Protein AF-0000000083203391 (afdb_homodimer)

Radius of gyration: 29.07 Å; Cα contacts (8 Å, |Δi|>4): 1943; chains: 2; bounding box: 77×82×87 Å

pLDDT: mean 88.4, std 14.45, range [21.8, 98.94]

Organism: NCBI:txid214856

Secondary structure (DSSP, 8-state):
-------GGGG-S-GGGSHHHHSPPPSSS--SS---HHHHHHHHHTT---SS-GGGB-S--S-----HHHHHHHHHTTT-BTT-TTT-HHHHHHHHHHHHHHHHHTT----SSS--EEEESSHHHHHHHHHHHHHHHHHHHHHHTT---S--EEEEESS--HHHHHHHHHTT-EEEEEPP-SS--S--HHHHHHT--TTEEEEE-BBS-TTT--B--HHHHHHHHHHHHHHH-----EEEE-TTGGGTHHHH-TTS--STTSTTEEEEEEETTTTT---SS-EEEEESSGGGS-GGG-EEEEETTEEEEE--S----BSHHHHHHHHHHHHHHHHHHHHHHHHHHHHHHHHHHHHHHSTTEEES-S---SSEEEEEE-HHHHTT-S--HHHHHHHHHHTT-B--EEE--TT-TT-EEEEEE--TT--HHHHHHHHHHHHHHHHHHTT-SS--HHHHHHHTT-----SS---/-------GGGG-S-GGGSHHHHSPPPSSS--SS---HHHHHHHHHTT---SS-GGGB-S--S-----HHHHHHHHHTTT-BTT-TTT-HHHHHHHHHHHHHHHHHTT----SSS--EEEESSHHHHHHHHHHHHHHHHHHHHHHTT---S--EEEEESS--HHHHHHHHHTT-EEEEEPP-SS--S--HHHHHHT--TTEEEEE-BBS-TTT--B--HHHHHHHHHHHHHHH-----EEEE-TTGGGTHHHH-TTS--STTSTTEEEEEEETTTTT---SS-EEEEESSGGGS-GGG-EEEEETTEEEEE--S----BSHHHHHHHHHHHHHHHHHHHHHHHHHHHHHHHHHHHHHHSTTEEES-S---SSEEEEEE-HHHHTT-S--HHHHHHHHHHTT-B--EEE--TT-TT-EEEEEE--TT--HHHHHHHHHHHHHHHHHHTT-SS--HHHHHHHTT-----SS---

InterPro domains:
  IPR002129 Pyridoxal phosphate-dependent decarboxylase, major domain [PF00282] (57-365)
  IPR010107 Glutamate decarboxylase [PTHR43321] (5-460)
  IPR010107 Glutamate decarboxylase [TIGR01788] (16-445)
  IPR015421 Pyridoxal phosphate-dependent transferase, major domain [G3DSA:3.40.640.10] (64-356)
  IPR015424 Pyridoxal phosphate-dependent transferase [SSF53383] (9-445)

Solvent-accessible surface area (backbone atoms only — not comparable to full-atom values): 48963 Å² total; per-residue (Å²): 131,86,72,80,74,82,69,77,70,77,71,66,65,50,61,83,70,36,74,69,61,73,42,75,75,71,50,54,51,63,38,63,55,68,38,56,60,69,44,29,41,49,60,52,53,68,50,63,61,58,76,45,56,71,87,40,39,24,32,46,63,58,23,70,71,70,56,70,56,48,48,49,54,23,51,72,24,40,48,38,44,44,64,37,43,56,46,33,38,49,52,52,50,49,47,47,22,46,43,19,22,54,37,49,61,39,48,44,77,54,78,60,91,64,55,43,38,32,68,21,55,14,33,40,41,12,44,43,53,51,50,50,33,33,40,52,54,44,40,52,52,26,53,76,68,74,44,87,67,82,66,40,26,37,39,31,39,51,60,61,63,68,55,58,59,49,43,22,50,76,70,64,31,44,79,44,62,39,70,45,42,96,89,36,79,46,54,52,52,68,62,48,56,71,70,52,56,88,44,34,30,29,36,44,49,34,30,38,23,81,73,55,17,42,58,33,55,48,50,62,32,43,56,54,46,52,55,49,28,70,73,68,66,59,70,58,36,30,38,38,43,12,44,42,30,60,56,39,39,55,60,76,40,65,83,63,69,72,41,41,84,40,89,40,33,45,30,39,20,18,20,33,10,27,58,50,58,18,46,35,34,24,11,35,23,35,38,39,34,62,89,66,51,51,65,77,58,48,48,81,44,76,46,97,84,40,73,43,65,45,40,64,78,61,62,56,24,43,34,18,51,54,53,31,39,46,33,45,39,46,21,26,11,48,51,41,49,30,53,52,48,47,50,22,36,51,46,33,46,49,52,53,51,55,49,52,70,36,76,59,35,34,57,73,58,95,68,70,82,37,33,23,42,32,31,29,63,14,72,77,47,52,76,70,51,42,59,41,63,60,53,51,28,53,55,39,38,77,74,46,32,36,44,25,23,42,55,40,53,70,89,36,50,84,43,54,33,36,40,48,41,43,48,90,84,66,44,67,67,55,50,50,51,50,51,49,53,50,52,51,50,49,56,54,57,72,64,53,89,60,62,37,72,64,26,54,35,52,76,67,70,44,91,72,79,52,85,45,48,77,107,131,86,72,79,76,83,70,81,69,78,73,67,65,50,60,84,68,37,73,69,61,73,44,77,77,69,49,52,52,61,40,62,55,66,37,58,59,69,44,28,42,50,62,52,53,68,51,63,61,58,76,44,57,72,86,38,41,23,31,47,63,59,23,70,70,68,57,71,55,48,49,49,56,23,53,72,24,42,47,38,44,41,65,38,42,56,47,33,39,48,53,51,52,48,47,46,22,45,43,18,24,54,36,49,62,41,47,44,78,54,81,59,92,64,54,45,38,32,68,20,54,15,34,40,40,11,44,42,52,52,49,49,32,33,41,51,52,43,40,53,53,25,52,75,67,74,43,86,67,82,67,41,26,38,38,31,37,51,60,61,63,70,56,58,59,50,44,21,49,75,69,62,32,45,79,43,63,40,69,44,40,96,88,36,79,46,55,51,50,68,62,48,56,72,71,52,58,89,43,35,30,31,37,43,48,35,30,37,23,81,73,54,19,40,58,36,56,49,50,61,32,42,56,55,46,52,54,49,27,69,73,70,66,59,68,59,36,30,38,38,43,13,42,43,28,62,55,40,40,56,57,78,39,63,82,64,69,72,42,40,83,40,89,39,35,44,30,42,21,20,20,34,9,26,61,49,57,19,46,36,34,25,10,35,22,35,39,37,33,63,89,66,50,52,66,77,58,48,47,82,43,74,46,98,84,40,72,43,65,45,38,65,80,60,63,56,23,43,33,19,51,56,54,32,40,49,34,45,38,47,21,26,11,47,50,40,49,30,50,53,50,47,51,20,36,51,48,33,45,50,51,52,51,56,47,54,68,36,77,59,35,34,58,74,55,96,69,70,81,38,33,23,42,32,32,28,64,16,73,78,45,52,76,72,51,43,59,44,61,59,54,52,28,54,54,39,39,76,73,46,34,35,45,24,25,43,55,40,53,72,91,37,52,84,42,55,33,35,38,47,40,42,47,91,86,66,44,67,67,56,50,50,51,50,53,49,51,51,53,51,52,50,57,54,57,72,65,52,90,62,62,36,72,65,27,54,36,52,75,66,70,44,90,73,79,51,84,46,48,76,108

Sequence (942 aa):
MNQQRHTNEDTLTDIFGSEEMRNPAPTEFIPKGKTSPEIAYQLVKDETYPQTQPRLNLATFVTTYMDDYATRLMNEAINVNYIDETEYPRVAVMCGRCLNIVANLWNTPEKAEWKTGALGIGSSEACMLGGVAAWLRWRNRRKAAGKPFDKPNLVMSAGFQVVWEKFCQLWQIELRTVPLTLDHITLDPKQALEMCDENTICIVPIAGVTWTGLDDDIEGLDKALDEYNAKTGYEIPIHVDAASGGFILPFLKPEKKWDFRLKWVLSISTSGHKYGLVYPGLGWVVWKDKKYLPDEMSFSVNYLGANITQVGLNFSRPAAQILGQYYNFIRLGFEGYKEIQQNSMDVAKYCHQQIGTMKCFKNYSKEVVNPLFIWMMDPEYDKKAKWTLFDLQAKLQQSGWMVPAYTMPKNIENVVVMRIVVRQGMSRDMADMLMGDIRNAVAEFEQLEYPTTSRIKYDNMEHQKGKVFTHMNQQRHTNEDTLTDIFGSEEMRNPAPTEFIPKGKTSPEIAYQLVKDETYPQTQPRLNLATFVTTYMDDYATRLMNEAINVNYIDETEYPRVAVMCGRCLNIVANLWNTPEKAEWKTGALGIGSSEACMLGGVAAWLRWRNRRKAAGKPFDKPNLVMSAGFQVVWEKFCQLWQIELRTVPLTLDHITLDPKQALEMCDENTICIVPIAGVTWTGLDDDIEGLDKALDEYNAKTGYEIPIHVDAASGGFILPFLKPEKKWDFRLKWVLSISTSGHKYGLVYPGLGWVVWKDKKYLPDEMSFSVNYLGANITQVGLNFSRPAAQILGQYYNFIRLGFEGYKEIQQNSMDVAKYCHQQIGTMKCFKNYSKEVVNPLFIWMMDPEYDKKAKWTLFDLQAKLQQSGWMVPAYTMPKNIENVVVMRIVVRQGMSRDMADMLMGDIRNAVAEFEQLEYPTTSRIKYDNMEHQKGKVFTH

Foldseek 3Di:
DPPPPPDPVVVPPPLCPDPVVVDDDDDDDDDPDDDDPVNVVCNVVVVPDDPFDPLQEQQDLFFDDDDPVLVVLLVVQQPPWQQPCVVPLVLVVLLQVLQVVLCVLQPFPAPDPGFDKAKFQWLLFQVLLVVVLLLVVLQVVCVVVVHDQQAAEEEEALLDDCSVVVSCVVVVHHYHHDYADLVRNADDLVVRLVPDDLRYSAYEWECQRLVFGHGHPQQVNLVVVVVSCVVHVSLHAYEYEYQPPSLQCSQAPVPDNRGLVRDRHFKYKYGCRRLVNFGRGIIMMGGSYPVSGDPVQWDWDARPNDTHIYGGPDGTDGSSRSSSSSCCCVVQPSPNSNVQQVQLQVLLVVLVVLQCVDQQKAWSDPDNPGSKGKIFGDPVNLVPFQEGVLQLQVQVVVVRHHWWWAADGPPRRLTIMIMGHGHRPCDNVNSVVSSVSSVVSVVVRVPDPHHDPRSVCSVVVHDDDHPHDND/DPPPCPDPPVVPPPLCRDPVVVDDDDDDDDDPDDDDPVNVVCNVVVVPDDPFDPLQEQQDLFFDDDDPVLVVLLVVQQPPWQQPCVVPLVLVVLLQVLQVVLCVLQPFPAPDPGFDKAKFQWLLFQVLLVLVLLLVVLQVVCVVVVHDQQAAEEEEALLDDCSVVVSCVVVVHHYHHDYADLVRNADDLVVRLVPDDLRYSAYEWECQRLVFRHGHPQQVNLVVVVVVCVVHVSLHAYEYEYQPPSLQCSQAPVPDNRGLVRDRHFKYKYGCRRLVNFGRGIIMMGGSYPVSGDPVQWDWDARPNDTHIYGGPDGTDGSSRSSSSSCCCVVQPSPNSNVQQVQLQVLLVVLVVLQCVDQQKAWSDPDNPGSKGKIFGDPVNLVVFQEGVLQLQVQVVVVRHHWWWAADGPPRRLTIMIMGHGHRPCHNVNSVVSSVSSVVSVVVRVPDPHHDPRSVCSVVVHDDGHPHDND

Structure (mmCIF, N/CA/C/O backbone):
data_AF-0000000083203391-model_v1
#
loop_
_entity.id
_entity.type
_entity.pdbx_description
1 polymer 'Glutamate decarboxylase'
#
loop_
_atom_site.group_PDB
_atom_site.id
_atom_site.type_symbol
_atom_site.label_atom_id
_atom_site.label_alt_id
_atom_site.label_comp_id
_atom_site.label_asym_id
_atom_site.label_entity_id
_atom_site.label_seq_id
_atom_site.pdbx_PDB_ins_code
_atom_site.Cartn_x
_atom_site.Cartn_y
_atom_site.Cartn_z
_atom_site.occupancy
_atom_site.B_iso_or_equiv
_atom_site.auth_seq_id
_atom_site.auth_comp_id
_atom_site.auth_asym_id
_atom_site.auth_atom_id
_atom_site.pdbx_PDB_model_num
ATOM 1 N N . MET A 1 1 ? -37.875 -43.469 4.414 1 21.8 1 MET A N 1
ATOM 2 C CA . MET A 1 1 ? -38.344 -42.281 3.699 1 21.8 1 MET A CA 1
ATOM 3 C C . MET A 1 1 ? -38.594 -41.125 4.664 1 21.8 1 MET A C 1
ATOM 5 O O . MET A 1 1 ? -39.25 -40.156 4.32 1 21.8 1 MET A O 1
ATOM 9 N N . ASN A 1 2 ? -38.406 -41.25 5.906 1 24.81 2 ASN A N 1
ATOM 10 C CA . ASN A 1 2 ? -38.719 -40.312 6.996 1 24.81 2 ASN A CA 1
ATOM 11 C C . ASN A 1 2 ? -38 -38.969 6.836 1 24.81 2 ASN A C 1
ATOM 13 O O . ASN A 1 2 ? -36.781 -38.906 6.93 1 24.81 2 ASN A O 1
ATOM 17 N N . GLN A 1 3 ? -38.625 -38 6.027 1 27.09 3 GLN A N 1
ATOM 18 C CA . GLN A 1 3 ? -38.344 -36.656 5.59 1 27.09 3 GLN A CA 1
ATOM 19 C C . GLN A 1 3 ? -38.156 -35.719 6.781 1 27.09 3 GLN A C 1
ATOM 21 O O . GLN A 1 3 ? -39.125 -35.344 7.438 1 27.09 3 GLN A O 1
ATOM 26 N N . GLN A 1 4 ? -37.156 -36 7.664 1 28.89 4 GLN A N 1
ATOM 27 C CA . GLN A 1 4 ? -37.094 -35.094 8.805 1 28.89 4 GLN A CA 1
ATOM 28 C C . GLN A 1 4 ? -37.125 -33.625 8.359 1 28.89 4 GLN A C 1
ATOM 30 O O . GLN A 1 4 ? -36.281 -33.156 7.609 1 28.89 4 GLN A O 1
ATOM 35 N N . ARG A 1 5 ? -38.344 -33 8.305 1 27.81 5 ARG A N 1
ATOM 36 C CA . ARG A 1 5 ? -38.844 -31.641 8.078 1 27.81 5 ARG A CA 1
ATOM 37 C C . ARG A 1 5 ? -38.125 -30.656 8.992 1 27.81 5 ARG A C 1
ATOM 39 O O . ARG A 1 5 ? -38.344 -30.656 10.203 1 27.81 5 ARG A O 1
ATOM 46 N N . HIS A 1 6 ? -36.812 -30.328 8.734 1 30.78 6 HIS A N 1
ATOM 47 C CA . HIS A 1 6 ? -36.125 -29.281 9.461 1 30.78 6 HIS A CA 1
ATOM 48 C C . HIS A 1 6 ? -36.938 -27.984 9.508 1 30.78 6 HIS A C 1
ATOM 50 O O . HIS A 1 6 ? -37.25 -27.406 8.461 1 30.78 6 HIS A O 1
ATOM 56 N N . THR A 1 7 ? -37.938 -27.844 10.453 1 29.53 7 THR A N 1
ATOM 57 C CA . THR A 1 7 ? -38.875 -26.75 10.711 1 29.53 7 THR A CA 1
ATOM 58 C C . THR A 1 7 ? -38.156 -25.406 10.758 1 29.53 7 THR A C 1
ATOM 60 O O . THR A 1 7 ? -36.969 -25.359 11.125 1 29.53 7 THR A O 1
ATOM 63 N N . ASN A 1 8 ? -38.75 -24.328 10.086 1 31.03 8 ASN A N 1
ATOM 64 C CA . ASN A 1 8 ? -38.531 -22.891 9.859 1 31.03 8 ASN A CA 1
ATOM 65 C C . ASN A 1 8 ? -38.219 -22.156 11.156 1 31.03 8 ASN A C 1
ATOM 67 O O . ASN A 1 8 ? -37.938 -20.969 11.148 1 31.03 8 ASN A O 1
ATOM 71 N N . GLU A 1 9 ? -38.844 -22.578 12.312 1 30.62 9 GLU A N 1
ATOM 72 C CA . GLU A 1 9 ? -38.875 -21.875 13.594 1 30.62 9 GLU A CA 1
ATOM 73 C C . GLU A 1 9 ? -37.469 -21.688 14.164 1 30.62 9 GLU A C 1
ATOM 75 O O . GLU A 1 9 ? -37.25 -20.797 14.977 1 30.62 9 GLU A O 1
ATOM 80 N N . ASP A 1 10 ? -36.656 -22.641 14.062 1 30.55 10 ASP A N 1
ATOM 81 C CA . ASP A 1 10 ? -35.375 -22.641 14.766 1 30.55 10 ASP A CA 1
ATOM 82 C C . ASP A 1 10 ? -34.406 -21.609 14.172 1 30.55 10 ASP A C 1
ATOM 84 O O . ASP A 1 10 ? -33.25 -21.578 14.539 1 30.55 10 ASP A O 1
ATOM 88 N N . THR A 1 11 ? -34.844 -21.016 13.102 1 34.88 11 THR A N 1
ATOM 89 C CA . THR A 1 11 ? -34.094 -20 12.383 1 34.88 11 THR A CA 1
ATOM 90 C C . THR A 1 11 ? -34.031 -18.703 13.188 1 34.88 11 THR A C 1
ATOM 92 O O . THR A 1 11 ? -33.25 -17.797 12.859 1 34.88 11 THR A O 1
ATOM 95 N N . LEU A 1 12 ? -35.219 -18.375 13.883 1 31.78 12 LEU A N 1
ATOM 96 C CA . LEU A 1 12 ? -35.406 -17.094 14.539 1 31.78 12 LEU A CA 1
ATOM 97 C C . LEU A 1 12 ? -34.594 -16.984 15.812 1 31.78 12 LEU A C 1
ATOM 99 O O . LEU A 1 12 ? -34.844 -16.125 16.656 1 31.78 12 LEU A O 1
ATOM 103 N N . THR A 1 13 ? -34.031 -17.969 16.344 1 34.97 13 THR A N 1
ATOM 104 C CA . THR A 1 13 ? -33.312 -17.688 17.594 1 34.97 13 THR A CA 1
ATOM 105 C C . THR A 1 13 ? -32.406 -16.469 17.422 1 34.97 13 THR A C 1
ATOM 107 O O . THR A 1 13 ? -31.625 -16.391 16.469 1 34.97 13 THR A O 1
ATOM 110 N N . ASP A 1 14 ? -32.625 -15.344 18.156 1 39.19 14 ASP A N 1
ATOM 111 C CA . ASP A 1 14 ? -32.031 -14.008 18.188 1 39.19 14 ASP A CA 1
ATOM 112 C C . ASP A 1 14 ? -30.516 -14.086 18.078 1 39.19 14 ASP A C 1
ATOM 114 O O . ASP A 1 14 ? -29.891 -14.922 18.719 1 39.19 14 ASP A O 1
ATOM 118 N N . ILE A 1 15 ? -30.031 -13.727 16.906 1 46.5 15 ILE A N 1
ATOM 119 C CA . ILE A 1 15 ? -28.609 -13.57 16.625 1 46.5 15 ILE A CA 1
ATOM 120 C C . ILE A 1 15 ? -27.844 -13.367 17.938 1 46.5 15 ILE A C 1
ATOM 122 O O . ILE A 1 15 ? -26.812 -13.992 18.156 1 46.5 15 ILE A O 1
ATOM 126 N N . PHE A 1 16 ? -28.422 -12.555 18.859 1 46 16 PHE A N 1
ATOM 127 C CA . PHE A 1 16 ? -27.75 -12.203 20.109 1 46 16 PHE A CA 1
ATOM 128 C C . PHE A 1 16 ? -27.859 -13.336 21.109 1 46 16 PHE A C 1
ATOM 130 O O . PHE A 1 16 ? -27.141 -13.352 22.109 1 46 16 PHE A O 1
ATOM 137 N N . GLY A 1 17 ? -28.688 -14.352 20.891 1 44.47 17 GLY A N 1
ATOM 138 C CA . GLY A 1 17 ? -28.891 -15.453 21.812 1 44.47 17 GLY A CA 1
ATOM 139 C C . GLY A 1 17 ? -28.141 -16.719 21.406 1 44.47 17 GLY A C 1
ATOM 140 O O . GLY A 1 17 ? -28.25 -17.75 22.078 1 44.47 17 GLY A O 1
ATOM 141 N N . SER A 1 18 ? -27.469 -16.609 20.297 1 47.38 18 SER A N 1
ATOM 142 C CA . SER A 1 18 ? -26.812 -17.828 19.875 1 47.38 18 SER A CA 1
ATOM 143 C C . SER A 1 18 ? -25.578 -18.125 20.719 1 47.38 18 SER A C 1
ATOM 145 O O . SER A 1 18 ? -24.984 -17.219 21.297 1 47.38 18 SER A O 1
ATOM 147 N N . GLU A 1 19 ? -25.391 -19.438 21.125 1 50.81 19 GLU A N 1
ATOM 148 C CA . GLU A 1 19 ? -24.219 -19.891 21.891 1 50.81 19 GLU A CA 1
ATOM 149 C C . GLU A 1 19 ? -22.938 -19.312 21.312 1 50.81 19 GLU A C 1
ATOM 151 O O . GLU A 1 19 ? -21.984 -19.016 22.062 1 50.81 19 GLU A O 1
ATOM 156 N N . GLU A 1 20 ? -22.953 -19.078 20.078 1 55.06 20 GLU A N 1
ATOM 157 C CA . GLU A 1 20 ? -21.766 -18.562 19.406 1 55.06 20 GLU A CA 1
ATOM 158 C C . GLU A 1 20 ? -21.5 -17.109 19.781 1 55.06 20 GLU A C 1
ATOM 160 O O . GLU A 1 20 ? -20.344 -16.672 19.875 1 55.06 20 GLU A O 1
ATOM 165 N N . MET A 1 21 ? -22.562 -16.422 20.062 1 50.34 21 MET A N 1
ATOM 166 C CA . MET A 1 21 ? -22.406 -15.031 20.453 1 50.34 21 MET A CA 1
ATOM 167 C C . MET A 1 21 ? -21.891 -14.914 21.891 1 50.34 21 MET A C 1
ATOM 169 O O . MET A 1 21 ? -21.344 -13.875 22.266 1 50.34 21 MET A O 1
ATOM 173 N N . ARG A 1 22 ? -22.047 -16.016 22.641 1 50.28 22 ARG A N 1
ATOM 174 C CA . ARG A 1 22 ? -21.594 -16.016 24.031 1 50.28 22 ARG A CA 1
ATOM 175 C C . ARG A 1 22 ? -20.094 -16.312 24.125 1 50.28 22 ARG A C 1
ATOM 177 O O . ARG A 1 22 ? -19.469 -16.062 25.156 1 50.28 22 ARG A O 1
ATOM 184 N N . ASN A 1 23 ? -19.625 -16.797 23 1 58.78 23 ASN A N 1
ATOM 185 C CA . ASN A 1 23 ? -18.188 -17.078 23 1 58.78 23 ASN A CA 1
ATOM 186 C C . ASN A 1 23 ? -17.391 -15.852 22.547 1 58.78 23 ASN A C 1
ATOM 188 O O . ASN A 1 23 ? -17.844 -15.062 21.719 1 58.78 23 ASN A O 1
ATOM 192 N N . PRO A 1 24 ? -16.344 -15.648 23.312 1 64.56 24 PRO A N 1
ATOM 193 C CA . PRO A 1 24 ? -15.508 -14.516 22.906 1 64.56 24 PRO A CA 1
ATOM 194 C C . PRO A 1 24 ? -15.023 -14.641 21.469 1 64.56 24 PRO A C 1
ATOM 196 O O . PRO A 1 24 ? -14.844 -15.75 20.953 1 64.56 24 PRO A O 1
ATOM 199 N N . ALA A 1 25 ? -15.031 -13.531 20.906 1 73.12 25 ALA A N 1
ATOM 200 C CA . ALA A 1 25 ? -14.492 -13.461 19.547 1 73.12 25 ALA A CA 1
ATOM 201 C C . ALA A 1 25 ? -13.094 -14.07 19.469 1 73.12 25 ALA A C 1
ATOM 203 O O . ALA A 1 25 ? -12.305 -13.93 20.406 1 73.12 25 ALA A O 1
ATOM 204 N N . PRO A 1 26 ? -12.82 -14.836 18.438 1 77.69 26 PRO A N 1
ATOM 205 C CA . PRO A 1 26 ? -11.516 -15.5 18.328 1 77.69 26 PRO A CA 1
ATOM 206 C C . PRO A 1 26 ? -10.352 -14.508 18.359 1 77.69 26 PRO A C 1
ATOM 208 O O . PRO A 1 26 ? -10.367 -13.508 17.641 1 77.69 26 PRO A O 1
ATOM 211 N N . THR A 1 27 ? -9.367 -14.711 19.156 1 79.25 27 THR A N 1
ATOM 212 C CA . THR A 1 27 ? -8.242 -13.805 19.344 1 79.25 27 THR A CA 1
ATOM 213 C C . THR A 1 27 ? -6.934 -14.477 18.938 1 79.25 27 THR A C 1
ATOM 215 O O . THR A 1 27 ? -6.039 -13.828 18.375 1 79.25 27 THR A O 1
ATOM 218 N N . GLU A 1 28 ? -6.902 -15.805 19.141 1 80.81 28 GLU A N 1
ATOM 219 C CA . GLU A 1 28 ? -5.609 -16.469 18.969 1 80.81 28 GLU A CA 1
ATOM 220 C C . GLU A 1 28 ? -5.664 -17.516 17.875 1 80.81 28 GLU A C 1
ATOM 222 O O . GLU A 1 28 ? -4.699 -17.688 17.109 1 80.81 28 GLU A O 1
ATOM 227 N N . PHE A 1 29 ? -6.758 -18.188 17.844 1 82.75 29 PHE A N 1
ATOM 228 C CA . PHE A 1 29 ? -6.875 -19.281 16.906 1 82.75 29 PHE A CA 1
ATOM 229 C C . PHE A 1 29 ? -8.148 -19.156 16.078 1 82.75 29 PHE A C 1
ATOM 231 O O . PHE A 1 29 ? -9.164 -18.656 16.562 1 82.75 29 PHE A O 1
ATOM 238 N N . ILE A 1 30 ? -8.062 -19.594 14.867 1 89 30 ILE A N 1
ATOM 239 C CA . ILE A 1 30 ? -9.258 -19.719 14.047 1 89 30 ILE A CA 1
ATOM 240 C C . ILE A 1 30 ? -10.242 -20.672 14.711 1 89 30 ILE A C 1
ATOM 242 O O . ILE A 1 30 ? -9.844 -21.703 15.25 1 89 30 ILE A O 1
ATOM 246 N N . PRO A 1 31 ? -11.508 -20.328 14.734 1 80 31 PRO A N 1
ATOM 247 C CA . PRO A 1 31 ? -12.461 -21.281 15.289 1 80 31 PRO A CA 1
ATOM 248 C C . PRO A 1 31 ? -12.484 -22.609 14.516 1 80 31 PRO A C 1
ATOM 250 O O . PRO A 1 31 ? -12.234 -22.625 13.312 1 80 31 PRO A O 1
ATOM 253 N N . LYS A 1 32 ? -12.797 -23.672 15.188 1 85.5 32 LYS A N 1
ATOM 254 C CA . LYS A 1 32 ? -12.812 -24.984 14.547 1 85.5 32 LYS A CA 1
ATOM 255 C C . LYS A 1 32 ? -13.984 -25.109 13.578 1 85.5 32 LYS A C 1
ATOM 257 O O . LYS A 1 32 ? -13.812 -25.562 12.438 1 85.5 32 LYS A O 1
ATOM 262 N N . GLY A 1 33 ? -15.195 -24.719 14.133 1 83 33 GLY A N 1
ATOM 263 C CA . GLY A 1 33 ? -16.406 -24.906 13.344 1 83 33 GLY A CA 1
ATOM 264 C C . GLY A 1 33 ? -16.875 -23.625 12.664 1 83 33 GLY A C 1
ATOM 265 O O . GLY A 1 33 ? -16.344 -22.547 12.93 1 83 33 GLY A O 1
ATOM 266 N N . LYS A 1 34 ? -17.938 -23.812 11.828 1 85.5 34 LYS A N 1
ATOM 267 C CA . LYS A 1 34 ? -18.531 -22.703 11.086 1 85.5 34 LYS A CA 1
ATOM 268 C C . LYS A 1 34 ? -19.484 -21.906 11.961 1 85.5 34 LYS A C 1
ATOM 270 O O . LYS A 1 34 ? -20.047 -22.438 12.922 1 85.5 34 LYS A O 1
ATOM 275 N N . THR A 1 35 ? -19.578 -20.625 11.781 1 83.12 35 THR A N 1
ATOM 276 C CA . THR A 1 35 ? -20.547 -19.719 12.375 1 83.12 35 THR A CA 1
ATOM 277 C C . THR A 1 35 ? -21.5 -19.172 11.312 1 83.12 35 THR A C 1
ATOM 279 O O . THR A 1 35 ? -21.109 -18.953 10.172 1 83.12 35 THR A O 1
ATOM 282 N N . SER A 1 36 ? -22.781 -19.078 11.625 1 82.5 36 SER A N 1
ATOM 283 C CA . SER A 1 36 ? -23.719 -18.516 10.656 1 82.5 36 SER A CA 1
ATOM 284 C C . SER A 1 36 ? -23.297 -17.125 10.211 1 82.5 36 SER A C 1
ATOM 286 O O . SER A 1 36 ? -22.719 -16.359 10.992 1 82.5 36 SER A O 1
ATOM 288 N N . PRO A 1 37 ? -23.594 -16.812 8.961 1 86.19 37 PRO A N 1
ATOM 289 C CA . PRO A 1 37 ? -23.203 -15.508 8.438 1 86.19 37 PRO A CA 1
ATOM 290 C C . PRO A 1 37 ? -23.766 -14.352 9.258 1 86.19 37 PRO A C 1
ATOM 292 O O . PRO A 1 37 ? -23.078 -13.352 9.484 1 86.19 37 PRO A O 1
ATOM 295 N N . GLU A 1 38 ? -24.953 -14.461 9.68 1 81.25 38 GLU A N 1
ATOM 296 C CA . GLU A 1 38 ? -25.609 -13.391 10.43 1 81.25 38 GLU A CA 1
ATOM 297 C C . GLU A 1 38 ? -24.906 -13.133 11.758 1 81.25 38 GLU A C 1
ATOM 299 O O . GLU A 1 38 ? -24.703 -11.984 12.148 1 81.25 38 GLU A O 1
ATOM 304 N N . ILE A 1 39 ? -24.578 -14.195 12.453 1 78.31 39 ILE A N 1
ATOM 305 C CA . ILE A 1 39 ? -23.922 -14.086 13.75 1 78.31 39 ILE A CA 1
ATOM 306 C C . ILE A 1 39 ? -22.516 -13.531 13.555 1 78.31 39 ILE A C 1
ATOM 308 O O . ILE A 1 39 ? -22.078 -12.641 14.289 1 78.31 39 ILE A O 1
ATOM 312 N N . ALA A 1 40 ? -21.781 -14.094 12.609 1 85.69 40 ALA A N 1
ATOM 313 C CA . ALA A 1 40 ? -20.438 -13.602 12.312 1 85.69 40 ALA A CA 1
ATOM 314 C C . ALA A 1 40 ? -20.453 -12.109 11.984 1 85.69 40 ALA A C 1
ATOM 316 O O . ALA A 1 40 ? -19.609 -11.352 12.453 1 85.69 40 ALA A O 1
ATOM 317 N N . TYR A 1 41 ? -21.453 -11.656 11.164 1 87.5 41 TYR A N 1
ATOM 318 C CA . TYR A 1 41 ? -21.625 -10.258 10.812 1 87.5 41 TYR A CA 1
ATOM 319 C C . TYR A 1 41 ? -21.797 -9.398 12.055 1 87.5 41 TYR A C 1
ATOM 321 O O . TYR A 1 41 ? -21.141 -8.367 12.211 1 87.5 41 TYR A O 1
ATOM 329 N N . GLN A 1 42 ? -22.625 -9.828 12.922 1 80.19 42 GLN A N 1
ATOM 330 C CA . GLN A 1 42 ? -22.938 -9.047 14.117 1 80.19 42 GLN A CA 1
ATOM 331 C C . GLN A 1 42 ? -21.734 -8.969 15.047 1 80.19 42 GLN A C 1
ATOM 333 O O . GLN A 1 42 ? -21.469 -7.926 15.656 1 80.19 42 GLN A O 1
ATOM 338 N N . LEU A 1 43 ? -21 -10.055 15.18 1 80.62 43 LEU A N 1
ATOM 339 C CA . LEU A 1 43 ? -19.828 -10.094 16.031 1 80.62 43 LEU A CA 1
ATOM 340 C C . LEU A 1 43 ? -18.797 -9.07 15.562 1 80.62 43 LEU A C 1
ATOM 342 O O . LEU A 1 43 ? -18.188 -8.367 16.391 1 80.62 43 LEU A O 1
ATOM 346 N N . VAL A 1 44 ? -18.562 -8.945 14.273 1 85.5 44 VAL A N 1
ATOM 347 C CA . VAL A 1 44 ? -17.578 -8.031 13.719 1 85.5 44 VAL A CA 1
ATOM 348 C C . VAL A 1 44 ? -18.109 -6.602 13.758 1 85.5 44 VAL A C 1
ATOM 350 O O . VAL A 1 44 ? -17.406 -5.672 14.141 1 85.5 44 VAL A O 1
ATOM 353 N N . LYS A 1 45 ? -19.375 -6.406 13.375 1 83.12 45 LYS A N 1
ATOM 354 C CA . LYS A 1 45 ? -20 -5.09 13.336 1 83.12 45 LYS A CA 1
ATOM 355 C C . LYS A 1 45 ? -19.984 -4.434 14.719 1 83.12 45 LYS A C 1
ATOM 357 O O . LYS A 1 45 ? -19.734 -3.232 14.836 1 83.12 45 LYS A O 1
ATOM 362 N N . ASP A 1 46 ? -20.234 -5.227 15.719 1 76 46 ASP A N 1
ATOM 363 C CA . ASP A 1 46 ? -20.297 -4.711 17.094 1 76 46 ASP A CA 1
ATOM 364 C C . ASP A 1 46 ? -18.953 -4.148 17.516 1 76 46 ASP A C 1
ATOM 366 O O . ASP A 1 46 ? -18.891 -3.262 18.375 1 76 46 ASP A O 1
ATOM 370 N N . GLU A 1 47 ? -18 -4.57 16.922 1 76.06 47 GLU A N 1
ATOM 371 C CA . GLU A 1 47 ? -16.656 -4.117 17.281 1 76.06 47 GLU A CA 1
ATOM 372 C C . GLU A 1 47 ? -16.25 -2.893 16.484 1 76.06 47 GLU A C 1
ATOM 374 O O . GLU A 1 47 ? -15.242 -2.248 16.781 1 76.06 47 GLU A O 1
ATOM 379 N N . THR A 1 48 ? -16.969 -2.488 15.461 1 75.94 48 THR A N 1
ATOM 380 C CA . THR A 1 48 ? -16.562 -1.406 14.57 1 75.94 48 THR A CA 1
ATOM 381 C C . THR A 1 48 ? -17.281 -0.106 14.945 1 75.94 48 THR A C 1
ATOM 383 O O . THR A 1 48 ? -17.094 0.917 14.281 1 75.94 48 THR A O 1
ATOM 386 N N . TYR A 1 49 ? -18.047 -0.076 15.977 1 69.38 49 TYR A N 1
ATOM 387 C CA . TYR A 1 49 ? -18.734 1.159 16.328 1 69.38 49 TYR A CA 1
ATOM 388 C C . TYR A 1 49 ? -17.734 2.238 16.75 1 69.38 49 TYR A C 1
ATOM 390 O O . TYR A 1 49 ? -16.844 1.988 17.562 1 69.38 49 TYR A O 1
ATOM 398 N N . PRO A 1 50 ? -17.953 3.357 16 1 65.88 50 PRO A N 1
ATOM 399 C CA . PRO A 1 50 ? -17.031 4.445 16.328 1 65.88 50 PRO A CA 1
ATOM 400 C C . PRO A 1 50 ? -17.25 4.984 17.75 1 65.88 50 PRO A C 1
ATOM 402 O O . PRO A 1 50 ? -18.375 4.996 18.25 1 65.88 50 PRO A O 1
ATOM 405 N N . GLN A 1 51 ? -16.188 5.277 18.219 1 65.56 51 GLN A N 1
ATOM 406 C CA . GLN A 1 51 ? -16.25 5.914 19.531 1 65.56 51 GLN A CA 1
ATOM 407 C C . GLN A 1 51 ? -16.766 7.348 19.422 1 65.56 51 GLN A C 1
ATOM 409 O O . GLN A 1 51 ? -17.219 7.93 20.422 1 65.56 51 GLN A O 1
ATOM 414 N N . THR A 1 52 ? -16.594 7.93 18.203 1 68.56 52 THR A N 1
ATOM 415 C CA . THR A 1 52 ? -17.047 9.289 17.938 1 68.56 52 THR A CA 1
ATOM 416 C C . THR A 1 52 ? -17.703 9.391 16.578 1 68.56 52 THR A C 1
ATOM 418 O O . THR A 1 52 ? -17.469 8.555 15.695 1 68.56 52 THR A O 1
ATOM 421 N N . GLN A 1 53 ? -18.656 10.367 16.578 1 71.75 53 GLN A N 1
ATOM 422 C CA . GLN A 1 53 ? -19.188 10.68 15.258 1 71.75 53 GLN A CA 1
ATOM 423 C C . GLN A 1 53 ? -18.109 11.234 14.336 1 71.75 53 GLN A C 1
ATOM 425 O O . GLN A 1 53 ? -17.375 12.156 14.703 1 71.75 53 GLN A O 1
ATOM 430 N N . PRO A 1 54 ? -18.047 10.664 13.203 1 73.56 54 PRO A N 1
ATOM 431 C CA . PRO A 1 54 ? -16.953 11.055 12.305 1 73.56 54 PRO A CA 1
ATOM 432 C C . PRO A 1 54 ? -16.938 12.547 12.008 1 73.56 54 PRO A C 1
ATOM 434 O O . PRO A 1 54 ? -15.867 13.148 11.891 1 73.56 54 PRO A O 1
ATOM 437 N N . ARG A 1 55 ? -18.016 13.188 11.977 1 74.94 55 ARG A N 1
ATOM 438 C CA . ARG A 1 55 ? -18.109 14.609 11.641 1 74.94 55 ARG A CA 1
ATOM 439 C C . ARG A 1 55 ? -17.547 15.469 12.766 1 74.94 55 ARG A C 1
ATOM 441 O O . ARG A 1 55 ? -17.172 16.625 12.539 1 74.94 55 ARG A O 1
ATOM 448 N N . LEU A 1 56 ? -17.484 14.945 13.945 1 81.31 56 LEU A N 1
ATOM 449 C CA . LEU A 1 56 ? -17.016 15.695 15.094 1 81.31 56 LEU A CA 1
ATOM 450 C C . LEU A 1 56 ? -15.531 15.43 15.344 1 81.31 56 LEU A C 1
ATOM 452 O O . LEU A 1 56 ? -14.938 16 16.266 1 81.31 56 LEU A O 1
ATOM 456 N N . ASN A 1 57 ? -15 14.617 14.516 1 85.38 57 ASN A N 1
ATOM 457 C CA . ASN A 1 57 ? -13.57 14.367 14.602 1 85.38 57 ASN A CA 1
ATOM 458 C C . ASN A 1 57 ? -12.766 15.398 13.82 1 85.38 57 ASN A C 1
ATOM 460 O O . ASN A 1 57 ? -12.57 15.266 12.609 1 85.38 57 ASN A O 1
ATOM 464 N N . LEU A 1 58 ? -12.219 16.328 14.539 1 87.19 58 LEU A N 1
ATOM 465 C CA . LEU A 1 58 ? -11.484 17.422 13.914 1 87.19 58 LEU A CA 1
ATOM 466 C C . LEU A 1 58 ? -9.977 17.172 13.969 1 87.19 58 LEU A C 1
ATOM 468 O O . LEU A 1 58 ? -9.18 18.078 13.703 1 87.19 58 LEU A O 1
ATOM 472 N N . ALA A 1 59 ? -9.656 15.953 14.352 1 84.81 59 ALA A N 1
ATOM 473 C CA . ALA A 1 59 ? -8.258 15.547 14.398 1 84.81 59 ALA A CA 1
ATOM 474 C C . ALA A 1 59 ? -7.82 14.93 13.07 1 84.81 59 ALA A C 1
ATOM 476 O O . ALA A 1 59 ? -6.645 15 12.703 1 84.81 59 ALA A O 1
ATOM 477 N N . THR A 1 60 ? -8.711 14.398 12.391 1 83.38 60 THR A N 1
ATOM 478 C CA . THR A 1 60 ? -8.375 13.633 11.195 1 83.38 60 THR A CA 1
ATOM 479 C C . THR A 1 60 ? -8.422 14.523 9.953 1 83.38 60 THR A C 1
ATOM 481 O O . THR A 1 60 ? -9.25 15.43 9.867 1 83.38 60 THR A O 1
ATOM 484 N N . PHE A 1 61 ? -7.516 14.195 9.055 1 86.5 61 PHE A N 1
ATOM 485 C CA . PHE A 1 61 ? -7.48 14.875 7.766 1 86.5 61 PHE A CA 1
ATOM 486 C C . PHE A 1 61 ? -8.312 14.125 6.73 1 86.5 61 PHE A C 1
ATOM 488 O O . PHE A 1 61 ? -8.633 14.664 5.672 1 86.5 61 PHE A O 1
ATOM 495 N N . VAL A 1 62 ? -8.648 12.906 7.008 1 86.62 62 VAL A N 1
ATOM 496 C CA . VAL A 1 62 ? -9.164 11.992 6 1 86.62 62 VAL A CA 1
ATOM 497 C C . VAL A 1 62 ? -10.656 12.25 5.781 1 86.62 62 VAL A C 1
ATOM 499 O O . VAL A 1 62 ? -11.391 12.539 6.73 1 86.62 62 VAL A O 1
ATOM 502 N N . THR A 1 63 ? -11.039 12.094 4.535 1 87.31 63 THR A N 1
ATOM 503 C CA . THR A 1 63 ? -12.422 12.281 4.125 1 87.31 63 THR A CA 1
ATOM 504 C C . THR A 1 63 ? -13.305 11.172 4.695 1 87.31 63 THR A C 1
ATOM 506 O O . THR A 1 63 ? -13 9.992 4.555 1 87.31 63 THR A O 1
ATOM 509 N N . THR A 1 64 ? -14.398 11.609 5.27 1 79.44 64 THR A N 1
ATOM 510 C CA . THR A 1 64 ? -15.273 10.633 5.91 1 79.44 64 THR A CA 1
ATOM 511 C C . THR A 1 64 ? -16.656 10.625 5.262 1 79.44 64 THR A C 1
ATOM 513 O O . THR A 1 64 ? -17.5 9.805 5.605 1 79.44 64 THR A O 1
ATOM 516 N N . TYR A 1 65 ? -16.781 11.57 4.312 1 84.19 65 TYR A N 1
ATOM 517 C CA . TYR A 1 65 ? -18.078 11.656 3.654 1 84.19 65 TYR A CA 1
ATOM 518 C C . TYR A 1 65 ? -17.922 11.883 2.156 1 84.19 65 TYR A C 1
ATOM 520 O O . TYR A 1 65 ? -17.078 12.68 1.73 1 84.19 65 TYR A O 1
ATOM 528 N N . MET A 1 66 ? -18.656 11.125 1.396 1 89.81 66 MET A N 1
ATOM 529 C CA . MET A 1 66 ? -18.875 11.344 -0.03 1 89.81 66 MET A CA 1
ATOM 530 C C . MET A 1 66 ? -20.344 11.211 -0.383 1 89.81 66 MET A C 1
ATOM 532 O O . MET A 1 66 ? -21.125 10.625 0.379 1 89.81 66 MET A O 1
ATOM 536 N N . ASP A 1 67 ? -20.719 11.805 -1.44 1 89.62 67 ASP A N 1
ATOM 537 C CA . ASP A 1 67 ? -22.141 11.727 -1.79 1 89.62 67 ASP A CA 1
ATOM 538 C C . ASP A 1 67 ? -22.547 10.297 -2.141 1 89.62 67 ASP A C 1
ATOM 540 O O . ASP A 1 67 ? -21.688 9.422 -2.291 1 89.62 67 ASP A O 1
ATOM 544 N N . ASP A 1 68 ? -23.828 10.07 -2.305 1 89.5 68 ASP A N 1
ATOM 545 C CA . ASP A 1 68 ? -24.391 8.727 -2.426 1 89.5 68 ASP A CA 1
ATOM 546 C C . ASP A 1 68 ? -23.938 8.055 -3.719 1 89.5 68 ASP A C 1
ATOM 548 O O . ASP A 1 68 ? -23.75 6.836 -3.758 1 89.5 68 ASP A O 1
ATOM 552 N N . TYR A 1 69 ? -23.859 8.836 -4.785 1 88.69 69 TYR A N 1
ATOM 553 C CA . TYR A 1 69 ? -23.469 8.258 -6.066 1 88.69 69 TYR A CA 1
ATOM 554 C C . TYR A 1 69 ? -22 7.828 -6.039 1 88.69 69 TYR A C 1
ATOM 556 O O . TYR A 1 69 ? -21.656 6.766 -6.559 1 88.69 69 TYR A O 1
ATOM 564 N N . ALA A 1 70 ? -21.172 8.672 -5.422 1 91.75 70 ALA A N 1
ATOM 565 C CA . ALA A 1 70 ? -19.766 8.312 -5.27 1 91.75 70 ALA A CA 1
ATOM 566 C C . ALA A 1 70 ? -19.609 7.055 -4.422 1 91.75 70 ALA A C 1
ATOM 568 O O . ALA A 1 70 ? -18.844 6.152 -4.77 1 91.75 70 ALA A O 1
ATOM 569 N N . THR A 1 71 ? -20.328 6.988 -3.346 1 91.62 71 THR A N 1
ATOM 570 C CA . THR A 1 71 ? -20.266 5.855 -2.43 1 91.62 71 THR A CA 1
ATOM 571 C C . THR A 1 71 ? -20.734 4.578 -3.121 1 91.62 71 THR A C 1
ATOM 573 O O . THR A 1 71 ? -20.109 3.521 -2.973 1 91.62 71 THR A O 1
ATOM 576 N N . ARG A 1 72 ? -21.812 4.684 -3.785 1 89.69 72 ARG A N 1
ATOM 577 C CA . ARG A 1 72 ? -22.328 3.545 -4.531 1 89.69 72 ARG A CA 1
ATOM 578 C C . ARG A 1 72 ? -21.312 3.041 -5.547 1 89.69 72 ARG A C 1
ATOM 580 O O . ARG A 1 72 ? -21.062 1.837 -5.637 1 89.69 72 ARG A O 1
ATOM 587 N N . LEU A 1 73 ? -20.781 3.967 -6.32 1 89.12 73 LEU A N 1
ATOM 588 C CA . LEU A 1 73 ? -19.781 3.631 -7.328 1 89.12 73 LEU A CA 1
ATOM 589 C C . LEU A 1 73 ? -18.594 2.906 -6.703 1 89.12 73 LEU A C 1
ATOM 591 O O . LEU A 1 73 ? -18.125 1.9 -7.238 1 89.12 73 LEU A O 1
ATOM 595 N N . MET A 1 74 ? -18.109 3.406 -5.66 1 92.06 74 MET A N 1
ATOM 596 C CA . MET A 1 74 ? -16.953 2.826 -4.98 1 92.06 74 MET A CA 1
ATOM 597 C C . MET A 1 74 ? -17.281 1.455 -4.406 1 92.06 74 MET A C 1
ATOM 599 O O . MET A 1 74 ? -16.469 0.533 -4.469 1 92.06 74 MET A O 1
ATOM 603 N N . ASN A 1 75 ? -18.453 1.294 -3.822 1 90 75 ASN A N 1
ATOM 604 C CA . ASN A 1 75 ? -18.891 0.01 -3.281 1 90 75 ASN A CA 1
ATOM 605 C C . ASN A 1 75 ? -19 -1.05 -4.375 1 90 75 ASN A C 1
ATOM 607 O O . ASN A 1 75 ? -18.625 -2.207 -4.16 1 90 75 ASN A O 1
ATOM 611 N N . GLU A 1 76 ? -19.469 -0.646 -5.484 1 86.19 76 GLU A N 1
ATOM 612 C CA . GLU A 1 76 ? -19.625 -1.562 -6.609 1 86.19 76 GLU A CA 1
ATOM 613 C C . GLU A 1 76 ? -18.266 -2.025 -7.141 1 86.19 76 GLU A C 1
ATOM 615 O O . GLU A 1 76 ? -18.172 -3.08 -7.77 1 86.19 76 GLU A O 1
ATOM 620 N N . ALA A 1 77 ? -17.281 -1.299 -6.871 1 86.62 77 ALA A N 1
ATOM 621 C CA . ALA A 1 77 ? -15.969 -1.59 -7.434 1 86.62 77 ALA A CA 1
ATOM 622 C C . ALA A 1 77 ? -15.047 -2.213 -6.383 1 86.62 77 ALA A C 1
ATOM 624 O O . ALA A 1 77 ? -13.852 -2.383 -6.621 1 86.62 77 ALA A O 1
ATOM 625 N N . ILE A 1 78 ? -15.586 -2.568 -5.254 1 85.31 78 ILE A N 1
ATOM 626 C CA . ILE A 1 78 ? -14.766 -3.033 -4.145 1 85.31 78 ILE A CA 1
ATOM 627 C C . ILE A 1 78 ? -14.117 -4.363 -4.508 1 85.31 78 ILE A C 1
ATOM 629 O O . ILE A 1 78 ? -13.047 -4.699 -3.994 1 85.31 78 ILE A O 1
ATOM 633 N N . ASN A 1 79 ? -14.688 -5.145 -5.418 1 82.81 79 ASN A N 1
ATOM 634 C CA . ASN A 1 79 ? -14.164 -6.449 -5.809 1 82.81 79 ASN A CA 1
ATOM 635 C C . ASN A 1 79 ? -13.367 -6.367 -7.109 1 82.81 79 ASN A C 1
ATOM 637 O O . ASN A 1 79 ? -12.969 -7.395 -7.664 1 82.81 79 ASN A O 1
ATOM 641 N N . VAL A 1 80 ? -13.234 -5.188 -7.645 1 81 80 VAL A N 1
ATOM 642 C CA . VAL A 1 80 ? -12.516 -4.984 -8.898 1 81 80 VAL A CA 1
ATOM 643 C C . VAL A 1 80 ? -11.039 -4.715 -8.617 1 81 80 VAL A C 1
ATOM 645 O O . VAL A 1 80 ? -10.703 -3.754 -7.918 1 81 80 VAL A O 1
ATOM 648 N N . ASN A 1 81 ? -10.227 -5.555 -9.117 1 80.5 81 ASN A N 1
ATOM 649 C CA . ASN A 1 81 ? -8.781 -5.395 -8.969 1 80.5 81 ASN A CA 1
ATOM 650 C C . ASN A 1 81 ? -8.211 -4.445 -10.016 1 80.5 81 ASN A C 1
ATOM 652 O O . ASN A 1 81 ? -8.297 -4.711 -11.219 1 80.5 81 ASN A O 1
ATOM 656 N N . TYR A 1 82 ? -7.559 -3.443 -9.594 1 78.06 82 TYR A N 1
ATOM 657 C CA . TYR A 1 82 ? -7.02 -2.377 -10.43 1 78.06 82 TYR A CA 1
ATOM 658 C C . TYR A 1 82 ? -6.012 -2.93 -11.43 1 78.06 82 TYR A C 1
ATOM 660 O O . TYR A 1 82 ? -6 -2.525 -12.594 1 78.06 82 TYR A O 1
ATOM 668 N N . ILE A 1 83 ? -5.254 -3.912 -11.008 1 67.62 83 ILE A N 1
ATOM 669 C CA . ILE A 1 83 ? -4.102 -4.289 -11.812 1 67.62 83 ILE A CA 1
ATOM 670 C C . ILE A 1 83 ? -4.527 -5.301 -12.875 1 67.62 83 ILE A C 1
ATOM 672 O O . ILE A 1 83 ? -3.76 -5.605 -13.797 1 67.62 83 ILE A O 1
ATOM 676 N N . ASP A 1 84 ? -5.711 -5.789 -12.727 1 73.25 84 ASP A N 1
ATOM 677 C CA . ASP A 1 84 ? -6.172 -6.723 -13.742 1 73.25 84 ASP A CA 1
ATOM 678 C C . ASP A 1 84 ? -6.57 -5.988 -15.023 1 73.25 84 ASP A C 1
ATOM 680 O O . ASP A 1 84 ? -7.758 -5.82 -15.305 1 73.25 84 ASP A O 1
ATOM 684 N N . GLU A 1 85 ? -5.656 -5.734 -15.781 1 66.56 85 GLU A N 1
ATOM 685 C CA . GLU A 1 85 ? -5.824 -4.883 -16.953 1 66.56 85 GLU A CA 1
ATOM 686 C C . GLU A 1 85 ? -6.543 -5.625 -18.078 1 66.56 85 GLU A C 1
ATOM 688 O O . GLU A 1 85 ? -7.09 -5 -18.984 1 66.56 85 GLU A O 1
ATOM 693 N N . THR A 1 86 ? -6.457 -6.844 -17.984 1 66.62 86 THR A N 1
ATOM 694 C CA . THR A 1 86 ? -7.156 -7.598 -19.016 1 66.62 86 THR A CA 1
ATOM 695 C C . THR A 1 86 ? -8.664 -7.566 -18.797 1 66.62 86 THR A C 1
ATOM 697 O O . THR A 1 86 ? -9.438 -7.379 -19.734 1 66.62 86 THR A O 1
ATOM 700 N N . GLU A 1 87 ? -8.938 -7.645 -17.531 1 71.88 87 GLU A N 1
ATOM 701 C CA . GLU A 1 87 ? -10.359 -7.668 -17.203 1 71.88 87 GLU A CA 1
ATOM 702 C C . GLU A 1 87 ? -10.938 -6.258 -17.156 1 71.88 87 GLU A C 1
ATOM 704 O O . GLU A 1 87 ? -12.086 -6.039 -17.547 1 71.88 87 GLU A O 1
ATOM 709 N N . TYR A 1 88 ? -10.078 -5.332 -16.719 1 74.75 88 TYR A N 1
ATOM 710 C CA . TYR A 1 88 ? -10.594 -3.979 -16.516 1 74.75 88 TYR A CA 1
ATOM 711 C C . TYR A 1 88 ? -9.625 -2.945 -17.094 1 74.75 88 TYR A C 1
ATOM 713 O O . TYR A 1 88 ? -9.156 -2.062 -16.375 1 74.75 88 TYR A O 1
ATOM 721 N N . PRO A 1 89 ? -9.383 -2.98 -18.297 1 75.06 89 PRO A N 1
ATOM 722 C CA . PRO A 1 89 ? -8.391 -2.066 -18.875 1 75.06 89 PRO A CA 1
ATOM 723 C C . PRO A 1 89 ? -8.797 -0.6 -18.75 1 75.06 89 PRO A C 1
ATOM 725 O O . PRO A 1 89 ? -7.938 0.279 -18.672 1 75.06 89 PRO A O 1
ATOM 728 N N . ARG A 1 90 ? -10 -0.344 -18.672 1 81.44 90 ARG A N 1
ATOM 729 C CA . ARG A 1 90 ? -10.477 1.034 -18.641 1 81.44 90 ARG A CA 1
ATOM 730 C C . ARG A 1 90 ? -10.18 1.688 -17.297 1 81.44 90 ARG A C 1
ATOM 732 O O . ARG A 1 90 ? -10.102 2.914 -17.203 1 81.44 90 ARG A O 1
ATOM 739 N N . VAL A 1 91 ? -10 0.872 -16.281 1 84.19 91 VAL A N 1
ATOM 740 C CA . VAL A 1 91 ? -9.656 1.42 -14.977 1 84.19 91 VAL A CA 1
ATOM 741 C C . VAL A 1 91 ? -8.258 2.027 -15.023 1 84.19 91 VAL A C 1
ATOM 743 O O . VAL A 1 91 ? -8.008 3.082 -14.43 1 84.19 91 VAL A O 1
ATOM 746 N N . ALA A 1 92 ? -7.367 1.374 -15.688 1 83.25 92 ALA A N 1
ATOM 747 C CA . ALA A 1 92 ? -6.016 1.899 -15.844 1 83.25 92 ALA A CA 1
ATOM 748 C C . ALA A 1 92 ? -6.023 3.23 -16.594 1 83.25 92 ALA A C 1
ATOM 750 O O . ALA A 1 92 ? -5.254 4.137 -16.266 1 83.25 92 ALA A O 1
ATOM 751 N N . VAL A 1 93 ? -6.852 3.303 -17.594 1 85.25 93 VAL A N 1
ATOM 752 C CA . VAL A 1 93 ? -6.977 4.539 -18.344 1 85.25 93 VAL A CA 1
ATOM 753 C C . VAL A 1 93 ? -7.531 5.645 -17.453 1 85.25 93 VAL A C 1
ATOM 755 O O . VAL A 1 93 ? -7.074 6.789 -17.516 1 85.25 93 VAL A O 1
ATOM 758 N N . MET A 1 94 ? -8.508 5.289 -16.688 1 88.75 94 MET A N 1
ATOM 759 C CA . MET A 1 94 ? -9.07 6.25 -15.75 1 88.75 94 MET A CA 1
ATOM 760 C C . MET A 1 94 ? -8.008 6.754 -14.781 1 88.75 94 MET A C 1
ATOM 762 O O . MET A 1 94 ? -7.984 7.938 -14.438 1 88.75 94 MET A O 1
ATOM 766 N N . CYS A 1 95 ? -7.207 5.832 -14.289 1 90.75 95 CYS A N 1
ATOM 767 C CA . CYS A 1 95 ? -6.094 6.215 -13.43 1 90.75 95 CYS A CA 1
ATOM 768 C C . CYS A 1 95 ? -5.176 7.203 -14.133 1 90.75 95 CYS A C 1
ATOM 770 O O . CYS A 1 95 ? -4.781 8.211 -13.555 1 90.75 95 CYS A O 1
ATOM 772 N N . GLY A 1 96 ? -4.828 6.918 -15.383 1 90.44 96 GLY A N 1
ATOM 773 C CA . GLY A 1 96 ? -4.027 7.828 -16.188 1 90.44 96 GLY A CA 1
ATOM 774 C C . GLY A 1 96 ? -4.652 9.203 -16.328 1 90.44 96 GLY A C 1
ATOM 775 O O . GLY A 1 96 ? -3.955 10.211 -16.297 1 90.44 96 GLY A O 1
ATOM 776 N N . ARG A 1 97 ? -5.945 9.227 -16.531 1 91.88 97 ARG A N 1
ATOM 777 C CA . ARG A 1 97 ? -6.664 10.492 -16.656 1 91.88 97 ARG A CA 1
ATOM 778 C C . ARG A 1 97 ? -6.586 11.297 -15.359 1 91.88 97 ARG A C 1
ATOM 780 O O . ARG A 1 97 ? -6.406 12.516 -15.391 1 91.88 97 ARG A O 1
ATOM 787 N N . CYS A 1 98 ? -6.766 10.609 -14.297 1 94.88 98 CYS A N 1
ATOM 788 C CA . CYS A 1 98 ? -6.633 11.297 -13.016 1 94.88 98 CYS A CA 1
ATOM 789 C C . CYS A 1 98 ? -5.242 11.898 -12.859 1 94.88 98 CYS A C 1
ATOM 791 O O . CYS A 1 98 ? -5.102 13.039 -12.414 1 94.88 98 CYS A O 1
ATOM 793 N N . LEU A 1 99 ? -4.234 11.156 -13.211 1 95.5 99 LEU A N 1
ATOM 794 C CA . LEU A 1 99 ? -2.857 11.625 -13.133 1 95.5 99 LEU A CA 1
ATOM 795 C C . LEU A 1 99 ? -2.648 12.852 -14.023 1 95.5 99 LEU A C 1
ATOM 797 O O . LEU A 1 99 ? -1.988 13.812 -13.617 1 95.5 99 LEU A O 1
ATOM 801 N N . ASN A 1 100 ? -3.193 12.781 -15.188 1 95.62 100 ASN A N 1
ATOM 802 C CA . ASN A 1 100 ? -3.123 13.93 -16.094 1 95.62 100 ASN A CA 1
ATOM 803 C C . ASN A 1 100 ? -3.744 15.172 -15.461 1 95.62 100 ASN A C 1
ATOM 805 O O . ASN A 1 100 ? -3.168 16.266 -15.531 1 95.62 100 ASN A O 1
ATOM 809 N N . ILE A 1 101 ? -4.859 14.992 -14.914 1 96.25 101 ILE A N 1
ATOM 810 C CA . ILE A 1 101 ? -5.59 16.109 -14.328 1 96.25 101 ILE A CA 1
ATOM 811 C C . ILE A 1 101 ? -4.773 16.719 -13.195 1 96.25 101 ILE A C 1
ATOM 813 O O . ILE A 1 101 ? -4.586 17.938 -13.141 1 96.25 101 ILE A O 1
ATOM 817 N N . VAL A 1 102 ? -4.246 15.93 -12.312 1 97.69 102 VAL A N 1
ATOM 818 C CA . VAL A 1 102 ? -3.467 16.391 -11.172 1 97.69 102 VAL A CA 1
ATOM 819 C C . VAL A 1 102 ? -2.193 17.078 -11.656 1 97.69 102 VAL A C 1
ATOM 821 O O . VAL A 1 102 ? -1.837 18.156 -11.172 1 97.69 102 VAL A O 1
ATOM 824 N N . ALA A 1 103 ? -1.514 16.469 -12.586 1 97.88 103 ALA A N 1
ATOM 825 C CA . ALA A 1 103 ? -0.284 17.031 -13.141 1 97.88 103 ALA A CA 1
ATOM 826 C C . ALA A 1 103 ? -0.536 18.406 -13.742 1 97.88 103 ALA A C 1
ATOM 828 O O . ALA A 1 103 ? 0.248 19.344 -13.531 1 97.88 103 ALA A O 1
ATOM 829 N N . ASN A 1 104 ? -1.577 18.516 -14.453 1 97.12 104 ASN A N 1
ATOM 830 C CA . ASN A 1 104 ? -1.886 19.781 -15.109 1 97.12 104 ASN A CA 1
ATOM 831 C C . ASN A 1 104 ? -2.348 20.844 -14.102 1 97.12 104 ASN A C 1
ATOM 833 O O . ASN A 1 104 ? -2.078 22.031 -14.281 1 97.12 104 ASN A O 1
ATOM 837 N N . LEU A 1 105 ? -3.053 20.375 -13.102 1 97.12 105 LEU A N 1
ATOM 838 C CA . LEU A 1 105 ? -3.398 21.297 -12.016 1 97.12 105 LEU A CA 1
ATOM 839 C C . LEU A 1 105 ? -2.145 21.906 -11.406 1 97.12 105 LEU A C 1
ATOM 841 O O . LEU A 1 105 ? -2.184 23.047 -10.914 1 97.12 105 LEU A O 1
ATOM 845 N N . TRP A 1 106 ? -1.047 21.172 -11.438 1 98.44 106 TRP A N 1
ATOM 846 C CA . TRP A 1 106 ? 0.206 21.609 -10.836 1 98.44 106 TRP A CA 1
ATOM 847 C C . TRP A 1 106 ? 1.146 22.172 -11.898 1 98.44 106 TRP A C 1
ATOM 849 O O . TRP A 1 106 ? 2.359 22.25 -11.68 1 98.44 106 TRP A O 1
ATOM 859 N N . ASN A 1 107 ? 0.635 22.422 -13.102 1 98.12 107 ASN A N 1
ATOM 860 C CA . ASN A 1 107 ? 1.335 23.125 -14.18 1 98.12 107 ASN A CA 1
ATOM 861 C C . ASN A 1 107 ? 2.525 22.312 -14.688 1 98.12 107 ASN A C 1
ATOM 863 O O . ASN A 1 107 ? 3.611 22.859 -14.891 1 98.12 107 ASN A O 1
ATOM 867 N N . THR A 1 108 ? 2.361 21.062 -14.875 1 97.94 108 THR A N 1
ATOM 868 C CA . THR A 1 108 ? 3.416 20.203 -15.43 1 97.94 108 THR A CA 1
ATOM 869 C C . THR A 1 108 ? 3.857 20.719 -16.797 1 97.94 108 THR A C 1
ATOM 871 O O . THR A 1 108 ? 3.027 21.141 -17.609 1 97.94 108 THR A O 1
ATOM 874 N N . PRO A 1 109 ? 5.16 20.781 -17.078 1 97.88 109 PRO A N 1
ATOM 875 C CA . PRO A 1 109 ? 5.645 21.125 -18.422 1 97.88 109 PRO A CA 1
ATOM 876 C C . PRO A 1 109 ? 5.715 19.922 -19.359 1 97.88 109 PRO A C 1
ATOM 878 O O . PRO A 1 109 ? 6.07 20.078 -20.531 1 97.88 109 PRO A O 1
ATOM 881 N N . GLU A 1 110 ? 5.43 18.719 -18.828 1 95.94 110 GLU A N 1
ATOM 882 C CA . GLU A 1 110 ? 5.566 17.5 -19.609 1 95.94 110 GLU A CA 1
ATOM 883 C C . GLU A 1 110 ? 4.637 17.516 -20.828 1 95.94 110 GLU A C 1
ATOM 885 O O . GLU A 1 110 ? 3.441 17.797 -20.688 1 95.94 110 GLU A O 1
ATOM 890 N N . LYS A 1 111 ? 5.152 17.141 -22.016 1 94.06 111 LYS A N 1
ATOM 891 C CA . LYS A 1 111 ? 4.402 17.234 -23.266 1 94.06 111 LYS A CA 1
ATOM 892 C C . LYS A 1 111 ? 3.732 15.898 -23.609 1 94.06 111 LYS A C 1
ATOM 894 O O . LYS A 1 111 ? 2.785 15.859 -24.391 1 94.06 111 LYS A O 1
ATOM 899 N N . ALA A 1 112 ? 4.211 14.852 -23.016 1 90.56 112 ALA A N 1
ATOM 900 C CA . ALA A 1 112 ? 3.66 13.531 -23.297 1 90.56 112 ALA A CA 1
ATOM 901 C C . ALA A 1 112 ? 2.156 13.5 -23.047 1 90.56 112 ALA A C 1
ATOM 903 O O . ALA A 1 112 ? 1.65 14.211 -22.172 1 90.56 112 ALA A O 1
ATOM 904 N N . GLU A 1 113 ? 1.448 12.672 -23.781 1 90.06 113 GLU A N 1
ATOM 905 C CA . GLU A 1 113 ? 0.002 12.531 -23.656 1 90.06 113 GLU A CA 1
ATOM 906 C C . GLU A 1 113 ? -0.372 12.039 -22.25 1 90.06 113 GLU A C 1
ATOM 908 O O . GLU A 1 113 ? -1.332 12.523 -21.656 1 90.06 113 GLU A O 1
ATOM 913 N N . TRP A 1 114 ? 0.336 11.055 -21.812 1 91.12 114 TRP A N 1
ATOM 914 C CA . TRP A 1 114 ? 0.146 10.516 -20.469 1 91.12 114 TRP A CA 1
ATOM 915 C C . TRP A 1 114 ? 1.265 10.969 -19.547 1 91.12 114 TRP A C 1
ATOM 917 O O . TRP A 1 114 ? 2.434 10.641 -19.766 1 91.12 114 TRP A O 1
ATOM 927 N N . LYS A 1 115 ? 0.879 11.695 -18.547 1 94.69 115 LYS A N 1
ATOM 928 C CA . LYS A 1 115 ? 1.846 12.312 -17.641 1 94.69 115 LYS A CA 1
ATOM 929 C C . LYS A 1 115 ? 2.473 11.273 -16.719 1 94.69 115 LYS A C 1
ATOM 931 O O . LYS A 1 115 ? 1.861 10.25 -16.422 1 94.69 115 LYS A O 1
ATOM 936 N N . THR A 1 116 ? 3.688 11.562 -16.312 1 94.56 116 THR A N 1
ATOM 937 C CA . THR A 1 116 ? 4.449 10.648 -15.469 1 94.56 116 THR A CA 1
ATOM 938 C C . THR A 1 116 ? 4.023 10.773 -14.008 1 94.56 116 THR A C 1
ATOM 940 O O . THR A 1 116 ? 4.211 11.82 -13.391 1 94.56 116 THR A O 1
ATOM 943 N N . GLY A 1 117 ? 3.465 9.797 -13.539 1 95.31 117 GLY A N 1
ATOM 944 C CA . GLY A 1 117 ? 3.016 9.758 -12.156 1 95.31 117 GLY A CA 1
ATOM 945 C C . GLY A 1 117 ? 2.631 8.367 -11.688 1 95.31 117 GLY A C 1
ATOM 946 O O . GLY A 1 117 ? 2.771 7.398 -12.438 1 95.31 117 GLY A O 1
ATOM 947 N N . ALA A 1 118 ? 2.27 8.297 -10.43 1 94 118 ALA A N 1
ATOM 948 C CA . ALA A 1 118 ? 1.896 7.012 -9.852 1 94 118 ALA A CA 1
ATOM 949 C C . ALA A 1 118 ? 0.809 7.18 -8.797 1 94 118 ALA A C 1
ATOM 951 O O . ALA A 1 118 ? 0.69 8.242 -8.18 1 94 118 ALA A O 1
ATOM 952 N N . LEU A 1 119 ? 0.096 6.105 -8.734 1 91.56 119 LEU A N 1
ATOM 953 C CA . LEU A 1 119 ? -0.918 5.984 -7.691 1 91.56 119 LEU A CA 1
ATOM 954 C C . LEU A 1 119 ? -0.346 5.301 -6.453 1 91.56 119 LEU A C 1
ATOM 956 O O . LEU A 1 119 ? 0.413 4.336 -6.562 1 91.56 119 LEU A O 1
ATOM 960 N N . GLY A 1 120 ? -0.591 5.906 -5.285 1 90 120 GLY A N 1
ATOM 961 C CA . GLY A 1 120 ? -0.309 5.254 -4.016 1 90 120 GLY A CA 1
ATOM 962 C C . GLY A 1 120 ? -1.562 4.875 -3.248 1 90 120 GLY A C 1
ATOM 963 O O . GLY A 1 120 ? -2.625 5.461 -3.457 1 90 120 GLY A O 1
ATOM 964 N N . ILE A 1 121 ? -1.482 3.928 -2.393 1 86.75 121 ILE A N 1
ATOM 965 C CA . ILE A 1 121 ? -2.594 3.545 -1.53 1 86.75 121 ILE A CA 1
ATOM 966 C C . ILE A 1 121 ? -2.902 4.676 -0.551 1 86.75 121 ILE A C 1
ATOM 968 O O . ILE A 1 121 ? -3.982 4.715 0.042 1 86.75 121 ILE A O 1
ATOM 972 N N . GLY A 1 122 ? -1.984 5.562 -0.448 1 86.75 122 GLY A N 1
ATOM 973 C CA . GLY A 1 122 ? -2.043 6.793 0.322 1 86.75 122 GLY A CA 1
ATOM 974 C C . GLY A 1 122 ? -0.905 7.746 0.011 1 86.75 122 GLY A C 1
ATOM 975 O O . GLY A 1 122 ? -0.049 7.449 -0.825 1 86.75 122 GLY A O 1
ATOM 976 N N . SER A 1 123 ? -0.999 8.844 0.646 1 89.44 123 SER A N 1
ATOM 977 C CA . SER A 1 123 ? 0.066 9.812 0.409 1 89.44 123 SER A CA 1
ATOM 978 C C . SER A 1 123 ? 1.396 9.32 0.966 1 89.44 123 SER A C 1
ATOM 980 O O . SER A 1 123 ? 2.461 9.766 0.533 1 89.44 123 SER A O 1
ATOM 982 N N . SER A 1 124 ? 1.327 8.344 1.912 1 91.19 124 SER A N 1
ATOM 983 C CA . SER A 1 124 ? 2.566 7.77 2.428 1 91.19 124 SER A CA 1
ATOM 984 C C . SER A 1 124 ? 3.367 7.094 1.319 1 91.19 124 SER A C 1
ATOM 986 O O . SER A 1 124 ? 4.551 7.391 1.132 1 91.19 124 SER A O 1
ATOM 988 N N . GLU A 1 125 ? 2.703 6.238 0.625 1 92.38 125 GLU A N 1
ATOM 989 C CA . GLU A 1 125 ? 3.371 5.57 -0.487 1 92.38 125 GLU A CA 1
ATOM 990 C C . GLU A 1 125 ? 3.818 6.574 -1.546 1 92.38 125 GLU A C 1
ATOM 992 O O . GLU A 1 125 ? 4.895 6.434 -2.131 1 92.38 125 GLU A O 1
ATOM 997 N N . ALA A 1 126 ? 3.01 7.547 -1.812 1 95.19 126 ALA A N 1
ATOM 998 C CA . ALA A 1 126 ? 3.346 8.586 -2.787 1 95.19 126 ALA A CA 1
ATOM 999 C C . ALA A 1 126 ? 4.625 9.312 -2.389 1 95.19 126 ALA A C 1
ATOM 1001 O O . ALA A 1 126 ? 5.492 9.562 -3.229 1 95.19 126 ALA A O 1
ATOM 1002 N N . CYS A 1 127 ? 4.703 9.656 -1.118 1 96.38 127 CYS A N 1
ATOM 1003 C CA . CYS A 1 127 ? 5.895 10.32 -0.597 1 96.38 127 CYS A CA 1
ATOM 1004 C C . CYS A 1 127 ? 7.125 9.43 -0.748 1 96.38 127 CYS A C 1
ATOM 1006 O O . CYS A 1 127 ? 8.18 9.891 -1.187 1 96.38 127 CYS A O 1
ATOM 1008 N N . MET A 1 128 ? 6.973 8.188 -0.422 1 95.31 128 MET A N 1
ATOM 1009 C CA . MET A 1 128 ? 8.102 7.262 -0.487 1 95.31 128 MET A CA 1
ATOM 1010 C C . MET A 1 128 ? 8.586 7.098 -1.923 1 95.31 128 MET A C 1
ATOM 1012 O O . MET A 1 128 ? 9.797 7.055 -2.172 1 95.31 128 MET A O 1
ATOM 1016 N N . LEU A 1 129 ? 7.645 6.996 -2.832 1 96.06 129 LEU A N 1
ATOM 1017 C CA . LEU A 1 129 ? 8.023 6.859 -4.234 1 96.06 129 LEU A CA 1
ATOM 1018 C C . LEU A 1 129 ? 8.781 8.094 -4.715 1 96.06 129 LEU A C 1
ATOM 1020 O O . LEU A 1 129 ? 9.742 7.977 -5.48 1 96.06 129 LEU A O 1
ATOM 1024 N N . GLY A 1 130 ? 8.32 9.289 -4.293 1 97.62 130 GLY A N 1
ATOM 1025 C CA . GLY A 1 130 ? 9.078 10.5 -4.582 1 97.62 130 GLY A CA 1
ATOM 1026 C C . GLY A 1 130 ? 10.484 10.469 -4.02 1 97.62 130 GLY A C 1
ATOM 1027 O O . GLY A 1 130 ? 11.445 10.836 -4.707 1 97.62 130 GLY A O 1
ATOM 1028 N N . GLY A 1 131 ? 10.625 10.008 -2.766 1 97.88 131 GLY A N 1
ATOM 1029 C CA . GLY A 1 131 ? 11.922 9.883 -2.121 1 97.88 131 GLY A CA 1
ATOM 1030 C C . GLY A 1 131 ? 12.836 8.875 -2.805 1 97.88 131 GLY A C 1
ATOM 1031 O O . GLY A 1 131 ? 14.023 9.141 -2.986 1 97.88 131 GLY A O 1
ATOM 1032 N N . VAL A 1 132 ? 12.289 7.746 -3.209 1 97.31 132 VAL A N 1
ATOM 1033 C CA . VAL A 1 132 ? 13.062 6.699 -3.861 1 97.31 132 VAL A CA 1
ATOM 1034 C C . VAL A 1 132 ? 13.617 7.211 -5.191 1 97.31 132 VAL A C 1
ATOM 1036 O O . VAL A 1 132 ? 14.773 6.961 -5.527 1 97.31 132 VAL A O 1
ATOM 1039 N N . ALA A 1 133 ? 12.766 7.895 -5.934 1 97.75 133 ALA A N 1
ATOM 1040 C CA . ALA A 1 133 ? 13.227 8.445 -7.203 1 97.75 133 ALA A CA 1
ATOM 1041 C C . ALA A 1 133 ? 14.383 9.414 -6.996 1 97.75 133 ALA A C 1
ATOM 1043 O O . ALA A 1 133 ? 15.375 9.375 -7.734 1 97.75 133 ALA A O 1
ATOM 1044 N N . ALA A 1 134 ? 14.242 10.305 -6.008 1 98.5 134 ALA A N 1
ATOM 1045 C CA . ALA A 1 134 ? 15.312 11.242 -5.695 1 98.5 134 ALA A CA 1
ATOM 1046 C C . ALA A 1 134 ? 16.594 10.508 -5.285 1 98.5 134 ALA A C 1
ATOM 1048 O O . ALA A 1 134 ? 17.688 10.883 -5.691 1 98.5 134 ALA A O 1
ATOM 1049 N N . TRP A 1 135 ? 16.438 9.492 -4.473 1 98.44 135 TRP A N 1
ATOM 1050 C CA . TRP A 1 135 ? 17.562 8.695 -3.988 1 98.44 135 TRP A CA 1
ATOM 1051 C C . TRP A 1 135 ? 18.266 7.996 -5.141 1 98.44 135 TRP A C 1
ATOM 1053 O O . TRP A 1 135 ? 19.5 8.023 -5.227 1 98.44 135 TRP A O 1
ATOM 1063 N N . LEU A 1 136 ? 17.531 7.367 -6.012 1 97.44 136 LEU A N 1
ATOM 1064 C CA . LEU A 1 136 ? 18.109 6.641 -7.137 1 97.44 136 LEU A CA 1
ATOM 1065 C C . LEU A 1 136 ? 18.828 7.594 -8.094 1 97.44 136 LEU A C 1
ATOM 1067 O O . LEU A 1 136 ? 19.891 7.266 -8.625 1 97.44 136 LEU A O 1
ATOM 1071 N N . ARG A 1 137 ? 18.234 8.781 -8.344 1 97.5 137 ARG A N 1
ATOM 1072 C CA . ARG A 1 137 ? 18.906 9.773 -9.18 1 97.5 137 ARG A CA 1
ATOM 1073 C C . ARG A 1 137 ? 20.25 10.172 -8.586 1 97.5 137 ARG A C 1
ATOM 1075 O O . ARG A 1 137 ? 21.266 10.227 -9.297 1 97.5 137 ARG A O 1
ATOM 1082 N N . TRP A 1 138 ? 20.234 10.477 -7.312 1 98.12 138 TRP A N 1
ATOM 1083 C CA . TRP A 1 138 ? 21.453 10.844 -6.609 1 98.12 138 TRP A CA 1
ATOM 1084 C C . TRP A 1 138 ? 22.484 9.719 -6.691 1 98.12 138 TRP A C 1
ATOM 1086 O O . TRP A 1 138 ? 23.656 9.961 -7.016 1 98.12 138 TRP A O 1
ATOM 1096 N N . ARG A 1 139 ? 22.062 8.516 -6.375 1 96.5 139 ARG A N 1
ATOM 1097 C CA . ARG A 1 139 ? 22.938 7.348 -6.383 1 96.5 139 ARG A CA 1
ATOM 1098 C C . ARG A 1 139 ? 23.578 7.145 -7.75 1 96.5 139 ARG A C 1
ATOM 1100 O O . ARG A 1 139 ? 24.781 6.91 -7.852 1 96.5 139 ARG A O 1
ATOM 1107 N N . ASN A 1 140 ? 22.781 7.238 -8.789 1 96.31 140 ASN A N 1
ATOM 1108 C CA . ASN A 1 140 ? 23.266 7.07 -10.156 1 96.31 140 ASN A CA 1
ATOM 1109 C C . ASN A 1 140 ? 24.281 8.141 -10.523 1 96.31 140 ASN A C 1
ATOM 1111 O O . ASN A 1 140 ? 25.281 7.848 -11.18 1 96.31 140 ASN A O 1
ATOM 1115 N N . ARG A 1 141 ? 24.078 9.344 -10.102 1 96.44 141 ARG A N 1
ATOM 1116 C CA . ARG A 1 141 ? 25 10.43 -10.359 1 96.44 141 ARG A CA 1
ATOM 1117 C C . ARG A 1 141 ? 26.328 10.203 -9.641 1 96.44 141 ARG A C 1
ATOM 1119 O O . ARG A 1 141 ? 27.406 10.445 -10.203 1 96.44 141 ARG A O 1
ATOM 1126 N N . ARG A 1 142 ? 26.25 9.789 -8.352 1 96.62 142 ARG A N 1
ATOM 1127 C CA . ARG A 1 142 ? 27.453 9.508 -7.574 1 96.62 142 ARG A CA 1
ATOM 1128 C C . ARG A 1 142 ? 28.25 8.383 -8.211 1 96.62 142 ARG A C 1
ATOM 1130 O O . ARG A 1 142 ? 29.469 8.492 -8.359 1 96.62 142 ARG A O 1
ATOM 1137 N N . LYS A 1 143 ? 27.562 7.359 -8.602 1 94.75 143 LYS A N 1
ATOM 1138 C CA . LYS A 1 143 ? 28.219 6.223 -9.242 1 94.75 143 LYS A CA 1
ATOM 1139 C C . LYS A 1 143 ? 28.906 6.641 -10.531 1 94.75 143 LYS A C 1
ATOM 1141 O O . LYS A 1 143 ? 30.047 6.246 -10.789 1 94.75 143 LYS A O 1
ATOM 1146 N N . ALA A 1 144 ? 28.234 7.398 -11.352 1 96.31 144 ALA A N 1
ATOM 1147 C CA . ALA A 1 144 ? 28.781 7.863 -12.633 1 96.31 144 ALA A CA 1
ATOM 1148 C C . ALA A 1 144 ? 30.031 8.711 -12.422 1 96.31 144 ALA A C 1
ATOM 1150 O O . ALA A 1 144 ? 30.938 8.695 -13.25 1 96.31 144 ALA A O 1
ATOM 1151 N N . ALA A 1 145 ? 30.156 9.32 -11.281 1 96.38 145 ALA A N 1
ATOM 1152 C CA . ALA A 1 145 ? 31.281 10.195 -10.969 1 96.38 145 ALA A CA 1
ATOM 1153 C C . ALA A 1 145 ? 32.375 9.438 -10.203 1 96.38 145 ALA A C 1
ATOM 1155 O O . ALA A 1 145 ? 33.375 10.016 -9.836 1 96.38 145 ALA A O 1
ATOM 1156 N N . GLY A 1 146 ? 32.125 8.148 -9.906 1 95.69 146 GLY A N 1
ATOM 1157 C CA . GLY A 1 146 ? 33.094 7.348 -9.172 1 95.69 146 GLY A CA 1
ATOM 1158 C C . GLY A 1 146 ? 33.188 7.746 -7.711 1 95.69 146 GLY A C 1
ATOM 1159 O O . GLY A 1 146 ? 34.281 7.625 -7.113 1 95.69 146 GLY A O 1
ATOM 1160 N N . LYS A 1 147 ? 32.188 8.344 -7.184 1 95.31 147 LYS A N 1
ATOM 1161 C CA . LYS A 1 147 ? 32.188 8.812 -5.797 1 95.31 147 LYS A CA 1
ATOM 1162 C C . LYS A 1 147 ? 31.375 7.867 -4.91 1 95.31 147 LYS A C 1
ATOM 1164 O O . LYS A 1 147 ? 30.547 7.098 -5.402 1 95.31 147 LYS A O 1
ATOM 1169 N N . PRO A 1 148 ? 31.578 7.93 -3.576 1 92.75 148 PRO A N 1
ATOM 1170 C CA . PRO A 1 148 ? 30.797 7.09 -2.66 1 92.75 148 PRO A CA 1
ATOM 1171 C C . PRO A 1 148 ? 29.312 7.418 -2.676 1 92.75 148 PRO A C 1
ATOM 1173 O O . PRO A 1 148 ? 28.938 8.586 -2.801 1 92.75 148 PRO A O 1
ATOM 1176 N N . PHE A 1 149 ? 28.484 6.414 -2.541 1 93.38 149 PHE A N 1
ATOM 1177 C CA . PHE A 1 149 ? 27.047 6.594 -2.566 1 93.38 149 PHE A CA 1
ATOM 1178 C C . PHE A 1 149 ? 26.391 5.871 -1.394 1 93.38 149 PHE A C 1
ATOM 1180 O O . PHE A 1 149 ? 25.266 5.367 -1.513 1 93.38 149 PHE A O 1
ATOM 1187 N N . ASP A 1 150 ? 26.969 5.762 -0.214 1 89.62 150 ASP A N 1
ATOM 1188 C CA . ASP A 1 150 ? 26.5 4.949 0.904 1 89.62 150 ASP A CA 1
ATOM 1189 C C . ASP A 1 150 ? 26 5.824 2.049 1 89.62 150 ASP A C 1
ATOM 1191 O O . ASP A 1 150 ? 25.547 5.312 3.076 1 89.62 150 ASP A O 1
ATOM 1195 N N . LYS A 1 151 ? 26.078 7.148 1.901 1 94.06 151 LYS A N 1
ATOM 1196 C CA . LYS A 1 151 ? 25.656 8.008 3.006 1 94.06 151 LYS A CA 1
ATOM 1197 C C . LYS A 1 151 ? 24.656 9.055 2.537 1 94.06 151 LYS A C 1
ATOM 1199 O O . LYS A 1 151 ? 24.828 10.25 2.789 1 94.06 151 LYS A O 1
ATOM 1204 N N . PRO A 1 152 ? 23.578 8.594 1.922 1 97.56 152 PRO A N 1
ATOM 1205 C C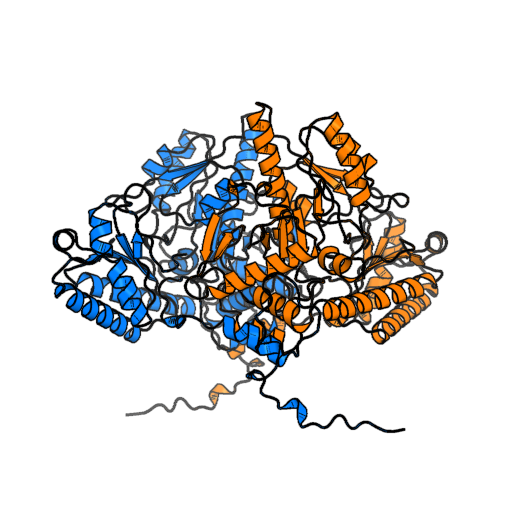A . PRO A 1 152 ? 22.578 9.562 1.488 1 97.56 152 PRO A CA 1
ATOM 1206 C C . PRO A 1 152 ? 21.859 10.242 2.66 1 97.56 152 PRO A C 1
ATOM 1208 O O . PRO A 1 152 ? 21.75 9.648 3.736 1 97.56 152 PRO A O 1
ATOM 1211 N N . ASN A 1 153 ? 21.469 11.516 2.457 1 98.69 153 ASN A N 1
ATOM 1212 C CA . ASN A 1 153 ? 20.656 12.195 3.459 1 98.69 153 ASN A CA 1
ATOM 1213 C C . ASN A 1 153 ? 19.531 12.992 2.816 1 98.69 153 ASN A C 1
ATOM 1215 O O . ASN A 1 153 ? 19.547 13.242 1.61 1 98.69 153 ASN A O 1
ATOM 1219 N N . LEU A 1 154 ? 18.531 13.281 3.57 1 98.62 154 LEU A N 1
ATOM 1220 C CA . LEU A 1 154 ? 17.328 14.047 3.217 1 98.62 154 LEU A CA 1
ATOM 1221 C C . LEU A 1 154 ? 17.094 15.18 4.203 1 98.62 154 LEU A C 1
ATOM 1223 O O . LEU A 1 154 ? 17.234 15 5.414 1 98.62 154 LEU A O 1
ATOM 1227 N N . VAL A 1 155 ? 16.781 16.422 3.699 1 98.62 155 VAL A N 1
ATOM 1228 C CA . VAL A 1 155 ? 16.641 17.594 4.555 1 98.62 155 VAL A CA 1
ATOM 1229 C C . VAL A 1 155 ? 15.18 18.047 4.547 1 98.62 155 VAL A C 1
ATOM 1231 O O . VAL A 1 155 ? 14.555 18.141 3.486 1 98.62 155 VAL A O 1
ATOM 1234 N N . MET A 1 156 ? 14.633 18.25 5.695 1 97.19 156 MET A N 1
ATOM 1235 C CA . MET A 1 156 ? 13.289 18.812 5.793 1 97.19 156 MET A CA 1
ATOM 1236 C C . MET A 1 156 ? 13.062 19.453 7.156 1 97.19 156 MET A C 1
ATOM 1238 O O . MET A 1 156 ? 13.984 19.547 7.969 1 97.19 156 MET A O 1
ATOM 1242 N N . SER A 1 157 ? 11.93 20.094 7.328 1 94.38 157 SER A N 1
ATOM 1243 C CA . SER A 1 157 ? 11.578 20.703 8.602 1 94.38 157 SER A CA 1
ATOM 1244 C C . SER A 1 157 ? 11.281 19.656 9.664 1 94.38 157 SER A C 1
ATOM 1246 O O . SER A 1 157 ? 10.883 18.531 9.336 1 94.38 157 SER A O 1
ATOM 1248 N N . ALA A 1 158 ? 11.422 20.016 10.906 1 91.12 158 ALA A N 1
ATOM 1249 C CA . ALA A 1 158 ? 11.117 19.125 12.016 1 91.12 158 ALA A CA 1
ATOM 1250 C C . ALA A 1 158 ? 9.609 18.875 12.117 1 91.12 158 ALA A C 1
ATOM 1252 O O . ALA A 1 158 ? 9.18 17.938 12.789 1 91.12 158 ALA A O 1
ATOM 1253 N N . GLY A 1 159 ? 8.852 19.672 11.461 1 87.56 159 GLY A N 1
ATOM 1254 C CA . GLY A 1 159 ? 7.406 19.484 11.453 1 87.56 159 GLY A CA 1
ATOM 1255 C C . GLY A 1 159 ? 6.938 18.5 10.398 1 87.56 159 GLY A C 1
ATOM 1256 O O . GLY A 1 159 ? 5.918 18.734 9.742 1 87.56 159 GLY A O 1
ATOM 1257 N N . PHE A 1 160 ? 7.73 17.453 10.18 1 84.88 160 PHE A N 1
ATOM 1258 C CA . PHE A 1 160 ? 7.43 16.5 9.117 1 84.88 160 PHE A CA 1
ATOM 1259 C C . PHE A 1 160 ? 6.402 15.477 9.578 1 84.88 160 PHE A C 1
ATOM 1261 O O . PHE A 1 160 ? 6.199 15.289 10.781 1 84.88 160 PHE A O 1
ATOM 1268 N N . GLN A 1 161 ? 5.781 14.938 8.562 1 83.88 161 GLN A N 1
ATOM 1269 C CA . GLN A 1 161 ? 4.906 13.789 8.789 1 83.88 161 GLN A CA 1
ATOM 1270 C C . GLN A 1 161 ? 5.711 12.5 8.938 1 83.88 161 GLN A C 1
ATOM 1272 O O . GLN A 1 161 ? 6.719 12.312 8.258 1 83.88 161 GLN A O 1
ATOM 1277 N N . VAL A 1 162 ? 5.27 11.57 9.68 1 84.25 162 VAL A N 1
ATOM 1278 C CA . VAL A 1 162 ? 5.961 10.375 10.156 1 84.25 162 VAL A CA 1
ATOM 1279 C C . VAL A 1 162 ? 6.418 9.539 8.969 1 84.25 162 VAL A C 1
ATOM 1281 O O . VAL A 1 162 ? 7.41 8.812 9.055 1 84.25 162 VAL A O 1
ATOM 1284 N N . VAL A 1 163 ? 5.855 9.641 7.848 1 90.44 163 VAL A N 1
ATOM 1285 C CA . VAL A 1 163 ? 6.18 8.812 6.684 1 90.44 163 VAL A CA 1
ATOM 1286 C C . VAL A 1 163 ? 7.629 9.055 6.27 1 90.44 163 VAL A C 1
ATOM 1288 O O . VAL A 1 163 ? 8.312 8.133 5.816 1 90.44 163 VAL A O 1
ATOM 1291 N N . TRP A 1 164 ? 8.086 10.234 6.398 1 94.06 164 TRP A N 1
ATOM 1292 C CA . TRP A 1 164 ? 9.43 10.562 5.941 1 94.06 164 TRP A CA 1
ATOM 1293 C C . TRP A 1 164 ? 10.477 9.961 6.867 1 94.06 164 TRP A C 1
ATOM 1295 O O . TRP A 1 164 ? 11.555 9.547 6.418 1 94.06 164 TRP A O 1
ATOM 1305 N N . GLU A 1 165 ? 10.211 9.977 8.148 1 91.94 165 GLU A N 1
ATOM 1306 C CA . GLU A 1 165 ? 11.086 9.25 9.07 1 91.94 165 GLU A CA 1
ATOM 1307 C C . GLU A 1 165 ? 11.117 7.762 8.742 1 91.94 165 GLU A C 1
ATOM 1309 O O . GLU A 1 165 ? 12.188 7.148 8.734 1 91.94 165 GLU A O 1
ATOM 1314 N N . LYS A 1 166 ? 10 7.227 8.469 1 90.31 166 LYS A N 1
ATOM 1315 C CA . LYS A 1 166 ? 9.914 5.816 8.102 1 90.31 166 LYS A CA 1
ATOM 1316 C C . LYS A 1 166 ? 10.656 5.531 6.805 1 90.31 166 LYS A C 1
ATOM 1318 O O . LYS A 1 166 ? 11.367 4.527 6.695 1 90.31 166 LYS A O 1
ATOM 1323 N N . PHE A 1 167 ? 10.484 6.371 5.859 1 95 167 PHE A N 1
ATOM 1324 C CA . PHE A 1 167 ? 11.188 6.242 4.59 1 95 167 PHE A CA 1
ATOM 1325 C C . PHE A 1 167 ? 12.695 6.215 4.812 1 95 167 PHE A C 1
ATOM 1327 O O . PHE A 1 167 ? 13.391 5.324 4.309 1 95 167 PHE A O 1
ATOM 1334 N N . CYS A 1 168 ? 13.156 7.113 5.57 1 95.94 168 CYS A N 1
ATOM 1335 C CA . CYS A 1 168 ? 14.586 7.223 5.824 1 95.94 168 CYS A CA 1
ATOM 1336 C C . CYS A 1 168 ? 15.102 5.984 6.555 1 95.94 168 CYS A C 1
ATOM 1338 O O . CYS A 1 168 ? 16.203 5.508 6.27 1 95.94 168 CYS A O 1
ATOM 1340 N N . GLN A 1 169 ? 14.305 5.492 7.43 1 92.88 169 GLN A N 1
ATOM 1341 C CA . GLN A 1 169 ? 14.703 4.305 8.172 1 92.88 169 GLN A CA 1
ATOM 1342 C C . GLN A 1 169 ? 14.734 3.074 7.273 1 92.88 169 GLN A C 1
ATOM 1344 O O . GLN A 1 169 ? 15.688 2.289 7.316 1 92.88 169 GLN A O 1
ATOM 1349 N N . LEU A 1 170 ? 13.797 2.908 6.438 1 92.94 170 LEU A N 1
ATOM 1350 C CA . LEU A 1 170 ? 13.633 1.706 5.625 1 92.94 170 LEU A CA 1
ATOM 1351 C C . LEU A 1 170 ? 14.641 1.687 4.48 1 92.94 170 LEU A C 1
ATOM 1353 O O . LEU A 1 170 ? 15.016 0.616 3.992 1 92.94 170 LEU A O 1
ATOM 1357 N N . TRP A 1 171 ? 15.062 2.84 3.988 1 95.19 171 TRP A N 1
ATOM 1358 C CA . TRP A 1 171 ? 16.031 2.91 2.902 1 95.19 171 TRP A CA 1
ATOM 1359 C C . TRP A 1 171 ? 17.406 3.299 3.43 1 95.19 171 TRP A C 1
ATOM 1361 O O . TRP A 1 171 ? 18.344 3.504 2.652 1 95.19 171 TRP A O 1
ATOM 1371 N N . GLN A 1 172 ? 17.484 3.477 4.777 1 94 172 GLN A N 1
ATOM 1372 C CA . GLN A 1 172 ? 18.734 3.822 5.438 1 94 172 GLN A CA 1
ATOM 1373 C C . GLN A 1 172 ? 19.312 5.125 4.891 1 94 172 GLN A C 1
ATOM 1375 O O . GLN A 1 172 ? 20.469 5.176 4.48 1 94 172 GLN A O 1
ATOM 1380 N N . ILE A 1 173 ? 18.516 6.152 4.879 1 97.25 173 ILE A N 1
ATOM 1381 C CA . ILE A 1 173 ? 18.844 7.527 4.527 1 97.25 173 ILE A CA 1
ATOM 1382 C C . ILE A 1 173 ? 18.875 8.391 5.785 1 97.25 173 ILE A C 1
ATOM 1384 O O . ILE A 1 173 ? 18 8.289 6.637 1 97.25 173 ILE A O 1
ATOM 1388 N N . GLU A 1 174 ? 19.906 9.172 5.93 1 98.06 174 GLU A N 1
ATOM 1389 C CA . GLU A 1 174 ? 19.984 10.055 7.09 1 98.06 174 GLU A CA 1
ATOM 1390 C C . GLU A 1 174 ? 18.953 11.172 6.996 1 98.06 174 GLU A C 1
ATOM 1392 O O . GLU A 1 174 ? 18.922 11.922 6.016 1 98.06 174 GLU A O 1
ATOM 1397 N N . LEU A 1 175 ? 18.125 11.312 7.98 1 97.44 175 LEU A N 1
ATOM 1398 C CA . LEU A 1 175 ? 17.141 12.391 8.039 1 97.44 175 LEU A CA 1
ATOM 1399 C C . LEU A 1 175 ? 17.719 13.602 8.773 1 97.44 175 LEU A C 1
ATOM 1401 O O . LEU A 1 175 ? 18 13.516 9.969 1 97.44 175 LEU A O 1
ATOM 1405 N N . ARG A 1 176 ? 17.922 14.711 8.078 1 98 176 ARG A N 1
ATOM 1406 C CA . ARG A 1 176 ? 18.344 15.977 8.656 1 98 176 ARG A CA 1
ATOM 1407 C C . ARG A 1 176 ? 17.188 16.953 8.766 1 98 176 ARG A C 1
ATOM 1409 O O . ARG A 1 176 ? 16.547 17.281 7.766 1 98 176 ARG A O 1
ATOM 1416 N N . THR A 1 177 ? 16.906 17.453 9.992 1 95.62 177 THR A N 1
ATOM 1417 C CA . THR A 1 177 ? 15.734 18.281 10.195 1 95.62 177 THR A CA 1
ATOM 1418 C C . THR A 1 177 ? 16.125 19.688 10.648 1 95.62 177 THR A C 1
ATOM 1420 O O . THR A 1 177 ? 17.016 19.844 11.492 1 95.62 177 THR A O 1
ATOM 1423 N N . VAL A 1 178 ? 15.539 20.641 10.016 1 95.06 178 VAL A N 1
ATOM 1424 C CA . VAL A 1 178 ? 15.625 22.031 10.461 1 95.06 178 VAL A CA 1
ATOM 1425 C C . VAL A 1 178 ? 14.633 22.266 11.586 1 95.06 178 VAL A C 1
ATOM 1427 O O . VAL A 1 178 ? 13.43 22.047 11.43 1 95.06 178 VAL A O 1
ATOM 1430 N N . PRO A 1 179 ? 15.086 22.703 12.695 1 91.12 179 PRO A N 1
ATOM 1431 C CA . PRO A 1 179 ? 14.18 22.922 13.82 1 91.12 179 PRO A CA 1
ATOM 1432 C C . PRO A 1 179 ? 13.156 24.031 13.539 1 91.12 179 PRO A C 1
ATOM 1434 O O . PRO A 1 179 ? 13.469 25.016 12.875 1 91.12 179 PRO A O 1
ATOM 1437 N N . LEU A 1 180 ? 11.992 23.812 14.156 1 88.19 180 LEU A N 1
ATOM 1438 C CA . LEU A 1 180 ? 10.984 24.859 14.195 1 88.19 180 LEU A CA 1
ATOM 1439 C C . LEU A 1 180 ? 11.07 25.656 15.5 1 88.19 180 LEU A C 1
ATOM 1441 O O . LEU A 1 180 ? 11.312 25.078 16.562 1 88.19 180 LEU A O 1
ATOM 1445 N N . THR A 1 181 ? 10.969 26.938 15.352 1 84.69 181 THR A N 1
ATOM 1446 C CA . THR A 1 181 ? 10.93 27.812 16.516 1 84.69 181 THR A CA 1
ATOM 1447 C C . THR A 1 181 ? 9.742 28.766 16.438 1 84.69 181 THR A C 1
ATOM 1449 O O . THR A 1 181 ? 9.055 28.828 15.422 1 84.69 181 THR A O 1
ATOM 1452 N N . LEU A 1 182 ? 9.484 29.359 17.547 1 82.56 182 LEU A N 1
ATOM 1453 C CA . LEU A 1 182 ? 8.391 30.328 17.562 1 82.56 182 LEU A CA 1
ATOM 1454 C C . LEU A 1 182 ? 8.695 31.5 16.641 1 82.56 182 LEU A C 1
ATOM 1456 O O . LEU A 1 182 ? 7.781 32.188 16.172 1 82.56 182 LEU A O 1
ATOM 1460 N N . ASP A 1 183 ? 9.961 31.688 16.344 1 83.44 183 ASP A N 1
ATOM 1461 C CA . ASP A 1 183 ? 10.367 32.75 15.422 1 83.44 183 ASP A CA 1
ATOM 1462 C C . ASP A 1 183 ? 10.414 32.25 13.984 1 83.44 183 ASP A C 1
ATOM 1464 O O . ASP A 1 183 ? 10.297 33.031 13.039 1 83.44 183 ASP A O 1
ATOM 1468 N N . HIS A 1 184 ? 10.672 31 13.844 1 85.19 184 HIS A N 1
ATOM 1469 C CA . HIS A 1 184 ? 10.695 30.328 12.547 1 85.19 184 HIS A CA 1
ATOM 1470 C C . HIS A 1 184 ? 9.695 29.188 12.5 1 85.19 184 HIS A C 1
ATOM 1472 O O . HIS A 1 184 ? 10.078 28.016 12.688 1 85.19 184 HIS A O 1
ATOM 1478 N N . ILE A 1 185 ? 8.578 29.5 12.07 1 86.94 185 ILE A N 1
ATOM 1479 C CA . ILE A 1 185 ? 7.453 28.594 12.305 1 86.94 185 ILE A CA 1
ATOM 1480 C C . ILE A 1 185 ? 7.27 27.672 11.102 1 86.94 185 ILE A C 1
ATOM 1482 O O . ILE A 1 185 ? 6.359 26.844 11.086 1 86.94 185 ILE A O 1
ATOM 1486 N N . THR A 1 186 ? 8.109 27.906 10.062 1 91.81 186 THR A N 1
ATOM 1487 C CA . THR A 1 186 ? 8.172 27.031 8.906 1 91.81 186 THR A CA 1
ATOM 1488 C C . THR A 1 186 ? 9.617 26.75 8.508 1 91.81 186 THR A C 1
ATOM 1490 O O . THR A 1 186 ? 10.547 27.281 9.125 1 91.81 186 THR A O 1
ATOM 1493 N N . LEU A 1 187 ? 9.781 25.922 7.535 1 95 187 LEU A N 1
ATOM 1494 C CA . LEU A 1 187 ? 11.117 25.562 7.07 1 95 187 LEU A CA 1
ATOM 1495 C C . LEU A 1 187 ? 11.891 26.812 6.645 1 95 187 LEU A C 1
ATOM 1497 O O . LEU A 1 187 ? 11.438 27.562 5.777 1 95 187 LEU A O 1
ATOM 1501 N N . ASP A 1 188 ? 13.031 27.047 7.277 1 94.31 188 ASP A N 1
ATOM 1502 C CA . ASP A 1 188 ? 13.922 28.141 6.875 1 94.31 188 ASP A CA 1
ATOM 1503 C C . ASP A 1 188 ? 14.828 27.703 5.727 1 94.31 188 ASP A C 1
ATOM 1505 O O . ASP A 1 188 ? 15.648 26.797 5.887 1 94.31 188 ASP A O 1
ATOM 1509 N N . PRO A 1 189 ? 14.719 28.344 4.57 1 96.62 189 PRO A N 1
ATOM 1510 C CA . PRO A 1 189 ? 15.508 27.922 3.412 1 96.62 189 PRO A CA 1
ATOM 1511 C C . PRO A 1 189 ? 17.016 28 3.664 1 96.62 189 PRO A C 1
ATOM 1513 O O . PRO A 1 189 ? 17.766 27.125 3.225 1 96.62 189 PRO A O 1
ATOM 1516 N N . LYS A 1 190 ? 17.484 29.062 4.355 1 95.94 190 LYS A N 1
ATOM 1517 C CA . LYS A 1 190 ? 18.906 29.219 4.617 1 95.94 190 LYS A CA 1
ATOM 1518 C C . LYS A 1 190 ? 19.438 28.094 5.496 1 95.94 190 LYS A C 1
ATOM 1520 O O . LYS A 1 190 ? 20.484 27.516 5.203 1 95.94 190 LYS A O 1
ATOM 1525 N N . GLN A 1 191 ? 18.734 27.844 6.531 1 96 191 GLN A N 1
ATOM 1526 C CA . GLN A 1 191 ? 19.141 26.766 7.426 1 96 191 GLN A CA 1
ATOM 1527 C C . GLN A 1 191 ? 19.094 25.406 6.711 1 96 191 GLN A C 1
ATOM 1529 O O . GLN A 1 191 ? 19.938 24.547 6.961 1 96 191 GLN A O 1
ATOM 1534 N N . ALA A 1 192 ? 18.109 25.188 5.867 1 97.81 192 ALA A N 1
ATOM 1535 C CA . ALA A 1 192 ? 18.016 23.953 5.094 1 97.81 192 ALA A CA 1
ATOM 1536 C C . ALA A 1 192 ? 19.25 23.75 4.227 1 97.81 192 ALA A C 1
ATOM 1538 O O . ALA A 1 192 ? 19.812 22.656 4.176 1 97.81 192 ALA A O 1
ATOM 1539 N N . LEU A 1 193 ? 19.688 24.812 3.574 1 98.25 193 LEU A N 1
ATOM 1540 C CA . LEU A 1 193 ? 20.828 24.719 2.68 1 98.25 193 LEU A CA 1
ATOM 1541 C C . LEU A 1 193 ? 22.109 24.484 3.465 1 98.25 193 LEU A C 1
ATOM 1543 O O . LEU A 1 193 ? 23.016 23.797 2.986 1 98.25 193 LEU A O 1
ATOM 1547 N N . GLU A 1 194 ? 22.172 25.047 4.68 1 97.81 194 GLU A N 1
ATOM 1548 C CA . GLU A 1 194 ? 23.328 24.828 5.527 1 97.81 194 GLU A CA 1
ATOM 1549 C C . GLU A 1 194 ? 23.484 23.359 5.91 1 97.81 194 GLU A C 1
ATOM 1551 O O . GLU A 1 194 ? 24.594 22.906 6.227 1 97.81 194 GLU A O 1
ATOM 1556 N N . MET A 1 195 ? 22.406 22.625 5.797 1 97.88 195 MET A N 1
ATOM 1557 C CA . MET A 1 195 ? 22.422 21.219 6.184 1 97.88 195 MET A CA 1
ATOM 1558 C C . MET A 1 195 ? 22.719 20.328 4.98 1 97.88 195 MET A C 1
ATOM 1560 O O . MET A 1 195 ? 22.906 19.125 5.125 1 97.88 195 MET A O 1
ATOM 1564 N N . CYS A 1 196 ? 22.75 20.859 3.811 1 98.44 196 CYS A N 1
ATOM 1565 C CA . CYS A 1 196 ? 22.938 20.094 2.586 1 98.44 196 CYS A CA 1
ATOM 1566 C C . CYS A 1 196 ? 24.422 19.844 2.312 1 98.44 196 CYS A C 1
ATOM 1568 O O . CYS A 1 196 ? 25.266 20.594 2.793 1 98.44 196 CYS A O 1
ATOM 1570 N N . ASP A 1 197 ? 24.766 18.812 1.638 1 98.38 197 ASP A N 1
ATOM 1571 C CA . ASP A 1 197 ? 26.078 18.5 1.097 1 98.38 197 ASP A CA 1
ATOM 1572 C C . ASP A 1 197 ? 25.969 17.641 -0.16 1 98.38 197 ASP A C 1
ATOM 1574 O O . ASP A 1 197 ? 24.906 17.562 -0.775 1 98.38 197 ASP A O 1
ATOM 1578 N N . GLU A 1 198 ? 27.062 17.078 -0.594 1 97.75 198 GLU A N 1
ATOM 1579 C CA . GLU A 1 198 ? 27.109 16.328 -1.849 1 97.75 198 GLU A CA 1
ATOM 1580 C C . GLU A 1 198 ? 26.281 15.062 -1.765 1 97.75 198 GLU A C 1
ATOM 1582 O O . GLU A 1 198 ? 25.938 14.461 -2.789 1 97.75 198 GLU A O 1
ATOM 1587 N N . ASN A 1 199 ? 25.859 14.664 -0.516 1 98.31 199 ASN A N 1
ATOM 1588 C CA . ASN A 1 199 ? 25.141 13.414 -0.304 1 98.31 199 ASN A CA 1
ATOM 1589 C C . ASN A 1 199 ? 23.641 13.664 -0.098 1 98.31 199 ASN A C 1
ATOM 1591 O O . ASN A 1 199 ? 22.891 12.727 0.141 1 98.31 199 ASN A O 1
ATOM 1595 N N . THR A 1 200 ? 23.203 14.922 -0.253 1 98.81 200 THR A N 1
ATOM 1596 C CA . THR A 1 200 ? 21.797 15.234 -0.077 1 98.81 200 THR A CA 1
ATOM 1597 C C . THR A 1 200 ? 20.984 14.82 -1.304 1 98.81 200 THR A C 1
ATOM 1599 O O . THR A 1 200 ? 21.266 15.266 -2.418 1 98.81 200 THR A O 1
ATOM 1602 N N . ILE A 1 201 ? 19.953 13.961 -1.078 1 98.75 201 ILE A N 1
ATOM 1603 C CA . ILE A 1 201 ? 19.219 13.398 -2.203 1 98.75 201 ILE A CA 1
ATOM 1604 C C . ILE A 1 201 ? 18.094 14.359 -2.619 1 98.75 201 ILE A C 1
ATOM 1606 O O . ILE A 1 201 ? 17.688 14.383 -3.783 1 98.75 201 ILE A O 1
ATOM 1610 N N . CYS A 1 202 ? 17.562 15.125 -1.656 1 98.81 202 CYS A N 1
ATOM 1611 C CA . CYS A 1 202 ? 16.547 16.141 -1.935 1 98.81 202 CYS A CA 1
ATOM 1612 C C . CYS A 1 202 ? 16.188 16.906 -0.674 1 98.81 202 CYS A C 1
ATOM 1614 O O . CYS A 1 202 ? 16.594 16.531 0.428 1 98.81 202 CYS A O 1
ATOM 1616 N N . ILE A 1 203 ? 15.617 18.062 -0.838 1 98.88 203 ILE A N 1
ATOM 1617 C CA . ILE A 1 203 ? 14.93 18.781 0.219 1 98.88 203 ILE A CA 1
ATOM 1618 C C . ILE A 1 203 ? 13.422 18.609 0.068 1 98.88 203 ILE A C 1
ATOM 1620 O O . ILE A 1 203 ? 12.891 18.641 -1.048 1 98.88 203 ILE A O 1
ATOM 1624 N N . VAL A 1 204 ? 12.695 18.422 1.21 1 98.75 204 VAL A N 1
ATOM 1625 C CA . VAL A 1 204 ? 11.266 18.156 1.152 1 98.75 204 VAL A CA 1
ATOM 1626 C C . VAL A 1 204 ? 10.508 19.266 1.902 1 98.75 204 VAL A C 1
ATOM 1628 O O . VAL A 1 204 ? 10.195 19.109 3.086 1 98.75 204 VAL A O 1
ATOM 1631 N N . PRO A 1 205 ? 10.156 20.328 1.248 1 98.62 205 PRO A N 1
ATOM 1632 C CA . PRO A 1 205 ? 9.211 21.281 1.845 1 98.62 205 PRO A CA 1
ATOM 1633 C C . PRO A 1 205 ? 7.777 20.75 1.863 1 98.62 205 PRO A C 1
ATOM 1635 O O . PRO A 1 205 ? 7.426 19.875 1.061 1 98.62 205 PRO A O 1
ATOM 1638 N N . ILE A 1 206 ? 6.988 21.312 2.754 1 97.62 206 ILE A N 1
ATOM 1639 C CA . ILE A 1 206 ? 5.629 20.812 2.943 1 97.62 206 ILE A CA 1
ATOM 1640 C C . ILE A 1 206 ? 4.625 21.922 2.656 1 97.62 206 ILE A C 1
ATOM 1642 O O . ILE A 1 206 ? 4.773 23.047 3.15 1 97.62 206 ILE A O 1
ATOM 1646 N N . ALA A 1 207 ? 3.707 21.688 1.812 1 97.62 207 ALA A N 1
ATOM 1647 C CA . ALA A 1 207 ? 2.52 22.516 1.649 1 97.62 207 ALA A CA 1
ATOM 1648 C C . ALA A 1 207 ? 1.357 21.984 2.484 1 97.62 207 ALA A C 1
ATOM 1650 O O . ALA A 1 207 ? 0.636 21.094 2.053 1 97.62 207 ALA A O 1
ATOM 1651 N N . GLY A 1 208 ? 1.11 22.625 3.578 1 94.94 208 GLY A N 1
ATOM 1652 C CA . GLY A 1 208 ? 0.152 22.109 4.543 1 94.94 208 GLY A CA 1
ATOM 1653 C C . GLY A 1 208 ? 0.797 21.297 5.645 1 94.94 208 GLY A C 1
ATOM 1654 O O . GLY A 1 208 ? 0.477 20.109 5.812 1 94.94 208 GLY A O 1
ATOM 1655 N N . VAL A 1 209 ? 1.682 21.891 6.344 1 90.94 209 VAL A N 1
ATOM 1656 C CA . VAL A 1 209 ? 2.383 21.234 7.441 1 90.94 209 VAL A CA 1
ATOM 1657 C C . VAL A 1 209 ? 1.371 20.703 8.453 1 90.94 209 VAL A C 1
ATOM 1659 O O . VAL A 1 209 ? 0.555 21.453 8.984 1 90.94 209 VAL A O 1
ATOM 1662 N N . THR A 1 210 ? 1.478 19.438 8.688 1 85.44 210 THR A N 1
ATOM 1663 C CA . THR A 1 210 ? 0.532 18.734 9.555 1 85.44 210 THR A CA 1
ATOM 1664 C C . THR A 1 210 ? 0.498 19.375 10.938 1 85.44 210 THR A C 1
ATOM 1666 O O . THR A 1 210 ? -0.568 19.5 11.547 1 85.44 210 THR A O 1
ATOM 1669 N N . TRP A 1 211 ? 1.521 19.859 11.422 1 86.12 211 TRP A N 1
ATOM 1670 C CA . TRP A 1 211 ? 1.65 20.344 12.789 1 86.12 211 TRP A CA 1
ATOM 1671 C C . TRP A 1 211 ? 1.073 21.75 12.914 1 86.12 211 TRP A C 1
ATOM 1673 O O . TRP A 1 211 ? 0.453 22.094 13.922 1 86.12 211 TRP A O 1
ATOM 1683 N N . THR A 1 212 ? 1.271 22.547 11.844 1 89.81 212 THR A N 1
ATOM 1684 C CA . THR A 1 212 ? 0.991 23.969 12.023 1 89.81 212 THR A CA 1
ATOM 1685 C C . THR A 1 212 ? -0.101 24.422 11.062 1 89.81 212 THR A C 1
ATOM 1687 O O . THR A 1 212 ? -0.684 25.5 11.242 1 89.81 212 THR A O 1
ATOM 1690 N N . GLY A 1 213 ? -0.269 23.656 10.07 1 92.38 213 GLY A N 1
ATOM 1691 C CA . GLY A 1 213 ? -1.214 24.047 9.039 1 92.38 213 GLY A CA 1
ATOM 1692 C C . GLY A 1 213 ? -0.635 25.047 8.055 1 92.38 213 GLY A C 1
ATOM 1693 O O . GLY A 1 213 ? -1.301 25.438 7.09 1 92.38 213 GLY A O 1
ATOM 1694 N N . LEU A 1 214 ? 0.548 25.453 8.203 1 95.25 214 LEU A N 1
ATOM 1695 C CA . LEU A 1 214 ? 1.176 26.453 7.363 1 95.25 214 LEU A CA 1
ATOM 1696 C C . LEU A 1 214 ? 1.855 25.812 6.156 1 95.25 214 LEU A C 1
ATOM 1698 O O . LEU A 1 214 ? 1.907 24.594 6.047 1 95.25 214 LEU A O 1
ATOM 1702 N N . ASP A 1 215 ? 2.275 26.625 5.207 1 96.75 215 ASP A N 1
ATOM 1703 C CA . ASP A 1 215 ? 3.064 26.203 4.055 1 96.75 215 ASP A CA 1
ATOM 1704 C C . ASP A 1 215 ? 4.523 26.625 4.199 1 96.75 215 ASP A C 1
ATOM 1706 O O . ASP A 1 215 ? 4.809 27.75 4.602 1 96.75 215 ASP A O 1
ATOM 1710 N N . ASP A 1 216 ? 5.41 25.75 3.914 1 97.19 216 ASP A N 1
ATOM 1711 C CA . ASP A 1 216 ? 6.801 26.172 3.764 1 97.19 216 ASP A CA 1
ATOM 1712 C C . ASP A 1 216 ? 6.953 27.125 2.586 1 97.19 216 ASP A C 1
ATOM 1714 O O . ASP A 1 216 ? 6.109 27.156 1.688 1 97.19 216 ASP A O 1
ATOM 1718 N N . ASP A 1 217 ? 7.996 27.953 2.643 1 96.88 217 ASP A N 1
ATOM 1719 C CA . ASP A 1 217 ? 8.289 28.875 1.552 1 96.88 217 ASP A CA 1
ATOM 1720 C C . ASP A 1 217 ? 8.992 28.172 0.399 1 96.88 217 ASP A C 1
ATOM 1722 O O . ASP A 1 217 ? 10.195 28.328 0.207 1 96.88 217 ASP A O 1
ATOM 1726 N N . ILE A 1 218 ? 8.234 27.516 -0.462 1 98.5 218 ILE A N 1
ATOM 1727 C CA . ILE A 1 218 ? 8.773 26.641 -1.512 1 98.5 218 ILE A CA 1
ATOM 1728 C C . ILE A 1 218 ? 9.438 27.5 -2.588 1 98.5 218 ILE A C 1
ATOM 1730 O O . ILE A 1 218 ? 10.492 27.141 -3.111 1 98.5 218 ILE A O 1
ATOM 1734 N N . GLU A 1 219 ? 8.836 28.609 -2.971 1 98.5 219 GLU A N 1
ATOM 1735 C CA . GLU A 1 219 ? 9.414 29.5 -3.967 1 98.5 219 GLU A CA 1
ATOM 1736 C C . GLU A 1 219 ? 10.75 30.078 -3.488 1 98.5 219 GLU A C 1
ATOM 1738 O O . GLU A 1 219 ? 11.719 30.141 -4.25 1 98.5 219 GLU A O 1
ATOM 1743 N N . GLY A 1 220 ? 10.742 30.578 -2.246 1 98.25 220 GLY A N 1
ATOM 1744 C CA . GLY A 1 220 ? 11.984 31.062 -1.673 1 98.25 220 GLY A CA 1
ATOM 1745 C C . GLY A 1 220 ? 13.07 30 -1.615 1 98.25 220 GLY A C 1
ATOM 1746 O O . GLY A 1 220 ? 14.242 30.297 -1.878 1 98.25 220 GLY A O 1
ATOM 1747 N N . LEU A 1 221 ? 12.703 28.781 -1.249 1 98.62 221 LEU A N 1
ATOM 1748 C CA . LEU A 1 221 ? 13.648 27.672 -1.219 1 98.62 221 LEU A CA 1
ATOM 1749 C C . LEU A 1 221 ? 14.195 27.391 -2.613 1 98.62 221 LEU A C 1
ATOM 1751 O O . LEU A 1 221 ? 15.398 27.141 -2.771 1 98.62 221 LEU A O 1
ATOM 1755 N N . ASP A 1 222 ? 13.344 27.359 -3.619 1 98.75 222 ASP A N 1
ATOM 1756 C CA . ASP A 1 222 ? 13.75 27.109 -4.996 1 98.75 222 ASP A CA 1
ATOM 1757 C C . ASP A 1 222 ? 14.805 28.125 -5.453 1 98.75 222 ASP A C 1
ATOM 1759 O O . ASP A 1 222 ? 15.797 27.75 -6.07 1 98.75 222 ASP A O 1
ATOM 1763 N N . LYS A 1 223 ? 14.578 29.391 -5.164 1 98.38 223 LYS A N 1
ATOM 1764 C CA . LYS A 1 223 ? 15.5 30.453 -5.531 1 98.38 223 LYS A CA 1
ATOM 1765 C C . LYS A 1 223 ? 16.859 30.266 -4.848 1 98.38 223 LYS A C 1
ATOM 1767 O O . LYS A 1 223 ? 17.906 30.344 -5.496 1 98.38 223 LYS A O 1
ATOM 1772 N N . ALA A 1 224 ? 16.797 30.078 -3.572 1 98.44 224 ALA A N 1
ATOM 1773 C CA . ALA A 1 224 ? 18.016 29.875 -2.809 1 98.44 224 ALA A CA 1
ATOM 1774 C C . ALA A 1 224 ? 18.766 28.641 -3.291 1 98.44 224 ALA A C 1
ATOM 1776 O O . ALA A 1 224 ? 20 28.641 -3.355 1 98.44 224 ALA A O 1
ATOM 1777 N N . LEU A 1 225 ? 18.031 27.578 -3.588 1 98.56 225 LEU A N 1
ATOM 1778 C CA . LEU A 1 225 ? 18.609 26.312 -4.027 1 98.56 225 LEU A CA 1
ATOM 1779 C C . LEU A 1 225 ? 19.266 26.453 -5.402 1 98.56 225 LEU A C 1
ATOM 1781 O O . LEU A 1 225 ? 20.281 25.812 -5.684 1 98.56 225 LEU A O 1
ATOM 1785 N N . ASP A 1 226 ? 18.672 27.234 -6.238 1 98.38 226 ASP A N 1
ATOM 1786 C CA . ASP A 1 226 ? 19.234 27.484 -7.559 1 98.38 226 ASP A CA 1
ATOM 1787 C C . ASP A 1 226 ? 20.641 28.078 -7.445 1 98.38 226 ASP A C 1
ATOM 1789 O O . ASP A 1 226 ? 21.562 27.641 -8.148 1 98.38 226 ASP A O 1
ATOM 1793 N N . GLU A 1 227 ? 20.797 29.016 -6.59 1 98.25 227 GLU A N 1
ATOM 1794 C CA . GLU A 1 227 ? 22.094 29.625 -6.352 1 98.25 227 GLU A CA 1
ATOM 1795 C C . GLU A 1 227 ? 23.062 28.625 -5.742 1 98.25 227 GLU A C 1
ATOM 1797 O O . GLU A 1 227 ? 24.234 28.562 -6.133 1 98.25 227 GLU A O 1
ATOM 1802 N N . TYR A 1 228 ? 22.594 27.875 -4.801 1 98.44 228 TYR A N 1
ATOM 1803 C CA . TYR A 1 228 ? 23.406 26.875 -4.117 1 98.44 228 TYR A CA 1
ATOM 1804 C C . TYR A 1 228 ? 23.891 25.812 -5.09 1 98.44 228 TYR A C 1
ATOM 1806 O O . TYR A 1 228 ? 25.062 25.453 -5.09 1 98.44 228 TYR A O 1
ATOM 1814 N N . ASN A 1 229 ? 22.984 25.281 -5.93 1 98.38 229 ASN A N 1
ATOM 1815 C CA . ASN A 1 229 ? 23.328 24.281 -6.926 1 98.38 229 ASN A CA 1
ATOM 1816 C C . ASN A 1 229 ? 24.312 24.812 -7.957 1 98.38 229 ASN A C 1
ATOM 1818 O O . ASN A 1 229 ? 25.203 24.094 -8.406 1 98.38 229 ASN A O 1
ATOM 1822 N N . ALA A 1 230 ? 24.141 26.047 -8.328 1 98.06 230 ALA A N 1
ATOM 1823 C CA . ALA A 1 230 ? 25.047 26.672 -9.273 1 98.06 230 ALA A CA 1
ATOM 1824 C C . ALA A 1 230 ? 26.469 26.766 -8.695 1 98.06 230 ALA A C 1
ATOM 1826 O O . ALA A 1 230 ? 27.453 26.562 -9.414 1 98.06 230 ALA A O 1
ATOM 1827 N N . LYS A 1 231 ? 26.531 27.047 -7.484 1 97.94 231 LYS A N 1
ATOM 1828 C CA . LYS A 1 231 ? 27.812 27.203 -6.801 1 97.94 231 LYS A CA 1
ATOM 1829 C C . LYS A 1 231 ? 28.469 25.859 -6.531 1 97.94 231 LYS A C 1
ATOM 1831 O O . LYS A 1 231 ? 29.688 25.719 -6.645 1 97.94 231 LYS A O 1
ATOM 1836 N N . THR A 1 232 ? 27.75 24.812 -6.199 1 97.44 232 THR A N 1
ATOM 1837 C CA . THR A 1 232 ? 28.297 23.562 -5.684 1 97.44 232 THR A CA 1
ATOM 1838 C C . THR A 1 232 ? 28.328 22.5 -6.773 1 97.44 232 THR A C 1
ATOM 1840 O O . THR A 1 232 ? 29.125 21.578 -6.723 1 97.44 232 THR A O 1
ATOM 1843 N N . GLY A 1 233 ? 27.297 22.594 -7.691 1 96.62 233 GLY A N 1
ATOM 1844 C CA . GLY A 1 233 ? 27.156 21.562 -8.703 1 96.62 233 GLY A CA 1
ATOM 1845 C C . GLY A 1 233 ? 26.438 20.328 -8.195 1 96.62 233 GLY A C 1
ATOM 1846 O O . GLY A 1 233 ? 26.375 19.297 -8.883 1 96.62 233 GLY A O 1
ATOM 1847 N N . TYR A 1 234 ? 25.797 20.328 -7.008 1 96.44 234 TYR A N 1
ATOM 1848 C CA . TYR A 1 234 ? 25.219 19.141 -6.387 1 96.44 234 TYR A CA 1
ATOM 1849 C C . TYR A 1 234 ? 23.891 18.781 -7.055 1 96.44 234 TYR A C 1
ATOM 1851 O O . TYR A 1 234 ? 23.453 17.625 -6.969 1 96.44 234 TYR A O 1
ATOM 1859 N N . GLU A 1 235 ? 23.156 19.656 -7.656 1 96.56 235 GLU A N 1
ATOM 1860 C CA . GLU A 1 235 ? 21.875 19.453 -8.336 1 96.56 235 GLU A CA 1
ATOM 1861 C C . GLU A 1 235 ? 20.844 18.844 -7.395 1 96.56 235 GLU A C 1
ATOM 1863 O O . GLU A 1 235 ? 20.203 17.844 -7.734 1 96.56 235 GLU A O 1
ATOM 1868 N N . ILE A 1 236 ? 20.75 19.297 -6.195 1 98.62 236 ILE A N 1
ATOM 1869 C CA . ILE A 1 236 ? 19.781 18.875 -5.203 1 98.62 236 ILE A CA 1
ATOM 1870 C C . ILE A 1 236 ? 18.375 19.312 -5.633 1 98.62 236 ILE A C 1
ATOM 1872 O O . ILE A 1 236 ? 18.141 20.484 -5.906 1 98.62 236 ILE A O 1
ATOM 1876 N N . PRO A 1 237 ? 17.438 18.344 -5.785 1 98.81 237 PRO A N 1
ATOM 1877 C CA . PRO A 1 237 ? 16.078 18.703 -6.172 1 98.81 237 PRO A CA 1
ATOM 1878 C C . PRO A 1 237 ? 15.164 18.953 -4.973 1 98.81 237 PRO A C 1
ATOM 1880 O O . PRO A 1 237 ? 15.586 18.781 -3.826 1 98.81 237 PRO A O 1
ATOM 1883 N N . ILE A 1 238 ? 13.977 19.453 -5.285 1 98.88 238 ILE A N 1
ATOM 1884 C CA . ILE A 1 238 ? 12.898 19.594 -4.316 1 98.88 238 ILE A CA 1
ATOM 1885 C C . ILE A 1 238 ? 11.797 18.578 -4.602 1 98.88 238 ILE A C 1
ATOM 1887 O O . ILE A 1 238 ? 11.375 18.422 -5.75 1 98.88 238 ILE A O 1
ATOM 1891 N N . HIS A 1 239 ? 11.43 17.781 -3.66 1 98.88 239 HIS A N 1
ATOM 1892 C CA . HIS A 1 239 ? 10.148 17.094 -3.643 1 98.88 239 HIS A CA 1
ATOM 1893 C C . HIS A 1 239 ? 9.148 17.797 -2.736 1 98.88 239 HIS A C 1
ATOM 1895 O O . HIS A 1 239 ? 9.375 17.922 -1.53 1 98.88 239 HIS A O 1
ATOM 1901 N N . VAL A 1 240 ? 8.047 18.203 -3.238 1 98.81 240 VAL A N 1
ATOM 1902 C CA . VAL A 1 240 ? 7.055 18.891 -2.424 1 98.81 240 VAL A CA 1
ATOM 1903 C C . VAL A 1 240 ? 6.066 17.891 -1.851 1 98.81 240 VAL A C 1
ATOM 1905 O O . VAL A 1 240 ? 5.395 17.172 -2.6 1 98.81 240 VAL A O 1
ATOM 1908 N N . ASP A 1 241 ? 6.055 17.781 -0.545 1 98.38 241 ASP A N 1
ATOM 1909 C CA . ASP A 1 241 ? 4.969 17.062 0.125 1 98.38 241 ASP A CA 1
ATOM 1910 C C . ASP A 1 241 ? 3.732 17.953 0.26 1 98.38 241 ASP A C 1
ATOM 1912 O O . ASP A 1 241 ? 3.654 18.781 1.169 1 98.38 241 ASP A O 1
ATOM 1916 N N . ALA A 1 242 ? 2.826 17.766 -0.569 1 98.25 242 ALA A N 1
ATOM 1917 C CA . ALA A 1 242 ? 1.602 18.562 -0.597 1 98.25 242 ALA A CA 1
ATOM 1918 C C . ALA A 1 242 ? 0.387 17.703 -0.237 1 98.25 242 ALA A C 1
ATOM 1920 O O . ALA A 1 242 ? -0.641 17.766 -0.917 1 98.25 242 ALA A O 1
ATOM 1921 N N . ALA A 1 243 ? 0.54 16.891 0.821 1 96.25 243 ALA A N 1
ATOM 1922 C CA . ALA A 1 243 ? -0.549 16.016 1.226 1 96.25 243 ALA A CA 1
ATOM 1923 C C . ALA A 1 243 ? -1.866 16.781 1.332 1 96.25 243 ALA A C 1
ATOM 1925 O O . ALA A 1 243 ? -2.916 16.266 0.926 1 96.25 243 ALA A O 1
ATOM 1926 N N . SER A 1 244 ? -1.842 17.969 1.877 1 95.81 244 SER A N 1
ATOM 1927 C CA . SER A 1 244 ? -3.025 18.812 1.979 1 95.81 244 SER A CA 1
ATOM 1928 C C . SER A 1 244 ? -3.023 19.891 0.905 1 95.81 244 SER A C 1
ATOM 1930 O O . SER A 1 244 ? -3.963 20 0.111 1 95.81 244 SER A O 1
ATOM 1932 N N . GLY A 1 245 ? -1.959 20.562 0.756 1 97.38 245 GLY 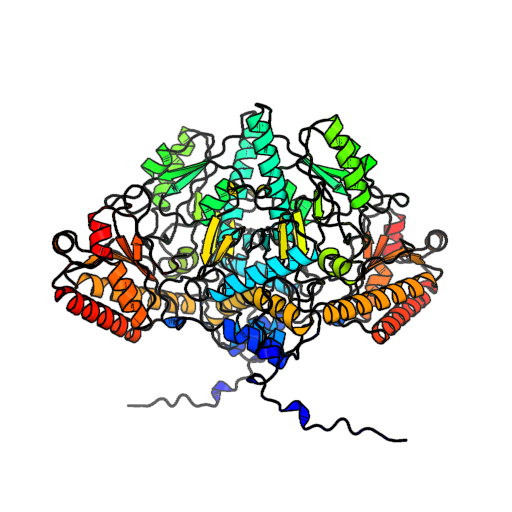A N 1
ATOM 1933 C CA . GLY A 1 245 ? -1.875 21.734 -0.102 1 97.38 245 GLY A CA 1
ATOM 1934 C C . GLY A 1 245 ? -2.084 21.406 -1.57 1 97.38 245 GLY A C 1
ATOM 1935 O O . GLY A 1 245 ? -2.459 22.281 -2.354 1 97.38 245 GLY A O 1
ATOM 1936 N N . GLY A 1 246 ? -1.846 20.188 -1.975 1 97.88 246 GLY A N 1
ATOM 1937 C CA . GLY A 1 246 ? -1.946 19.812 -3.373 1 97.88 246 GLY A CA 1
ATOM 1938 C C . GLY A 1 246 ? -3.352 19.938 -3.928 1 97.88 246 GLY A C 1
ATOM 1939 O O . GLY A 1 246 ? -3.541 20 -5.145 1 97.88 246 GLY A O 1
ATOM 1940 N N . PHE A 1 247 ? -4.348 19.953 -3.053 1 97.81 247 PHE A N 1
ATOM 1941 C CA . PHE A 1 247 ? -5.734 20.094 -3.473 1 97.81 247 PHE A CA 1
ATOM 1942 C C . PHE A 1 247 ? -6.336 21.375 -2.906 1 97.81 247 PHE A C 1
ATOM 1944 O O . PHE A 1 247 ? -7.559 21.562 -2.91 1 97.81 247 PHE A O 1
ATOM 1951 N N . ILE A 1 248 ? -5.488 22.266 -2.387 1 97.88 248 ILE A N 1
ATOM 1952 C CA . ILE A 1 248 ? -5.949 23.562 -1.881 1 97.88 248 ILE A CA 1
ATOM 1953 C C . ILE A 1 248 ? -5.383 24.688 -2.742 1 97.88 248 ILE A C 1
ATOM 1955 O O . ILE A 1 248 ? -6.133 25.484 -3.305 1 97.88 248 ILE A O 1
ATOM 1959 N N . LEU A 1 249 ? -4.125 24.672 -2.92 1 98.19 249 LEU A N 1
ATOM 1960 C CA . LEU A 1 249 ? -3.391 25.766 -3.537 1 98.19 249 LEU A CA 1
ATOM 1961 C C . LEU A 1 249 ? -3.811 25.953 -4.988 1 98.19 249 LEU A C 1
ATOM 1963 O O . LEU A 1 249 ? -4.035 27.078 -5.438 1 98.19 249 LEU A O 1
ATOM 1967 N N . PRO A 1 250 ? -3.965 24.875 -5.77 1 97.75 250 PRO A N 1
ATOM 1968 C CA . PRO A 1 250 ? -4.32 25.094 -7.172 1 97.75 250 PRO A CA 1
ATOM 1969 C C . PRO A 1 250 ? -5.68 25.766 -7.34 1 97.75 250 PRO A C 1
ATOM 1971 O O . PRO A 1 250 ? -5.906 26.469 -8.328 1 97.75 250 PRO A O 1
ATOM 1974 N N . PHE A 1 251 ? -6.559 25.594 -6.391 1 97.25 251 PHE A N 1
ATOM 1975 C CA . PHE A 1 251 ? -7.926 26.094 -6.52 1 97.25 251 PHE A CA 1
ATOM 1976 C C . PHE A 1 251 ? -8.062 27.469 -5.891 1 97.25 251 PHE A C 1
ATOM 1978 O O . PHE A 1 251 ? -8.789 28.328 -6.406 1 97.25 251 PHE A O 1
ATOM 1985 N N . LEU A 1 252 ? -7.438 27.719 -4.84 1 97.5 252 LEU A N 1
ATOM 1986 C CA . LEU A 1 252 ? -7.688 28.938 -4.066 1 97.5 252 LEU A CA 1
ATOM 1987 C C . LEU A 1 252 ? -6.59 29.969 -4.309 1 97.5 252 LEU A C 1
ATOM 1989 O O . LEU A 1 252 ? -6.812 31.156 -4.133 1 97.5 252 LEU A O 1
ATOM 1993 N N . LYS A 1 253 ? -5.402 29.516 -4.668 1 97.31 253 LYS A N 1
ATOM 1994 C CA . LYS A 1 253 ? -4.273 30.406 -4.918 1 97.31 253 LYS A CA 1
ATOM 1995 C C . LYS A 1 253 ? -3.504 29.969 -6.168 1 97.31 253 LYS A C 1
ATOM 1997 O O . LYS A 1 253 ? -2.297 29.734 -6.105 1 97.31 253 LYS A O 1
ATOM 2002 N N . PRO A 1 254 ? -4.145 29.938 -7.293 1 95.38 254 PRO A N 1
ATOM 2003 C CA . PRO A 1 254 ? -3.504 29.438 -8.516 1 95.38 254 PRO A CA 1
ATOM 2004 C C . PRO A 1 254 ? -2.293 30.281 -8.922 1 95.38 254 PRO A C 1
ATOM 2006 O O . PRO A 1 254 ? -1.433 29.797 -9.672 1 95.38 254 PRO A O 1
ATOM 2009 N N . GLU A 1 255 ? -2.172 31.5 -8.398 1 96.44 255 GLU A N 1
ATOM 2010 C CA . GLU A 1 255 ? -1.081 32.406 -8.773 1 96.44 255 GLU A CA 1
ATOM 2011 C C . GLU A 1 255 ? 0.174 32.094 -7.953 1 96.44 255 GLU A C 1
ATOM 2013 O O . GLU A 1 255 ? 1.281 32.469 -8.352 1 96.44 255 GLU A O 1
ATOM 2018 N N . LYS A 1 256 ? 0.012 31.562 -6.785 1 97.12 256 LYS A N 1
ATOM 2019 C CA . LYS A 1 256 ? 1.152 31.234 -5.934 1 97.12 256 LYS A CA 1
ATOM 2020 C C . LYS A 1 256 ? 2.014 30.141 -6.551 1 97.12 256 LYS A C 1
ATOM 2022 O O . LYS A 1 256 ? 1.501 29.109 -6.969 1 97.12 256 LYS A O 1
ATOM 2027 N N . LYS A 1 257 ? 3.336 30.391 -6.613 1 98.31 257 LYS A N 1
ATOM 2028 C CA . LYS A 1 257 ? 4.246 29.391 -7.168 1 98.31 257 LYS A CA 1
ATOM 2029 C C . LYS A 1 257 ? 4.727 28.422 -6.09 1 98.31 257 LYS A C 1
ATOM 2031 O O . LYS A 1 257 ? 5.285 28.844 -5.078 1 98.31 257 LYS A O 1
ATOM 2036 N N . TRP A 1 258 ? 4.484 27.203 -6.219 1 98.56 258 TRP A N 1
ATOM 2037 C CA . TRP A 1 258 ? 4.844 26.141 -5.289 1 98.56 258 TRP A CA 1
ATOM 2038 C C . TRP A 1 258 ? 5.094 24.828 -6.027 1 98.56 258 TRP A C 1
ATOM 2040 O O . TRP A 1 258 ? 5.633 23.875 -5.453 1 98.56 258 TRP A O 1
ATOM 2050 N N . ASP A 1 259 ? 4.742 24.766 -7.297 1 98.69 259 ASP A N 1
ATOM 2051 C CA . ASP A 1 259 ? 4.602 23.531 -8.07 1 98.69 259 ASP A CA 1
ATOM 2052 C C . ASP A 1 259 ? 5.633 23.469 -9.195 1 98.69 259 ASP A C 1
ATOM 2054 O O . ASP A 1 259 ? 6.746 23.984 -9.055 1 98.69 259 ASP A O 1
ATOM 2058 N N . PHE A 1 260 ? 5.297 22.828 -10.312 1 98.81 260 PHE A N 1
ATOM 2059 C CA . PHE A 1 260 ? 6.281 22.469 -11.328 1 98.81 260 PHE A CA 1
ATOM 2060 C C . PHE A 1 260 ? 6.727 23.719 -12.094 1 98.81 260 PHE A C 1
ATOM 2062 O O . PHE A 1 260 ? 7.633 23.641 -12.93 1 98.81 260 PHE A O 1
ATOM 2069 N N . ARG A 1 261 ? 6.129 24.969 -11.883 1 98.5 261 ARG A N 1
ATOM 2070 C CA . ARG A 1 261 ? 6.617 26.219 -12.445 1 98.5 261 ARG A CA 1
ATOM 2071 C C . ARG A 1 261 ? 7.984 26.578 -11.867 1 98.5 261 ARG A C 1
ATOM 2073 O O . ARG A 1 261 ? 8.711 27.391 -12.453 1 98.5 261 ARG A O 1
ATOM 2080 N N . LEU A 1 262 ? 8.305 26.016 -10.719 1 98.88 262 LEU A N 1
ATOM 2081 C CA . LEU A 1 262 ? 9.602 26.234 -10.078 1 98.88 262 LEU A CA 1
ATOM 2082 C C . LEU A 1 262 ? 10.656 25.297 -10.641 1 98.88 262 LEU A C 1
ATOM 2084 O O . LEU A 1 262 ? 10.367 24.125 -10.922 1 98.88 262 LEU A O 1
ATOM 2088 N N . LYS A 1 263 ? 11.914 25.734 -10.711 1 98.56 263 LYS A N 1
ATOM 2089 C CA . LYS A 1 263 ? 12.984 25.062 -11.445 1 98.56 263 LYS A CA 1
ATOM 2090 C C . LYS A 1 263 ? 13.328 23.719 -10.812 1 98.56 263 LYS A C 1
ATOM 2092 O O . LYS A 1 263 ? 13.484 22.719 -11.508 1 98.56 263 LYS A O 1
ATOM 2097 N N . TRP A 1 264 ? 13.383 23.656 -9.5 1 98.75 264 TRP A N 1
ATOM 2098 C CA . TRP A 1 264 ? 14 22.5 -8.859 1 98.75 264 TRP A CA 1
ATOM 2099 C C . TRP A 1 264 ? 12.945 21.578 -8.258 1 98.75 264 TRP A C 1
ATOM 2101 O O . TRP A 1 264 ? 13.273 20.547 -7.672 1 98.75 264 TRP A O 1
ATOM 2111 N N . VAL A 1 265 ? 11.648 21.969 -8.422 1 98.94 265 VAL A N 1
ATOM 2112 C CA . VAL A 1 265 ? 10.594 21.031 -8.039 1 98.94 265 VAL A CA 1
ATOM 2113 C C . VAL A 1 265 ? 10.469 19.938 -9.086 1 98.94 265 VAL A C 1
ATOM 2115 O O . VAL A 1 265 ? 9.945 20.156 -10.18 1 98.94 265 VAL A O 1
ATOM 2118 N N . LEU A 1 266 ? 10.906 18.734 -8.656 1 98.81 266 LEU A N 1
ATOM 2119 C CA . LEU A 1 266 ? 10.969 17.672 -9.656 1 98.81 266 LEU A CA 1
ATOM 2120 C C . LEU A 1 266 ? 9.867 16.656 -9.43 1 98.81 266 LEU A C 1
ATOM 2122 O O . LEU A 1 266 ? 9.57 15.844 -10.312 1 98.81 266 LEU A O 1
ATOM 2126 N N . SER A 1 267 ? 9.273 16.609 -8.258 1 98.75 267 SER A N 1
ATOM 2127 C CA . SER A 1 2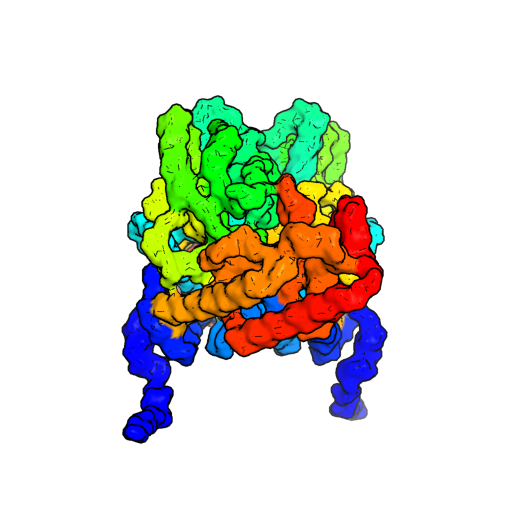67 ? 8.141 15.742 -7.961 1 98.75 267 SER A CA 1
ATOM 2128 C C . SER A 1 267 ? 7.266 16.328 -6.859 1 98.75 267 SER A C 1
ATOM 2130 O O . SER A 1 267 ? 7.734 17.141 -6.051 1 98.75 267 SER A O 1
ATOM 2132 N N . ILE A 1 268 ? 6.008 15.977 -6.891 1 98.88 268 ILE A N 1
ATOM 2133 C CA . ILE A 1 268 ? 5.02 16.422 -5.918 1 98.88 268 ILE A CA 1
ATOM 2134 C C . ILE A 1 268 ? 4.113 15.266 -5.527 1 98.88 268 ILE A C 1
ATOM 2136 O O . ILE A 1 268 ? 3.684 14.484 -6.383 1 98.88 268 ILE A O 1
ATOM 2140 N N . SER A 1 269 ? 3.896 15.07 -4.258 1 98.25 269 SER A N 1
ATOM 2141 C CA . SER A 1 269 ? 2.941 14.078 -3.771 1 98.25 269 SER A CA 1
ATOM 2142 C C . SER A 1 269 ? 1.759 14.742 -3.076 1 98.25 269 SER A C 1
ATOM 2144 O O . SER A 1 269 ? 1.882 15.852 -2.559 1 98.25 269 SER A O 1
ATOM 2146 N N . THR A 1 270 ? 0.62 14.055 -3.08 1 98 270 THR A N 1
ATOM 2147 C CA . THR A 1 270 ? -0.569 14.578 -2.412 1 98 270 THR A CA 1
ATOM 2148 C C . THR A 1 270 ? -1.468 13.438 -1.943 1 98 270 THR A C 1
ATOM 2150 O O . THR A 1 270 ? -1.233 12.273 -2.283 1 98 270 THR A O 1
ATOM 2153 N N . SER A 1 271 ? -2.346 13.797 -1.062 1 96.25 271 SER A N 1
ATOM 2154 C CA . SER A 1 271 ? -3.354 12.852 -0.588 1 96.25 271 SER A CA 1
ATOM 2155 C C . SER A 1 271 ? -4.68 13.047 -1.311 1 96.25 271 SER A C 1
ATOM 2157 O O . SER A 1 271 ? -5.355 14.062 -1.115 1 96.25 271 SER A O 1
ATOM 2159 N N . GLY A 1 272 ? -5.066 12.07 -2.002 1 96.25 272 GLY A N 1
ATOM 2160 C CA . GLY A 1 272 ? -6.395 12.109 -2.59 1 96.25 272 GLY A CA 1
ATOM 2161 C C . GLY A 1 272 ? -7.504 11.953 -1.566 1 96.25 272 GLY A C 1
ATOM 2162 O O . GLY A 1 272 ? -8.625 12.43 -1.777 1 96.25 272 GLY A O 1
ATOM 2163 N N . HIS A 1 273 ? -7.199 11.336 -0.453 1 93.62 273 HIS A N 1
ATOM 2164 C CA . HIS A 1 273 ? -8.242 11.023 0.522 1 93.62 273 HIS A CA 1
ATOM 2165 C C . HIS A 1 273 ? -8.273 12.07 1.638 1 93.62 273 HIS A C 1
ATOM 2167 O O . HIS A 1 273 ? -8.883 11.844 2.684 1 93.62 273 HIS A O 1
ATOM 2173 N N . LYS A 1 274 ? -7.543 13.102 1.566 1 94.25 274 LYS A N 1
ATOM 2174 C CA . LYS A 1 274 ? -7.723 14.297 2.393 1 94.25 274 LYS A CA 1
ATOM 2175 C C . LYS A 1 274 ? -8.578 15.336 1.675 1 94.25 274 LYS A C 1
ATOM 2177 O O . LYS A 1 274 ? -9.773 15.133 1.472 1 94.25 274 LYS A O 1
ATOM 2182 N N . TYR A 1 275 ? -7.91 16.344 1.123 1 95.88 275 TYR A N 1
ATOM 2183 C CA . TYR A 1 275 ? -8.672 17.406 0.474 1 95.88 275 TYR A CA 1
ATOM 2184 C C . TYR A 1 275 ? -8.945 17.062 -0.988 1 95.88 275 TYR A C 1
ATOM 2186 O O . TYR A 1 275 ? -9.555 17.859 -1.712 1 95.88 275 TYR A O 1
ATOM 2194 N N . GLY A 1 276 ? -8.445 15.898 -1.459 1 96.19 276 GLY A N 1
ATOM 2195 C CA . GLY A 1 276 ? -8.914 15.344 -2.717 1 96.19 276 GLY A CA 1
ATOM 2196 C C . GLY A 1 276 ? -10.328 14.805 -2.639 1 96.19 276 GLY A C 1
ATOM 2197 O O . GLY A 1 276 ? -10.938 14.5 -3.666 1 96.19 276 GLY A O 1
ATOM 2198 N N . LEU A 1 277 ? -10.805 14.633 -1.48 1 95.88 277 LEU A N 1
ATOM 2199 C CA . LEU A 1 277 ? -12.211 14.422 -1.159 1 95.88 277 LEU A CA 1
ATOM 2200 C C . LEU A 1 277 ? -12.641 12.992 -1.494 1 95.88 277 LEU A C 1
ATOM 2202 O O . LEU A 1 277 ? -13.766 12.766 -1.939 1 95.88 277 LEU A O 1
ATOM 2206 N N . VAL A 1 278 ? -11.742 12.062 -1.397 1 95.44 278 VAL A N 1
ATOM 2207 C CA . VAL A 1 278 ? -12.031 10.648 -1.604 1 95.44 278 VAL A CA 1
ATOM 2208 C C . VAL A 1 278 ? -11.859 9.883 -0.292 1 95.44 278 VAL A C 1
ATOM 2210 O O . VAL A 1 278 ? -11.086 10.305 0.579 1 95.44 278 VAL A O 1
ATOM 2213 N N . TYR A 1 279 ? -12.633 8.766 -0.107 1 92.5 279 TYR A N 1
ATOM 2214 C CA . TYR A 1 279 ? -12.453 7.922 1.066 1 92.5 279 TYR A CA 1
ATOM 2215 C C . TYR A 1 279 ? -11.016 7.441 1.184 1 92.5 279 TYR A C 1
ATOM 2217 O O . TYR A 1 279 ? -10.266 7.469 0.206 1 92.5 279 TYR A O 1
ATOM 2225 N N . PRO A 1 280 ? -10.633 6.934 2.406 1 91 280 PRO A N 1
ATOM 2226 C CA . PRO A 1 280 ? -9.234 6.602 2.666 1 91 280 PRO A CA 1
ATOM 2227 C C . PRO A 1 280 ? -8.68 5.578 1.678 1 91 280 PRO A C 1
ATOM 2229 O O . PRO A 1 280 ? -9.375 4.633 1.305 1 91 280 PRO A O 1
ATOM 2232 N N . GLY A 1 281 ? -7.371 5.809 1.365 1 91.56 281 GLY A N 1
ATOM 2233 C CA . GLY A 1 281 ? -6.691 4.805 0.561 1 91.56 281 GLY A CA 1
ATOM 2234 C C . GLY A 1 281 ? -6.254 5.328 -0.795 1 91.56 281 GLY A C 1
ATOM 2235 O O . GLY A 1 281 ? -6.199 4.574 -1.769 1 91.56 281 GLY A O 1
ATOM 2236 N N . LEU A 1 282 ? -5.953 6.613 -0.876 1 94.56 282 LEU A N 1
ATOM 2237 C CA . LEU A 1 282 ? -5.566 7.16 -2.174 1 94.56 282 LEU A CA 1
ATOM 2238 C C . LEU A 1 282 ? -4.512 8.25 -2.016 1 94.56 282 LEU A C 1
ATOM 2240 O O . LEU A 1 282 ? -4.68 9.164 -1.212 1 94.56 282 LEU A O 1
ATOM 2244 N N . GLY A 1 283 ? -3.457 8.125 -2.742 1 95.12 283 GLY A N 1
ATOM 2245 C CA . GLY A 1 283 ? -2.424 9.141 -2.881 1 95.12 283 GLY A CA 1
ATOM 2246 C C . GLY A 1 283 ? -1.885 9.25 -4.293 1 95.12 283 GLY A C 1
ATOM 2247 O O . GLY A 1 283 ? -2.018 8.32 -5.09 1 95.12 283 GLY A O 1
ATOM 2248 N N . TRP A 1 284 ? -1.378 10.406 -4.672 1 97 284 TRP A N 1
ATOM 2249 C CA . TRP A 1 284 ? -0.802 10.641 -5.992 1 97 284 TRP A CA 1
ATOM 2250 C C . TRP A 1 284 ? 0.625 11.164 -5.879 1 97 284 TRP A C 1
ATOM 2252 O O . TRP A 1 284 ? 0.931 11.961 -4.988 1 97 284 TRP A O 1
ATOM 2262 N N . VAL A 1 285 ? 1.476 10.75 -6.703 1 98.12 285 VAL A N 1
ATOM 2263 C CA . VAL A 1 285 ? 2.77 11.391 -6.914 1 98.12 285 VAL A CA 1
ATOM 2264 C C . VAL A 1 285 ? 2.982 11.648 -8.406 1 98.12 285 VAL A C 1
ATOM 2266 O O . VAL A 1 285 ? 2.635 10.812 -9.242 1 98.12 285 VAL A O 1
ATOM 2269 N N . VAL A 1 286 ? 3.404 12.828 -8.766 1 98.06 286 VAL A N 1
ATOM 2270 C CA . VAL A 1 286 ? 3.662 13.242 -10.141 1 98.06 286 VAL A CA 1
ATOM 2271 C C . VAL A 1 286 ? 5.098 13.75 -10.266 1 98.06 286 VAL A C 1
ATOM 2273 O O . VAL A 1 286 ? 5.602 14.43 -9.367 1 98.06 286 VAL A O 1
ATOM 2276 N N . TRP A 1 287 ? 5.793 13.359 -11.289 1 98.25 287 TRP A N 1
ATOM 2277 C CA . TRP A 1 287 ? 7.109 13.898 -11.609 1 98.25 287 TRP A CA 1
ATOM 2278 C C . TRP A 1 287 ? 7.016 14.961 -12.695 1 98.25 287 TRP A C 1
ATOM 2280 O O . TRP A 1 287 ? 6.141 14.891 -13.562 1 98.25 287 TRP A O 1
ATOM 2290 N N . LYS A 1 288 ? 7.895 15.891 -12.688 1 98.5 288 LYS A N 1
ATOM 2291 C CA . LYS A 1 288 ? 7.922 17.047 -13.586 1 98.5 288 LYS A CA 1
ATOM 2292 C C . LYS A 1 288 ? 8.023 16.609 -15.047 1 98.5 288 LYS A C 1
ATOM 2294 O O . LYS A 1 288 ? 7.488 17.266 -15.938 1 98.5 288 LYS A O 1
ATOM 2299 N N . ASP A 1 289 ? 8.727 15.578 -15.258 1 96.62 289 ASP A N 1
ATOM 2300 C CA . ASP A 1 289 ? 8.945 14.969 -16.562 1 96.62 289 ASP A CA 1
ATOM 2301 C C . ASP A 1 289 ? 9.406 13.516 -16.422 1 96.62 289 ASP A C 1
ATOM 2303 O O . ASP A 1 289 ? 9.938 13.133 -15.375 1 96.62 289 ASP A O 1
ATOM 2307 N N . LYS A 1 290 ? 9.188 12.711 -17.5 1 93.94 290 LYS A N 1
ATOM 2308 C CA . LYS A 1 290 ? 9.578 11.312 -17.484 1 93.94 290 LYS A CA 1
ATOM 2309 C C . LYS A 1 290 ? 11.07 11.164 -17.188 1 93.94 290 LYS A C 1
ATOM 2311 O O . LYS A 1 290 ? 11.492 10.195 -16.547 1 93.94 290 LYS A O 1
ATOM 2316 N N . LYS A 1 291 ? 11.875 12.086 -17.594 1 95.31 291 LYS A N 1
ATOM 2317 C CA . LYS A 1 291 ? 13.32 11.992 -17.438 1 95.31 291 LYS A CA 1
ATOM 2318 C C . LYS A 1 291 ? 13.719 12.055 -15.969 1 95.31 291 LYS A C 1
ATOM 2320 O O . LYS A 1 291 ? 14.836 11.68 -15.609 1 95.31 291 LYS A O 1
ATOM 2325 N N . TYR A 1 292 ? 12.844 12.508 -15.07 1 96.5 292 TYR A N 1
ATOM 2326 C CA . TYR A 1 292 ? 13.164 12.609 -13.656 1 96.5 292 TYR A CA 1
ATOM 2327 C C . TYR A 1 292 ? 12.688 11.375 -12.891 1 96.5 292 TYR A C 1
ATOM 2329 O O . TYR A 1 292 ? 12.891 11.273 -11.68 1 96.5 292 TYR A O 1
ATOM 2337 N N . LEU A 1 293 ? 12.055 10.422 -13.523 1 95.94 293 LEU A N 1
ATOM 2338 C CA . LEU A 1 293 ? 11.727 9.109 -12.969 1 95.94 293 LEU A CA 1
ATOM 2339 C C . LEU A 1 293 ? 12.734 8.062 -13.422 1 95.94 293 LEU A C 1
ATOM 2341 O O . LEU A 1 293 ? 12.805 7.73 -14.609 1 95.94 293 LEU A O 1
ATOM 2345 N N . PRO A 1 294 ? 13.516 7.57 -12.461 1 95.12 294 PRO A N 1
ATOM 2346 C CA . PRO A 1 294 ? 14.492 6.547 -12.836 1 95.12 294 PRO A CA 1
ATOM 2347 C C . PRO A 1 294 ? 13.852 5.332 -13.5 1 95.12 294 PRO A C 1
ATOM 2349 O O . PRO A 1 294 ? 12.773 4.887 -13.078 1 95.12 294 PRO A O 1
ATOM 2352 N N . ASP A 1 295 ? 14.484 4.734 -14.422 1 89.44 295 ASP A N 1
ATOM 2353 C CA . ASP A 1 295 ? 13.984 3.594 -15.188 1 89.44 295 ASP A CA 1
ATOM 2354 C C . ASP A 1 295 ? 13.82 2.365 -14.289 1 89.44 295 ASP A C 1
ATOM 2356 O O . ASP A 1 295 ? 12.945 1.53 -14.531 1 89.44 295 ASP A O 1
ATOM 2360 N N . GLU A 1 296 ? 14.633 2.314 -13.289 1 89.19 296 GLU A N 1
ATOM 2361 C CA . GLU A 1 296 ? 14.578 1.197 -12.352 1 89.19 296 GLU A CA 1
ATOM 2362 C C . GLU A 1 296 ? 13.203 1.102 -11.688 1 89.19 296 GLU A C 1
ATOM 2364 O O . GLU A 1 296 ? 12.828 0.044 -11.18 1 89.19 296 GLU A O 1
ATOM 2369 N N . MET A 1 297 ? 12.477 2.213 -11.695 1 90.06 297 MET A N 1
ATOM 2370 C CA . MET A 1 297 ? 11.219 2.266 -10.961 1 90.06 297 MET A CA 1
ATOM 2371 C C . MET A 1 297 ? 10.039 2.027 -11.891 1 90.06 297 MET A C 1
ATOM 2373 O O . MET A 1 297 ? 8.906 1.837 -11.438 1 90.06 297 MET A O 1
ATOM 2377 N N . SER A 1 298 ? 10.305 2.061 -13.164 1 81.38 298 SER A N 1
ATOM 2378 C CA . SER A 1 298 ? 9.148 2.141 -14.055 1 81.38 298 SER A CA 1
ATOM 2379 C C . SER A 1 298 ? 9.148 0.989 -15.055 1 81.38 298 SER A C 1
ATOM 2381 O O . SER A 1 298 ? 10.203 0.45 -15.391 1 81.38 298 SER A O 1
ATOM 2383 N N . PHE A 1 299 ? 7.867 0.515 -15.281 1 73.69 299 PHE A N 1
ATOM 2384 C CA . PHE A 1 299 ? 7.645 -0.389 -16.406 1 73.69 299 PHE A CA 1
ATOM 2385 C C . PHE A 1 299 ? 6.52 0.124 -17.297 1 73.69 299 PHE A C 1
ATOM 2387 O O . PHE A 1 299 ? 5.547 0.706 -16.797 1 73.69 299 PHE A O 1
ATOM 2394 N N . SER A 1 300 ? 6.75 0.124 -18.547 1 68.56 300 SER A N 1
ATOM 2395 C CA . SER A 1 300 ? 5.727 0.59 -19.484 1 68.56 300 SER A CA 1
ATOM 2396 C C . SER A 1 300 ? 4.762 -0.533 -19.844 1 68.56 300 SER A C 1
ATOM 2398 O O . SER A 1 300 ? 5.191 -1.646 -20.156 1 68.56 300 SER A O 1
ATOM 2400 N N . VAL A 1 301 ? 3.473 -0.184 -19.688 1 65.62 301 VAL A N 1
ATOM 2401 C CA . VAL A 1 301 ? 2.441 -1.148 -20.062 1 65.62 301 VAL A CA 1
ATOM 2402 C C . VAL A 1 301 ? 1.471 -0.512 -21.062 1 65.62 301 VAL A C 1
ATOM 2404 O O . VAL A 1 301 ? 1.118 0.663 -20.922 1 65.62 301 VAL A O 1
ATOM 2407 N N . ASN A 1 302 ? 1.161 -1.157 -22.094 1 65 302 ASN A N 1
ATOM 2408 C CA . ASN A 1 302 ? 0.171 -0.688 -23.062 1 65 302 ASN A CA 1
ATOM 2409 C C . ASN A 1 302 ? -1.237 -1.136 -22.688 1 65 302 ASN A C 1
ATOM 2411 O O . ASN A 1 302 ? -1.524 -2.334 -22.641 1 65 302 ASN A O 1
ATOM 2415 N N . TYR A 1 303 ? -2.018 -0.158 -22.359 1 65.12 303 TYR A N 1
ATOM 2416 C CA . TYR A 1 303 ? -3.422 -0.41 -22.047 1 65.12 303 TYR A CA 1
ATOM 2417 C C . TYR A 1 303 ? -4.324 0.138 -23.156 1 65.12 303 TYR A C 1
ATOM 2419 O O . TYR A 1 303 ? -4.578 1.344 -23.203 1 65.12 303 TYR A O 1
ATOM 2427 N N . LEU A 1 304 ? -5.004 -0.729 -23.953 1 64.06 304 LEU A N 1
ATOM 2428 C CA . LEU A 1 304 ? -5.941 -0.324 -25 1 64.06 304 LEU A CA 1
ATOM 2429 C C . LEU A 1 304 ? -5.344 0.773 -25.875 1 64.06 304 LEU A C 1
ATOM 2431 O O . LEU A 1 304 ? -6.012 1.761 -26.188 1 64.06 304 LEU A O 1
ATOM 2435 N N . GLY A 1 305 ? -4.051 0.759 -26.031 1 63.97 305 GLY A N 1
ATOM 2436 C CA . GLY A 1 305 ? -3.416 1.741 -26.906 1 63.97 305 GLY A CA 1
ATOM 2437 C C . GLY A 1 305 ? -2.756 2.873 -26.141 1 63.97 305 GLY A C 1
ATOM 2438 O O . GLY A 1 305 ? -2.029 3.682 -26.719 1 63.97 305 GLY A O 1
ATOM 2439 N N . ALA A 1 306 ? -3.041 2.838 -24.875 1 68.31 306 ALA A N 1
ATOM 2440 C CA . ALA A 1 306 ? -2.43 3.857 -24.031 1 68.31 306 ALA A CA 1
ATOM 2441 C C . ALA A 1 306 ? -1.156 3.334 -23.359 1 68.31 306 ALA A C 1
ATOM 2443 O O . ALA A 1 306 ? -1.193 2.348 -22.625 1 68.31 306 ALA A O 1
ATOM 2444 N N . ASN A 1 307 ? -0.067 3.936 -23.703 1 74.12 307 ASN A N 1
ATOM 2445 C CA . ASN A 1 307 ? 1.189 3.58 -23.062 1 74.12 307 ASN A CA 1
ATOM 2446 C C . ASN A 1 307 ? 1.35 4.293 -21.719 1 74.12 307 ASN A C 1
ATOM 2448 O O . ASN A 1 307 ? 1.869 5.41 -21.672 1 74.12 307 ASN A O 1
ATOM 2452 N N . ILE A 1 308 ? 0.948 3.639 -20.734 1 72.56 308 ILE A N 1
ATOM 2453 C CA . ILE A 1 308 ? 0.955 4.23 -19.406 1 72.56 308 ILE A CA 1
ATOM 2454 C C . ILE A 1 308 ? 2.115 3.66 -18.594 1 72.56 308 ILE A C 1
ATOM 2456 O O . ILE A 1 308 ? 2.375 2.455 -18.625 1 72.56 308 ILE A O 1
ATOM 2460 N N . THR A 1 309 ? 2.869 4.582 -17.984 1 77 309 THR A N 1
ATOM 2461 C CA . THR A 1 309 ? 3.963 4.188 -17.109 1 77 309 THR A CA 1
ATOM 2462 C C . THR A 1 309 ? 3.428 3.693 -15.766 1 77 309 THR A C 1
ATOM 2464 O O . THR A 1 309 ? 2.619 4.371 -15.125 1 77 309 THR A O 1
ATOM 2467 N N . GLN A 1 310 ? 3.816 2.498 -15.422 1 75.81 310 GLN A N 1
ATOM 2468 C CA . GLN A 1 310 ? 3.404 1.952 -14.141 1 75.81 310 GLN A CA 1
ATOM 2469 C C . GLN A 1 310 ? 4.547 2.002 -13.125 1 75.81 310 GLN A C 1
ATOM 2471 O O . GLN A 1 310 ? 5.668 1.58 -13.43 1 75.81 310 GLN A O 1
ATOM 2476 N N . VAL A 1 311 ? 4.242 2.775 -12.086 1 82.75 311 VAL A N 1
ATOM 2477 C CA . VAL A 1 311 ? 5.152 2.9 -10.953 1 82.75 311 VAL A CA 1
ATOM 2478 C C . VAL A 1 311 ? 4.418 2.553 -9.656 1 82.75 311 VAL A C 1
ATOM 2480 O O . VAL A 1 311 ? 3.242 2.893 -9.492 1 82.75 311 VAL A O 1
ATOM 2483 N N . GLY A 1 312 ? 4.914 1.656 -8.906 1 77.31 312 GLY A N 1
ATOM 2484 C CA . GLY A 1 312 ? 4.246 1.424 -7.633 1 77.31 312 GLY A CA 1
ATOM 2485 C C . GLY A 1 312 ? 4.922 0.356 -6.793 1 77.31 312 GLY A C 1
ATOM 2486 O O . GLY A 1 312 ? 5.707 -0.442 -7.309 1 77.31 312 GLY A O 1
ATOM 2487 N N . LEU A 1 313 ? 4.594 0.447 -5.539 1 81.12 313 LEU A N 1
ATOM 2488 C CA . LEU A 1 313 ? 5.066 -0.565 -4.598 1 81.12 313 LEU A CA 1
ATOM 2489 C C . LEU A 1 313 ? 4.078 -1.727 -4.512 1 81.12 313 LEU A C 1
ATOM 2491 O O . LEU A 1 313 ? 4.469 -2.855 -4.207 1 81.12 313 LEU A O 1
ATOM 2495 N N . ASN A 1 314 ? 2.865 -1.353 -4.805 1 79.19 314 ASN A N 1
ATOM 2496 C CA . ASN A 1 314 ? 1.797 -2.338 -4.676 1 79.19 314 ASN A CA 1
ATOM 2497 C C . ASN A 1 314 ? 1.13 -2.619 -6.02 1 79.19 314 ASN A C 1
ATOM 2499 O O . ASN A 1 314 ? 1.034 -1.73 -6.867 1 79.19 314 ASN A O 1
ATOM 2503 N N . PHE A 1 315 ? 0.691 -3.879 -6.117 1 78.62 315 PHE A N 1
ATOM 2504 C CA . PHE A 1 315 ? -0.004 -4.254 -7.34 1 78.62 315 PHE A CA 1
ATOM 2505 C C . PHE A 1 315 ? -1.503 -4.379 -7.098 1 78.62 315 PHE A C 1
ATOM 2507 O O . PHE A 1 315 ? -2.236 -3.391 -7.191 1 78.62 315 PHE A O 1
ATOM 2514 N N . SER A 1 316 ? -1.905 -5.426 -6.461 1 76.69 316 SER A N 1
ATOM 2515 C CA . SER A 1 316 ? -3.328 -5.664 -6.25 1 76.69 316 SER A CA 1
ATOM 2516 C C . SER A 1 316 ? -3.914 -4.668 -5.254 1 76.69 316 SER A C 1
ATOM 2518 O O . SER A 1 316 ? -3.344 -4.445 -4.184 1 76.69 316 SER A O 1
ATOM 2520 N N . ARG A 1 317 ? -4.965 -4.027 -5.68 1 82.94 317 ARG A N 1
ATOM 2521 C CA . ARG A 1 317 ? -5.758 -3.131 -4.848 1 82.94 317 ARG A CA 1
ATOM 2522 C C . ARG A 1 317 ? -7.133 -2.891 -5.461 1 82.94 317 ARG A C 1
ATOM 2524 O O . ARG A 1 317 ? -7.324 -3.064 -6.664 1 82.94 317 ARG A O 1
ATOM 2531 N N . PRO A 1 318 ? -8.047 -2.457 -4.637 1 85.88 318 PRO A N 1
ATOM 2532 C CA . PRO A 1 318 ? -9.352 -2.135 -5.211 1 85.88 318 PRO A CA 1
ATOM 2533 C C . PRO A 1 318 ? -9.312 -0.919 -6.133 1 85.88 318 PRO A C 1
ATOM 2535 O O . PRO A 1 318 ? -8.594 0.045 -5.855 1 85.88 318 PRO A O 1
ATOM 2538 N N . ALA A 1 319 ? -10.094 -0.947 -7.141 1 88.69 319 ALA A N 1
ATOM 2539 C CA . ALA A 1 319 ? -10.211 0.174 -8.07 1 88.69 319 ALA A CA 1
ATOM 2540 C C . ALA A 1 319 ? -11.078 1.284 -7.48 1 88.69 319 ALA A C 1
ATOM 2542 O O . ALA A 1 319 ? -11.109 2.4 -8.008 1 88.69 319 ALA A O 1
ATOM 2543 N N . ALA A 1 320 ? -11.719 1.032 -6.395 1 90.62 320 ALA A N 1
ATOM 2544 C CA . ALA A 1 320 ? -12.766 1.868 -5.812 1 90.62 320 ALA A CA 1
ATOM 2545 C C . ALA A 1 320 ? -12.297 3.312 -5.668 1 90.62 320 ALA A C 1
ATOM 2547 O O . ALA A 1 320 ? -13 4.246 -6.062 1 90.62 320 ALA A O 1
ATOM 2548 N N . GLN A 1 321 ? -11.141 3.562 -5.156 1 93.69 321 GLN A N 1
ATOM 2549 C CA . GLN A 1 321 ? -10.672 4.914 -4.863 1 93.69 321 GLN A CA 1
ATOM 2550 C C . GLN A 1 321 ? -10.367 5.68 -6.145 1 93.69 321 GLN A C 1
ATOM 2552 O O . GLN A 1 321 ? -10.562 6.895 -6.211 1 93.69 321 GLN A O 1
ATOM 2557 N N . ILE A 1 322 ? -9.875 4.996 -7.156 1 92.75 322 ILE A N 1
ATOM 2558 C CA . ILE A 1 322 ? -9.625 5.621 -8.445 1 92.75 322 ILE A CA 1
ATOM 2559 C C . ILE A 1 322 ? -10.938 6.117 -9.047 1 92.75 322 ILE A C 1
ATOM 2561 O O . ILE A 1 322 ? -11.016 7.254 -9.523 1 92.75 322 ILE A O 1
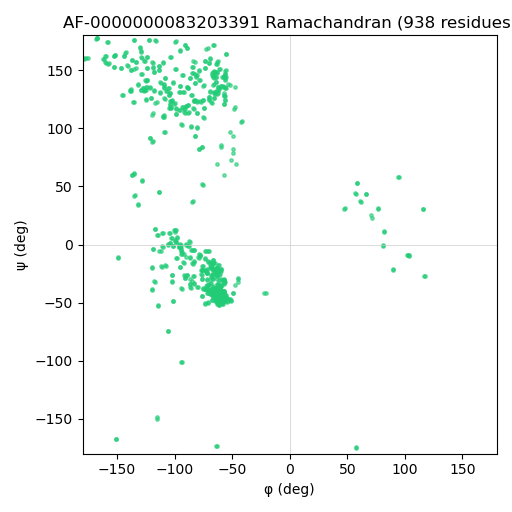ATOM 2565 N N . LEU A 1 323 ? -11.945 5.254 -8.992 1 92.81 323 LEU A N 1
ATOM 2566 C CA . LEU A 1 323 ? -13.258 5.633 -9.508 1 92.81 323 LEU A CA 1
ATOM 2567 C C . LEU A 1 323 ? -13.828 6.812 -8.727 1 92.81 323 LEU A C 1
ATOM 2569 O O . LEU A 1 323 ? -14.406 7.727 -9.312 1 92.81 323 LEU A O 1
ATOM 2573 N N . GLY A 1 324 ? -13.625 6.758 -7.441 1 93.94 324 GLY A N 1
ATOM 2574 C CA . GLY A 1 324 ? -14.094 7.855 -6.613 1 93.94 324 GLY A CA 1
ATOM 2575 C C . GLY A 1 324 ? -13.477 9.188 -6.984 1 93.94 324 GLY A C 1
ATOM 2576 O O . GLY A 1 324 ? -14.172 10.203 -7.07 1 93.94 324 GLY A O 1
ATOM 2577 N N . GLN A 1 325 ? -12.18 9.219 -7.164 1 96.06 325 GLN A N 1
ATOM 2578 C CA . GLN A 1 325 ? -11.5 10.453 -7.516 1 96.06 325 GLN A CA 1
ATOM 2579 C C . GLN A 1 325 ? -11.938 10.961 -8.883 1 96.06 325 GLN A C 1
ATOM 2581 O O . GLN A 1 325 ? -12.195 12.156 -9.062 1 96.06 325 GLN A O 1
ATOM 2586 N N . TYR A 1 326 ? -11.93 10.031 -9.859 1 94.19 326 TYR A N 1
ATOM 2587 C CA . TYR A 1 326 ? -12.328 10.414 -11.203 1 94.19 326 TYR A CA 1
ATOM 2588 C C . TYR A 1 326 ? -13.758 10.953 -11.211 1 94.19 326 TYR A C 1
ATOM 2590 O O . TYR A 1 326 ? -14.047 11.961 -11.867 1 94.19 326 TYR A O 1
ATOM 2598 N N . TYR A 1 327 ? -14.664 10.305 -10.492 1 94 327 TYR A N 1
ATOM 2599 C CA . TYR A 1 327 ? -16.031 10.789 -10.32 1 94 327 TYR A CA 1
ATOM 2600 C C . TYR A 1 327 ? -16.047 12.219 -9.805 1 94 327 TYR A C 1
ATOM 2602 O O . TYR A 1 327 ? -16.75 13.078 -10.344 1 94 327 TYR A O 1
ATOM 2610 N N . ASN A 1 328 ? -15.273 12.5 -8.75 1 94.62 328 ASN A N 1
ATOM 2611 C CA . ASN A 1 328 ? -15.242 13.836 -8.156 1 94.62 328 ASN A CA 1
ATOM 2612 C C . ASN A 1 328 ? -14.703 14.875 -9.133 1 94.62 328 ASN A C 1
ATOM 2614 O O . ASN A 1 328 ? -15.164 16.016 -9.156 1 94.62 328 ASN A O 1
ATOM 2618 N N . PHE A 1 329 ? -13.656 14.484 -9.867 1 94.62 329 PHE A N 1
ATOM 2619 C CA . PHE A 1 329 ? -13.125 15.406 -10.867 1 94.62 329 PHE A CA 1
ATOM 2620 C C . PHE A 1 329 ? -14.203 15.812 -11.859 1 94.62 329 PHE A C 1
ATOM 2622 O O . PHE A 1 329 ? -14.289 16.984 -12.242 1 94.62 329 PHE A O 1
ATOM 2629 N N . ILE A 1 330 ? -14.992 14.859 -12.273 1 90.44 330 ILE A N 1
ATOM 2630 C CA . ILE A 1 330 ? -16.047 15.125 -13.242 1 90.44 330 ILE A CA 1
ATOM 2631 C C . ILE A 1 330 ? -17.188 15.875 -12.57 1 90.44 330 ILE A C 1
ATOM 2633 O O . ILE A 1 330 ? -17.641 16.922 -13.062 1 90.44 330 ILE A O 1
ATOM 2637 N N . ARG A 1 331 ? -17.703 15.414 -11.453 1 90.81 331 ARG A N 1
ATOM 2638 C CA . ARG A 1 331 ? -18.875 15.898 -10.75 1 90.81 331 ARG A CA 1
ATOM 2639 C C . ARG A 1 331 ? -18.672 17.328 -10.273 1 90.81 331 ARG A C 1
ATOM 2641 O O . ARG A 1 331 ? -19.531 18.188 -10.492 1 90.81 331 ARG A O 1
ATOM 2648 N N . LEU A 1 332 ? -17.531 17.578 -9.602 1 91.56 332 LEU A N 1
ATOM 2649 C CA . LEU A 1 332 ? -17.297 18.875 -8.969 1 91.56 332 LEU A CA 1
ATOM 2650 C C . LEU A 1 332 ? -16.672 19.859 -9.961 1 91.56 332 LEU A C 1
ATOM 2652 O O . LEU A 1 332 ? -17 21.047 -9.938 1 91.56 332 LEU A O 1
ATOM 2656 N N . GLY A 1 333 ? -15.82 19.266 -10.867 1 91.75 333 GLY A N 1
ATOM 2657 C CA . GLY A 1 333 ? -15.055 20.172 -11.695 1 91.75 333 GLY A CA 1
ATOM 2658 C C . GLY A 1 333 ? -14.203 21.141 -10.898 1 91.75 333 GLY A C 1
ATOM 2659 O O . GLY A 1 333 ? -14.133 21.047 -9.672 1 91.75 333 GLY A O 1
ATOM 2660 N N . PHE A 1 334 ? -13.57 22.078 -11.594 1 94 334 PHE A N 1
ATOM 2661 C CA . PHE A 1 334 ? -12.703 23.062 -10.953 1 94 334 PHE A CA 1
ATOM 2662 C C . PHE A 1 334 ? -13.5 23.938 -9.992 1 94 334 PHE A C 1
ATOM 2664 O O . PHE A 1 334 ? -13.078 24.156 -8.852 1 94 334 PHE A O 1
ATOM 2671 N N . GLU A 1 335 ? -14.594 24.406 -10.375 1 93.5 335 GLU A N 1
ATOM 2672 C CA . GLU A 1 335 ? -15.398 25.344 -9.594 1 93.5 335 GLU A CA 1
ATOM 2673 C C . GLU A 1 335 ? -15.961 24.672 -8.344 1 93.5 335 GLU A C 1
ATOM 2675 O O . GLU A 1 335 ? -16.016 25.281 -7.273 1 93.5 335 GLU A O 1
ATOM 2680 N N . GLY A 1 336 ? -16.453 23.438 -8.539 1 92.88 336 GLY A N 1
ATOM 2681 C CA . GLY A 1 336 ? -16.938 22.703 -7.375 1 92.88 336 GLY A CA 1
ATOM 2682 C C . GLY A 1 336 ? -15.867 22.5 -6.316 1 92.88 336 GLY A C 1
ATOM 2683 O O . GLY A 1 336 ? -16.125 22.672 -5.121 1 92.88 336 GLY A O 1
ATOM 2684 N N . TYR A 1 337 ? -14.672 22.094 -6.734 1 95.12 337 TYR A N 1
ATOM 2685 C CA . TYR A 1 337 ? -13.555 21.953 -5.805 1 95.12 337 TYR A CA 1
ATOM 2686 C C . TYR A 1 337 ? -13.227 23.297 -5.148 1 95.12 337 TYR A C 1
ATOM 2688 O O . TYR A 1 337 ? -13.008 23.359 -3.936 1 95.12 337 TYR A O 1
ATOM 2696 N N . LYS A 1 338 ? -13.195 24.344 -5.922 1 96.31 338 LYS A N 1
ATOM 2697 C CA . LYS A 1 338 ? -12.898 25.672 -5.398 1 96.31 338 LYS A CA 1
ATOM 2698 C C . LYS A 1 338 ? -13.898 26.062 -4.32 1 96.31 338 LYS A C 1
ATOM 2700 O O . LYS A 1 338 ? -13.516 26.578 -3.27 1 96.31 338 LYS A O 1
ATOM 2705 N N . GLU A 1 339 ? -15.141 25.875 -4.551 1 94.69 339 GLU A N 1
ATOM 2706 C CA . GLU A 1 339 ? -16.188 26.234 -3.605 1 94.69 339 GLU A CA 1
ATOM 2707 C C . GLU A 1 339 ? -16.047 25.469 -2.297 1 94.69 339 GLU A C 1
ATOM 2709 O O . GLU A 1 339 ? -16.156 26.047 -1.214 1 94.69 339 GLU A O 1
ATOM 2714 N N . ILE A 1 340 ? -15.883 24.188 -2.395 1 94.19 340 ILE A N 1
ATOM 2715 C CA . ILE A 1 340 ? -15.766 23.344 -1.212 1 94.19 340 ILE A CA 1
ATOM 2716 C C . ILE A 1 340 ? -14.531 23.75 -0.406 1 94.19 340 ILE A C 1
ATOM 2718 O O . ILE A 1 340 ? -14.602 23.875 0.818 1 94.19 340 ILE A O 1
ATOM 2722 N N . GLN A 1 341 ? -13.383 23.922 -1.096 1 96.69 341 GLN A N 1
ATOM 2723 C CA . GLN A 1 341 ? -12.141 24.297 -0.423 1 96.69 341 GLN A CA 1
ATOM 2724 C C . GLN A 1 341 ? -12.266 25.672 0.218 1 96.69 341 GLN A C 1
ATOM 2726 O O . GLN A 1 341 ? -11.773 25.891 1.329 1 96.69 341 GLN A O 1
ATOM 2731 N N . GLN A 1 342 ? -12.906 26.578 -0.475 1 96.31 342 GLN A N 1
ATOM 2732 C CA . GLN A 1 342 ? -13.109 27.922 0.069 1 96.31 342 GLN A CA 1
ATOM 2733 C C . GLN A 1 342 ? -13.969 27.875 1.325 1 96.31 342 GLN A C 1
ATOM 2735 O O . GLN A 1 342 ? -13.703 28.594 2.297 1 96.31 342 GLN A O 1
ATOM 2740 N N . ASN A 1 343 ? -15.016 27.141 1.256 1 94.38 343 ASN A N 1
ATOM 2741 C CA . ASN A 1 343 ? -15.867 27 2.428 1 94.38 343 ASN A CA 1
ATOM 2742 C C . ASN A 1 343 ? -15.086 26.484 3.631 1 94.38 343 ASN A C 1
ATOM 2744 O O . ASN A 1 343 ? -15.25 26.969 4.746 1 94.38 343 ASN A O 1
ATOM 2748 N N . SER A 1 344 ? -14.328 25.453 3.426 1 94.94 344 SER A N 1
ATOM 2749 C CA . SER A 1 344 ? -13.492 24.906 4.492 1 94.94 344 SER A CA 1
ATOM 2750 C C . SER A 1 344 ? -12.531 25.953 5.035 1 94.94 344 SER A C 1
ATOM 2752 O O . SER A 1 344 ? -12.336 26.062 6.246 1 94.94 344 SER A O 1
ATOM 2754 N N . MET A 1 345 ? -11.984 26.719 4.16 1 96.62 345 MET A N 1
ATOM 2755 C CA . MET A 1 345 ? -11.062 27.781 4.539 1 96.62 345 MET A CA 1
ATOM 2756 C C . MET A 1 345 ? -11.781 28.844 5.363 1 96.62 345 MET A C 1
ATOM 2758 O O . MET A 1 345 ? -11.242 29.328 6.363 1 96.62 345 MET A O 1
ATOM 2762 N N . ASP A 1 346 ? -12.945 29.234 4.941 1 96.5 346 ASP A N 1
ATOM 2763 C CA . ASP A 1 346 ? -13.703 30.281 5.625 1 96.5 346 ASP A CA 1
ATOM 2764 C C . ASP A 1 346 ? -14.07 29.844 7.047 1 96.5 346 ASP A C 1
ATOM 2766 O O . ASP A 1 346 ? -13.984 30.641 7.984 1 96.5 346 ASP A O 1
ATOM 2770 N N . VAL A 1 347 ? -14.477 28.609 7.148 1 95.88 347 VAL A N 1
ATOM 2771 C CA . VAL A 1 347 ? -14.836 28.094 8.461 1 95.88 347 VAL A CA 1
ATOM 2772 C C . VAL A 1 347 ? -13.594 28.031 9.352 1 95.88 347 VAL A C 1
ATOM 2774 O O . VAL A 1 347 ? -13.656 28.375 10.539 1 95.88 347 VAL A O 1
ATOM 2777 N N . ALA A 1 348 ? -12.508 27.562 8.797 1 97 348 ALA A N 1
ATOM 2778 C CA . ALA A 1 348 ? -11.258 27.531 9.562 1 97 348 ALA A CA 1
ATOM 2779 C C . ALA A 1 348 ? -10.867 28.922 10.031 1 97 348 ALA A C 1
ATOM 2781 O O . ALA A 1 348 ? -10.453 29.109 11.18 1 97 348 ALA A O 1
ATOM 2782 N N . LYS A 1 349 ? -10.984 29.906 9.195 1 97.5 349 LYS A N 1
ATOM 2783 C CA . LYS A 1 349 ? -10.664 31.281 9.523 1 97.5 349 LYS A CA 1
ATOM 2784 C C . LYS A 1 349 ? -11.578 31.812 10.633 1 97.5 349 LYS A C 1
ATOM 2786 O O . LYS A 1 349 ? -11.133 32.531 11.516 1 97.5 349 LYS A O 1
ATOM 2791 N N . TYR A 1 350 ? -12.781 31.484 10.492 1 97.06 350 TYR A N 1
ATOM 2792 C CA . TYR A 1 350 ? -13.734 31.875 11.516 1 97.06 350 TYR A CA 1
ATOM 2793 C C . TYR A 1 350 ? -13.336 31.328 12.883 1 97.06 350 TYR A C 1
ATOM 2795 O O . TYR A 1 350 ? -13.305 32.062 13.867 1 97.06 350 TYR A O 1
ATOM 2803 N N . CYS A 1 351 ? -13.086 30.016 12.906 1 97.81 351 CYS A N 1
ATOM 2804 C CA . CYS A 1 351 ? -12.664 29.406 14.164 1 97.81 351 CYS A CA 1
ATOM 2805 C C . CYS A 1 351 ? -11.398 30.062 14.695 1 97.81 351 CYS A C 1
ATOM 2807 O O . CYS A 1 351 ? -11.281 30.312 15.891 1 97.81 351 CYS A O 1
ATOM 2809 N N . HIS A 1 352 ? -10.469 30.266 13.805 1 98.25 352 HIS A N 1
ATOM 2810 C CA . HIS A 1 352 ? -9.211 30.938 14.148 1 98.25 352 HIS A CA 1
ATOM 2811 C C . HIS A 1 352 ? -9.469 32.281 14.781 1 98.25 352 HIS A C 1
ATOM 2813 O O . HIS A 1 352 ? -8.867 32.625 15.805 1 98.25 352 HIS A O 1
ATOM 2819 N N . GLN A 1 353 ? -10.328 33.062 14.242 1 98 353 GLN A N 1
ATOM 2820 C CA . GLN A 1 353 ? -10.695 34.375 14.758 1 98 353 GLN A CA 1
ATOM 2821 C C . GLN A 1 353 ? -11.336 34.25 16.141 1 98 353 GLN A C 1
ATOM 2823 O O . GLN A 1 353 ? -10.992 35.031 17.047 1 98 353 GLN A O 1
ATOM 2828 N N . GLN A 1 354 ? -12.273 33.375 16.234 1 97.88 354 GLN A N 1
ATOM 2829 C CA . GLN A 1 354 ? -12.969 33.188 17.5 1 97.88 354 GLN A CA 1
ATOM 2830 C C . GLN A 1 354 ? -12 32.812 18.609 1 97.88 354 GLN A C 1
ATOM 2832 O O . GLN A 1 354 ? -12.07 33.344 19.719 1 97.88 354 GLN A O 1
ATOM 2837 N N . ILE A 1 355 ? -11.125 31.891 18.328 1 98.31 355 ILE A N 1
ATOM 2838 C CA . ILE A 1 355 ? -10.109 31.469 19.297 1 98.31 355 ILE A CA 1
ATOM 2839 C C . ILE A 1 355 ? -9.25 32.656 19.688 1 98.31 355 ILE A C 1
ATOM 2841 O O . ILE A 1 355 ? -8.922 32.844 20.859 1 98.31 355 ILE A O 1
ATOM 2845 N N . GLY A 1 356 ? -8.938 33.469 18.719 1 97.31 356 GLY A N 1
ATOM 2846 C CA . GLY A 1 356 ? -8.109 34.625 18.938 1 97.31 356 GLY A CA 1
ATOM 2847 C C . GLY A 1 356 ? -8.758 35.656 19.859 1 97.31 356 GLY A C 1
ATOM 2848 O O . GLY A 1 356 ? -8.062 36.469 20.469 1 97.31 356 GLY A O 1
ATOM 2849 N N . THR A 1 357 ? -10.031 35.625 19.984 1 97.19 357 THR A N 1
ATOM 2850 C CA . THR A 1 357 ? -10.734 36.594 20.828 1 97.19 357 THR A CA 1
ATOM 2851 C C . THR A 1 357 ? -10.734 36.125 22.281 1 97.19 357 THR A C 1
ATOM 2853 O O . THR A 1 357 ? -11.039 36.906 23.188 1 97.19 357 THR A O 1
ATOM 2856 N N . MET A 1 358 ? -10.453 34.906 22.484 1 97.25 358 MET A N 1
ATOM 2857 C CA . MET A 1 358 ? -10.406 34.375 23.844 1 97.25 358 MET A CA 1
ATOM 2858 C C . MET A 1 358 ? -9.062 34.656 24.5 1 97.25 358 MET A C 1
ATOM 2860 O O . MET A 1 358 ? -8.023 34.188 24.031 1 97.25 358 MET A O 1
ATOM 2864 N N . LYS A 1 359 ? -9.055 35.281 25.625 1 96 359 LYS A N 1
ATOM 2865 C CA . LYS A 1 359 ? -7.859 35.844 26.25 1 96 359 LYS A CA 1
ATOM 2866 C C . LYS A 1 359 ? -6.918 34.719 26.719 1 96 359 LYS A C 1
ATOM 2868 O O . LYS A 1 359 ? -5.711 34.938 26.828 1 96 359 LYS A O 1
ATOM 2873 N N . CYS A 1 360 ? -7.434 33.625 26.984 1 97.69 360 CYS A N 1
ATOM 2874 C CA . CYS A 1 360 ? -6.629 32.531 27.516 1 97.69 360 CYS A CA 1
ATOM 2875 C C . CYS A 1 360 ? -5.84 31.828 26.422 1 97.69 360 CYS A C 1
ATOM 2877 O O . CYS A 1 360 ? -4.949 31.031 26.688 1 97.69 360 CYS A O 1
ATOM 2879 N N . PHE A 1 361 ? -6.105 32.156 25.203 1 98.31 361 PHE A N 1
ATOM 2880 C CA . PHE A 1 361 ? -5.477 31.484 24.078 1 98.31 361 PHE A CA 1
ATOM 2881 C C . PHE A 1 361 ? -4.66 32.469 23.234 1 98.31 361 PHE A C 1
ATOM 2883 O O . PHE A 1 361 ? -4.855 33.656 23.312 1 98.31 361 PHE A O 1
ATOM 2890 N N . LYS A 1 362 ? -3.691 31.906 22.516 1 97.19 362 LYS A N 1
ATOM 2891 C CA . LYS A 1 362 ? -2.912 32.594 21.484 1 97.19 362 LYS A CA 1
ATOM 2892 C C . LYS A 1 362 ? -2.762 31.719 20.234 1 97.19 362 LYS A C 1
ATOM 2894 O O . LYS A 1 362 ? -2.277 30.594 20.312 1 97.19 362 LYS A O 1
ATOM 2899 N N . ASN A 1 363 ? -3.213 32.281 19.125 1 96.62 363 ASN A N 1
ATOM 2900 C CA . ASN A 1 363 ? -2.986 31.578 17.859 1 96.62 363 ASN A CA 1
ATOM 2901 C C . ASN A 1 363 ? -1.498 31.469 17.531 1 96.62 363 ASN A C 1
ATOM 2903 O O . ASN A 1 363 ? -0.733 32.406 17.781 1 96.62 363 ASN A O 1
ATOM 2907 N N . TYR A 1 364 ? -1.092 30.312 17.016 1 94.12 364 TYR A N 1
ATOM 2908 C CA . TYR A 1 364 ? 0.299 30.062 16.656 1 94.12 364 TYR A CA 1
ATOM 2909 C C . TYR A 1 364 ? 0.735 30.984 15.523 1 94.12 364 TYR A C 1
ATOM 2911 O O . TYR A 1 364 ? 1.885 31.422 15.484 1 94.12 364 TYR A O 1
ATOM 2919 N N . SER A 1 365 ? -0.121 31.234 14.586 1 94.31 365 SER A N 1
ATOM 2920 C CA . SER A 1 365 ? 0.103 32.125 13.445 1 94.31 365 SER A CA 1
ATOM 2921 C C . SER A 1 365 ? -1.087 33.062 13.227 1 94.31 365 SER A C 1
ATOM 2923 O O . SER A 1 365 ? -2.221 32.719 13.562 1 94.31 365 SER A O 1
ATOM 2925 N N . LYS A 1 366 ? -0.762 34.219 12.656 1 93.12 366 LYS A N 1
ATOM 2926 C CA . LYS A 1 366 ? -1.821 35.156 12.352 1 93.12 366 LYS A CA 1
ATOM 2927 C C . LYS A 1 366 ? -2.604 34.75 11.109 1 93.12 366 LYS A C 1
ATOM 2929 O O . LYS A 1 366 ? -3.777 35.094 10.961 1 93.12 366 LYS A O 1
ATOM 2934 N N . GLU A 1 367 ? -1.959 33.969 10.344 1 92.81 367 GLU A N 1
ATOM 2935 C CA . GLU A 1 367 ? -2.564 33.625 9.062 1 92.81 367 GLU A CA 1
ATOM 2936 C C . GLU A 1 367 ? -3.057 32.156 9.055 1 92.81 367 GLU A C 1
ATOM 2938 O O . GLU A 1 367 ? -2.471 31.312 9.711 1 92.81 367 GLU A O 1
ATOM 2943 N N . VAL A 1 368 ? -4.152 31.969 8.398 1 96 368 VAL A N 1
ATOM 2944 C CA . VAL A 1 368 ? -4.66 30.641 8.078 1 96 368 VAL A CA 1
ATOM 2945 C C . VAL A 1 368 ? -4.527 30.391 6.574 1 96 368 VAL A C 1
ATOM 2947 O O . VAL A 1 368 ? -5.227 31.016 5.773 1 96 368 VAL A O 1
ATOM 2950 N N . VAL A 1 369 ? -3.637 29.516 6.184 1 95.38 369 VAL A N 1
ATOM 2951 C CA . VAL A 1 369 ? -3.336 29.391 4.766 1 95.38 369 VAL A CA 1
ATOM 2952 C C . VAL A 1 369 ? -3.842 28.031 4.254 1 95.38 369 VAL A C 1
ATOM 2954 O O . VAL A 1 369 ? -3.988 27.844 3.045 1 95.38 369 VAL A O 1
ATOM 2957 N N . ASN A 1 370 ? -4.09 27.094 5.031 1 96.62 370 ASN A N 1
ATOM 2958 C CA . ASN A 1 370 ? -4.805 25.844 4.816 1 96.62 370 ASN A CA 1
ATOM 2959 C C . ASN A 1 370 ? -5.961 25.672 5.797 1 96.62 370 ASN A C 1
ATOM 2961 O O . ASN A 1 370 ? -6.039 26.391 6.797 1 96.62 370 ASN A O 1
ATOM 2965 N N . PRO A 1 371 ? -6.895 24.828 5.527 1 96.44 371 PRO A N 1
ATOM 2966 C CA . PRO A 1 371 ? -8.062 24.75 6.41 1 96.44 371 PRO A CA 1
ATOM 2967 C C . PRO A 1 371 ? -7.762 24.016 7.719 1 96.44 371 PRO A C 1
ATOM 2969 O O . PRO A 1 371 ? -8.492 23.109 8.102 1 96.44 371 PRO A O 1
ATOM 2972 N N . LEU A 1 372 ? -6.789 24.422 8.352 1 96.12 372 LEU A N 1
ATOM 2973 C CA . LEU A 1 372 ? -6.391 23.969 9.68 1 96.12 372 LEU A CA 1
ATOM 2974 C C . LEU A 1 372 ? -5.523 25 10.383 1 96.12 372 LEU A C 1
ATOM 2976 O O . LEU A 1 372 ? -4.906 25.844 9.727 1 96.12 372 LEU A O 1
ATOM 2980 N N . PHE A 1 373 ? -5.484 25 11.641 1 96.31 373 PHE A N 1
ATOM 2981 C CA . PHE A 1 373 ? -4.656 25.906 12.43 1 96.31 373 PHE A CA 1
ATOM 2982 C C . PHE A 1 373 ? -4.445 25.359 13.836 1 96.31 373 PHE A C 1
ATOM 2984 O O . PHE A 1 373 ? -5.113 24.406 14.25 1 96.31 373 PHE A O 1
ATOM 2991 N N . ILE A 1 374 ? -3.479 25.891 14.453 1 95.56 374 ILE A N 1
ATOM 2992 C CA . ILE A 1 374 ? -3.189 25.469 15.82 1 95.56 374 ILE A CA 1
ATOM 2993 C C . ILE A 1 374 ? -3.15 26.703 16.734 1 95.56 374 ILE A C 1
ATOM 2995 O O . ILE A 1 374 ? -2.98 27.828 16.266 1 95.56 374 ILE A O 1
ATOM 2999 N N . TRP A 1 375 ? -3.352 26.469 18.031 1 97.25 375 TRP A N 1
ATOM 3000 C CA . TRP A 1 375 ? -3.246 27.516 19.031 1 97.25 375 TRP A CA 1
ATOM 3001 C C . TRP A 1 375 ? -2.654 26.969 20.328 1 97.25 375 TRP A C 1
ATOM 3003 O O . TRP A 1 375 ? -2.531 25.75 20.5 1 97.25 375 TRP A O 1
ATOM 3013 N N . MET A 1 376 ? -2.184 27.828 21.141 1 96.5 376 MET A N 1
ATOM 3014 C CA . MET A 1 376 ? -1.602 27.5 22.438 1 96.5 376 MET A CA 1
ATOM 3015 C C . MET A 1 376 ? -2.197 28.359 23.547 1 96.5 376 MET A C 1
ATOM 3017 O O . MET A 1 376 ? -3.016 29.234 23.266 1 96.5 376 MET A O 1
ATOM 3021 N N . MET A 1 377 ? -1.88 27.984 24.781 1 97.06 377 MET A N 1
ATOM 3022 C CA . MET A 1 377 ? -2.264 28.875 25.875 1 97.06 377 MET A CA 1
ATOM 3023 C C . MET A 1 377 ? -1.507 30.188 25.812 1 97.06 377 MET A C 1
ATOM 3025 O O . MET A 1 377 ? -0.311 30.219 25.5 1 97.06 377 MET A O 1
ATOM 3029 N N . ASP A 1 378 ? -2.213 31.266 26.047 1 97.12 378 ASP A N 1
ATOM 3030 C CA . ASP A 1 378 ? -1.525 32.562 26.141 1 97.12 378 ASP A CA 1
ATOM 3031 C C . ASP A 1 378 ? -0.432 32.5 27.203 1 97.12 378 ASP A C 1
ATOM 3033 O O . ASP A 1 378 ? -0.675 32.094 28.344 1 97.12 378 ASP A O 1
ATOM 3037 N N . PRO A 1 379 ? 0.718 33.031 26.844 1 94.12 379 PRO A N 1
ATOM 3038 C CA . PRO A 1 379 ? 1.842 32.906 27.781 1 94.12 379 PRO A CA 1
ATOM 3039 C C . PRO A 1 379 ? 1.573 33.594 29.109 1 94.12 379 PRO A C 1
ATOM 3041 O O . PRO A 1 379 ? 2.006 33.094 30.156 1 94.12 379 PRO A O 1
ATOM 3044 N N . GLU A 1 380 ? 0.949 34.719 29.156 1 96.06 380 GLU A N 1
ATOM 3045 C CA . GLU A 1 380 ? 0.648 35.438 30.406 1 96.06 380 GLU A CA 1
ATOM 3046 C C . GLU A 1 380 ? -0.446 34.719 31.188 1 96.06 380 GLU A C 1
ATOM 3048 O O . GLU A 1 380 ? -0.4 34.656 32.406 1 96.06 380 GLU A O 1
ATOM 3053 N N . TYR A 1 381 ? -1.385 34.219 30.5 1 96.69 381 TYR A N 1
ATOM 3054 C CA . TYR A 1 381 ? -2.441 33.438 31.141 1 96.69 381 TYR A CA 1
ATOM 3055 C C . TYR A 1 381 ? -1.896 32.125 31.688 1 96.69 381 TYR A C 1
ATOM 3057 O O . TYR A 1 381 ? -2.293 31.688 32.75 1 96.69 381 TYR A O 1
ATOM 3065 N N . ASP A 1 382 ? -1.042 31.484 30.938 1 95.38 382 ASP A N 1
ATOM 3066 C CA . ASP A 1 382 ? -0.487 30.172 31.25 1 95.38 382 ASP A CA 1
ATOM 3067 C C . ASP A 1 382 ? 0.214 30.172 32.594 1 95.38 382 ASP A C 1
ATOM 3069 O O . ASP A 1 382 ? 0.219 29.172 33.312 1 95.38 382 ASP A O 1
ATOM 3073 N N . LYS A 1 383 ? 0.794 31.281 33.031 1 93.88 383 LYS A N 1
ATOM 3074 C CA . LYS A 1 383 ? 1.531 31.406 34.281 1 93.88 383 LYS A CA 1
ATOM 3075 C C . LYS A 1 383 ? 0.626 31.156 35.469 1 93.88 383 LYS A C 1
ATOM 3077 O O . LYS A 1 383 ? 1.089 30.688 36.531 1 93.88 383 LYS A O 1
ATOM 3082 N N . LYS A 1 384 ? -0.576 31.453 35.312 1 94.44 384 LYS A N 1
ATOM 3083 C CA . LYS A 1 384 ? -1.488 31.375 36.469 1 94.44 384 LYS A CA 1
ATOM 3084 C C . LYS A 1 384 ? -2.52 30.266 36.25 1 94.44 384 LYS A C 1
ATOM 3086 O O . LYS A 1 384 ? -3.311 29.984 37.156 1 94.44 384 LYS A O 1
ATOM 3091 N N . ALA A 1 385 ? -2.502 29.703 35.125 1 95.69 385 ALA A N 1
ATOM 3092 C CA . ALA A 1 385 ? -3.523 28.703 34.781 1 95.69 385 ALA A CA 1
ATOM 3093 C C . ALA A 1 385 ? -3.402 27.469 35.656 1 95.69 385 ALA A C 1
ATOM 3095 O O . ALA A 1 385 ? -2.297 27.062 36.031 1 95.69 385 ALA A O 1
ATOM 3096 N N . LYS A 1 386 ? -4.527 26.781 35.938 1 97.56 386 LYS A N 1
ATOM 3097 C CA . LYS A 1 386 ? -4.582 25.562 36.75 1 97.56 386 LYS A CA 1
ATOM 3098 C C . LYS A 1 386 ? -4.93 24.359 35.906 1 97.56 386 LYS A C 1
ATOM 3100 O O . LYS A 1 386 ? -5.277 23.297 36.406 1 97.56 386 LYS A O 1
ATOM 3105 N N . TRP A 1 387 ? -4.93 24.5 34.656 1 97.56 387 TRP A N 1
ATOM 3106 C CA . TRP A 1 387 ? -5.281 23.469 33.656 1 97.56 387 TRP A CA 1
ATOM 3107 C C . TRP A 1 387 ? -4.391 23.562 32.438 1 97.56 387 TRP A C 1
ATOM 3109 O O . TRP A 1 387 ? -3.594 24.5 32.312 1 97.56 387 TRP A O 1
ATOM 3119 N N . THR A 1 388 ? -4.383 22.562 31.609 1 96.31 388 THR A N 1
ATOM 3120 C CA . THR A 1 388 ? -3.631 22.531 30.359 1 96.31 388 THR A CA 1
ATOM 3121 C C . THR A 1 388 ? -4.559 22.297 29.172 1 96.31 388 THR A C 1
ATOM 3123 O O . THR A 1 388 ? -5.754 22.047 29.359 1 96.31 388 THR A O 1
ATOM 3126 N N . LEU A 1 389 ? -4.023 22.328 27.984 1 96.75 389 LEU A N 1
ATOM 3127 C CA . LEU A 1 389 ? -4.785 22.047 26.781 1 96.75 389 LEU A CA 1
ATOM 3128 C C . LEU A 1 389 ? -5.18 20.578 26.719 1 96.75 389 LEU A C 1
ATOM 3130 O O . LEU A 1 389 ? -6.133 20.219 26.016 1 96.75 389 LEU A O 1
ATOM 3134 N N . PHE A 1 390 ? -4.504 19.75 27.469 1 95.25 390 PHE A N 1
ATOM 3135 C CA . PHE A 1 390 ? -4.91 18.344 27.547 1 95.25 390 PHE A CA 1
ATOM 3136 C C . PHE A 1 390 ? -6.242 18.219 28.281 1 95.25 390 PHE A C 1
ATOM 3138 O O . PHE A 1 390 ? -7.051 17.344 27.953 1 95.25 390 PHE A O 1
ATOM 3145 N N . ASP A 1 391 ? -6.41 19.031 29.297 1 96.5 391 ASP A N 1
ATOM 3146 C CA . ASP A 1 391 ? -7.684 19.047 30 1 96.5 391 ASP A CA 1
ATOM 3147 C C . ASP A 1 391 ? -8.812 19.5 29.078 1 96.5 391 ASP A C 1
ATOM 3149 O O . ASP A 1 391 ? -9.922 18.969 29.141 1 96.5 391 ASP A O 1
ATOM 3153 N N . LEU A 1 392 ? -8.508 20.531 28.328 1 97.25 392 LEU A N 1
ATOM 3154 C CA . LEU A 1 392 ? -9.5 21.016 27.375 1 97.25 392 LEU A CA 1
ATOM 3155 C C . LEU A 1 392 ? -9.867 19.922 26.375 1 97.25 392 LEU A C 1
ATOM 3157 O O . LEU A 1 392 ? -11.039 19.75 26.031 1 97.25 392 LEU A O 1
ATOM 3161 N N . GLN A 1 393 ? -8.867 19.219 25.797 1 95.38 393 GLN A N 1
ATOM 3162 C CA . GLN A 1 393 ? -9.117 18.094 24.906 1 95.38 393 GLN A CA 1
ATOM 3163 C C . GLN A 1 393 ? -10.078 17.094 25.531 1 95.38 393 GLN A C 1
ATOM 3165 O O . GLN A 1 393 ? -11.039 16.656 24.891 1 95.38 393 GLN A O 1
ATOM 3170 N N . ALA A 1 394 ? -9.812 16.734 26.797 1 93.62 394 ALA A N 1
ATOM 3171 C CA . ALA A 1 394 ? -10.633 15.758 27.516 1 93.62 394 ALA A CA 1
ATOM 3172 C C . ALA A 1 394 ? -12.07 16.25 27.656 1 93.62 394 ALA A C 1
ATOM 3174 O O . ALA A 1 394 ? -13.023 15.484 27.5 1 93.62 394 ALA A O 1
ATOM 3175 N N . LYS A 1 395 ? -12.18 17.453 28.031 1 95.12 395 LYS A N 1
ATOM 3176 C CA . LYS A 1 395 ? -13.508 18.047 28.234 1 95.12 395 LYS A CA 1
ATOM 3177 C C . LYS A 1 395 ? -14.289 18.062 26.922 1 95.12 395 LYS A C 1
ATOM 3179 O O . LYS A 1 395 ? -15.492 17.781 26.906 1 95.12 395 LYS A O 1
ATOM 3184 N N . LEU A 1 396 ? -13.656 18.469 25.859 1 94.62 396 LEU A N 1
ATOM 3185 C CA . LEU A 1 396 ? -14.297 18.516 24.547 1 94.62 396 LEU A CA 1
ATOM 3186 C C . LEU A 1 396 ? -14.703 17.125 24.094 1 94.62 396 LEU A C 1
ATOM 3188 O O . LEU A 1 396 ? 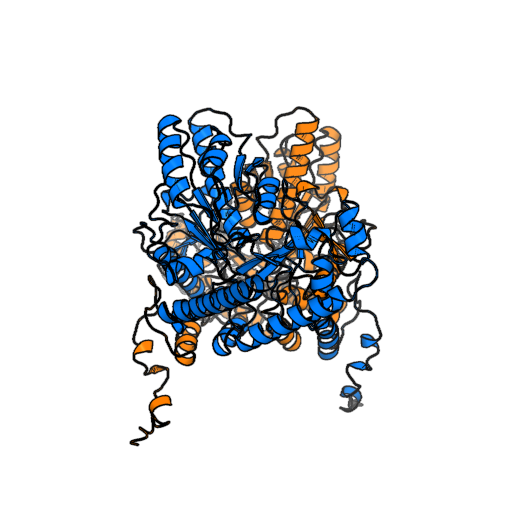-15.734 16.953 23.438 1 94.62 396 LEU A O 1
ATOM 3192 N N . GLN A 1 397 ? -13.898 16.141 24.391 1 90.62 397 GLN A N 1
ATOM 3193 C CA . GLN A 1 397 ? -14.211 14.766 24.047 1 90.62 397 GLN A CA 1
ATOM 3194 C C . GLN A 1 397 ? -15.516 14.312 24.719 1 90.62 397 GLN A C 1
ATOM 3196 O O . GLN A 1 397 ? -16.281 13.547 24.141 1 90.62 397 GLN A O 1
ATOM 3201 N N . GLN A 1 398 ? -15.719 14.734 25.938 1 89.94 398 GLN A N 1
ATOM 3202 C CA . GLN A 1 398 ? -16.953 14.422 26.656 1 89.94 398 GLN A CA 1
ATOM 3203 C C . GLN A 1 398 ? -18.172 14.961 25.906 1 89.94 398 GLN A C 1
ATOM 3205 O O . GLN A 1 398 ? -19.266 14.391 25.984 1 89.94 398 GLN A O 1
ATOM 3210 N N . SER A 1 399 ? -17.906 16.047 25.203 1 89.75 399 SER A N 1
ATOM 3211 C CA . SER A 1 399 ? -18.984 16.641 24.438 1 89.75 399 SER A CA 1
ATOM 3212 C C . SER A 1 399 ? -19.047 16.062 23.016 1 89.75 399 SER A C 1
ATOM 3214 O O . SER A 1 399 ? -19.812 16.547 22.172 1 89.75 399 SER A O 1
ATOM 3216 N N . GLY A 1 400 ? -18.141 15.148 22.719 1 87 400 GLY A N 1
ATOM 3217 C CA . GLY A 1 400 ? -18.188 14.438 21.469 1 87 400 GLY A CA 1
ATOM 3218 C C . GLY A 1 400 ? -17.156 14.922 20.453 1 87 400 GLY A C 1
ATOM 3219 O O . GLY A 1 400 ? -16.953 14.289 19.422 1 87 400 GLY A O 1
ATOM 3220 N N . TRP A 1 401 ? -16.484 16.062 20.781 1 90.69 401 TRP A N 1
ATOM 3221 C CA . TRP A 1 401 ? -15.508 16.609 19.859 1 90.69 401 TRP A CA 1
ATOM 3222 C C . TRP A 1 401 ? -14.164 15.906 20 1 90.69 401 TRP A C 1
ATOM 3224 O O . TRP A 1 401 ? -13.742 15.562 21.109 1 90.69 401 TRP A O 1
ATOM 3234 N N . MET A 1 402 ? -13.594 15.664 18.891 1 89.75 402 MET A N 1
ATOM 3235 C CA . MET A 1 402 ? -12.203 15.219 18.906 1 89.75 402 MET A CA 1
ATOM 3236 C C . MET A 1 402 ? -11.273 16.312 18.391 1 89.75 402 MET A C 1
ATOM 3238 O O . MET A 1 402 ? -11.023 16.391 17.188 1 89.75 402 MET A O 1
ATOM 3242 N N . VAL A 1 403 ? -10.703 17.047 19.281 1 92.88 403 VAL A N 1
ATOM 3243 C CA . VAL A 1 403 ? -9.727 18.094 19.016 1 92.88 403 VAL A CA 1
ATOM 3244 C C . VAL A 1 403 ? -8.406 17.766 19.719 1 92.88 403 VAL A C 1
ATOM 3246 O O . VAL A 1 403 ? -8.32 17.859 20.938 1 92.88 403 VAL A O 1
ATOM 3249 N N . PRO A 1 404 ? -7.441 17.484 18.922 1 92.44 404 PRO A N 1
ATOM 3250 C CA . PRO A 1 404 ? -6.227 16.938 19.547 1 92.44 404 PRO A CA 1
ATOM 3251 C C . PRO A 1 404 ? -5.367 18.016 20.188 1 92.44 404 PRO A C 1
ATOM 3253 O O . PRO A 1 404 ? -5.254 19.125 19.672 1 92.44 404 PRO A O 1
ATOM 3256 N N . ALA A 1 405 ? -4.789 17.672 21.359 1 93.06 405 ALA A N 1
ATOM 3257 C CA . ALA A 1 405 ? -3.691 18.406 21.984 1 93.06 405 ALA A CA 1
ATOM 3258 C C . ALA A 1 405 ? -2.389 17.609 21.906 1 93.06 405 ALA A C 1
ATOM 3260 O O . ALA A 1 405 ? -2.385 16.391 22.062 1 93.06 405 ALA A O 1
ATOM 3261 N N . TYR A 1 406 ? -1.34 18.25 21.562 1 88.62 406 TYR A N 1
ATOM 3262 C CA . TYR A 1 406 ? -0.052 17.578 21.469 1 88.62 406 TYR A CA 1
ATOM 3263 C C . TYR A 1 406 ? 1.096 18.547 21.703 1 88.62 406 TYR A C 1
ATOM 3265 O O . TYR A 1 406 ? 0.901 19.766 21.656 1 88.62 406 TYR A O 1
ATOM 3273 N N . THR A 1 407 ? 2.219 18 21.984 1 87.38 407 THR A N 1
ATOM 3274 C CA . THR A 1 407 ? 3.426 18.797 22.156 1 87.38 407 THR A CA 1
ATOM 3275 C C . THR A 1 407 ? 4.121 19.031 20.828 1 87.38 407 THR A C 1
ATOM 3277 O O . THR A 1 407 ? 4.172 18.125 19.984 1 87.38 407 THR A O 1
ATOM 3280 N N . MET A 1 408 ? 4.652 20.125 20.656 1 85.94 408 MET A N 1
ATOM 3281 C CA . MET A 1 408 ? 5.367 20.469 19.438 1 85.94 408 MET A CA 1
ATOM 3282 C C . MET A 1 408 ? 6.664 19.688 19.312 1 85.94 408 MET A C 1
ATOM 3284 O O . MET A 1 408 ? 7.117 19.078 20.281 1 85.94 408 MET A O 1
ATOM 3288 N N . PRO A 1 409 ? 7.18 19.609 18.094 1 80.25 409 PRO A N 1
ATOM 3289 C CA . PRO A 1 409 ? 8.367 18.797 17.859 1 80.25 409 PRO A CA 1
ATOM 3290 C C . PRO A 1 409 ? 9.594 19.297 18.625 1 80.25 409 PRO A C 1
ATOM 3292 O O . PRO A 1 409 ? 9.5 20.266 19.375 1 80.25 409 PRO A O 1
ATOM 3295 N N . LYS A 1 410 ? 10.703 18.656 18.312 1 73.88 410 LYS A N 1
ATOM 3296 C CA . LYS A 1 410 ? 11.953 18.859 19.031 1 73.88 410 LYS A CA 1
ATOM 3297 C C . LYS A 1 410 ? 12.352 20.344 19.016 1 73.88 410 LYS A C 1
ATOM 3299 O O . LYS A 1 410 ? 12.133 21.031 18.031 1 73.88 410 LYS A O 1
ATOM 3304 N N . ASN A 1 411 ? 12.883 20.828 19.969 1 76 411 ASN A N 1
ATOM 3305 C CA . ASN A 1 411 ? 13.375 22.188 20.203 1 76 411 ASN A CA 1
ATOM 3306 C C . ASN A 1 411 ? 12.297 23.078 20.812 1 76 411 ASN A C 1
ATOM 3308 O O . ASN A 1 411 ? 12.602 24.125 21.406 1 76 411 ASN A O 1
ATOM 3312 N N . ILE A 1 412 ? 10.992 22.656 20.594 1 79.88 412 ILE A N 1
ATOM 3313 C CA . ILE A 1 412 ? 9.93 23.391 21.266 1 79.88 412 ILE A CA 1
ATOM 3314 C C . ILE A 1 412 ? 8.938 22.422 21.891 1 79.88 412 ILE A C 1
ATOM 3316 O O . ILE A 1 412 ? 7.719 22.609 21.781 1 79.88 412 ILE A O 1
ATOM 3320 N N . GLU A 1 413 ? 9.422 21.438 22.469 1 79.31 413 GLU A N 1
ATOM 3321 C CA . GLU A 1 413 ? 8.625 20.344 23.016 1 79.31 413 GLU A CA 1
ATOM 3322 C C . GLU A 1 413 ? 7.789 20.781 24.203 1 79.31 413 GLU A C 1
ATOM 3324 O O . GLU A 1 413 ? 6.836 20.109 24.594 1 79.31 413 GLU A O 1
ATOM 3329 N N . ASN A 1 414 ? 8.164 21.875 24.75 1 81.31 414 ASN A N 1
ATOM 3330 C CA . ASN A 1 414 ? 7.445 22.344 25.922 1 81.31 414 ASN A CA 1
ATOM 3331 C C . ASN A 1 414 ? 6.176 23.109 25.547 1 81.31 414 ASN A C 1
ATOM 3333 O O . ASN A 1 414 ? 5.367 23.438 26.406 1 81.31 414 ASN A O 1
ATOM 3337 N N . VAL A 1 415 ? 6.016 23.281 24.328 1 87.12 415 VAL A N 1
ATOM 3338 C CA . VAL A 1 415 ? 4.832 24 23.859 1 87.12 415 VAL A CA 1
ATOM 3339 C C . VAL A 1 415 ? 3.723 23 23.531 1 87.12 415 VAL A C 1
ATOM 3341 O O . VAL A 1 415 ? 3.906 22.109 22.703 1 87.12 415 VAL A O 1
ATOM 3344 N N . VAL A 1 416 ? 2.623 23.141 24.266 1 92.12 416 VAL A N 1
ATOM 3345 C CA . VAL A 1 416 ? 1.442 22.328 24 1 92.12 416 VAL A CA 1
ATOM 3346 C C . VAL A 1 416 ? 0.477 23.094 23.109 1 92.12 416 VAL A C 1
ATOM 3348 O O . VAL A 1 416 ? 0.181 24.266 23.359 1 92.12 416 VAL A O 1
ATOM 3351 N N . VAL A 1 417 ? 0.024 22.438 22.078 1 94.06 417 VAL A N 1
ATOM 3352 C CA . VAL A 1 417 ? -0.88 23.094 21.141 1 94.06 417 VAL A CA 1
ATOM 3353 C C . VAL A 1 417 ? -2.119 22.234 20.922 1 94.06 417 VAL A C 1
ATOM 3355 O O . VAL A 1 417 ? -2.139 21.062 21.281 1 94.06 417 VAL A O 1
ATOM 3358 N N . MET A 1 418 ? -3.09 22.828 20.469 1 96.12 418 MET A N 1
ATOM 3359 C CA . MET A 1 418 ? -4.273 22.156 19.938 1 96.12 418 MET A CA 1
ATOM 3360 C C . MET A 1 418 ? -4.48 22.5 18.469 1 96.12 418 MET A C 1
ATOM 3362 O O . MET A 1 418 ? -4.027 23.547 18 1 96.12 418 MET A O 1
ATOM 3366 N N . ARG A 1 419 ? -5.109 21.578 17.766 1 95.56 419 ARG A N 1
ATOM 3367 C CA . ARG A 1 419 ? -5.266 21.75 16.328 1 95.56 419 ARG A CA 1
ATOM 3368 C C . ARG A 1 419 ? -6.703 21.484 15.898 1 95.56 419 ARG A C 1
ATOM 3370 O O . ARG A 1 419 ? -7.328 20.531 16.375 1 95.56 419 ARG A O 1
ATOM 3377 N N . ILE A 1 420 ? -7.18 22.297 15.031 1 95.69 420 ILE A N 1
ATOM 3378 C CA . ILE A 1 420 ? -8.453 22.062 14.375 1 95.69 420 ILE A CA 1
ATOM 3379 C C . ILE A 1 420 ? -8.234 21.891 12.875 1 95.69 420 ILE A C 1
ATOM 3381 O O . ILE A 1 420 ? -7.621 22.734 12.219 1 95.69 420 ILE A O 1
ATOM 3385 N N . VAL A 1 421 ? -8.641 20.781 12.359 1 94.81 421 VAL A N 1
ATOM 3386 C CA . VAL A 1 421 ? -8.688 20.531 10.922 1 94.81 421 VAL A CA 1
ATOM 3387 C C . VAL A 1 421 ? -10.125 20.656 10.43 1 94.81 421 VAL A C 1
ATOM 3389 O O . VAL A 1 421 ? -11.039 20.016 10.969 1 94.81 421 VAL A O 1
ATOM 3392 N N . VAL A 1 422 ? -10.336 21.516 9.453 1 94.12 422 VAL A N 1
ATOM 3393 C CA . VAL A 1 422 ? -11.68 21.703 8.898 1 94.12 422 VAL A CA 1
ATOM 3394 C C . VAL A 1 422 ? -11.773 21 7.547 1 94.12 422 VAL A C 1
ATOM 3396 O O . VAL A 1 422 ? -11.008 21.297 6.625 1 94.12 422 VAL A O 1
ATOM 3399 N N . ARG A 1 423 ? -12.656 20.078 7.434 1 91.25 423 ARG A N 1
ATOM 3400 C CA . ARG A 1 423 ? -12.906 19.328 6.207 1 91.25 423 ARG A CA 1
ATOM 3401 C C . ARG A 1 423 ? -14.32 19.594 5.691 1 91.25 423 ARG A C 1
ATOM 3403 O O . ARG A 1 423 ? -15.117 20.266 6.352 1 91.25 423 ARG A O 1
ATOM 3410 N N . GLN A 1 424 ? -14.539 18.984 4.5 1 89.38 424 GLN A N 1
ATOM 3411 C CA . GLN A 1 424 ? -15.891 19.062 3.961 1 89.38 424 GLN A CA 1
ATOM 3412 C C . GLN A 1 424 ? -16.906 18.5 4.953 1 89.38 424 GLN A C 1
ATOM 3414 O O . GLN A 1 424 ? -16.688 17.453 5.547 1 89.38 424 GLN A O 1
ATOM 3419 N N . GLY A 1 425 ? -17.953 19.281 5.25 1 81.31 425 GLY A N 1
ATOM 3420 C CA . GLY A 1 425 ? -18.984 18.812 6.156 1 81.31 425 GLY A CA 1
ATOM 3421 C C . GLY A 1 425 ? -19.078 19.641 7.426 1 81.31 425 GLY A C 1
ATOM 3422 O O . GLY A 1 425 ? -20.109 19.609 8.109 1 81.31 425 GLY A O 1
ATOM 3423 N N . MET A 1 426 ? -18 20.234 7.801 1 87.62 426 MET A N 1
ATOM 3424 C CA . MET A 1 426 ? -18.078 21.125 8.961 1 87.62 426 MET A CA 1
ATOM 3425 C C . MET A 1 426 ? -18.766 22.438 8.609 1 87.62 426 MET A C 1
ATOM 3427 O O . MET A 1 426 ? -18.266 23.203 7.789 1 87.62 426 MET A O 1
ATOM 3431 N N . SER A 1 427 ? -19.844 22.672 9.227 1 87.69 427 SER A N 1
ATOM 3432 C CA . SER A 1 427 ? -20.641 23.859 8.945 1 87.69 427 SER A CA 1
ATOM 3433 C C . SER A 1 427 ? -20.297 24.984 9.922 1 87.69 427 SER A C 1
ATOM 3435 O O . SER A 1 427 ? -19.641 24.766 10.938 1 87.69 427 SER A O 1
ATOM 3437 N N . ARG A 1 428 ? -20.766 26.125 9.555 1 90.62 428 ARG A N 1
ATOM 3438 C CA . ARG A 1 428 ? -20.625 27.281 10.422 1 90.62 428 ARG A CA 1
ATOM 3439 C C . ARG A 1 428 ? -21.344 27.062 11.75 1 90.62 428 ARG A C 1
ATOM 3441 O O . ARG A 1 428 ? -20.859 27.5 12.805 1 90.62 428 ARG A O 1
ATOM 3448 N N . ASP A 1 429 ? -22.438 26.422 11.672 1 89.81 429 ASP A N 1
ATOM 3449 C CA . ASP A 1 429 ? -23.188 26.109 12.891 1 89.81 429 ASP A CA 1
ATOM 3450 C C . ASP A 1 429 ? -22.391 25.188 13.812 1 89.81 429 ASP A C 1
ATOM 3452 O O . ASP A 1 429 ? -22.375 25.391 15.031 1 89.81 429 ASP A O 1
ATOM 3456 N N . MET A 1 430 ? -21.828 24.234 13.211 1 90.62 430 MET A N 1
ATOM 3457 C CA . MET A 1 430 ? -21 23.328 13.984 1 90.62 430 MET A CA 1
ATOM 3458 C C . MET A 1 430 ? -19.812 24.062 14.609 1 90.62 430 MET A C 1
ATOM 3460 O O . MET A 1 430 ? -19.438 23.797 15.75 1 90.62 430 MET A O 1
ATOM 3464 N N . ALA A 1 431 ? -19.25 24.969 13.852 1 94.12 431 ALA A N 1
ATOM 3465 C CA . ALA A 1 431 ? -18.156 25.781 14.367 1 94.12 431 ALA A CA 1
ATOM 3466 C C . ALA A 1 431 ? -18.594 26.594 15.578 1 94.12 431 ALA A C 1
ATOM 3468 O O . ALA A 1 431 ? -17.859 26.719 16.562 1 94.12 431 ALA A O 1
ATOM 3469 N N . ASP A 1 432 ? -19.75 27.141 15.477 1 94.12 432 ASP A N 1
ATOM 3470 C CA . ASP A 1 432 ? -20.312 27.906 16.594 1 94.12 432 ASP A CA 1
ATOM 3471 C C . ASP A 1 432 ? -20.5 27.031 17.828 1 94.12 432 ASP A C 1
ATOM 3473 O O . ASP A 1 432 ? -20.219 27.469 18.953 1 94.12 432 ASP A O 1
ATOM 3477 N N . MET A 1 433 ? -21.016 25.859 17.594 1 94.31 433 MET A N 1
ATOM 3478 C CA . MET A 1 433 ? -21.188 24.922 18.703 1 94.31 433 MET A CA 1
ATOM 3479 C C . MET A 1 433 ? -19.859 24.594 19.359 1 94.31 433 MET A C 1
ATOM 3481 O O . MET A 1 433 ? -19.766 24.547 20.578 1 94.31 433 MET A O 1
ATOM 3485 N N . LEU A 1 434 ? -18.875 24.344 18.547 1 96.31 434 LEU A N 1
ATOM 3486 C CA . LEU A 1 434 ? -17.547 24.062 19.062 1 96.31 434 LEU A CA 1
ATOM 3487 C C . LEU A 1 434 ? -17.016 25.234 19.891 1 96.31 434 LEU A C 1
ATOM 3489 O O . LEU A 1 434 ? -16.484 25.031 20.984 1 96.31 434 LEU A O 1
ATOM 3493 N N . MET A 1 435 ? -17.141 26.422 19.359 1 97 435 MET A N 1
ATOM 3494 C CA . MET A 1 435 ? -16.672 27.594 20.078 1 97 435 MET A CA 1
ATOM 3495 C C . MET A 1 435 ? -17.391 27.75 21.406 1 97 435 MET A C 1
ATOM 3497 O O . MET A 1 435 ? -16.797 28.141 22.406 1 97 435 MET A O 1
ATOM 3501 N N . GLY A 1 436 ? -18.672 27.516 21.344 1 96.81 436 GLY A N 1
ATOM 3502 C CA . GLY A 1 436 ? -19.422 27.547 22.578 1 96.81 436 GLY A CA 1
ATOM 3503 C C . GLY A 1 436 ? -18.922 26.562 23.625 1 96.81 436 GLY A C 1
ATOM 3504 O O . GLY A 1 436 ? -18.781 26.891 24.797 1 96.81 436 GLY A O 1
ATOM 3505 N N . ASP A 1 437 ? -18.688 25.344 23.172 1 97.38 437 ASP A N 1
ATOM 3506 C CA . ASP A 1 437 ? -18.188 24.312 24.078 1 97.38 437 ASP A CA 1
ATOM 3507 C C . ASP A 1 437 ? -16.812 24.672 24.641 1 97.38 437 ASP A C 1
ATOM 3509 O O . ASP A 1 437 ? -16.5 24.375 25.797 1 97.38 437 ASP A O 1
ATOM 3513 N N . ILE A 1 438 ? -15.969 25.25 23.828 1 98.19 438 ILE A N 1
ATOM 3514 C CA . ILE A 1 438 ? -14.648 25.688 24.281 1 98.19 438 ILE A CA 1
ATOM 3515 C C . ILE A 1 438 ? -14.789 26.766 25.344 1 98.19 438 ILE A C 1
ATOM 3517 O O . ILE A 1 438 ? -14.164 26.688 26.406 1 98.19 438 ILE A O 1
ATOM 3521 N N . ARG A 1 439 ? -15.617 27.75 25.141 1 97.88 439 ARG A N 1
ATOM 3522 C CA . ARG A 1 439 ? -15.836 28.828 26.094 1 97.88 439 ARG A CA 1
ATOM 3523 C C . ARG A 1 439 ? -16.375 28.281 27.406 1 97.88 439 ARG A C 1
ATOM 3525 O O . ARG A 1 439 ? -15.969 28.719 28.484 1 97.88 439 ARG A O 1
ATOM 3532 N N . ASN A 1 440 ? -17.312 27.375 27.312 1 97.56 440 ASN A N 1
ATOM 3533 C CA . ASN A 1 440 ? -17.875 26.766 28.5 1 97.56 440 ASN A CA 1
ATOM 3534 C C . ASN A 1 440 ? -16.828 26.016 29.297 1 97.56 440 ASN A C 1
ATOM 3536 O O . ASN A 1 440 ? -16.797 26.078 30.531 1 97.56 440 ASN A O 1
ATOM 3540 N N . ALA A 1 441 ? -16.062 25.25 28.609 1 97.88 441 ALA A N 1
ATOM 3541 C CA . ALA A 1 441 ? -15 24.5 29.266 1 97.88 441 ALA A CA 1
ATOM 3542 C C . ALA A 1 441 ? -14.031 25.438 29.969 1 97.88 441 ALA A C 1
ATOM 3544 O O . ALA A 1 441 ? -13.648 25.203 31.125 1 97.88 441 ALA A O 1
ATOM 3545 N N . VAL A 1 442 ? -13.633 26.5 29.297 1 97.75 442 VAL A N 1
ATOM 3546 C CA . VAL A 1 442 ? -12.711 27.469 29.875 1 97.75 442 VAL A CA 1
ATOM 3547 C C . VAL A 1 442 ? -13.328 28.109 31.125 1 97.75 442 VAL A C 1
ATOM 3549 O O . VAL A 1 442 ? -12.656 28.281 32.125 1 97.75 442 VAL A O 1
ATOM 3552 N N . ALA A 1 443 ? -14.562 28.469 31.031 1 97.31 443 ALA A N 1
ATOM 3553 C CA . ALA A 1 443 ? -15.266 29.047 32.188 1 97.31 443 ALA A CA 1
ATOM 3554 C C . ALA A 1 443 ? -15.242 28.109 33.375 1 97.31 443 ALA A C 1
ATOM 3556 O O . ALA A 1 443 ? -15.078 28.562 34.531 1 97.31 443 ALA A O 1
ATOM 3557 N N . GLU A 1 444 ? -15.414 26.891 33.125 1 97.12 444 GLU A N 1
ATOM 3558 C CA . GLU A 1 444 ? -15.359 25.891 34.188 1 97.12 444 GLU A CA 1
ATOM 3559 C C . GLU A 1 444 ? -13.953 25.797 34.781 1 97.12 444 GLU A C 1
ATOM 3561 O O . GLU A 1 444 ? -13.797 25.688 36 1 97.12 444 GLU A O 1
ATOM 3566 N N . PHE A 1 445 ? -12.984 25.75 33.938 1 97.56 445 PHE A N 1
ATOM 3567 C CA . PHE A 1 445 ? -11.602 25.625 34.375 1 97.56 445 PHE A CA 1
ATOM 3568 C C . PHE A 1 445 ? -11.195 26.844 35.219 1 97.56 445 PHE A C 1
ATOM 3570 O O . PHE A 1 445 ? -10.391 26.719 36.125 1 97.56 445 PHE A O 1
ATOM 3577 N N . GLU A 1 446 ? -11.719 28 34.906 1 95.94 446 GLU A N 1
ATOM 3578 C CA . GLU A 1 446 ? -11.398 29.219 35.625 1 95.94 446 GLU A CA 1
ATOM 3579 C C . GLU A 1 446 ? -11.914 29.172 37.062 1 95.94 446 GLU A C 1
ATOM 3581 O O . GLU A 1 446 ? -11.453 29.922 37.938 1 95.94 446 GLU A O 1
ATOM 3586 N N . GLN A 1 447 ? -12.781 28.25 37.312 1 96.5 447 GLN A N 1
ATOM 3587 C CA . GLN A 1 447 ? -13.352 28.109 38.656 1 96.5 447 GLN A CA 1
ATOM 3588 C C . GLN A 1 447 ? -12.594 27.078 39.469 1 96.5 447 GLN A C 1
ATOM 3590 O O . GLN A 1 447 ? -12.891 26.875 40.656 1 96.5 447 GLN A O 1
ATOM 3595 N N . LEU A 1 448 ? -11.641 26.516 38.875 1 96.31 448 LEU A N 1
ATOM 3596 C CA . LEU A 1 448 ? -10.867 25.516 39.594 1 96.31 448 LEU A CA 1
ATOM 3597 C C . LEU A 1 448 ? -10.164 26.125 40.812 1 96.31 448 LEU A C 1
ATOM 3599 O O . LEU A 1 448 ? -9.602 27.219 40.719 1 96.31 448 LEU A O 1
ATOM 3603 N N . GLU A 1 449 ? -10.203 25.453 41.938 1 95.62 449 GLU A N 1
ATOM 3604 C CA . GLU A 1 449 ? -9.5 25.891 43.156 1 95.62 449 GLU A CA 1
ATOM 3605 C C . GLU A 1 449 ? -8.062 25.375 43.156 1 95.62 449 GLU A C 1
ATOM 3607 O O . GLU A 1 449 ? -7.164 26.047 43.656 1 95.62 449 GLU A O 1
ATOM 3612 N N . TYR A 1 450 ? -7.875 24.203 42.656 1 95.75 450 TYR A N 1
ATOM 3613 C CA . TYR A 1 450 ? -6.57 23.531 42.625 1 95.75 450 TYR A CA 1
ATOM 3614 C C . TYR A 1 450 ? -6.188 23.141 41.219 1 95.75 450 TYR A C 1
ATOM 3616 O O . TYR A 1 450 ? -7.055 22.969 40.375 1 95.75 450 TYR A O 1
ATOM 3624 N N . PRO A 1 451 ? -4.914 23.078 40.969 1 96.5 451 PRO A N 1
ATOM 3625 C CA . PRO A 1 451 ? -4.469 22.672 39.656 1 96.5 451 PRO A CA 1
ATOM 3626 C C . PRO A 1 451 ? -4.875 21.234 39.312 1 96.5 451 PRO A C 1
ATOM 3628 O O . PRO A 1 451 ? -4.957 20.391 40.219 1 96.5 451 PRO A O 1
ATOM 3631 N N . THR A 1 452 ? -5.121 21 38.062 1 96.12 452 THR A N 1
ATOM 3632 C CA . THR A 1 452 ? -5.41 19.641 37.594 1 96.12 452 THR A CA 1
ATOM 3633 C C . THR A 1 452 ? -4.156 18.781 37.625 1 96.12 452 THR A C 1
ATOM 3635 O O . THR A 1 452 ? -3.047 19.281 37.781 1 96.12 452 THR A O 1
ATOM 3638 N N . THR A 1 453 ? -4.34 17.438 37.438 1 93.88 453 THR A N 1
ATOM 3639 C CA . THR A 1 453 ? -3.209 16.531 37.344 1 93.88 453 THR A CA 1
ATOM 3640 C C . THR A 1 453 ? -2.336 16.844 36.156 1 93.88 453 THR A C 1
ATOM 3642 O O . THR A 1 453 ? -1.107 16.781 36.219 1 93.88 453 THR A O 1
ATOM 3645 N N . SER A 1 454 ? -3.014 17.156 35.062 1 93.69 454 SER A N 1
ATOM 3646 C CA . SER A 1 454 ? -2.285 17.531 33.844 1 93.69 454 SER A CA 1
ATOM 3647 C C . SER A 1 454 ? -1.431 18.781 34.062 1 93.69 454 SER A C 1
ATOM 3649 O O . SER A 1 454 ? -0.305 18.859 33.562 1 93.69 454 SER A O 1
ATOM 3651 N N . ARG A 1 455 ? -1.942 19.688 34.75 1 95.06 455 ARG A N 1
ATOM 3652 C CA . ARG A 1 455 ? -1.2 20.906 35.062 1 95.06 455 ARG A CA 1
ATOM 3653 C C . ARG A 1 455 ? 0.001 20.625 35.938 1 95.06 455 ARG A C 1
ATOM 3655 O O . ARG A 1 455 ? 1.089 21.156 35.719 1 95.06 455 ARG A O 1
ATOM 3662 N N . ILE A 1 456 ? -0.209 19.797 36.938 1 94.69 456 ILE A N 1
ATOM 3663 C CA . ILE A 1 456 ? 0.879 19.422 37.844 1 94.69 456 ILE A CA 1
ATOM 3664 C C . ILE A 1 456 ? 2 18.766 37.031 1 94.69 456 ILE A C 1
ATOM 3666 O O . ILE A 1 456 ? 3.176 19.094 37.219 1 94.69 456 ILE A O 1
ATOM 3670 N N . LYS A 1 457 ? 1.674 17.891 36.156 1 92.31 457 LYS A N 1
ATOM 3671 C CA . LYS A 1 457 ? 2.656 17.219 35.312 1 92.31 457 LYS A CA 1
ATOM 3672 C C . LYS A 1 457 ? 3.371 18.219 34.406 1 92.31 457 LYS A C 1
ATOM 3674 O O . LYS A 1 457 ? 4.582 18.125 34.188 1 92.31 457 LYS A O 1
ATOM 3679 N N . TYR A 1 458 ? 2.596 19.078 33.844 1 90.94 458 TYR A N 1
ATOM 3680 C CA . TYR A 1 458 ? 3.137 20.109 32.969 1 90.94 458 TYR A CA 1
ATOM 3681 C C . TYR A 1 458 ? 4.137 20.984 33.719 1 90.94 458 TYR A C 1
ATOM 3683 O O . TYR A 1 458 ? 5.23 21.266 33.219 1 90.94 458 TYR A O 1
ATOM 3691 N N . ASP A 1 459 ? 3.811 21.359 34.906 1 91.5 459 ASP A N 1
ATOM 3692 C CA . ASP A 1 459 ? 4.684 22.219 35.719 1 91.5 459 ASP A CA 1
ATOM 3693 C C . ASP A 1 459 ? 5.957 21.469 36.125 1 91.5 459 ASP A C 1
ATOM 3695 O O . ASP A 1 459 ? 7.008 22.094 36.281 1 91.5 459 ASP A O 1
ATOM 3699 N N . ASN A 1 460 ? 5.836 20.188 36.219 1 91.31 460 ASN A N 1
ATOM 3700 C CA . ASN A 1 460 ? 6.98 19.344 36.562 1 91.31 460 ASN A CA 1
ATOM 3701 C C . ASN A 1 460 ? 7.773 18.938 35.312 1 91.31 460 ASN A C 1
ATOM 3703 O O . ASN A 1 460 ? 8.688 18.109 35.406 1 91.31 460 ASN A O 1
ATOM 3707 N N . MET A 1 461 ? 7.406 19.391 34.219 1 86.44 461 MET A N 1
ATOM 3708 C CA . MET A 1 461 ? 8.07 19.125 32.938 1 86.44 461 MET A CA 1
ATOM 3709 C C . MET A 1 461 ? 8.047 17.625 32.625 1 86.44 461 MET A C 1
ATOM 3711 O O . MET A 1 461 ? 9.031 17.078 32.125 1 86.44 461 MET A O 1
ATOM 3715 N N . GLU A 1 462 ? 6.934 17.078 33 1 85.25 462 GLU A N 1
ATOM 3716 C CA . GLU A 1 462 ? 6.703 15.68 32.625 1 85.25 462 GLU A CA 1
ATOM 3717 C C . GLU A 1 462 ? 6.027 15.57 31.266 1 85.25 462 GLU A C 1
ATOM 3719 O O . GLU A 1 462 ? 5.113 16.328 30.953 1 85.25 462 GLU A O 1
ATOM 3724 N N . HIS A 1 463 ? 6.523 14.719 30.547 1 80.38 463 HIS A N 1
ATOM 3725 C CA . HIS A 1 463 ? 5.969 14.523 29.203 1 80.38 463 HIS A CA 1
ATOM 3726 C C . HIS A 1 463 ? 4.539 13.984 29.281 1 80.38 463 HIS A C 1
ATOM 3728 O O . HIS A 1 463 ? 4.242 13.109 30.094 1 80.38 463 HIS A O 1
ATOM 3734 N N . GLN A 1 464 ? 3.662 14.625 28.531 1 78.75 464 GLN A N 1
ATOM 3735 C CA . GLN A 1 464 ? 2.277 14.18 28.406 1 78.75 464 GLN A CA 1
ATOM 3736 C C . GLN A 1 464 ? 1.916 13.883 26.953 1 78.75 464 GLN A C 1
ATOM 3738 O O . GLN A 1 464 ? 2.393 14.555 26.047 1 78.75 464 GLN A O 1
ATOM 3743 N N . LYS A 1 465 ? 1.23 12.719 26.797 1 71.25 465 LYS A N 1
ATOM 3744 C CA . LYS A 1 465 ? 0.749 12.352 25.469 1 71.25 465 LYS A CA 1
ATOM 3745 C C . LYS A 1 465 ? -0.757 12.57 25.344 1 71.25 465 LYS A C 1
ATOM 3747 O O . LYS A 1 465 ? -1.52 12.156 26.219 1 71.25 465 LYS A O 1
ATOM 3752 N N . GLY A 1 466 ? -1.064 13.32 24.219 1 71.12 466 GLY A N 1
ATOM 3753 C CA . GLY A 1 466 ? -2.486 13.477 23.953 1 71.12 466 GLY A CA 1
ATOM 3754 C C . GLY A 1 466 ? -3.182 12.156 23.656 1 71.12 466 GLY A C 1
ATOM 3755 O O . GLY A 1 466 ? -2.533 11.18 23.297 1 71.12 466 GLY A O 1
ATOM 3756 N N . LYS A 1 467 ? -4.48 12.133 23.859 1 62.25 467 LYS A N 1
ATOM 3757 C CA . LYS A 1 467 ? -5.258 10.898 23.719 1 62.25 467 LYS A CA 1
ATOM 3758 C C . LYS A 1 467 ? -5.852 10.781 22.328 1 62.25 467 LYS A C 1
ATOM 3760 O O . LYS A 1 467 ? -6.402 9.742 21.969 1 62.25 467 LYS A O 1
ATOM 3765 N N . VAL A 1 468 ? -5.668 11.836 21.562 1 60.69 468 VAL A N 1
ATOM 3766 C CA . VAL A 1 468 ? -6.324 11.875 20.266 1 60.69 468 VAL A CA 1
ATOM 3767 C C . VAL A 1 468 ? -5.289 11.711 19.156 1 60.69 468 VAL A C 1
ATOM 3769 O O . VAL A 1 468 ? -4.211 12.32 19.203 1 60.69 468 VAL A O 1
ATOM 3772 N N . PHE A 1 469 ? -5.684 10.891 18.156 1 59.78 469 PHE A N 1
ATOM 3773 C CA . PHE A 1 469 ? -4.852 10.609 17 1 59.78 469 PHE A CA 1
ATOM 3774 C C . PHE A 1 469 ? -4.602 11.883 16.188 1 59.78 469 PHE A C 1
ATOM 3776 O O . PHE A 1 469 ? -5.512 12.695 16 1 59.78 469 PHE A O 1
ATOM 3783 N N . THR A 1 470 ? -3.322 12.094 15.82 1 52.69 470 THR A N 1
ATOM 3784 C CA . THR A 1 470 ? -2.988 13.375 15.203 1 52.69 470 THR A CA 1
ATOM 3785 C C . THR A 1 470 ? -2.533 13.18 13.758 1 52.69 470 THR A C 1
ATOM 3787 O O . THR A 1 470 ? -2.02 14.109 13.133 1 52.69 470 THR A O 1
ATOM 3790 N N . HIS A 1 471 ? -2.662 11.898 13.203 1 64.31 471 HIS A N 1
ATOM 3791 C CA . HIS A 1 471 ? -2.131 11.758 11.852 1 64.31 471 HIS A CA 1
ATOM 3792 C C . HIS A 1 471 ? -3.24 11.43 10.859 1 64.31 471 HIS A C 1
ATOM 3794 O O . HIS A 1 471 ? -4.254 10.836 11.227 1 64.31 471 HIS A O 1
ATOM 3800 N N . MET B 1 1 ? -43.031 40.969 -7.434 1 22.3 1 MET B N 1
ATOM 3801 C CA . MET B 1 1 ? -43.375 39.75 -6.699 1 22.3 1 MET B CA 1
ATOM 3802 C C . MET B 1 1 ? -43.219 38.531 -7.594 1 22.3 1 MET B C 1
ATOM 3804 O O . MET B 1 1 ? -43.719 37.438 -7.25 1 22.3 1 MET B O 1
ATOM 3808 N N . ASN B 1 2 ? -42.938 38.625 -8.742 1 24.69 2 ASN B N 1
ATOM 3809 C CA . ASN B 1 2 ? -42.969 37.625 -9.805 1 24.69 2 ASN B CA 1
ATOM 3810 C C . ASN B 1 2 ? -42.062 36.438 -9.492 1 24.69 2 ASN B C 1
ATOM 3812 O O . ASN B 1 2 ? -40.812 36.594 -9.492 1 24.69 2 ASN B O 1
ATOM 3816 N N . GLN B 1 3 ? -42.562 35.438 -8.703 1 26.3 3 GLN B N 1
ATOM 3817 C CA . GLN B 1 3 ? -42.031 34.188 -8.156 1 26.3 3 GLN B CA 1
ATOM 3818 C C . GLN B 1 3 ? -41.656 33.219 -9.266 1 26.3 3 GLN B C 1
ATOM 3820 O O . GLN B 1 3 ? -42.5 32.688 -9.961 1 26.3 3 GLN B O 1
ATOM 3825 N N . GLN B 1 4 ? -40.625 33.438 -10.07 1 24.94 4 GLN B N 1
ATOM 3826 C CA . GLN B 1 4 ? -40.344 32.531 -11.18 1 24.94 4 GLN B CA 1
ATOM 3827 C C . GLN B 1 4 ? -40.281 31.094 -10.703 1 24.94 4 GLN B C 1
ATOM 3829 O O . GLN B 1 4 ? -39.438 30.75 -9.844 1 24.94 4 GLN B O 1
ATOM 3834 N N . ARG B 1 5 ? -41.375 30.359 -10.836 1 29.7 5 ARG B N 1
ATOM 3835 C CA . ARG B 1 5 ? -41.625 28.922 -10.68 1 29.7 5 ARG B CA 1
ATOM 3836 C C . ARG B 1 5 ? -40.562 28.094 -11.383 1 29.7 5 ARG B C 1
ATOM 3838 O O . ARG B 1 5 ? -40.531 28.047 -12.609 1 29.7 5 ARG B O 1
ATOM 3845 N N . HIS B 1 6 ? -39.25 28 -10.969 1 29.86 6 HIS B N 1
ATOM 3846 C CA . HIS B 1 6 ? -38.312 27.047 -11.531 1 29.86 6 HIS B CA 1
ATOM 3847 C C . HIS B 1 6 ? -38.875 25.641 -11.578 1 29.86 6 HIS B C 1
ATOM 3849 O O . HIS B 1 6 ? -39.188 25.062 -10.531 1 29.86 6 HIS B O 1
ATOM 3855 N N . THR B 1 7 ? -39.75 25.234 -12.547 1 29.05 7 THR B N 1
ATOM 3856 C CA . THR B 1 7 ? -40.594 24.047 -12.75 1 29.05 7 THR B CA 1
ATOM 3857 C C . THR B 1 7 ? -39.719 22.781 -12.719 1 29.05 7 THR B C 1
ATOM 3859 O O . THR B 1 7 ? -38.531 22.828 -13.078 1 29.05 7 THR B O 1
ATOM 3862 N N . ASN B 1 8 ? -40.156 21.688 -12.008 1 31.58 8 ASN B N 1
ATOM 3863 C CA . ASN B 1 8 ? -39.844 20.281 -11.703 1 31.58 8 ASN B CA 1
ATOM 3864 C C . ASN B 1 8 ? -39.469 19.516 -12.961 1 31.58 8 ASN B C 1
ATOM 3866 O O . ASN B 1 8 ? -39.156 18.328 -12.891 1 31.58 8 ASN B O 1
ATOM 3870 N N . GLU B 1 9 ? -40.031 19.844 -14.156 1 30.89 9 GLU B N 1
ATOM 3871 C CA . GLU B 1 9 ? -40 19.094 -15.414 1 30.89 9 GLU B CA 1
ATOM 3872 C C . GLU B 1 9 ? -38.562 18.969 -15.938 1 30.89 9 GLU B C 1
ATOM 3874 O O . GLU B 1 9 ? -38.25 18.062 -16.719 1 30.89 9 GLU B O 1
ATOM 3879 N N . ASP B 1 10 ? -37.781 19.938 -15.812 1 30.75 10 ASP B N 1
ATOM 3880 C CA . ASP B 1 10 ? -36.5 19.984 -16.516 1 30.75 10 ASP B CA 1
ATOM 3881 C C . ASP B 1 10 ? -35.5 19 -15.914 1 30.75 10 ASP B C 1
ATOM 3883 O O . ASP B 1 10 ? -34.312 19.016 -16.266 1 30.75 10 ASP B O 1
ATOM 3887 N N . THR B 1 11 ? -35.875 18.375 -14.852 1 34.62 11 THR B N 1
ATOM 3888 C CA . THR B 1 11 ? -35.062 17.438 -14.117 1 34.62 11 THR B CA 1
ATOM 3889 C C . THR B 1 11 ? -34.906 16.109 -14.883 1 34.62 11 THR B C 1
ATOM 3891 O O . THR B 1 11 ? -34.125 15.25 -14.508 1 34.62 11 THR B O 1
ATOM 3894 N N . LEU B 1 12 ? -36.031 15.695 -15.602 1 31.52 12 LEU B N 1
ATOM 3895 C CA . LEU B 1 12 ? -36.125 14.375 -16.219 1 31.52 12 LEU B CA 1
ATOM 3896 C C . LEU B 1 12 ? -35.25 14.273 -17.453 1 31.52 12 LEU B C 1
ATOM 3898 O O . LEU B 1 12 ? -35.438 13.383 -18.281 1 31.52 12 LEU B O 1
ATOM 3902 N N . THR B 1 13 ? -34.719 15.25 -18 1 34.91 13 THR B N 1
ATOM 3903 C CA . THR B 1 13 ? -33.938 14.969 -19.219 1 34.91 13 THR B CA 1
ATOM 3904 C C . THR B 1 13 ? -33 13.797 -19 1 34.91 13 THR B C 1
ATOM 3906 O O . THR B 1 13 ? -32.25 13.773 -18.016 1 34.91 13 THR B O 1
ATOM 3909 N N . ASP B 1 14 ? -33.125 12.664 -19.734 1 38.25 14 ASP B N 1
ATOM 3910 C CA . ASP B 1 14 ? -32.438 11.375 -19.75 1 38.25 14 ASP B CA 1
ATOM 3911 C C . ASP B 1 14 ? -30.922 11.547 -19.578 1 38.25 14 ASP B C 1
ATOM 3913 O O . ASP B 1 14 ? -30.328 12.414 -20.203 1 38.25 14 ASP B O 1
ATOM 3917 N N . ILE B 1 15 ? -30.469 11.195 -18.391 1 46.34 15 ILE B N 1
ATOM 3918 C CA . ILE B 1 15 ? -29.047 11.141 -18.062 1 46.34 15 ILE B CA 1
ATOM 3919 C C . ILE B 1 15 ? -28.234 10.992 -19.344 1 46.34 15 ILE B C 1
ATOM 3921 O O . ILE B 1 15 ? -27.234 11.695 -19.531 1 46.34 15 ILE B O 1
ATOM 3925 N N . PHE B 1 16 ? -28.703 10.133 -20.281 1 45.78 16 PHE B N 1
ATOM 3926 C CA . PHE B 1 16 ? -27.953 9.828 -21.5 1 45.78 16 PHE B CA 1
ATOM 3927 C C . PHE B 1 16 ? -28.125 10.938 -22.516 1 45.78 16 PHE B C 1
ATOM 3929 O O . PHE B 1 16 ? -27.359 11.023 -23.484 1 45.78 16 PHE B O 1
ATOM 3936 N N . GLY B 1 17 ? -29.047 11.875 -22.312 1 44.19 17 GLY B N 1
ATOM 3937 C CA . GLY B 1 17 ? -29.312 12.953 -23.25 1 44.19 17 GLY B CA 1
ATOM 3938 C C . GLY B 1 17 ? -28.688 14.273 -22.844 1 44.19 17 GLY B C 1
ATOM 3939 O O . GLY B 1 17 ? -28.859 15.289 -23.516 1 44.19 17 GLY B O 1
ATOM 3940 N N . SER B 1 18 ? -28.047 14.211 -21.703 1 47.16 18 SER B N 1
ATOM 3941 C CA . SER B 1 18 ? -27.516 15.5 -21.266 1 47.16 18 SER B CA 1
ATOM 3942 C C . SER B 1 18 ? -26.281 15.891 -22.078 1 47.16 18 SER B C 1
ATOM 3944 O O . SER B 1 18 ? -25.594 15.031 -22.625 1 47.16 18 SER B O 1
ATOM 3946 N N . GLU B 1 19 ? -26.203 17.219 -22.5 1 50.31 19 GLU B N 1
ATOM 3947 C CA . GLU B 1 19 ? -25.062 17.766 -23.234 1 50.31 19 GLU B CA 1
ATOM 3948 C C . GLU B 1 19 ? -23.75 17.312 -22.594 1 50.31 19 GLU B C 1
ATOM 3950 O O . GLU B 1 19 ? -22.75 17.109 -23.297 1 50.31 19 GLU B O 1
ATOM 3955 N N . GLU B 1 20 ? -23.781 17.078 -21.359 1 54.91 20 GLU B N 1
ATOM 3956 C CA . GLU B 1 20 ? -22.578 16.688 -20.641 1 54.91 20 GLU B CA 1
ATOM 3957 C C . GLU B 1 20 ? -22.172 15.258 -21 1 54.91 20 GLU B C 1
ATOM 3959 O O . GLU B 1 20 ? -20.984 14.938 -21.031 1 54.91 20 GLU B O 1
ATOM 3964 N N . MET B 1 21 ? -23.156 14.492 -21.312 1 50.16 21 MET B N 1
ATOM 3965 C CA . MET B 1 21 ? -22.859 13.109 -21.672 1 50.16 21 MET B CA 1
ATOM 3966 C C . MET B 1 21 ? -22.281 13.039 -23.078 1 50.16 21 MET B C 1
ATOM 3968 O O . MET B 1 21 ? -21.641 12.055 -23.453 1 50.16 21 MET B O 1
ATOM 3972 N N . ARG B 1 22 ? -22.5 14.125 -23.859 1 49.72 22 ARG B N 1
ATOM 3973 C CA . ARG B 1 22 ? -22 14.156 -25.234 1 49.72 22 ARG B CA 1
ATOM 3974 C C . ARG B 1 22 ? -20.531 14.586 -25.266 1 49.72 22 ARG B C 1
ATOM 3976 O O . ARG B 1 22 ? -19.844 14.383 -26.281 1 49.72 22 ARG B O 1
ATOM 3983 N N . ASN B 1 23 ? -20.156 15.109 -24.125 1 58.66 23 ASN B N 1
ATOM 3984 C CA . ASN B 1 23 ? -18.75 15.516 -24.062 1 58.66 23 ASN B CA 1
ATOM 3985 C C . ASN B 1 23 ? -17.859 14.375 -23.594 1 58.66 23 ASN B C 1
ATOM 3987 O O . ASN B 1 23 ? -18.281 13.547 -22.781 1 58.66 23 ASN B O 1
ATOM 3991 N N . PRO B 1 24 ? -16.781 14.273 -24.328 1 65 24 PRO B N 1
ATOM 3992 C CA . PRO B 1 24 ? -15.859 13.219 -23.875 1 65 24 PRO B CA 1
ATOM 3993 C C . PRO B 1 24 ? -15.438 13.383 -22.422 1 65 24 PRO B C 1
ATOM 3995 O O . PRO B 1 24 ? -15.375 14.5 -21.906 1 65 24 PRO B O 1
ATOM 3998 N N . ALA B 1 25 ? -15.352 12.266 -21.859 1 73.25 25 ALA B N 1
ATOM 3999 C CA . ALA B 1 25 ? -14.867 12.25 -20.484 1 73.25 25 ALA B CA 1
ATOM 4000 C C . ALA B 1 25 ? -13.531 12.984 -20.359 1 73.25 25 ALA B C 1
ATOM 4002 O O . ALA B 1 25 ? -12.695 12.914 -21.266 1 73.25 25 ALA B O 1
ATOM 4003 N N . PRO B 1 26 ? -13.359 13.773 -19.312 1 77.81 26 PRO B N 1
ATOM 4004 C CA . PRO B 1 26 ? -12.125 14.547 -19.141 1 77.81 26 PRO B CA 1
ATOM 4005 C C . PRO B 1 26 ? -10.875 13.672 -19.125 1 77.81 26 PRO B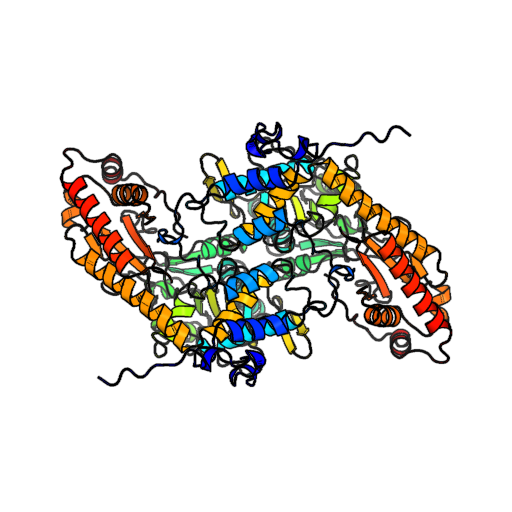 C 1
ATOM 4007 O O . PRO B 1 26 ? -10.836 12.672 -18.406 1 77.81 26 PRO B O 1
ATOM 4010 N N . THR B 1 27 ? -9.891 13.961 -19.891 1 79.12 27 THR B N 1
ATOM 4011 C CA . THR B 1 27 ? -8.68 13.156 -20.031 1 79.12 27 THR B CA 1
ATOM 4012 C C . THR B 1 27 ? -7.453 13.938 -19.562 1 79.12 27 THR B C 1
ATOM 4014 O O . THR B 1 27 ? -6.531 13.367 -18.984 1 79.12 27 THR B O 1
ATOM 4017 N N . GLU B 1 28 ? -7.527 15.266 -19.766 1 80.81 28 GLU B N 1
ATOM 4018 C CA . GLU B 1 28 ? -6.305 16.031 -19.547 1 80.81 28 GLU B CA 1
ATOM 4019 C C . GLU B 1 28 ? -6.496 17.078 -18.438 1 80.81 28 GLU B C 1
ATOM 4021 O O . GLU B 1 28 ? -5.586 17.312 -17.641 1 80.81 28 GLU B O 1
ATOM 4026 N N . PHE B 1 29 ? -7.652 17.641 -18.453 1 82.94 29 PHE B N 1
ATOM 4027 C CA . PHE B 1 29 ? -7.902 18.734 -17.516 1 82.94 29 PHE B CA 1
ATOM 4028 C C . PHE B 1 29 ? -9.195 18.484 -16.75 1 82.94 29 PHE B C 1
ATOM 4030 O O . PHE B 1 29 ? -10.133 17.891 -17.266 1 82.94 29 PHE B O 1
ATOM 4037 N N . ILE B 1 30 ? -9.18 18.922 -15.539 1 89.12 30 ILE B N 1
ATOM 4038 C CA . ILE B 1 30 ? -10.414 18.938 -14.758 1 89.12 30 ILE B CA 1
ATOM 4039 C C . ILE B 1 30 ? -11.453 19.812 -15.469 1 89.12 30 ILE B C 1
ATOM 4041 O O . ILE B 1 30 ? -11.133 20.891 -15.984 1 89.12 30 ILE B O 1
ATOM 4045 N N . PRO B 1 31 ? -12.68 19.359 -15.547 1 80.19 31 PRO B N 1
ATOM 4046 C CA . PRO B 1 31 ? -13.695 20.234 -16.141 1 80.19 31 PRO B CA 1
ATOM 4047 C C . PRO B 1 31 ? -13.875 21.531 -15.367 1 80.19 31 PRO B C 1
ATOM 4049 O O . PRO B 1 31 ? -13.672 21.562 -14.148 1 80.19 31 PRO B O 1
ATOM 4052 N N . LYS B 1 32 ? -14.258 22.578 -16.047 1 85.94 32 LYS B N 1
ATOM 4053 C CA . LYS B 1 32 ? -14.414 23.875 -15.414 1 85.94 32 LYS B CA 1
ATOM 4054 C C . LYS B 1 32 ? -15.633 23.891 -14.484 1 85.94 32 LYS B C 1
ATOM 4056 O O . LYS B 1 32 ? -15.547 24.344 -13.344 1 85.94 32 LYS B O 1
ATOM 4061 N N . GLY B 1 33 ? -16.781 23.406 -15.094 1 83.31 33 GLY B N 1
ATOM 4062 C CA . GLY B 1 33 ? -18.031 23.469 -14.359 1 83.31 33 GLY B CA 1
ATOM 4063 C C . GLY B 1 33 ? -18.406 22.172 -13.695 1 83.31 33 GLY B C 1
ATOM 4064 O O . GLY B 1 33 ? -17.766 21.141 -13.93 1 83.31 33 GLY B O 1
ATOM 4065 N N . LYS B 1 34 ? -19.516 22.234 -12.906 1 86.38 34 LYS B N 1
ATOM 4066 C CA . LYS B 1 34 ? -20.031 21.078 -12.188 1 86.38 34 LYS B CA 1
ATOM 4067 C C . LYS B 1 34 ? -20.891 20.203 -13.102 1 86.38 34 LYS B C 1
ATOM 4069 O O . LYS B 1 34 ? -21.453 20.688 -14.078 1 86.38 34 LYS B O 1
ATOM 4074 N N . THR B 1 35 ? -20.875 18.922 -12.906 1 83.31 35 THR B N 1
ATOM 4075 C CA . THR B 1 35 ? -21.734 17.938 -13.539 1 83.31 35 THR B CA 1
ATOM 4076 C C . THR B 1 35 ? -22.672 17.312 -12.516 1 83.31 35 THR B C 1
ATOM 4078 O O . THR B 1 35 ? -22.297 17.109 -11.359 1 83.31 35 THR B O 1
ATOM 4081 N N . SER B 1 36 ? -23.922 17.094 -12.883 1 83.06 36 SER B N 1
ATOM 4082 C CA . SER B 1 36 ? -24.859 16.453 -11.953 1 83.06 36 SER B CA 1
ATOM 4083 C C . SER B 1 36 ? -24.312 15.109 -11.484 1 83.06 36 SER B C 1
ATOM 4085 O O . SER B 1 36 ? -23.656 14.398 -12.242 1 83.06 36 SER B O 1
ATOM 4087 N N . PRO B 1 37 ? -24.625 14.781 -10.242 1 86.5 37 PRO B N 1
ATOM 4088 C CA . PRO B 1 37 ? -24.141 13.508 -9.703 1 86.5 37 PRO B CA 1
ATOM 4089 C C . PRO B 1 37 ? -24.562 12.305 -10.531 1 86.5 37 PRO B C 1
ATOM 4091 O O . PRO B 1 37 ? -23.781 11.375 -10.734 1 86.5 37 PRO B O 1
ATOM 4094 N N . GLU B 1 38 ? -25.75 12.305 -11 1 81.5 38 GLU B N 1
ATOM 4095 C CA . GLU B 1 38 ? -26.281 11.18 -11.766 1 81.5 38 GLU B CA 1
ATOM 4096 C C . GLU B 1 38 ? -25.516 10.984 -13.07 1 81.5 38 GLU B C 1
ATOM 4098 O O . GLU B 1 38 ? -25.188 9.859 -13.438 1 81.5 38 GLU B O 1
ATOM 4103 N N . ILE B 1 39 ? -25.25 12.078 -13.758 1 78.69 39 ILE B N 1
ATOM 4104 C CA . ILE B 1 39 ? -24.531 12.023 -15.023 1 78.69 39 ILE B CA 1
ATOM 4105 C C . ILE B 1 39 ? -23.094 11.594 -14.781 1 78.69 39 ILE B C 1
ATOM 4107 O O . ILE B 1 39 ? -22.562 10.742 -15.492 1 78.69 39 ILE B O 1
ATOM 4111 N N . ALA B 1 40 ? -22.453 12.219 -13.805 1 86.25 40 ALA B N 1
ATOM 4112 C CA . ALA B 1 40 ? -21.094 11.852 -13.461 1 86.25 40 ALA B CA 1
ATOM 4113 C C . ALA B 1 40 ? -20.984 10.359 -13.125 1 86.25 40 ALA B C 1
ATOM 4115 O O . ALA B 1 40 ? -20.047 9.688 -13.562 1 86.25 40 ALA B O 1
ATOM 4116 N N . TYR B 1 41 ? -21.953 9.828 -12.352 1 87.75 41 TYR B N 1
ATOM 4117 C CA . TYR B 1 41 ? -22.016 8.414 -12 1 87.75 41 TYR B CA 1
ATOM 4118 C C . TYR B 1 41 ? -22.078 7.539 -13.25 1 87.75 41 TYR B C 1
ATOM 4120 O O . TYR B 1 41 ? -21.312 6.578 -13.375 1 87.75 41 TYR B O 1
ATOM 4128 N N . GLN B 1 42 ? -22.906 7.891 -14.148 1 80.38 42 GLN B N 1
ATOM 4129 C CA . GLN B 1 42 ? -23.094 7.082 -15.344 1 80.38 42 GLN B CA 1
ATOM 4130 C C . GLN B 1 42 ? -21.844 7.113 -16.234 1 80.38 42 GLN B C 1
ATOM 4132 O O . GLN B 1 42 ? -21.484 6.102 -16.828 1 80.38 42 GLN B O 1
ATOM 4137 N N . LEU B 1 43 ? -21.219 8.266 -16.328 1 81.25 43 LEU B N 1
ATOM 4138 C CA . LEU B 1 43 ? -20.016 8.406 -17.141 1 81.25 43 LEU B CA 1
ATOM 4139 C C . LEU B 1 43 ? -18.906 7.48 -16.641 1 81.25 43 LEU B C 1
ATOM 4141 O O . LEU B 1 43 ? -18.219 6.836 -17.438 1 81.25 43 LEU B O 1
ATOM 4145 N N . VAL B 1 44 ? -18.734 7.391 -15.344 1 85.88 44 VAL B N 1
ATOM 4146 C CA . VAL B 1 44 ? -17.688 6.57 -14.75 1 85.88 44 VAL B CA 1
ATOM 4147 C C . VAL B 1 44 ? -18.078 5.098 -14.805 1 85.88 44 VAL B C 1
ATOM 4149 O O . VAL B 1 44 ? -17.281 4.234 -15.156 1 85.88 44 VAL B O 1
ATOM 4152 N N . LYS B 1 45 ? -19.328 4.785 -14.461 1 83.31 45 LYS B N 1
ATOM 4153 C CA . LYS B 1 45 ? -19.844 3.42 -14.445 1 83.31 45 LYS B CA 1
ATOM 4154 C C . LYS B 1 45 ? -19.719 2.766 -15.82 1 83.31 45 LYS B C 1
ATOM 4156 O O . LYS B 1 45 ? -19.359 1.593 -15.922 1 83.31 45 LYS B O 1
ATOM 4161 N N . ASP B 1 46 ? -20 3.527 -16.828 1 76.25 46 ASP B N 1
ATOM 4162 C CA . ASP B 1 46 ? -19.969 3.012 -18.203 1 76.25 46 ASP B CA 1
ATOM 4163 C C . ASP B 1 46 ? -18.562 2.564 -18.578 1 76.25 46 ASP B C 1
ATOM 4165 O O . ASP B 1 46 ? -18.391 1.688 -19.438 1 76.25 46 ASP B O 1
ATOM 4169 N N . GLU B 1 47 ? -17.656 3.076 -17.953 1 76.25 47 GLU B N 1
ATOM 4170 C CA . GLU B 1 47 ? -16.281 2.74 -18.281 1 76.25 47 GLU B CA 1
ATOM 4171 C C . GLU B 1 47 ? -15.789 1.559 -17.438 1 76.25 47 GLU B C 1
ATOM 4173 O O . GLU B 1 47 ? -14.719 1.009 -17.703 1 76.25 47 GLU B O 1
ATOM 4178 N N . THR B 1 48 ? -16.516 1.094 -16.453 1 76 48 THR B N 1
ATOM 4179 C CA . THR B 1 48 ? -16.047 0.058 -15.539 1 76 48 THR B CA 1
ATOM 4180 C C . THR B 1 48 ? -16.609 -1.305 -15.938 1 76 48 THR B C 1
ATOM 4182 O O . THR B 1 48 ? -16.344 -2.305 -15.258 1 76 48 THR B O 1
ATOM 4185 N N . TYR B 1 49 ? -17.328 -1.408 -16.984 1 69.31 49 TYR B N 1
ATOM 4186 C CA . TYR B 1 49 ? -17.891 -2.701 -17.359 1 69.31 49 TYR B CA 1
ATOM 4187 C C . TYR B 1 49 ? -16.781 -3.684 -17.734 1 69.31 49 TYR B C 1
ATOM 4189 O O . TYR B 1 49 ? -15.891 -3.355 -18.516 1 69.31 49 TYR B O 1
ATOM 4197 N N . PRO B 1 50 ? -16.922 -4.82 -17 1 65.69 50 PRO B N 1
ATOM 4198 C CA . PRO B 1 50 ? -15.898 -5.824 -17.297 1 65.69 50 PRO B CA 1
ATOM 4199 C C . PRO B 1 50 ? -16 -6.379 -18.719 1 65.69 50 PRO B C 1
ATOM 4201 O O . PRO B 1 50 ? -17.109 -6.484 -19.266 1 65.69 50 PRO B O 1
ATOM 4204 N N . GLN B 1 51 ? -14.922 -6.582 -19.172 1 65.19 51 GLN B N 1
ATOM 4205 C CA . GLN B 1 51 ? -14.867 -7.219 -20.484 1 65.19 51 GLN B CA 1
ATOM 4206 C C . GLN B 1 51 ? -15.266 -8.688 -20.391 1 65.19 51 GLN B C 1
ATOM 4208 O O . GLN B 1 51 ? -15.617 -9.297 -21.406 1 65.19 51 GLN B O 1
ATOM 4213 N N . THR B 1 52 ? -15.078 -9.25 -19.156 1 68.31 52 THR B N 1
ATOM 4214 C CA . THR B 1 52 ? -15.422 -10.648 -18.922 1 68.31 52 THR B CA 1
ATOM 4215 C C . THR B 1 52 ? -16.125 -10.812 -17.578 1 68.31 52 THR B C 1
ATOM 4217 O O . THR B 1 52 ? -15.984 -9.969 -16.688 1 68.31 52 THR B O 1
ATOM 4220 N N . GLN B 1 53 ? -17 -11.859 -17.625 1 71.62 53 GLN B N 1
ATOM 4221 C CA . GLN B 1 53 ? -17.562 -12.219 -16.328 1 71.62 53 GLN B CA 1
ATOM 4222 C C . GLN B 1 53 ? -16.469 -12.68 -15.359 1 71.62 53 GLN B C 1
ATOM 4224 O O . GLN B 1 53 ? -15.648 -13.531 -15.695 1 71.62 53 GLN B O 1
ATOM 4229 N N . PRO B 1 54 ? -16.5 -12.117 -14.227 1 73.44 54 PRO B N 1
ATOM 4230 C CA . PRO B 1 54 ? -15.406 -12.406 -13.289 1 73.44 54 PRO B CA 1
ATOM 4231 C C . PRO B 1 54 ? -15.266 -13.898 -12.984 1 73.44 54 PRO B C 1
ATOM 4233 O O . PRO B 1 54 ? -14.148 -14.398 -12.836 1 73.44 54 PRO B O 1
ATOM 4236 N N . ARG B 1 55 ? -16.281 -14.641 -12.992 1 74.56 55 ARG B N 1
ATOM 4237 C CA . ARG B 1 55 ? -16.25 -16.062 -12.664 1 74.56 55 ARG B CA 1
ATOM 4238 C C . ARG B 1 55 ? -15.57 -16.875 -13.758 1 74.56 55 ARG B C 1
ATOM 4240 O O . ARG B 1 55 ? -15.102 -17.984 -13.523 1 74.56 55 ARG B O 1
ATOM 4247 N N . LEU B 1 56 ? -15.531 -16.328 -14.938 1 81.25 56 LEU B N 1
ATOM 4248 C CA . LEU B 1 56 ? -14.938 -17.031 -16.062 1 81.25 56 LEU B CA 1
ATOM 4249 C C . LEU B 1 56 ? -13.484 -16.641 -16.25 1 81.25 56 LEU B C 1
ATOM 4251 O O . LEU B 1 56 ? -12.805 -17.141 -17.156 1 81.25 56 LEU B O 1
ATOM 4255 N N . ASN B 1 57 ? -13.062 -15.781 -15.406 1 85.31 57 ASN B N 1
ATOM 4256 C CA . ASN B 1 57 ? -11.656 -15.398 -15.438 1 85.31 57 ASN B CA 1
ATOM 4257 C C . ASN B 1 57 ? -10.797 -16.359 -14.617 1 85.31 57 ASN B C 1
ATOM 4259 O O . ASN B 1 57 ? -10.672 -16.203 -13.406 1 85.31 57 ASN B O 1
ATOM 4263 N N . LEU B 1 58 ? -10.133 -17.234 -15.32 1 87 58 LEU B N 1
ATOM 4264 C CA . LEU B 1 58 ? -9.328 -18.25 -14.656 1 87 58 LEU B CA 1
ATOM 4265 C C . LEU B 1 58 ? -7.852 -17.875 -14.664 1 87 58 LEU B C 1
ATOM 4267 O O . LEU B 1 58 ? -6.988 -18.703 -14.367 1 87 58 LEU B O 1
ATOM 4271 N N . ALA B 1 59 ? -7.629 -16.625 -15.023 1 84.94 59 ALA B N 1
ATOM 4272 C CA . ALA B 1 59 ? -6.266 -16.094 -15.023 1 84.94 59 ALA B CA 1
ATOM 4273 C C . ALA B 1 59 ? -5.934 -15.438 -13.688 1 84.94 59 ALA B C 1
ATOM 4275 O O . ALA B 1 59 ? -4.77 -15.414 -13.273 1 84.94 59 ALA B O 1
ATOM 4276 N N . THR B 1 60 ? -6.895 -14.992 -13.039 1 83.5 60 THR B N 1
ATOM 4277 C CA . THR B 1 60 ? -6.668 -14.203 -11.836 1 83.5 60 THR B CA 1
ATOM 4278 C C . THR B 1 60 ? -6.688 -15.086 -10.594 1 83.5 60 THR B C 1
ATOM 4280 O O . THR B 1 60 ? -7.438 -16.062 -10.539 1 83.5 60 THR B O 1
ATOM 4283 N N . PHE B 1 61 ? -5.848 -14.68 -9.664 1 86.69 61 PHE B N 1
ATOM 4284 C CA . PHE B 1 61 ? -5.809 -15.359 -8.375 1 86.69 61 PHE B CA 1
ATOM 4285 C C . PHE B 1 61 ? -6.738 -14.68 -7.379 1 86.69 61 PHE B C 1
ATOM 4287 O O . PHE B 1 61 ? -7.055 -15.25 -6.332 1 86.69 61 PHE B O 1
ATOM 4294 N N . VAL B 1 62 ? -7.176 -13.516 -7.656 1 86.88 62 VAL B N 1
ATOM 4295 C CA . VAL B 1 62 ? -7.809 -12.641 -6.672 1 86.88 62 VAL B CA 1
ATOM 4296 C C . VAL B 1 62 ? -9.273 -13.031 -6.504 1 86.88 62 VAL B C 1
ATOM 4298 O O . VAL B 1 62 ? -9.945 -13.383 -7.477 1 86.88 62 VAL B O 1
ATOM 4301 N N . THR B 1 63 ? -9.727 -12.898 -5.281 1 87.5 63 THR B N 1
ATOM 4302 C CA . THR B 1 63 ? -11.109 -13.203 -4.922 1 87.5 63 THR B CA 1
ATOM 4303 C C . THR B 1 63 ? -12.062 -12.18 -5.527 1 87.5 63 THR B C 1
ATOM 4305 O O . THR B 1 63 ? -11.867 -10.977 -5.375 1 87.5 63 THR B O 1
ATOM 4308 N N . THR B 1 64 ? -13.078 -12.719 -6.145 1 79.88 64 THR B N 1
ATOM 4309 C CA . THR B 1 64 ? -14.016 -11.82 -6.816 1 79.88 64 THR B CA 1
ATOM 4310 C C . THR B 1 64 ? -15.406 -11.945 -6.219 1 79.88 64 THR B C 1
ATOM 4312 O O . THR B 1 64 ? -16.312 -11.195 -6.59 1 79.88 64 THR B O 1
ATOM 4315 N N . TYR B 1 65 ? -15.5 -12.898 -5.281 1 84.25 65 TYR B N 1
ATOM 4316 C CA . TYR B 1 65 ? -16.812 -13.094 -4.672 1 84.25 65 TYR B CA 1
ATOM 4317 C C . TYR B 1 65 ? -16.688 -13.305 -3.168 1 84.25 65 TYR B C 1
ATOM 4319 O O . TYR B 1 65 ? -15.797 -14.023 -2.705 1 84.25 65 TYR B O 1
ATOM 4327 N N . MET B 1 66 ? -17.5 -12.633 -2.441 1 89.81 66 MET B N 1
ATOM 4328 C CA . MET B 1 66 ? -17.766 -12.867 -1.023 1 89.81 66 MET B CA 1
ATOM 4329 C C . MET B 1 66 ? -19.25 -12.859 -0.729 1 89.81 66 MET B C 1
ATOM 4331 O O . MET B 1 66 ? -20.047 -12.352 -1.522 1 89.81 66 MET B O 1
ATOM 4335 N N . ASP B 1 67 ? -19.625 -13.484 0.323 1 89.56 67 ASP B N 1
ATOM 4336 C CA . ASP B 1 67 ? -21.062 -13.539 0.617 1 89.56 67 ASP B CA 1
ATOM 4337 C C . ASP B 1 67 ? -21.609 -12.148 0.948 1 89.56 67 ASP B C 1
ATOM 4339 O O . ASP B 1 67 ? -20.828 -11.203 1.129 1 89.56 67 ASP B O 1
ATOM 4343 N N . ASP B 1 68 ? -22.906 -12.047 1.059 1 89.56 68 ASP B N 1
ATOM 4344 C CA . ASP B 1 68 ? -23.594 -10.766 1.156 1 89.56 68 ASP B CA 1
ATOM 4345 C C . ASP B 1 68 ? -23.25 -10.055 2.465 1 89.56 68 ASP B C 1
ATOM 4347 O O . ASP B 1 68 ? -23.172 -8.82 2.508 1 89.56 68 ASP B O 1
ATOM 4351 N N . TYR B 1 69 ? -23.141 -10.82 3.539 1 88.62 69 TYR B N 1
ATOM 4352 C CA . TYR B 1 69 ? -22.859 -10.219 4.832 1 88.62 69 TYR B CA 1
ATOM 4353 C C . TYR B 1 69 ? -21.438 -9.656 4.863 1 88.62 69 TYR B C 1
ATOM 4355 O O . TYR B 1 69 ? -21.203 -8.562 5.391 1 88.62 69 TYR B O 1
ATOM 4363 N N . ALA B 1 70 ? -20.516 -10.414 4.281 1 91.69 70 ALA B N 1
ATOM 4364 C CA . ALA B 1 70 ? -19.141 -9.93 4.18 1 91.69 70 ALA B CA 1
ATOM 4365 C C . ALA B 1 70 ? -19.062 -8.656 3.338 1 91.69 70 ALA B C 1
ATOM 4367 O O . ALA B 1 70 ? -18.391 -7.691 3.715 1 91.69 70 ALA B O 1
ATOM 4368 N N . THR B 1 71 ? -19.75 -8.664 2.236 1 91.56 71 THR B N 1
ATOM 4369 C CA . THR B 1 71 ? -19.75 -7.527 1.321 1 91.56 71 THR B CA 1
ATOM 4370 C C . THR B 1 71 ? -20.359 -6.297 1.992 1 91.56 71 THR B C 1
ATOM 4372 O O . THR B 1 71 ? -19.828 -5.191 1.863 1 91.56 71 THR B O 1
ATOM 4375 N N . ARG B 1 72 ? -21.438 -6.5 2.617 1 89.62 72 ARG B N 1
ATOM 4376 C CA . ARG B 1 72 ? -22.078 -5.41 3.34 1 89.62 72 ARG B CA 1
ATOM 4377 C C . ARG B 1 72 ? -21.156 -4.82 4.395 1 89.62 72 ARG B C 1
ATOM 4379 O O . ARG B 1 72 ? -21.016 -3.6 4.492 1 89.62 72 ARG B O 1
ATOM 4386 N N . LEU B 1 73 ? -20.562 -5.699 5.184 1 89.19 73 LEU B N 1
ATOM 4387 C CA . LEU B 1 73 ? -19.641 -5.277 6.23 1 89.19 73 LEU B CA 1
ATOM 4388 C C . LEU B 1 73 ? -18.5 -4.449 5.648 1 89.19 73 LEU B C 1
ATOM 4390 O O . LEU B 1 73 ? -18.141 -3.406 6.199 1 89.19 73 LEU B O 1
ATOM 4394 N N . MET B 1 74 ? -17.938 -4.898 4.613 1 92.06 74 MET B N 1
ATOM 4395 C CA . MET B 1 74 ? -16.812 -4.219 3.979 1 92.06 74 MET B CA 1
ATOM 4396 C C . MET B 1 74 ? -17.25 -2.883 3.389 1 92.06 74 MET B C 1
ATOM 4398 O O . MET B 1 74 ? -16.531 -1.892 3.482 1 92.06 74 MET B O 1
ATOM 4402 N N . ASN B 1 75 ? -18.406 -2.824 2.762 1 90 75 ASN B N 1
ATOM 4403 C CA . ASN B 1 75 ? -18.922 -1.584 2.201 1 90 75 ASN B CA 1
ATOM 4404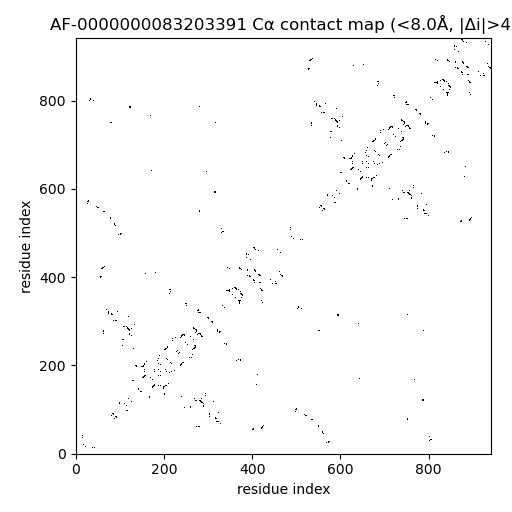 C C . ASN B 1 75 ? -19.172 -0.54 3.287 1 90 75 ASN B C 1
ATOM 4406 O O . ASN B 1 75 ? -18.906 0.646 3.086 1 90 75 ASN B O 1
ATOM 4410 N N . GLU B 1 76 ? -19.641 -0.983 4.387 1 86.19 76 GLU B N 1
ATOM 4411 C CA . GLU B 1 76 ? -19.922 -0.085 5.504 1 86.19 76 GLU B CA 1
ATOM 4412 C C . GLU B 1 76 ? -18.641 0.492 6.086 1 86.19 76 GLU B C 1
ATOM 4414 O O . GLU B 1 76 ? -18.656 1.548 6.719 1 86.19 76 GLU B O 1
ATOM 4419 N N . ALA B 1 77 ? -17.578 -0.141 5.855 1 86.81 77 ALA B N 1
ATOM 4420 C CA . ALA B 1 77 ? -16.312 0.263 6.465 1 86.81 77 ALA B CA 1
ATOM 4421 C C . ALA B 1 77 ? -15.422 0.968 5.449 1 86.81 77 ALA B C 1
ATOM 4423 O O . ALA B 1 77 ? -14.25 1.239 5.73 1 86.81 77 ALA B O 1
ATOM 4424 N N . ILE B 1 78 ? -15.945 1.286 4.305 1 85.19 78 ILE B N 1
ATOM 4425 C CA . ILE B 1 78 ? -15.133 1.828 3.221 1 85.19 78 ILE B CA 1
ATOM 4426 C C . ILE B 1 78 ? -14.609 3.209 3.609 1 85.19 78 ILE B C 1
ATOM 4428 O O . ILE B 1 78 ? -13.547 3.635 3.143 1 85.19 78 ILE B O 1
ATOM 4432 N N . ASN B 1 79 ? -15.289 3.922 4.492 1 83.19 79 ASN B N 1
ATOM 4433 C CA . ASN B 1 79 ? -14.898 5.27 4.898 1 83.19 79 ASN B CA 1
ATOM 4434 C C . ASN B 1 79 ? -14.141 5.258 6.227 1 83.19 79 ASN B C 1
ATOM 4436 O O . ASN B 1 79 ? -13.867 6.312 6.797 1 83.19 79 ASN B O 1
ATOM 4440 N N . VAL B 1 80 ? -13.922 4.094 6.773 1 81.81 80 VAL B N 1
ATOM 4441 C CA . VAL B 1 80 ? -13.234 3.957 8.055 1 81.81 80 VAL B CA 1
ATOM 4442 C C . VAL B 1 80 ? -11.734 3.818 7.82 1 81.81 80 VAL B C 1
ATOM 4444 O O . VAL B 1 80 ? -11.289 2.895 7.133 1 81.81 80 VAL B O 1
ATOM 4447 N N . ASN B 1 81 ? -11.016 4.73 8.352 1 81.12 81 ASN B N 1
ATOM 4448 C CA . ASN B 1 81 ? -9.562 4.695 8.266 1 81.12 81 ASN B CA 1
ATOM 4449 C C . ASN B 1 81 ? -8.953 3.799 9.336 1 81.12 81 ASN B C 1
ATOM 4451 O O . ASN B 1 81 ? -9.109 4.055 10.531 1 81.12 81 ASN B O 1
ATOM 4455 N N . TYR B 1 82 ? -8.203 2.857 8.938 1 78.62 82 TYR B N 1
ATOM 4456 C CA . TYR B 1 82 ? -7.609 1.844 9.797 1 78.62 82 TYR B CA 1
ATOM 4457 C C . TYR B 1 82 ? -6.695 2.48 10.836 1 78.62 82 TYR B C 1
ATOM 4459 O O . TYR B 1 82 ? -6.695 2.078 12 1 78.62 82 TYR B O 1
ATOM 4467 N N . ILE B 1 83 ? -6.008 3.523 10.453 1 68.44 83 ILE B N 1
ATOM 4468 C CA . ILE B 1 83 ? -4.93 4.004 11.305 1 68.44 83 ILE B CA 1
ATOM 4469 C C . ILE B 1 83 ? -5.488 4.969 12.352 1 68.44 83 ILE B C 1
ATOM 4471 O O . ILE B 1 83 ? -4.789 5.34 13.297 1 68.44 83 ILE B O 1
ATOM 4475 N N . ASP B 1 84 ? -6.707 5.348 12.141 1 73.62 84 ASP B N 1
ATOM 4476 C CA . ASP B 1 84 ? -7.293 6.234 13.133 1 73.62 84 ASP B CA 1
ATOM 4477 C C . ASP B 1 84 ? -7.68 5.465 14.398 1 73.62 84 ASP B C 1
ATOM 4479 O O . ASP B 1 84 ? -8.859 5.191 14.625 1 73.62 84 ASP B O 1
ATOM 4483 N N . GLU B 1 85 ? -6.781 5.297 15.195 1 66.75 85 GLU B N 1
ATOM 4484 C CA . GLU B 1 85 ? -6.922 4.434 16.359 1 66.75 85 GLU B CA 1
ATOM 4485 C C . GLU B 1 85 ? -7.75 5.109 17.453 1 66.75 85 GLU B C 1
ATOM 4487 O O . GLU B 1 85 ? -8.273 4.438 18.344 1 66.75 85 GLU B O 1
ATOM 4492 N N . THR B 1 86 ? -7.77 6.336 17.359 1 66.88 86 THR B N 1
ATOM 4493 C CA . THR B 1 86 ? -8.57 7.02 18.359 1 66.88 86 THR B CA 1
ATOM 4494 C C . THR B 1 86 ? -10.062 6.852 18.078 1 66.88 86 THR B C 1
ATOM 4496 O O . THR B 1 86 ? -10.852 6.59 18.984 1 66.88 86 THR B O 1
ATOM 4499 N N . GLU B 1 87 ? -10.289 6.91 16.812 1 72.31 87 GLU B N 1
ATOM 4500 C CA . GLU B 1 87 ? -11.695 6.809 16.422 1 72.31 87 GLU B CA 1
ATOM 4501 C C . GLU B 1 87 ? -12.141 5.355 16.359 1 72.31 87 GLU B C 1
ATOM 4503 O O . GLU B 1 87 ? -13.281 5.031 16.719 1 72.31 87 GLU B O 1
ATOM 4508 N N . TYR B 1 88 ? -11.188 4.504 15.945 1 75.06 88 TYR B N 1
ATOM 4509 C CA . TYR B 1 88 ? -11.562 3.109 15.742 1 75.06 88 TYR B CA 1
ATOM 4510 C C . TYR B 1 88 ? -10.531 2.168 16.344 1 75.06 88 TYR B C 1
ATOM 4512 O O . TYR B 1 88 ? -9.961 1.328 15.648 1 75.06 88 TYR B O 1
ATOM 4520 N N . PRO B 1 89 ? -10.336 2.217 17.578 1 75.12 89 PRO B N 1
ATOM 4521 C CA . PRO B 1 89 ? -9.289 1.398 18.188 1 75.12 89 PRO B CA 1
ATOM 4522 C C . PRO B 1 89 ? -9.555 -0.099 18.047 1 75.12 89 PRO B C 1
ATOM 4524 O O . PRO B 1 89 ? -8.609 -0.895 18.016 1 75.12 89 PRO B O 1
ATOM 4527 N N . ARG B 1 90 ? -10.719 -0.465 17.922 1 81.56 90 ARG B N 1
ATOM 4528 C CA . ARG B 1 90 ? -11.062 -1.881 17.875 1 81.56 90 ARG B CA 1
ATOM 4529 C C . ARG B 1 90 ? -10.656 -2.502 16.547 1 81.56 90 ARG B C 1
ATOM 4531 O O . ARG B 1 90 ? -10.461 -3.715 16.453 1 81.56 90 ARG B O 1
ATOM 4538 N N . VAL B 1 91 ? -10.508 -1.67 15.539 1 84.38 91 VAL B N 1
ATOM 4539 C CA . VAL B 1 91 ? -10.07 -2.182 14.242 1 84.38 91 VAL B CA 1
ATOM 4540 C C . VAL B 1 91 ? -8.625 -2.664 14.344 1 84.38 91 VAL B C 1
ATOM 4542 O O . VAL B 1 91 ? -8.266 -3.691 13.766 1 84.38 91 VAL B O 1
ATOM 4545 N N . ALA B 1 92 ? -7.82 -1.933 15.047 1 83.38 92 ALA B N 1
ATOM 4546 C CA . ALA B 1 92 ? -6.43 -2.338 15.25 1 83.38 92 ALA B CA 1
ATOM 4547 C C . ALA B 1 92 ? -6.352 -3.666 16 1 83.38 92 ALA B C 1
ATOM 4549 O O . ALA B 1 92 ? -5.496 -4.504 15.711 1 83.38 92 ALA B O 1
ATOM 4550 N N . VAL B 1 93 ? -7.203 -3.812 16.969 1 85.38 93 VAL B N 1
ATOM 4551 C CA . VAL B 1 93 ? -7.246 -5.059 17.734 1 85.38 93 VAL B CA 1
ATOM 4552 C C . VAL B 1 93 ? -7.664 -6.207 16.812 1 85.38 93 VAL B C 1
ATOM 4554 O O . VAL B 1 93 ? -7.113 -7.309 16.891 1 85.38 93 VAL B O 1
ATOM 4557 N N . MET B 1 94 ? -8.641 -5.941 16.016 1 88.81 94 MET B N 1
ATOM 4558 C CA . MET B 1 94 ? -9.086 -6.949 15.055 1 88.81 94 MET B CA 1
ATOM 4559 C C . MET B 1 94 ? -7.945 -7.355 14.125 1 88.81 94 MET B C 1
ATOM 4561 O O . MET B 1 94 ? -7.801 -8.531 13.789 1 88.81 94 MET B O 1
ATOM 4565 N N . CYS B 1 95 ? -7.207 -6.367 13.664 1 90.88 95 CYS B N 1
ATOM 4566 C CA . CYS B 1 95 ? -6.031 -6.648 12.844 1 90.88 95 CYS B CA 1
ATOM 4567 C C . CYS B 1 95 ? -5.059 -7.551 13.586 1 90.88 95 CYS B C 1
ATOM 4569 O O . CYS B 1 95 ? -4.547 -8.523 13.023 1 90.88 95 CYS B O 1
ATOM 4571 N N . GLY B 1 96 ? -4.789 -7.23 14.852 1 90.5 96 GLY B N 1
ATOM 4572 C CA . GLY B 1 96 ? -3.939 -8.07 15.68 1 90.5 96 GLY B CA 1
ATOM 4573 C C . GLY B 1 96 ? -4.449 -9.492 15.812 1 90.5 96 GLY B C 1
ATOM 4574 O O . GLY B 1 96 ? -3.66 -10.438 15.805 1 90.5 96 GLY B O 1
ATOM 4575 N N . ARG B 1 97 ? -5.734 -9.633 15.945 1 91.88 97 ARG B N 1
ATOM 4576 C CA . ARG B 1 97 ? -6.344 -10.961 16.047 1 91.88 97 ARG B CA 1
ATOM 4577 C C . ARG B 1 97 ? -6.145 -11.75 14.766 1 91.88 97 ARG B C 1
ATOM 4579 O O . ARG B 1 97 ? -5.855 -12.953 14.805 1 91.88 97 ARG B O 1
ATOM 4586 N N . CYS B 1 98 ? -6.336 -11.086 13.695 1 94.88 98 CYS B N 1
ATOM 4587 C CA . CYS B 1 98 ? -6.094 -11.758 12.422 1 94.88 98 CYS B CA 1
ATOM 4588 C C . CYS B 1 98 ? -4.648 -12.234 12.32 1 94.88 98 CYS B C 1
ATOM 4590 O O . CYS B 1 98 ? -4.391 -13.359 11.883 1 94.88 98 CYS B O 1
ATOM 4592 N N . LEU B 1 99 ? -3.727 -11.391 12.719 1 95.5 99 LEU B N 1
ATOM 4593 C CA . LEU B 1 99 ? -2.311 -11.742 12.688 1 95.5 99 LEU B CA 1
ATOM 4594 C C . LEU B 1 99 ? -2.031 -12.945 13.586 1 95.5 99 LEU B C 1
ATOM 4596 O O . LEU B 1 99 ? -1.272 -13.836 13.211 1 95.5 99 LEU B O 1
ATOM 4600 N N . ASN B 1 100 ? -2.621 -12.93 14.727 1 95.69 100 ASN B N 1
ATOM 4601 C CA . ASN B 1 100 ? -2.482 -14.062 15.633 1 95.69 100 ASN B CA 1
ATOM 4602 C C . ASN B 1 100 ? -2.965 -15.359 14.984 1 95.69 100 ASN B C 1
ATOM 4604 O O . ASN B 1 100 ? -2.297 -16.391 15.078 1 95.69 100 ASN B O 1
ATOM 4608 N N . ILE B 1 101 ? -4.078 -15.281 14.398 1 96.31 101 ILE B N 1
ATOM 4609 C CA . ILE B 1 101 ? -4.684 -16.453 13.789 1 96.31 101 ILE B CA 1
ATOM 4610 C C . ILE B 1 101 ? -3.771 -16.984 12.688 1 96.31 101 ILE B C 1
ATOM 4612 O O . ILE B 1 101 ? -3.473 -18.188 12.648 1 96.31 101 ILE B O 1
ATOM 4616 N N . VAL B 1 102 ? -3.273 -16.156 11.82 1 97.69 102 VAL B N 1
ATOM 4617 C CA . VAL B 1 102 ? -2.412 -16.547 10.711 1 97.69 102 VAL B CA 1
ATOM 4618 C C . VAL B 1 102 ? -1.102 -17.109 11.242 1 97.69 102 VAL B C 1
ATOM 4620 O O . VAL B 1 102 ? -0.631 -18.156 10.773 1 97.69 102 VAL B O 1
ATOM 4623 N N . ALA B 1 103 ? -0.521 -16.438 12.203 1 97.88 103 ALA B N 1
ATOM 4624 C CA . ALA B 1 103 ? 0.731 -16.891 12.805 1 97.88 103 ALA B CA 1
ATOM 4625 C C . ALA B 1 103 ? 0.579 -18.297 13.391 1 97.88 103 ALA B C 1
ATOM 4627 O O . ALA B 1 103 ? 1.45 -19.141 13.219 1 97.88 103 ALA B O 1
ATOM 4628 N N . ASN B 1 104 ? -0.476 -18.5 14.078 1 97.12 104 ASN B N 1
ATOM 4629 C CA . ASN B 1 104 ? -0.696 -19.781 14.719 1 97.12 104 ASN B CA 1
ATOM 4630 C C . ASN B 1 104 ? -1.021 -20.875 13.695 1 97.12 104 ASN B C 1
ATOM 4632 O O . ASN B 1 104 ? -0.653 -22.031 13.883 1 97.12 104 ASN B O 1
ATOM 4636 N N . LEU B 1 105 ? -1.728 -20.484 12.664 1 97.06 105 LEU B N 1
ATOM 4637 C CA . LEU B 1 105 ? -1.947 -21.422 11.57 1 97.06 105 LEU B CA 1
ATOM 4638 C C . LEU B 1 105 ? -0.621 -21.922 11.008 1 97.06 105 LEU B C 1
ATOM 4640 O O . LEU B 1 105 ? -0.539 -23.047 10.516 1 97.06 105 LEU B O 1
ATOM 4644 N N . TRP B 1 106 ? 0.409 -21.078 11.07 1 98.44 106 TRP B N 1
ATOM 4645 C CA . TRP B 1 106 ? 1.72 -21.406 10.523 1 98.44 106 TRP B CA 1
ATOM 4646 C C . TRP B 1 106 ? 2.664 -21.891 11.617 1 98.44 106 TRP B C 1
ATOM 4648 O O . TRP B 1 106 ? 3.887 -21.859 11.453 1 98.44 106 TRP B O 1
ATOM 4658 N N . ASN B 1 107 ? 2.131 -22.188 12.82 1 98.12 107 ASN B N 1
ATOM 4659 C CA . ASN B 1 107 ? 2.846 -22.812 13.922 1 98.12 107 ASN B CA 1
ATOM 4660 C C . ASN B 1 107 ? 3.939 -21.906 14.477 1 98.12 107 ASN B C 1
ATOM 4662 O O . ASN B 1 107 ? 5.059 -22.359 14.719 1 98.12 107 ASN B O 1
ATOM 4666 N N . THR B 1 108 ? 3.658 -20.672 14.648 1 97.88 108 THR B N 1
ATOM 4667 C CA . THR B 1 108 ? 4.609 -19.734 15.234 1 97.88 108 THR B CA 1
ATOM 4668 C C . THR B 1 108 ? 5.039 -20.203 16.625 1 97.88 108 THR B C 1
ATOM 4670 O O . THR B 1 108 ? 4.219 -20.703 17.406 1 97.88 108 THR B O 1
ATOM 4673 N N . PRO B 1 109 ? 6.328 -20.141 16.969 1 97.88 109 PRO B N 1
ATOM 4674 C CA . PRO B 1 109 ? 6.785 -20.453 18.328 1 97.88 109 PRO B CA 1
ATOM 4675 C C . PRO B 1 109 ? 6.715 -19.25 19.266 1 97.88 109 PRO B C 1
ATOM 4677 O O . PRO B 1 109 ? 7.035 -19.359 20.453 1 97.88 109 PRO B O 1
ATOM 4680 N N . GLU B 1 110 ? 6.344 -18.078 18.719 1 95.94 110 GLU B N 1
ATOM 4681 C CA . GLU B 1 110 ? 6.34 -16.844 19.516 1 95.94 110 GLU B CA 1
ATOM 4682 C C . GLU B 1 110 ? 5.367 -16.953 20.688 1 95.94 110 GLU B C 1
ATOM 4684 O O . GLU B 1 110 ? 4.207 -17.328 20.5 1 95.94 110 GLU B O 1
ATOM 4689 N N . LYS B 1 111 ? 5.801 -16.531 21.891 1 94.19 111 LYS B N 1
ATOM 4690 C CA . LYS B 1 111 ? 5.012 -16.688 23.109 1 94.19 111 LYS B CA 1
ATOM 4691 C C . LYS B 1 111 ? 4.215 -15.43 23.422 1 94.19 111 LYS B C 1
ATOM 4693 O O . LYS B 1 111 ? 3.238 -15.477 24.172 1 94.19 111 LYS B O 1
ATOM 4698 N N . ALA B 1 112 ? 4.625 -14.336 22.844 1 90.69 112 ALA B N 1
ATOM 4699 C CA . ALA B 1 112 ? 3.947 -13.07 23.109 1 90.69 112 ALA B CA 1
ATOM 4700 C C . ALA B 1 112 ? 2.457 -13.172 22.797 1 90.69 112 ALA B C 1
ATOM 4702 O O . ALA B 1 112 ? 2.051 -13.922 21.906 1 90.69 112 ALA B O 1
ATOM 4703 N N . GLU B 1 113 ? 1.645 -12.414 23.516 1 90.19 113 GLU B N 1
ATOM 4704 C CA . GLU B 1 113 ? 0.198 -12.398 23.312 1 90.19 113 GLU B CA 1
ATOM 4705 C C . GLU B 1 113 ? -0.163 -11.938 21.906 1 90.19 113 GLU B C 1
ATOM 4707 O O . GLU B 1 113 ? -1.055 -12.5 21.266 1 90.19 113 GLU B O 1
ATOM 4712 N N . TRP B 1 114 ? 0.475 -10.898 21.5 1 91.19 114 TRP B N 1
ATOM 4713 C CA . TRP B 1 114 ? 0.291 -10.375 20.156 1 91.19 114 TRP B CA 1
ATOM 4714 C C . TRP B 1 114 ? 1.481 -10.719 19.266 1 91.19 114 TRP B C 1
ATOM 4716 O O . TRP B 1 114 ? 2.607 -10.297 19.531 1 91.19 114 TRP B O 1
ATOM 4726 N N . LYS B 1 115 ? 1.196 -11.484 18.25 1 94.69 115 LYS B N 1
ATOM 4727 C CA . LYS B 1 115 ? 2.248 -12.016 17.391 1 94.69 115 LYS B CA 1
ATOM 4728 C C . LYS B 1 115 ? 2.816 -10.922 16.484 1 94.69 115 LYS B C 1
ATOM 4730 O O . LYS B 1 115 ? 2.127 -9.953 16.156 1 94.69 115 LYS B O 1
ATOM 4735 N N . THR B 1 116 ? 4.074 -11.102 16.125 1 94.56 116 THR B N 1
ATOM 4736 C CA . THR B 1 116 ? 4.785 -10.125 15.305 1 94.56 116 THR B CA 1
ATOM 4737 C C . THR B 1 116 ? 4.43 -10.289 13.836 1 94.56 116 THR B C 1
ATOM 4739 O O . THR B 1 116 ? 4.734 -11.312 13.227 1 94.56 116 THR B O 1
ATOM 4742 N N . GLY B 1 117 ? 3.801 -9.367 13.336 1 95.25 117 GLY B N 1
ATOM 4743 C CA . GLY B 1 117 ? 3.402 -9.367 11.938 1 95.25 117 GLY B CA 1
ATOM 4744 C C . GLY B 1 117 ? 2.912 -8.016 11.461 1 95.25 117 GLY B C 1
ATOM 4745 O O . GLY B 1 117 ? 2.934 -7.035 12.211 1 95.25 117 GLY B O 1
ATOM 4746 N N . ALA B 1 118 ? 2.596 -7.969 10.188 1 94 118 ALA B N 1
ATOM 4747 C CA . ALA B 1 118 ? 2.131 -6.719 9.594 1 94 118 ALA B CA 1
ATOM 4748 C C . ALA B 1 118 ? 1.107 -6.98 8.492 1 94 118 ALA B C 1
ATOM 4750 O O . ALA B 1 118 ? 1.107 -8.055 7.875 1 94 118 ALA B O 1
ATOM 4751 N N . LEU B 1 119 ? 0.299 -5.969 8.398 1 91.5 119 LEU B N 1
ATOM 4752 C CA . LEU B 1 119 ? -0.683 -5.938 7.32 1 91.5 119 LEU B CA 1
ATOM 4753 C C . LEU B 1 119 ? -0.129 -5.203 6.102 1 91.5 119 LEU B C 1
ATOM 4755 O O . LEU B 1 119 ? 0.532 -4.172 6.242 1 91.5 119 LEU B O 1
ATOM 4759 N N . GLY B 1 120 ? -0.263 -5.828 4.93 1 90 120 GLY B N 1
ATOM 4760 C CA . GLY B 1 120 ? 0.007 -5.148 3.674 1 90 120 GLY B CA 1
ATOM 4761 C C . GLY B 1 120 ? -1.245 -4.879 2.859 1 90 120 GLY B C 1
ATOM 4762 O O . GLY B 1 120 ? -2.264 -5.555 3.035 1 90 120 GLY B O 1
ATOM 4763 N N . ILE B 1 121 ? -1.214 -3.936 1.999 1 87 121 ILE B N 1
ATOM 4764 C CA . ILE B 1 121 ? -2.324 -3.652 1.095 1 87 121 ILE B CA 1
ATOM 4765 C C . ILE B 1 121 ? -2.492 -4.809 0.11 1 87 121 ILE B C 1
ATOM 4767 O O . ILE B 1 121 ? -3.547 -4.949 -0.516 1 87 121 ILE B O 1
ATOM 4771 N N . GLY B 1 122 ? -1.492 -5.598 0.037 1 86.81 122 GLY B N 1
ATOM 4772 C CA . GLY B 1 122 ? -1.414 -6.832 -0.729 1 86.81 122 GLY B CA 1
ATOM 4773 C C . GLY B 1 122 ? -0.209 -7.68 -0.372 1 86.81 122 GLY B C 1
ATOM 4774 O O . GLY B 1 122 ? 0.583 -7.309 0.498 1 86.81 122 GLY B O 1
ATOM 4775 N N . SER B 1 123 ? -0.167 -8.781 -1.017 1 89.5 123 SER B N 1
ATOM 4776 C CA . SER B 1 123 ? 0.971 -9.648 -0.737 1 89.5 123 SER B CA 1
ATOM 4777 C C . SER B 1 123 ? 2.273 -9.039 -1.239 1 89.5 123 SER B C 1
ATOM 4779 O O . SER B 1 123 ? 3.355 -9.391 -0.765 1 89.5 123 SER B O 1
ATOM 4781 N N . SER B 1 124 ? 2.146 -8.062 -2.184 1 91.19 124 SER B N 1
ATOM 4782 C CA . SER B 1 124 ? 3.35 -7.383 -2.648 1 91.19 124 SER B CA 1
ATOM 4783 C C . SER B 1 124 ? 4.043 -6.645 -1.508 1 91.19 124 SER B C 1
ATOM 4785 O O . SER B 1 124 ? 5.238 -6.836 -1.273 1 91.19 124 SER B O 1
ATOM 4787 N N . GLU B 1 125 ? 3.271 -5.852 -0.842 1 92.44 125 GLU B N 1
ATOM 4788 C CA . GLU B 1 125 ? 3.832 -5.129 0.297 1 92.44 125 GLU B CA 1
ATOM 4789 C C . GLU B 1 125 ? 4.324 -6.094 1.374 1 92.44 125 GLU B C 1
ATOM 4791 O O . GLU B 1 125 ? 5.359 -5.855 2.002 1 92.44 125 GLU B O 1
ATOM 4796 N N . ALA B 1 126 ? 3.602 -7.137 1.603 1 95.19 126 ALA B N 1
ATOM 4797 C CA . ALA B 1 126 ? 3.992 -8.141 2.59 1 95.19 126 ALA B CA 1
ATOM 4798 C C . ALA B 1 126 ? 5.348 -8.75 2.244 1 95.19 126 ALA B C 1
ATOM 4800 O O . ALA B 1 126 ? 6.199 -8.922 3.119 1 95.19 126 ALA B O 1
ATOM 4801 N N . CYS B 1 127 ? 5.508 -9.086 0.979 1 96.44 127 CYS B N 1
ATOM 4802 C CA . CYS B 1 127 ? 6.773 -9.633 0.507 1 96.44 127 CYS B CA 1
ATOM 4803 C C . CYS B 1 127 ? 7.906 -8.641 0.704 1 96.44 127 CYS B C 1
ATOM 4805 O O . CYS B 1 127 ? 8.984 -9 1.182 1 96.44 127 CYS B O 1
ATOM 4807 N N . MET B 1 128 ? 7.656 -7.406 0.369 1 95.31 128 MET B N 1
ATOM 4808 C CA . MET B 1 128 ? 8.695 -6.383 0.476 1 95.31 128 MET B CA 1
ATOM 4809 C C . MET B 1 128 ? 9.109 -6.18 1.93 1 95.31 128 MET B C 1
ATOM 4811 O O . MET B 1 128 ? 10.297 -6.031 2.225 1 95.31 128 MET B O 1
ATOM 4815 N N . LEU B 1 129 ? 8.125 -6.164 2.805 1 96.06 129 LEU B N 1
ATOM 4816 C CA . LEU B 1 129 ? 8.43 -6 4.223 1 96.06 129 LEU B CA 1
ATOM 4817 C C . LEU B 1 129 ? 9.281 -7.164 4.73 1 96.06 129 LEU B C 1
ATOM 4819 O O . LEU B 1 129 ? 10.195 -6.965 5.531 1 96.06 129 LEU B O 1
ATOM 4823 N N . GLY B 1 130 ? 8.945 -8.398 4.297 1 97.62 130 GLY B N 1
ATOM 4824 C CA . GLY B 1 130 ? 9.797 -9.539 4.617 1 97.62 130 GLY B CA 1
ATOM 4825 C C . GLY B 1 130 ? 11.219 -9.383 4.109 1 97.62 130 GLY B C 1
ATOM 4826 O O . GLY B 1 130 ? 12.172 -9.664 4.832 1 97.62 130 GLY B O 1
ATOM 4827 N N . GLY B 1 131 ? 11.367 -8.906 2.859 1 97.88 131 GLY B N 1
ATOM 4828 C CA . GLY B 1 131 ? 12.672 -8.664 2.266 1 97.88 131 GLY B CA 1
ATOM 4829 C C . GLY B 1 131 ? 13.461 -7.586 2.982 1 97.88 131 GLY B C 1
ATOM 4830 O O . GLY B 1 131 ? 14.664 -7.738 3.213 1 97.88 131 GLY B O 1
ATOM 4831 N N . VAL B 1 132 ? 12.797 -6.504 3.365 1 97.31 132 VAL B N 1
ATOM 4832 C CA . VAL B 1 132 ? 13.453 -5.391 4.047 1 97.31 132 VAL B CA 1
ATOM 4833 C C . VAL B 1 132 ? 13.992 -5.859 5.398 1 97.31 132 VAL B C 1
ATOM 4835 O O . VAL B 1 132 ? 15.117 -5.512 5.777 1 97.31 132 VAL B O 1
ATOM 4838 N N . ALA B 1 133 ? 13.18 -6.617 6.102 1 97.75 133 ALA B N 1
ATOM 4839 C CA . ALA B 1 133 ? 13.633 -7.133 7.391 1 97.75 133 ALA B CA 1
ATOM 4840 C C . ALA B 1 133 ? 14.891 -7.992 7.23 1 97.75 133 ALA B C 1
ATOM 4842 O O . ALA B 1 133 ? 15.836 -7.867 8 1 97.75 133 ALA B O 1
ATOM 4843 N N . ALA B 1 134 ? 14.859 -8.891 6.238 1 98.5 134 ALA B N 1
ATOM 4844 C CA . ALA B 1 134 ? 16.031 -9.727 5.969 1 98.5 134 ALA B CA 1
ATOM 4845 C C . ALA B 1 134 ? 17.25 -8.883 5.609 1 98.5 134 ALA B C 1
ATOM 4847 O O . ALA B 1 134 ? 18.359 -9.164 6.062 1 98.5 134 ALA B O 1
ATOM 4848 N N . TRP B 1 135 ? 17.031 -7.871 4.797 1 98.38 135 TRP B N 1
ATOM 4849 C CA . TRP B 1 135 ? 18.094 -6.977 4.355 1 98.38 135 TRP B CA 1
ATOM 4850 C C . TRP B 1 135 ? 18.703 -6.223 5.535 1 98.38 135 TRP B C 1
ATOM 4852 O O . TRP B 1 135 ? 19.922 -6.141 5.668 1 98.38 135 TRP B O 1
ATOM 4862 N N . LEU B 1 136 ? 17.875 -5.664 6.375 1 97.44 136 LEU B N 1
ATOM 4863 C CA . LEU B 1 136 ? 18.344 -4.895 7.523 1 97.44 136 LEU B CA 1
ATOM 4864 C C . LEU B 1 136 ? 19.094 -5.781 8.508 1 97.44 136 LEU B C 1
ATOM 4866 O O . LEU B 1 136 ? 20.094 -5.359 9.086 1 97.44 136 LEU B O 1
ATOM 4870 N N . ARG B 1 137 ? 18.609 -7.02 8.734 1 97.5 137 ARG B N 1
ATOM 4871 C CA . ARG B 1 137 ? 19.344 -7.949 9.602 1 97.5 137 ARG B CA 1
ATOM 4872 C C . ARG B 1 137 ? 20.734 -8.227 9.055 1 97.5 137 ARG B C 1
ATOM 4874 O O . ARG B 1 137 ? 21.719 -8.195 9.805 1 97.5 137 ARG B O 1
ATOM 4881 N N . TRP B 1 138 ? 20.797 -8.523 7.785 1 98.12 138 TRP B N 1
ATOM 4882 C CA . TRP B 1 138 ? 22.078 -8.781 7.129 1 98.12 138 TRP B CA 1
ATOM 4883 C C . TRP B 1 138 ? 23 -7.57 7.25 1 98.12 138 TRP B C 1
ATOM 4885 O O . TRP B 1 138 ? 24.172 -7.707 7.621 1 98.12 138 TRP B O 1
ATOM 4895 N N . ARG B 1 139 ? 22.469 -6.406 6.922 1 96.56 139 ARG B N 1
ATOM 4896 C CA . ARG B 1 139 ? 23.234 -5.164 6.965 1 96.56 139 ARG B CA 1
ATOM 4897 C C . ARG B 1 139 ? 23.797 -4.914 8.359 1 96.56 139 ARG B C 1
ATOM 4899 O O . ARG B 1 139 ? 24.969 -4.574 8.508 1 96.56 139 ARG B O 1
ATOM 4906 N N . ASN B 1 140 ? 22.969 -5.082 9.367 1 96.31 140 ASN B N 1
ATOM 4907 C CA . ASN B 1 140 ? 23.391 -4.875 10.75 1 96.31 140 ASN B CA 1
ATOM 4908 C C . ASN B 1 140 ? 24.484 -5.852 11.156 1 96.31 140 ASN B C 1
ATOM 4910 O O . ASN B 1 140 ? 25.438 -5.473 11.852 1 96.31 140 ASN B O 1
ATOM 4914 N N . ARG B 1 141 ? 24.406 -7.07 10.727 1 96.44 141 ARG B N 1
ATOM 4915 C CA . ARG B 1 141 ? 25.422 -8.078 11.023 1 96.44 141 ARG B CA 1
ATOM 4916 C C . ARG B 1 141 ? 26.75 -7.723 10.352 1 96.44 141 ARG B C 1
ATOM 4918 O O . ARG B 1 141 ? 27.812 -7.875 10.953 1 96.44 141 ARG B O 1
ATOM 4925 N N . ARG B 1 142 ? 26.656 -7.316 9.062 1 96.62 142 ARG B N 1
ATOM 4926 C CA . ARG B 1 142 ? 27.859 -6.918 8.336 1 96.62 142 ARG B CA 1
ATOM 4927 C C . ARG B 1 142 ? 28.547 -5.734 9.008 1 96.62 142 ARG B C 1
ATOM 4929 O O . ARG B 1 142 ? 29.766 -5.738 9.203 1 96.62 142 ARG B O 1
ATOM 4936 N N . LYS B 1 143 ? 27.734 -4.773 9.367 1 94.75 143 LYS B N 1
ATOM 4937 C CA . LYS B 1 143 ? 28.266 -3.586 10.031 1 94.75 143 LYS B CA 1
ATOM 4938 C C . LYS B 1 143 ? 28.938 -3.947 11.352 1 94.75 143 LYS B C 1
ATOM 4940 O O . LYS B 1 143 ? 30.031 -3.459 11.656 1 94.75 143 LYS B O 1
ATOM 4945 N N . ALA B 1 144 ? 28.312 -4.773 12.148 1 96.31 144 ALA B N 1
ATOM 4946 C CA . ALA B 1 144 ? 28.844 -5.195 13.445 1 96.31 144 ALA B CA 1
ATOM 4947 C C . ALA B 1 144 ? 30.172 -5.926 13.281 1 96.31 144 ALA B C 1
ATOM 4949 O O . ALA B 1 144 ? 31.047 -5.832 14.148 1 96.31 144 ALA B O 1
ATOM 4950 N N . ALA B 1 145 ? 30.391 -6.523 12.148 1 96.31 145 ALA B N 1
ATOM 4951 C CA . ALA B 1 145 ? 31.609 -7.289 11.883 1 96.31 145 ALA B CA 1
ATOM 4952 C C . ALA B 1 145 ? 32.656 -6.438 11.164 1 96.31 145 ALA B C 1
ATOM 4954 O O . ALA B 1 145 ? 33.719 -6.918 10.836 1 96.31 145 ALA B O 1
ATOM 4955 N N . GLY B 1 146 ? 32.312 -5.176 10.852 1 95.69 146 GLY B N 1
ATOM 4956 C CA . GLY B 1 146 ? 33.219 -4.285 10.156 1 95.69 146 GLY B CA 1
ATOM 4957 C C . GLY B 1 146 ? 33.438 -4.664 8.703 1 95.69 146 GLY B C 1
ATOM 4958 O O . GLY B 1 146 ? 34.5 -4.445 8.148 1 95.69 146 GLY B O 1
ATOM 4959 N N . LYS B 1 147 ? 32.5 -5.336 8.133 1 95.31 147 LYS B N 1
ATOM 4960 C CA . LYS B 1 147 ? 32.594 -5.797 6.754 1 95.31 147 LYS B CA 1
ATOM 4961 C C . LYS B 1 147 ? 31.734 -4.926 5.832 1 95.31 147 LYS B C 1
ATOM 4963 O O . LYS B 1 147 ? 30.812 -4.234 6.289 1 95.31 147 LYS B O 1
ATOM 4968 N N . PRO B 1 148 ? 32 -4.965 4.512 1 92.81 148 PRO B N 1
ATOM 4969 C CA . PRO B 1 148 ? 31.188 -4.191 3.564 1 92.81 148 PRO B CA 1
ATOM 4970 C C . PRO B 1 148 ? 29.734 -4.652 3.514 1 92.81 148 PRO B C 1
ATOM 4972 O O . PRO B 1 148 ? 29.469 -5.848 3.631 1 92.81 148 PRO B O 1
ATOM 4975 N N . PHE B 1 149 ? 28.828 -3.725 3.336 1 93.31 149 PHE B N 1
ATOM 4976 C CA . PHE B 1 149 ? 27.406 -4.035 3.301 1 93.31 149 PHE B CA 1
ATOM 4977 C C . PHE B 1 149 ? 26.734 -3.371 2.102 1 93.31 149 PHE B C 1
ATOM 4979 O O . PHE B 1 149 ? 25.578 -2.971 2.176 1 93.31 149 PHE B O 1
ATOM 4986 N N . ASP B 1 150 ? 27.359 -3.215 0.941 1 89.62 150 ASP B N 1
ATOM 4987 C CA . ASP B 1 150 ? 26.875 -2.445 -0.198 1 89.62 150 ASP B CA 1
ATOM 4988 C C . ASP B 1 150 ? 26.484 -3.363 -1.356 1 89.62 150 ASP B C 1
ATOM 4990 O O . ASP B 1 150 ? 26.031 -2.895 -2.4 1 89.62 150 ASP B O 1
ATOM 4994 N N . LYS B 1 151 ? 26.672 -4.672 -1.199 1 94.06 151 LYS B N 1
ATOM 4995 C CA . LYS B 1 151 ? 26.375 -5.566 -2.314 1 94.06 151 LYS B CA 1
ATOM 4996 C C . LYS B 1 151 ? 25.453 -6.703 -1.88 1 94.06 151 LYS B C 1
ATOM 4998 O O . LYS B 1 151 ? 25.75 -7.875 -2.121 1 94.06 151 LYS B O 1
ATOM 5003 N N . PRO B 1 152 ? 24.328 -6.34 -1.306 1 97.56 152 PRO B N 1
ATOM 5004 C CA . PRO B 1 152 ? 23.375 -7.391 -0.911 1 97.56 152 PRO B CA 1
ATOM 5005 C C . PRO B 1 152 ? 22.781 -8.133 -2.107 1 97.56 152 PRO B C 1
ATOM 5007 O O . PRO B 1 152 ? 22.656 -7.555 -3.191 1 97.56 152 PRO B O 1
ATOM 5010 N N . ASN B 1 153 ? 22.5 -9.43 -1.925 1 98.69 153 ASN B N 1
ATOM 5011 C CA . ASN B 1 153 ? 21.797 -10.18 -2.957 1 98.69 153 ASN B CA 1
ATOM 5012 C C . ASN B 1 153 ? 20.719 -11.07 -2.359 1 98.69 153 ASN B C 1
ATOM 5014 O O . ASN B 1 153 ? 20.703 -11.32 -1.152 1 98.69 153 ASN B O 1
ATOM 5018 N N . LEU B 1 154 ? 19.766 -11.453 -3.15 1 98.62 154 LEU B N 1
ATOM 5019 C CA . LEU B 1 154 ? 18.641 -12.32 -2.842 1 98.62 154 LEU B CA 1
ATOM 5020 C C . LEU B 1 154 ? 18.547 -13.469 -3.838 1 98.62 154 LEU B C 1
ATOM 5022 O O . LEU B 1 154 ? 18.703 -13.273 -5.043 1 98.62 154 LEU B O 1
ATOM 5026 N N . VAL B 1 155 ? 18.328 -14.727 -3.338 1 98.62 155 VAL B N 1
ATOM 5027 C CA . VAL B 1 155 ? 18.312 -15.906 -4.199 1 98.62 155 VAL B CA 1
ATOM 5028 C C . VAL B 1 155 ? 16.906 -16.484 -4.25 1 98.62 155 VAL B C 1
ATOM 5030 O O . VAL B 1 155 ? 16.25 -16.641 -3.215 1 98.62 155 VAL B O 1
ATOM 5033 N N . MET B 1 156 ? 16.422 -16.75 -5.422 1 97.19 156 MET B N 1
ATOM 5034 C CA . MET B 1 156 ? 15.141 -17.422 -5.574 1 97.19 156 MET B CA 1
ATOM 5035 C C . MET B 1 156 ? 15.031 -18.078 -6.941 1 97.19 156 MET B C 1
ATOM 5037 O O . MET B 1 156 ? 15.992 -18.078 -7.715 1 97.19 156 MET B O 1
ATOM 5041 N N . SER B 1 157 ? 13.969 -18.812 -7.156 1 94.31 157 SER B N 1
ATOM 5042 C CA . SER B 1 157 ? 13.719 -19.453 -8.445 1 94.31 157 SER B CA 1
ATOM 5043 C C . SER B 1 157 ? 13.367 -18.422 -9.516 1 94.31 157 SER B C 1
ATOM 5045 O O . SER B 1 157 ? 12.867 -17.344 -9.211 1 94.31 157 SER B O 1
ATOM 5047 N N . ALA B 1 158 ? 13.586 -18.781 -10.75 1 90.94 158 ALA B N 1
ATOM 5048 C CA . ALA B 1 158 ? 13.242 -17.922 -11.875 1 90.94 158 ALA B CA 1
ATOM 5049 C C . ALA B 1 158 ? 11.734 -17.797 -12.031 1 90.94 158 ALA B C 1
ATOM 5051 O O . ALA B 1 158 ? 11.242 -16.906 -12.727 1 90.94 158 ALA B O 1
ATOM 5052 N N . GLY B 1 159 ? 11.016 -18.672 -11.414 1 87.44 159 GLY B N 1
ATOM 5053 C CA . GLY B 1 159 ? 9.562 -18.609 -11.461 1 87.44 159 GLY B CA 1
ATOM 5054 C C . GLY B 1 159 ? 8.969 -17.672 -10.43 1 87.44 159 GLY B C 1
ATOM 5055 O O . GLY B 1 159 ? 7.949 -18 -9.812 1 87.44 159 GLY B O 1
ATOM 5056 N N . PHE B 1 160 ? 9.648 -16.547 -10.188 1 84.75 160 PHE B N 1
ATOM 5057 C CA . PHE B 1 160 ? 9.227 -15.641 -9.133 1 84.75 160 PHE B CA 1
ATOM 5058 C C . PHE B 1 160 ? 8.133 -14.703 -9.641 1 84.75 160 PHE B C 1
ATOM 5060 O O . PHE B 1 160 ? 7.961 -14.531 -10.844 1 84.75 160 PHE B O 1
ATOM 5067 N N . GLN B 1 161 ? 7.426 -14.219 -8.641 1 84 161 GLN B N 1
ATOM 5068 C CA . GLN B 1 161 ? 6.465 -13.156 -8.906 1 84 161 GLN B CA 1
ATOM 5069 C C . GLN B 1 161 ? 7.16 -11.805 -9.039 1 84 161 GLN B C 1
ATOM 5071 O O . GLN B 1 161 ? 8.125 -11.523 -8.32 1 84 161 GLN B O 1
ATOM 5076 N N . VAL B 1 162 ? 6.664 -10.906 -9.789 1 84.19 162 VAL B N 1
ATOM 5077 C CA . VAL B 1 162 ? 7.262 -9.648 -10.234 1 84.19 162 VAL B CA 1
ATOM 5078 C C . VAL B 1 162 ? 7.594 -8.781 -9.023 1 84.19 162 VAL B C 1
ATOM 5080 O O . VAL B 1 162 ? 8.523 -7.973 -9.07 1 84.19 162 VAL B O 1
ATOM 5083 N N . VAL B 1 163 ? 6.996 -8.945 -7.922 1 90.5 163 VAL B N 1
ATOM 5084 C CA . VAL B 1 163 ? 7.199 -8.102 -6.746 1 90.5 163 VAL B CA 1
ATOM 5085 C C . VAL B 1 163 ? 8.648 -8.211 -6.273 1 90.5 163 VAL B C 1
ATOM 5087 O O . VAL B 1 163 ? 9.227 -7.238 -5.793 1 90.5 163 VAL B O 1
ATOM 5090 N N . TRP B 1 164 ? 9.211 -9.336 -6.395 1 94.06 164 TRP B N 1
ATOM 5091 C CA . TRP B 1 164 ? 10.562 -9.547 -5.887 1 94.06 164 TRP B CA 1
ATOM 5092 C C . TRP B 1 164 ? 11.594 -8.852 -6.77 1 94.06 164 TRP B C 1
ATOM 5094 O O . TRP B 1 164 ? 12.609 -8.352 -6.277 1 94.06 164 TRP B O 1
ATOM 5104 N N . GLU B 1 165 ? 11.375 -8.891 -8.062 1 92 165 GLU B N 1
ATOM 5105 C CA . GLU B 1 165 ? 12.211 -8.094 -8.945 1 92 165 GLU B CA 1
ATOM 5106 C C . GLU B 1 165 ? 12.102 -6.605 -8.617 1 92 165 GLU B C 1
ATOM 5108 O O . GLU B 1 165 ? 13.109 -5.898 -8.57 1 92 165 GLU B O 1
ATOM 5113 N N . LYS B 1 166 ? 10.938 -6.176 -8.383 1 90.44 166 LYS B N 1
ATOM 5114 C CA . LYS B 1 166 ? 10.711 -4.781 -8.023 1 90.44 166 LYS B CA 1
ATOM 5115 C C . LYS B 1 166 ? 11.375 -4.438 -6.699 1 90.44 166 LYS B C 1
ATOM 5117 O O . LYS B 1 166 ? 11.984 -3.373 -6.562 1 90.44 166 LYS B O 1
ATOM 5122 N N . PHE B 1 167 ? 11.234 -5.285 -5.766 1 95 167 PHE B N 1
ATOM 5123 C CA . PHE B 1 167 ? 11.883 -5.098 -4.469 1 95 167 PHE B CA 1
ATOM 5124 C C . PHE B 1 167 ? 13.383 -4.93 -4.633 1 95 167 PHE B C 1
ATOM 5126 O O . PHE B 1 167 ? 13.969 -3.986 -4.105 1 95 167 PHE B O 1
ATOM 5133 N N . CYS B 1 168 ? 13.953 -5.781 -5.367 1 95.94 168 CYS B N 1
ATOM 5134 C CA . CYS B 1 168 ? 15.398 -5.762 -5.566 1 95.94 168 CYS B CA 1
ATOM 5135 C C . CYS B 1 168 ? 15.836 -4.488 -6.281 1 95.94 168 CYS B C 1
ATOM 5137 O O . CYS B 1 168 ? 16.875 -3.914 -5.957 1 95.94 168 CYS B O 1
ATOM 5139 N N . GLN B 1 169 ? 15.031 -4.066 -7.188 1 92.88 169 GLN B N 1
ATOM 5140 C CA . GLN B 1 169 ? 15.352 -2.844 -7.918 1 92.88 169 GLN B CA 1
ATOM 5141 C C . GLN B 1 169 ? 15.234 -1.617 -7.02 1 92.88 169 GLN B C 1
ATOM 5143 O O . GLN B 1 169 ? 16.109 -0.752 -7.023 1 92.88 169 GLN B O 1
ATOM 5148 N N . LEU B 1 170 ? 14.25 -1.537 -6.219 1 92.94 170 LEU B N 1
ATOM 5149 C CA . LEU B 1 170 ? 13.953 -0.355 -5.414 1 92.94 170 LEU B CA 1
ATOM 5150 C C . LEU B 1 170 ? 14.906 -0.248 -4.23 1 92.94 170 LEU B C 1
ATOM 5152 O O . LEU B 1 170 ? 15.164 0.851 -3.734 1 92.94 170 LEU B O 1
ATOM 5156 N N . TRP B 1 171 ? 15.398 -1.357 -3.729 1 95.25 171 TRP B N 1
ATOM 5157 C CA . TRP B 1 171 ? 16.328 -1.343 -2.604 1 95.25 171 TRP B CA 1
ATOM 5158 C C . TRP B 1 171 ? 17.766 -1.606 -3.074 1 95.25 171 TRP B C 1
ATOM 5160 O O . TRP B 1 171 ? 18.672 -1.726 -2.258 1 95.25 171 TRP B O 1
ATOM 5170 N N . GLN B 1 172 ? 17.906 -1.774 -4.418 1 94.06 172 GLN B N 1
ATOM 5171 C CA . GLN B 1 172 ? 19.219 -2.006 -5.023 1 94.06 172 GLN B CA 1
ATOM 5172 C C . GLN B 1 172 ? 19.875 -3.254 -4.449 1 94.06 172 GLN B C 1
ATOM 5174 O O . GLN B 1 172 ? 21.016 -3.201 -3.992 1 94.06 172 GLN B O 1
ATOM 5179 N N . ILE B 1 173 ? 19.172 -4.348 -4.473 1 97.25 173 ILE B N 1
ATOM 5180 C CA . ILE B 1 173 ? 19.609 -5.691 -4.102 1 97.25 173 ILE B CA 1
ATOM 5181 C C . ILE B 1 173 ? 19.781 -6.543 -5.359 1 97.25 173 ILE B C 1
ATOM 5183 O O . ILE B 1 173 ? 18.922 -6.523 -6.246 1 97.25 173 ILE B O 1
ATOM 5187 N N . GLU B 1 174 ? 20.875 -7.227 -5.461 1 98.06 174 GLU B N 1
ATOM 5188 C CA . GLU B 1 174 ? 21.062 -8.102 -6.617 1 98.06 174 GLU B CA 1
ATOM 5189 C C . GLU B 1 174 ? 20.141 -9.305 -6.559 1 98.06 174 GLU B C 1
ATOM 5191 O O . GLU B 1 174 ? 20.141 -10.055 -5.578 1 98.06 174 GLU B O 1
ATOM 5196 N N . LEU B 1 175 ? 19.375 -9.508 -7.574 1 97.5 175 LEU B N 1
ATOM 5197 C CA . LEU B 1 175 ? 18.5 -10.672 -7.668 1 97.5 175 LEU B CA 1
ATOM 5198 C C . LEU B 1 175 ? 19.203 -11.82 -8.383 1 97.5 175 LEU B C 1
ATOM 5200 O O . LEU B 1 175 ? 19.531 -11.711 -9.57 1 97.5 175 LEU B O 1
ATOM 5204 N N . ARG B 1 176 ? 19.469 -12.914 -7.68 1 98 176 ARG B N 1
ATOM 5205 C CA . ARG B 1 176 ? 20.031 -14.133 -8.242 1 98 176 ARG B CA 1
ATOM 5206 C C . ARG B 1 176 ? 18.969 -15.211 -8.398 1 98 176 ARG B C 1
ATOM 5208 O O . ARG B 1 176 ? 18.328 -15.609 -7.418 1 98 176 ARG B O 1
ATOM 5215 N N . THR B 1 177 ? 18.797 -15.734 -9.633 1 95.62 177 THR B N 1
ATOM 5216 C CA . THR B 1 177 ? 17.703 -16.672 -9.883 1 95.62 177 THR B CA 1
ATOM 5217 C C . THR B 1 177 ? 18.234 -18.031 -10.312 1 95.62 177 THR B C 1
ATOM 5219 O O . THR B 1 177 ? 19.156 -18.109 -11.125 1 95.62 177 THR B O 1
ATOM 5222 N N . VAL B 1 178 ? 17.719 -19.016 -9.703 1 95.06 178 VAL B N 1
ATOM 5223 C CA . VAL B 1 178 ? 17.938 -20.391 -10.141 1 95.06 178 VAL B CA 1
ATOM 5224 C C . VAL B 1 178 ? 17.016 -20.734 -11.305 1 95.06 178 VAL B C 1
ATOM 5226 O O . VAL B 1 178 ? 15.797 -20.609 -11.188 1 95.06 178 VAL B O 1
ATOM 5229 N N . PRO B 1 179 ? 17.562 -21.125 -12.391 1 91.12 179 PRO B N 1
ATOM 5230 C CA . PRO B 1 179 ? 16.719 -21.422 -13.547 1 91.12 179 PRO B CA 1
ATOM 5231 C C . PRO B 1 179 ? 15.781 -22.609 -13.312 1 91.12 179 PRO B C 1
ATOM 5233 O O . PRO B 1 179 ? 16.156 -23.562 -12.625 1 91.12 179 PRO B O 1
ATOM 5236 N N . LEU B 1 180 ? 14.625 -22.5 -13.969 1 88.06 180 LEU B N 1
ATOM 5237 C CA . LEU B 1 180 ? 13.719 -23.641 -14.047 1 88.06 180 LEU B CA 1
ATOM 5238 C C . LEU B 1 180 ? 13.93 -24.422 -15.344 1 88.06 180 LEU B C 1
ATOM 5240 O O . LEU B 1 180 ? 14.164 -23.828 -16.391 1 88.06 180 LEU B O 1
ATOM 5244 N N . THR B 1 181 ? 13.945 -25.703 -15.203 1 84.38 181 THR B N 1
ATOM 5245 C CA . THR B 1 181 ? 14.023 -26.578 -16.375 1 84.38 181 THR B CA 1
ATOM 5246 C C . THR B 1 181 ? 12.922 -27.641 -16.328 1 84.38 181 THR B C 1
ATOM 5248 O O . THR B 1 181 ? 12.203 -27.766 -15.336 1 84.38 181 THR B O 1
ATOM 5251 N N . LEU B 1 182 ? 12.758 -28.25 -17.438 1 82.31 182 LEU B N 1
ATOM 5252 C CA . LEU B 1 182 ? 11.758 -29.312 -17.5 1 82.31 182 LEU B CA 1
ATOM 5253 C C . LEU B 1 182 ? 12.133 -30.453 -16.562 1 82.31 182 LEU B C 1
ATOM 5255 O O . LEU B 1 182 ? 11.266 -31.219 -16.141 1 82.31 182 LEU B O 1
ATOM 5259 N N . ASP B 1 183 ? 13.398 -30.531 -16.219 1 83.25 183 ASP B N 1
ATOM 5260 C CA . ASP B 1 183 ? 13.859 -31.547 -15.289 1 83.25 183 ASP B CA 1
ATOM 5261 C C . ASP B 1 183 ? 13.812 -31.047 -13.844 1 83.25 183 ASP B C 1
ATOM 5263 O O . ASP B 1 183 ? 13.734 -31.844 -12.906 1 83.25 183 ASP B O 1
ATOM 5267 N N . HIS B 1 184 ? 13.953 -29.797 -13.688 1 85.12 184 HIS B N 1
ATOM 5268 C CA . HIS B 1 184 ? 13.867 -29.125 -12.391 1 85.12 184 HIS B CA 1
ATOM 5269 C C . HIS B 1 184 ? 12.766 -28.062 -12.391 1 85.12 184 HIS B C 1
ATOM 5271 O O . HIS B 1 184 ? 13.047 -26.875 -12.57 1 85.12 184 HIS B O 1
ATOM 5277 N N . ILE B 1 185 ? 11.664 -28.484 -12 1 86.69 185 ILE B N 1
ATOM 5278 C CA . ILE B 1 185 ? 10.469 -27.688 -12.281 1 86.69 185 ILE B CA 1
ATOM 5279 C C . ILE B 1 185 ? 10.164 -26.781 -11.094 1 86.69 185 ILE B C 1
ATOM 5281 O O . ILE B 1 185 ? 9.18 -26.031 -11.117 1 86.69 185 ILE B O 1
ATOM 5285 N N . THR B 1 186 ? 10.969 -26.953 -10.023 1 91.81 186 THR B N 1
ATOM 5286 C CA . THR B 1 186 ? 10.898 -26.062 -8.867 1 91.81 186 THR B CA 1
ATOM 5287 C C . THR B 1 186 ? 12.297 -25.656 -8.414 1 91.81 186 THR B C 1
ATOM 5289 O O . THR B 1 186 ? 13.297 -26.094 -8.992 1 91.81 186 THR B O 1
ATOM 5292 N N . LEU B 1 187 ? 12.352 -24.812 -7.445 1 95.06 187 LEU B N 1
ATOM 5293 C CA . LEU B 1 187 ? 13.633 -24.344 -6.93 1 95.06 187 LEU B CA 1
ATOM 5294 C C . LEU B 1 187 ? 14.492 -25.5 -6.473 1 95.06 187 LEU B C 1
ATOM 5296 O O . LEU B 1 187 ? 14.078 -26.297 -5.625 1 95.06 187 LEU B O 1
ATOM 5300 N N . ASP B 1 188 ? 15.672 -25.641 -7.07 1 94.31 188 ASP B N 1
ATOM 5301 C CA . ASP B 1 188 ? 16.641 -26.641 -6.633 1 94.31 188 ASP B CA 1
ATOM 5302 C C . ASP B 1 188 ? 17.469 -26.125 -5.449 1 94.31 188 ASP B C 1
ATOM 5304 O O . ASP B 1 188 ? 18.203 -25.156 -5.578 1 94.31 188 ASP B O 1
ATOM 5308 N N . PRO B 1 189 ? 17.359 -26.766 -4.301 1 96.62 189 PRO B N 1
ATOM 5309 C CA . PRO B 1 189 ? 18.062 -26.281 -3.111 1 96.62 189 PRO B CA 1
ATOM 5310 C C . PRO B 1 189 ? 19.578 -26.234 -3.303 1 96.62 189 PRO B C 1
ATOM 5312 O O . PRO B 1 189 ? 20.234 -25.297 -2.838 1 96.62 189 PRO B O 1
ATOM 5315 N N . LYS B 1 190 ? 20.172 -27.266 -3.965 1 95.88 190 LYS B N 1
ATOM 5316 C CA . LYS B 1 190 ? 21.625 -27.297 -4.172 1 95.88 190 LYS B CA 1
ATOM 5317 C C . LYS B 1 190 ? 22.078 -26.125 -5.027 1 95.88 190 LYS B C 1
ATOM 5319 O O . LYS B 1 190 ? 23.062 -25.453 -4.695 1 95.88 190 LYS B O 1
ATOM 5324 N N . GLN B 1 191 ? 21.391 -25.922 -6.094 1 96 191 GLN B N 1
ATOM 5325 C CA . GLN B 1 191 ? 21.734 -24.812 -6.969 1 96 191 GLN B CA 1
ATOM 5326 C C . GLN B 1 191 ? 21.547 -23.469 -6.262 1 96 191 GLN B C 1
ATOM 5328 O O . GLN B 1 191 ? 22.328 -22.531 -6.473 1 96 191 GLN B O 1
ATOM 5333 N N . ALA B 1 192 ? 20.516 -23.344 -5.457 1 97.81 192 ALA B N 1
ATOM 5334 C CA . ALA B 1 192 ? 20.281 -22.125 -4.691 1 97.81 192 ALA B CA 1
ATOM 5335 C C . ALA B 1 192 ? 21.453 -21.812 -3.773 1 97.81 192 ALA B C 1
ATOM 5337 O O . ALA B 1 192 ? 21.906 -20.672 -3.703 1 97.81 192 ALA B O 1
ATOM 5338 N N . LEU B 1 193 ? 21.953 -22.828 -3.102 1 98.25 193 LEU B N 1
ATOM 5339 C CA . LEU B 1 193 ? 23.062 -22.641 -2.164 1 98.25 193 LEU B CA 1
ATOM 5340 C C . LEU B 1 193 ? 24.344 -22.281 -2.9 1 98.25 193 LEU B C 1
ATOM 5342 O O . LEU B 1 193 ? 25.156 -21.516 -2.387 1 98.25 193 LEU B O 1
ATOM 5346 N N . GLU B 1 194 ? 24.5 -22.828 -4.105 1 97.81 194 GLU B N 1
ATOM 5347 C CA . GLU B 1 194 ? 25.672 -22.516 -4.906 1 97.81 194 GLU B CA 1
ATOM 5348 C C . GLU B 1 194 ? 25.703 -21.031 -5.285 1 97.81 194 GLU B C 1
ATOM 5350 O O . GLU B 1 194 ? 26.781 -20.484 -5.555 1 97.81 194 GLU B O 1
ATOM 5355 N N . MET B 1 195 ? 24.562 -20.391 -5.219 1 97.81 195 MET B N 1
ATOM 5356 C CA . MET B 1 195 ? 24.469 -19 -5.602 1 97.81 195 MET B CA 1
ATOM 5357 C C . MET B 1 195 ? 24.625 -18.078 -4.387 1 97.81 195 MET B C 1
ATOM 5359 O O . MET B 1 195 ? 24.703 -16.859 -4.527 1 97.81 195 MET B O 1
ATOM 5363 N N . CYS B 1 196 ? 24.656 -18.609 -3.221 1 98.44 196 CYS B N 1
ATOM 5364 C CA . CYS B 1 196 ? 24.719 -17.828 -1.988 1 98.44 196 CYS B CA 1
ATOM 5365 C C . CYS B 1 196 ? 26.172 -17.469 -1.654 1 98.44 196 CYS B C 1
ATOM 5367 O O . CYS B 1 196 ? 27.094 -18.125 -2.1 1 98.44 196 CYS B O 1
ATOM 5369 N N . ASP B 1 197 ? 26.391 -16.406 -0.969 1 98.38 197 ASP B N 1
ATOM 5370 C CA . ASP B 1 197 ? 27.656 -15.977 -0.377 1 98.38 197 ASP B CA 1
ATOM 5371 C C . ASP B 1 197 ? 27.406 -15.133 0.873 1 98.38 197 ASP B C 1
ATOM 5373 O O . ASP B 1 197 ? 26.328 -15.156 1.445 1 98.38 197 ASP B O 1
ATOM 5377 N N . GLU B 1 198 ? 28.438 -14.477 1.358 1 97.75 198 GLU B N 1
ATOM 5378 C CA . GLU B 1 198 ? 28.359 -13.734 2.613 1 97.75 198 GLU B CA 1
ATOM 5379 C C . GLU B 1 198 ? 27.422 -12.539 2.492 1 97.75 198 GLU B C 1
ATOM 5381 O O . GLU B 1 198 ? 26.984 -11.977 3.502 1 97.75 198 GLU B O 1
ATOM 5386 N N . ASN B 1 199 ? 27.031 -12.172 1.229 1 98.31 199 ASN B N 1
ATOM 5387 C CA . ASN B 1 199 ? 26.203 -10.992 0.986 1 98.31 199 ASN B CA 1
ATOM 5388 C C . ASN B 1 199 ? 24.75 -11.375 0.721 1 98.31 199 ASN B C 1
ATOM 5390 O O . ASN B 1 199 ? 23.922 -10.508 0.451 1 98.31 199 ASN B O 1
ATOM 5394 N N . THR B 1 200 ? 24.406 -12.664 0.852 1 98.81 200 THR B N 1
ATOM 5395 C CA . THR B 1 200 ? 23.047 -13.109 0.619 1 98.81 200 THR B CA 1
ATOM 5396 C C . THR B 1 200 ? 22.156 -12.766 1.812 1 98.81 200 THR B C 1
ATOM 5398 O O . THR B 1 200 ? 22.422 -13.195 2.938 1 98.81 200 THR B O 1
ATOM 5401 N N . ILE B 1 201 ? 21.078 -12.008 1.553 1 98.75 201 ILE B N 1
ATOM 5402 C CA . ILE B 1 201 ? 20.234 -11.516 2.646 1 98.75 201 ILE B CA 1
ATOM 5403 C C . ILE B 1 201 ? 19.203 -12.578 3.018 1 98.75 201 ILE B C 1
ATOM 5405 O O . ILE B 1 201 ? 18.75 -12.641 4.164 1 98.75 201 ILE B O 1
ATOM 5409 N N . CYS B 1 202 ? 18.766 -13.383 2.035 1 98.88 202 CYS B N 1
ATOM 5410 C CA . CYS B 1 202 ? 17.844 -14.477 2.275 1 98.88 202 CYS B CA 1
ATOM 5411 C C . CYS B 1 202 ? 17.609 -15.289 1.004 1 98.88 202 CYS B C 1
ATOM 5413 O O . CYS B 1 202 ? 18.016 -14.867 -0.082 1 98.88 202 CYS B O 1
ATOM 5415 N N . ILE B 1 203 ? 17.141 -16.484 1.145 1 98.88 203 ILE B N 1
ATOM 5416 C CA . ILE B 1 203 ? 16.562 -17.266 0.063 1 98.88 203 ILE B CA 1
ATOM 5417 C C . ILE B 1 203 ? 15.031 -17.234 0.155 1 98.88 203 ILE B C 1
ATOM 5419 O O . ILE B 1 203 ? 14.469 -17.312 1.249 1 98.88 203 ILE B O 1
ATOM 5423 N N . VAL B 1 204 ? 14.344 -17.094 -1.016 1 98.75 204 VAL B N 1
ATOM 5424 C CA . VAL B 1 204 ? 12.891 -16.969 -1.017 1 98.75 204 VAL B CA 1
ATOM 5425 C C . VAL B 1 204 ? 12.273 -18.125 -1.795 1 98.75 204 VAL B C 1
ATOM 5427 O O . VAL B 1 204 ? 11.992 -18 -2.99 1 98.75 204 VAL B O 1
ATOM 5430 N N . PRO B 1 205 ? 11.984 -19.219 -1.151 1 98.56 205 PRO B N 1
ATOM 5431 C CA . PRO B 1 205 ? 11.148 -20.25 -1.782 1 98.56 205 PRO B CA 1
ATOM 5432 C C . PRO B 1 205 ? 9.68 -19.844 -1.856 1 98.56 205 PRO B C 1
ATOM 5434 O O . PRO B 1 205 ? 9.219 -19.016 -1.066 1 98.56 205 PRO B O 1
ATOM 5437 N N . ILE B 1 206 ? 8.977 -20.484 -2.781 1 97.62 206 ILE B N 1
ATOM 5438 C CA . ILE B 1 206 ? 7.59 -20.109 -3.023 1 97.62 206 ILE B CA 1
ATOM 5439 C C . ILE B 1 206 ? 6.68 -21.312 -2.775 1 97.62 206 ILE B C 1
ATOM 5441 O O . ILE B 1 206 ? 6.945 -22.406 -3.262 1 97.62 206 ILE B O 1
ATOM 5445 N N . ALA B 1 207 ? 5.711 -21.156 -1.966 1 97.56 207 ALA B N 1
ATOM 5446 C CA . ALA B 1 207 ? 4.598 -22.094 -1.848 1 97.56 207 ALA B CA 1
ATOM 5447 C C . ALA B 1 207 ? 3.426 -21.656 -2.727 1 97.56 207 ALA B C 1
ATOM 5449 O O . ALA B 1 207 ? 2.615 -20.828 -2.326 1 97.56 207 ALA B O 1
ATOM 5450 N N . GLY B 1 208 ? 3.273 -22.328 -3.82 1 94.88 208 GLY B N 1
ATOM 5451 C CA . GLY B 1 208 ? 2.311 -21.891 -4.82 1 94.88 208 GLY B CA 1
ATOM 5452 C C . GLY B 1 208 ? 2.92 -21.016 -5.898 1 94.88 208 GLY B C 1
ATOM 5453 O O . GLY B 1 208 ? 2.502 -19.875 -6.082 1 94.88 208 GLY B O 1
ATOM 5454 N N . VAL B 1 209 ? 3.881 -21.531 -6.566 1 90.88 209 VAL B N 1
ATOM 5455 C CA . VAL B 1 209 ? 4.562 -20.812 -7.637 1 90.88 209 VAL B CA 1
ATOM 5456 C C . VAL B 1 209 ? 3.549 -20.359 -8.688 1 90.88 209 VAL B C 1
ATOM 5458 O O . VAL B 1 209 ? 2.826 -21.188 -9.25 1 90.88 209 VAL B O 1
ATOM 5461 N N . THR B 1 210 ? 3.551 -19.109 -8.93 1 85.31 210 THR B N 1
ATOM 5462 C CA . THR B 1 210 ? 2.58 -18.5 -9.828 1 85.31 210 THR B CA 1
ATOM 5463 C C . THR B 1 210 ? 2.66 -19.125 -11.219 1 85.31 210 THR B C 1
ATOM 5465 O O . THR B 1 210 ? 1.636 -19.344 -11.867 1 85.31 210 THR B O 1
ATOM 5468 N N . TRP B 1 211 ? 3.746 -19.5 -11.656 1 86.19 211 TRP B N 1
ATOM 5469 C CA . TRP B 1 211 ? 3.975 -19.984 -13.016 1 86.19 211 TRP B CA 1
ATOM 5470 C C . TRP B 1 211 ? 3.533 -21.438 -13.164 1 86.19 211 TRP B C 1
ATOM 5472 O O . TRP B 1 211 ? 2.994 -21.812 -14.203 1 86.19 211 TRP B O 1
ATOM 5482 N N . THR B 1 212 ? 3.754 -22.203 -12.094 1 89.75 212 THR B N 1
ATOM 5483 C CA . THR B 1 212 ? 3.609 -23.641 -12.273 1 89.75 212 THR B CA 1
ATOM 5484 C C . THR B 1 212 ? 2.525 -24.203 -11.359 1 89.75 212 THR B C 1
ATOM 5486 O O . THR B 1 212 ? 2.049 -25.328 -11.555 1 89.75 212 THR B O 1
ATOM 5489 N N . GLY B 1 213 ? 2.24 -23.453 -10.375 1 92.31 213 GLY B N 1
ATOM 5490 C CA . GLY B 1 213 ? 1.296 -23.938 -9.375 1 92.31 213 GLY B CA 1
ATOM 5491 C C . GLY B 1 213 ? 1.924 -24.875 -8.367 1 92.31 213 GLY B C 1
ATOM 5492 O O . GLY B 1 213 ? 1.257 -25.328 -7.438 1 92.31 213 GLY B O 1
ATOM 5493 N N . LEU B 1 214 ? 3.145 -25.172 -8.477 1 95.19 214 LEU B N 1
ATOM 5494 C CA . LEU B 1 214 ? 3.828 -26.125 -7.613 1 95.19 214 LEU B CA 1
ATOM 5495 C C . LEU B 1 214 ? 4.402 -25.422 -6.383 1 95.19 214 LEU B C 1
ATOM 5497 O O . LEU B 1 214 ? 4.34 -24.203 -6.273 1 95.19 214 LEU B O 1
ATOM 5501 N N . ASP B 1 215 ? 4.859 -26.203 -5.414 1 96.75 215 ASP B N 1
ATOM 5502 C CA . ASP B 1 215 ? 5.559 -25.703 -4.234 1 96.75 215 ASP B CA 1
ATOM 5503 C C . ASP B 1 215 ? 7.055 -26 -4.32 1 96.75 215 ASP B C 1
ATOM 5505 O O . ASP B 1 215 ? 7.457 -27.094 -4.719 1 96.75 215 ASP B O 1
ATOM 5509 N N . ASP B 1 216 ? 7.848 -25.047 -4.008 1 97.12 216 ASP B N 1
ATOM 5510 C CA . ASP B 1 216 ? 9.258 -25.344 -3.801 1 97.12 216 ASP B CA 1
ATOM 5511 C C . ASP B 1 216 ? 9.453 -26.281 -2.615 1 97.12 216 ASP B C 1
ATOM 5513 O O . ASP B 1 216 ? 8.578 -26.406 -1.756 1 97.12 216 ASP B O 1
ATOM 5517 N N . ASP B 1 217 ? 10.57 -27.016 -2.623 1 96.88 217 ASP B N 1
ATOM 5518 C CA . ASP B 1 217 ? 10.906 -27.906 -1.521 1 96.88 217 ASP B CA 1
ATOM 5519 C C . ASP B 1 217 ? 11.492 -27.141 -0.343 1 96.88 217 ASP B C 1
ATOM 5521 O O . ASP B 1 217 ? 12.695 -27.188 -0.103 1 96.88 217 ASP B O 1
ATOM 5525 N N . ILE B 1 218 ? 10.641 -26.562 0.487 1 98.5 218 ILE B N 1
ATOM 5526 C CA . ILE B 1 218 ? 11.055 -25.656 1.554 1 98.5 218 ILE B CA 1
ATOM 5527 C C . ILE B 1 218 ? 11.75 -26.438 2.658 1 98.5 218 ILE B C 1
ATOM 5529 O O . ILE B 1 218 ? 12.75 -25.984 3.217 1 98.5 218 ILE B O 1
ATOM 5533 N N . GLU B 1 219 ? 11.242 -27.594 3.02 1 98.5 219 GLU B N 1
ATOM 5534 C CA . GLU B 1 219 ? 11.859 -28.438 4.043 1 98.5 219 GLU B CA 1
ATOM 5535 C C . GLU B 1 219 ? 13.258 -28.875 3.617 1 98.5 219 GLU B C 1
ATOM 5537 O O . GLU B 1 219 ? 14.195 -28.859 4.418 1 98.5 219 GLU B O 1
ATOM 5542 N N . GLY B 1 220 ? 13.344 -29.375 2.381 1 98.25 220 GLY B N 1
ATOM 5543 C CA . GLY B 1 220 ? 14.648 -29.75 1.858 1 98.25 220 GLY B CA 1
ATOM 5544 C C . GLY B 1 220 ? 15.633 -28.609 1.843 1 98.25 220 GLY B C 1
ATOM 5545 O O . GLY B 1 220 ? 16.812 -28.781 2.158 1 98.25 220 GLY B O 1
ATOM 5546 N N . LEU B 1 221 ? 15.18 -27.422 1.456 1 98.62 221 LEU B N 1
ATOM 5547 C CA . LEU B 1 221 ? 16.016 -26.234 1.46 1 98.62 221 LEU B CA 1
ATOM 5548 C C . LEU B 1 221 ? 16.484 -25.906 2.873 1 98.62 221 LEU B C 1
ATOM 5550 O O . LEU B 1 221 ? 17.656 -25.547 3.078 1 98.62 221 LEU B O 1
ATOM 5554 N N . ASP B 1 222 ? 15.586 -25.953 3.846 1 98.75 222 ASP B N 1
ATOM 5555 C CA . ASP B 1 222 ? 15.914 -25.672 5.238 1 98.75 222 ASP B CA 1
ATOM 5556 C C . ASP B 1 222 ? 17.031 -26.578 5.738 1 98.75 222 ASP B C 1
ATOM 5558 O O . ASP B 1 222 ? 17.969 -26.125 6.395 1 98.75 222 ASP B O 1
ATOM 5562 N N . LYS B 1 223 ? 16.953 -27.859 5.441 1 98.38 223 LYS B N 1
ATOM 5563 C CA . LYS B 1 223 ? 17.953 -28.844 5.848 1 98.38 223 LYS B CA 1
ATOM 5564 C C . LYS B 1 223 ? 19.312 -28.531 5.215 1 98.38 223 LYS B C 1
ATOM 5566 O O . LYS B 1 223 ? 20.328 -28.516 5.906 1 98.38 223 LYS B O 1
ATOM 5571 N N . ALA B 1 224 ? 19.281 -28.344 3.939 1 98.44 224 ALA B N 1
ATOM 5572 C CA . ALA B 1 224 ? 20.516 -28.031 3.223 1 98.44 224 ALA B CA 1
ATOM 5573 C C . ALA B 1 224 ? 21.125 -26.734 3.73 1 98.44 224 ALA B C 1
ATOM 5575 O O . ALA B 1 224 ? 22.344 -26.625 3.848 1 98.44 224 ALA B O 1
ATOM 5576 N N . LEU B 1 225 ? 20.281 -25.75 3.996 1 98.56 225 LEU B N 1
ATOM 5577 C CA . LEU B 1 225 ? 20.734 -24.438 4.457 1 98.56 225 LEU B CA 1
ATOM 5578 C C . LEU B 1 225 ? 21.328 -24.531 5.855 1 98.56 225 LEU B C 1
ATOM 5580 O O . LEU B 1 225 ? 22.281 -23.797 6.176 1 98.56 225 LEU B O 1
ATOM 5584 N N . ASP B 1 226 ? 20.781 -25.359 6.672 1 98.38 226 ASP B N 1
ATOM 5585 C CA . ASP B 1 226 ? 21.312 -25.562 8.016 1 98.38 226 ASP B CA 1
ATOM 5586 C C . ASP B 1 226 ? 22.781 -26.031 7.961 1 98.38 226 ASP B C 1
ATOM 5588 O O . ASP B 1 226 ? 23.625 -25.516 8.695 1 98.38 226 ASP B O 1
ATOM 5592 N N . GLU B 1 227 ? 23.047 -26.938 7.109 1 98.19 227 GLU B N 1
ATOM 5593 C CA . GLU B 1 227 ? 24.406 -27.438 6.922 1 98.19 227 GLU B CA 1
ATOM 5594 C C . GLU B 1 227 ? 25.312 -26.344 6.348 1 98.19 227 GLU B C 1
ATOM 5596 O O . GLU B 1 227 ? 26.453 -26.172 6.785 1 98.19 227 GLU B O 1
ATOM 5601 N N . TYR B 1 228 ? 24.797 -25.641 5.387 1 98.44 228 TYR B N 1
ATOM 5602 C CA . TYR B 1 228 ? 25.547 -24.562 4.734 1 98.44 228 TYR B CA 1
ATOM 5603 C C . TYR B 1 228 ? 25.891 -23.469 5.727 1 98.44 228 TYR B C 1
ATOM 5605 O O . TYR B 1 228 ? 27.031 -23 5.773 1 98.44 228 TYR B O 1
ATOM 5613 N N . ASN B 1 229 ? 24.922 -23.031 6.527 1 98.38 229 ASN B N 1
ATOM 5614 C CA . ASN B 1 229 ? 25.125 -22 7.539 1 98.38 229 ASN B CA 1
ATOM 5615 C C . ASN B 1 229 ? 26.109 -22.453 8.609 1 98.38 229 ASN B C 1
ATOM 5617 O O . ASN B 1 229 ? 26.906 -21.641 9.094 1 98.38 229 ASN B O 1
ATOM 5621 N N . ALA B 1 230 ? 26.031 -23.703 8.969 1 98.06 230 ALA B N 1
ATOM 5622 C CA . ALA B 1 230 ? 26.969 -24.234 9.953 1 98.06 230 ALA B CA 1
ATOM 5623 C C . ALA B 1 230 ? 28.406 -24.203 9.43 1 98.06 230 ALA B C 1
ATOM 5625 O O . ALA B 1 230 ? 29.344 -23.922 10.188 1 98.06 230 ALA B O 1
ATOM 5626 N N . LYS B 1 231 ? 28.547 -24.469 8.227 1 97.94 231 LYS B N 1
ATOM 5627 C CA . LYS B 1 231 ? 29.859 -24.516 7.594 1 97.94 231 LYS B CA 1
ATOM 5628 C C . LYS B 1 231 ? 30.406 -23.109 7.352 1 97.94 231 LYS B C 1
ATOM 5630 O O . LYS B 1 231 ? 31.609 -22.875 7.516 1 97.94 231 LYS B O 1
ATOM 5635 N N . THR B 1 232 ? 29.609 -22.141 6.984 1 97.44 232 THR B N 1
ATOM 5636 C CA . THR B 1 232 ? 30.062 -20.844 6.496 1 97.44 232 THR B CA 1
ATOM 5637 C C . THR B 1 232 ? 29.938 -19.781 7.586 1 97.44 232 THR B C 1
ATOM 5639 O O . THR B 1 232 ? 30.656 -18.781 7.566 1 97.44 232 THR B O 1
ATOM 5642 N N . GLY B 1 233 ? 28.891 -19.969 8.469 1 96.62 233 GLY B N 1
ATOM 5643 C CA . GLY B 1 233 ? 28.609 -18.953 9.477 1 96.62 233 GLY B CA 1
ATOM 5644 C C . GLY B 1 233 ? 27.797 -17.797 8.938 1 96.62 233 GLY B C 1
ATOM 5645 O O . GLY B 1 233 ? 27.625 -16.781 9.625 1 96.62 233 GLY B O 1
ATOM 5646 N N . TYR B 1 234 ? 27.219 -17.844 7.719 1 96.38 234 TYR B N 1
ATOM 5647 C CA . TYR B 1 234 ? 26.562 -16.719 7.074 1 96.38 234 TYR B CA 1
ATOM 5648 C C . TYR B 1 234 ? 25.188 -16.469 7.688 1 96.38 234 TYR B C 1
ATOM 5650 O O . TYR B 1 234 ? 24.641 -15.367 7.59 1 96.38 234 TYR B O 1
ATOM 5658 N N . GLU B 1 235 ? 24.516 -17.422 8.266 1 96.56 235 GLU B N 1
ATOM 5659 C CA . GLU B 1 235 ? 23.203 -17.344 8.891 1 96.56 235 GLU B CA 1
ATOM 5660 C C . GLU B 1 235 ? 22.156 -16.812 7.906 1 96.56 235 GLU B C 1
ATOM 5662 O O . GLU B 1 235 ? 21.406 -15.891 8.219 1 96.56 235 GLU B O 1
ATOM 5667 N N . ILE B 1 236 ? 22.156 -17.281 6.699 1 98.62 236 ILE B N 1
ATOM 5668 C CA . ILE B 1 236 ? 21.172 -16.922 5.668 1 98.62 236 ILE B CA 1
ATOM 5669 C C . ILE B 1 236 ? 19.812 -17.484 6.039 1 98.62 236 ILE B C 1
ATOM 5671 O O . ILE B 1 236 ? 19.672 -18.688 6.309 1 98.62 236 ILE B O 1
ATOM 5675 N N . PRO B 1 237 ? 18.781 -16.625 6.156 1 98.81 237 PRO B N 1
ATOM 5676 C CA . PRO B 1 237 ? 17.438 -17.094 6.492 1 98.81 237 PRO B CA 1
ATOM 5677 C C . PRO B 1 237 ? 16.609 -17.422 5.258 1 98.81 237 PRO B C 1
ATOM 5679 O O . PRO B 1 237 ? 17.062 -17.219 4.129 1 98.81 237 PRO B O 1
ATOM 5682 N N . ILE B 1 238 ? 15.445 -18.016 5.527 1 98.88 238 ILE B N 1
ATOM 5683 C CA . ILE B 1 238 ? 14.43 -18.25 4.516 1 98.88 238 ILE B CA 1
ATOM 5684 C C . ILE B 1 238 ? 13.234 -17.328 4.758 1 98.88 238 ILE B C 1
ATOM 5686 O O . ILE B 1 238 ? 12.75 -17.219 5.887 1 98.88 238 ILE B O 1
ATOM 5690 N N . HIS B 1 239 ? 12.836 -16.578 3.797 1 98.88 239 HIS B N 1
ATOM 5691 C CA . HIS B 1 239 ? 11.5 -16 3.729 1 98.88 239 HIS B CA 1
ATOM 5692 C C . HIS B 1 239 ? 10.602 -16.797 2.785 1 98.88 239 HIS B C 1
ATOM 5694 O O . HIS B 1 239 ? 10.891 -16.891 1.59 1 98.88 239 HIS B O 1
ATOM 5700 N N . VAL B 1 240 ? 9.523 -17.312 3.246 1 98.81 240 VAL B N 1
ATOM 5701 C CA . VAL B 1 240 ? 8.625 -18.078 2.396 1 98.81 240 VAL B CA 1
ATOM 5702 C C . VAL B 1 240 ? 7.574 -17.156 1.784 1 98.81 240 VAL B C 1
ATOM 5704 O O . VAL B 1 240 ? 6.812 -16.516 2.506 1 98.81 240 VAL B O 1
ATOM 5707 N N . ASP B 1 241 ? 7.605 -17.062 0.473 1 98.38 241 ASP B N 1
ATOM 5708 C CA . ASP B 1 241 ? 6.484 -16.453 -0.239 1 98.38 241 ASP B CA 1
ATOM 5709 C C . ASP B 1 241 ? 5.344 -17.438 -0.419 1 98.38 241 ASP B C 1
ATOM 5711 O O . ASP B 1 241 ? 5.375 -18.281 -1.328 1 98.38 241 ASP B O 1
ATOM 5715 N N . ALA B 1 242 ? 4.383 -17.328 0.373 1 98.25 242 ALA B N 1
ATOM 5716 C CA . ALA B 1 242 ? 3.234 -18.234 0.355 1 98.25 242 ALA B CA 1
ATOM 5717 C C . ALA B 1 242 ? 1.964 -17.484 -0.058 1 98.25 242 ALA B C 1
ATOM 5719 O O . ALA B 1 242 ? 0.918 -17.641 0.58 1 98.25 242 ALA B O 1
ATOM 5720 N N . ALA B 1 243 ? 2.086 -16.672 -1.109 1 96.25 243 ALA B N 1
ATOM 5721 C CA . ALA B 1 243 ? 0.942 -15.891 -1.56 1 96.25 243 ALA B CA 1
ATOM 5722 C C . ALA B 1 243 ? -0.299 -16.766 -1.714 1 96.25 243 ALA B C 1
ATOM 5724 O O . ALA B 1 243 ? -1.403 -16.359 -1.348 1 96.25 243 ALA B O 1
ATOM 5725 N N . SER B 1 244 ? -0.146 -17.953 -2.258 1 95.81 244 SER B N 1
ATOM 5726 C CA . SER B 1 244 ? -1.247 -18.891 -2.402 1 95.81 244 SER B CA 1
ATOM 5727 C C . SER B 1 244 ? -1.19 -19.969 -1.327 1 95.81 244 SER B C 1
ATOM 5729 O O . SER B 1 244 ? -2.148 -20.156 -0.574 1 95.81 244 SER B O 1
ATOM 5731 N N . GLY B 1 245 ? -0.078 -20.547 -1.143 1 97.31 245 GLY B N 1
ATOM 5732 C CA . GLY B 1 245 ? 0.077 -21.703 -0.281 1 97.31 245 GLY B CA 1
ATOM 5733 C C . GLY B 1 245 ? -0.216 -21.406 1.178 1 97.31 245 GLY B C 1
ATOM 5734 O O . GLY B 1 245 ? -0.543 -22.312 1.947 1 97.31 245 GLY B O 1
ATOM 5735 N N . GLY B 1 246 ? -0.099 -20.172 1.598 1 97.88 246 GLY B N 1
ATOM 5736 C CA . GLY B 1 246 ? -0.289 -19.797 2.99 1 97.88 246 GLY B CA 1
ATOM 5737 C C . GLY B 1 246 ? -1.7 -20.047 3.488 1 97.88 246 GLY B C 1
ATOM 5738 O O . GLY B 1 246 ? -1.933 -20.125 4.695 1 97.88 246 GLY B O 1
ATOM 5739 N N . PHE B 1 247 ? -2.66 -20.156 2.574 1 97.81 247 PHE B N 1
ATOM 5740 C CA . PHE B 1 247 ? -4.047 -20.438 2.939 1 97.81 247 PHE B CA 1
ATOM 5741 C C . PHE B 1 247 ? -4.508 -21.766 2.35 1 97.81 247 PHE B C 1
ATOM 5743 O O . PHE B 1 247 ? -5.707 -22.031 2.301 1 97.81 247 PHE B O 1
ATOM 5750 N N . ILE B 1 248 ? -3.561 -22.562 1.867 1 97.88 248 ILE B N 1
ATOM 5751 C CA . ILE B 1 248 ? -3.885 -23.891 1.346 1 97.88 248 ILE B CA 1
ATOM 5752 C C . ILE B 1 248 ? -3.252 -24.953 2.23 1 97.88 248 ILE B C 1
ATOM 5754 O O . ILE B 1 248 ? -3.951 -25.828 2.768 1 97.88 248 ILE B O 1
ATOM 5758 N N . LEU B 1 249 ? -2.002 -24.844 2.451 1 98.19 249 LEU B N 1
ATOM 5759 C CA . LEU B 1 249 ? -1.197 -25.875 3.098 1 98.19 249 LEU B CA 1
ATOM 5760 C C . LEU B 1 249 ? -1.654 -26.094 4.535 1 98.19 249 LEU B C 1
ATOM 5762 O O . LEU B 1 249 ? -1.791 -27.25 4.973 1 98.19 249 LEU B O 1
ATOM 5766 N N . PRO B 1 250 ? -1.936 -25.031 5.316 1 97.75 250 PRO B N 1
ATOM 5767 C CA . PRO B 1 250 ? -2.324 -25.281 6.703 1 97.75 250 PRO B CA 1
ATOM 5768 C C . PRO B 1 250 ? -3.625 -26.078 6.82 1 97.75 250 PRO B C 1
ATOM 5770 O O . PRO B 1 250 ? -3.826 -26.812 7.797 1 97.75 250 PRO B O 1
ATOM 5773 N N . PHE B 1 251 ? -4.484 -25.984 5.84 1 97.19 251 PHE B N 1
ATOM 5774 C CA . PHE B 1 251 ? -5.805 -26.594 5.91 1 97.19 251 PHE B CA 1
ATOM 5775 C C . PHE B 1 251 ? -5.793 -27.984 5.281 1 97.19 251 PHE B C 1
ATOM 5777 O O . PHE B 1 251 ? -6.457 -28.906 5.773 1 97.19 251 PHE B O 1
ATOM 5784 N N . LEU B 1 252 ? -5.102 -28.172 4.246 1 97.44 252 LEU B N 1
ATOM 5785 C CA . LEU B 1 252 ? -5.211 -29.406 3.469 1 97.44 252 LEU B CA 1
ATOM 5786 C C . LEU B 1 252 ? -4.035 -30.328 3.756 1 97.44 252 LEU B C 1
ATOM 5788 O O . LEU B 1 252 ? -4.141 -31.547 3.568 1 97.44 252 LEU B O 1
ATOM 5792 N N . LYS B 1 253 ? -2.904 -29.766 4.16 1 97.25 253 LYS B N 1
ATOM 5793 C CA . LYS B 1 253 ? -1.71 -30.562 4.453 1 97.25 253 LYS B CA 1
ATOM 5794 C C . LYS B 1 253 ? -1.03 -30.062 5.73 1 97.25 253 LYS B C 1
ATOM 5796 O O . LYS B 1 253 ? 0.151 -29.719 5.715 1 97.25 253 LYS B O 1
ATOM 5801 N N . PRO B 1 254 ? -1.722 -30.078 6.832 1 95.31 254 PRO B N 1
ATOM 5802 C CA . PRO B 1 254 ? -1.177 -29.531 8.078 1 95.31 254 PRO B CA 1
ATOM 5803 C C . PRO B 1 254 ? 0.089 -30.266 8.531 1 95.31 254 PRO B C 1
ATOM 5805 O O . PRO B 1 254 ? 0.875 -29.703 9.312 1 95.31 254 PRO B O 1
ATOM 5808 N N . GLU B 1 255 ? 0.335 -31.469 8.016 1 96.31 255 GLU B N 1
ATOM 5809 C CA . GLU B 1 255 ? 1.487 -32.281 8.43 1 96.31 255 GLU B CA 1
ATOM 5810 C C . GLU B 1 255 ? 2.742 -31.859 7.664 1 96.31 255 GLU B C 1
ATOM 5812 O O . GLU B 1 255 ? 3.861 -32.125 8.102 1 96.31 255 GLU B O 1
ATOM 5817 N N . LYS B 1 256 ? 2.582 -31.328 6.492 1 97.12 256 LYS B N 1
ATOM 5818 C CA . LYS B 1 256 ? 3.721 -30.906 5.684 1 97.12 256 LYS B CA 1
ATOM 5819 C C . LYS B 1 256 ? 4.457 -29.75 6.332 1 97.12 256 LYS B C 1
ATOM 5821 O O . LYS B 1 256 ? 3.836 -28.75 6.723 1 97.12 256 LYS B O 1
ATOM 5826 N N . LYS B 1 257 ? 5.789 -29.859 6.449 1 98.38 257 LYS B N 1
ATOM 5827 C CA . LYS B 1 257 ? 6.582 -28.797 7.039 1 98.38 257 LYS B CA 1
ATOM 5828 C C . LYS B 1 257 ? 7.016 -27.781 5.98 1 98.38 257 LYS B C 1
ATOM 5830 O O . LYS B 1 257 ? 7.648 -28.156 4.988 1 98.38 257 LYS B O 1
ATOM 5835 N N . TRP B 1 258 ? 6.656 -26.578 6.098 1 98.56 258 TRP B N 1
ATOM 5836 C CA . TRP B 1 258 ? 6.961 -25.484 5.18 1 98.56 258 TRP B CA 1
ATOM 5837 C C . TRP B 1 258 ? 7.059 -24.156 5.922 1 98.56 258 TRP B C 1
ATOM 5839 O O . TRP B 1 258 ? 7.527 -23.172 5.367 1 98.56 258 TRP B O 1
ATOM 5849 N N . ASP B 1 259 ? 6.66 -24.141 7.18 1 98.69 259 ASP B N 1
ATOM 5850 C CA . ASP B 1 259 ? 6.375 -22.938 7.945 1 98.69 259 ASP B CA 1
ATOM 5851 C C . ASP B 1 259 ? 7.352 -22.781 9.109 1 98.69 259 ASP B C 1
ATOM 5853 O O . ASP B 1 259 ? 8.508 -23.203 9.016 1 98.69 259 ASP B O 1
ATOM 5857 N N . PHE B 1 260 ? 6.918 -22.156 10.203 1 98.81 260 PHE B N 1
ATOM 5858 C CA . PHE B 1 260 ? 7.82 -21.734 11.266 1 98.81 260 PHE B CA 1
ATOM 5859 C C . PHE B 1 260 ? 8.344 -22.922 12.047 1 98.81 260 PHE B C 1
ATOM 5861 O O . PHE B 1 260 ? 9.203 -22.781 12.922 1 98.81 260 PHE B O 1
ATOM 5868 N N . ARG B 1 261 ? 7.875 -24.219 11.805 1 98.5 261 ARG B N 1
ATOM 5869 C CA . ARG B 1 261 ? 8.453 -25.438 12.391 1 98.5 261 ARG B CA 1
ATOM 5870 C C . ARG B 1 261 ? 9.867 -25.672 11.867 1 98.5 261 ARG B C 1
ATOM 5872 O O . ARG B 1 261 ? 10.641 -26.406 12.477 1 98.5 261 ARG B O 1
ATOM 5879 N N . LEU B 1 262 ? 10.188 -25.078 10.734 1 98.88 262 LEU B N 1
ATOM 5880 C CA . LEU B 1 262 ? 11.516 -25.188 10.148 1 98.88 262 LEU B CA 1
ATOM 5881 C C . LEU B 1 262 ? 12.461 -24.141 10.75 1 98.88 262 LEU B C 1
ATOM 5883 O O . LEU B 1 262 ? 12.055 -23.016 11.016 1 98.88 262 LEU B O 1
ATOM 5887 N N . LYS B 1 263 ? 13.75 -24.469 10.867 1 98.56 263 LYS B N 1
ATOM 5888 C CA . LYS B 1 263 ? 14.727 -23.703 11.641 1 98.56 263 LYS B CA 1
ATOM 5889 C C . LYS B 1 263 ? 14.977 -22.328 11.016 1 98.56 263 LYS B C 1
ATOM 5891 O O . LYS B 1 263 ? 15.008 -21.328 11.719 1 98.56 263 LYS B O 1
ATOM 5896 N N . TRP B 1 264 ? 15.07 -22.266 9.719 1 98.75 264 TRP B N 1
ATOM 5897 C CA . TRP B 1 264 ? 15.609 -21.062 9.094 1 98.75 264 TRP B CA 1
ATOM 5898 C C . TRP B 1 264 ? 14.5 -20.234 8.453 1 98.75 264 TRP B C 1
ATOM 5900 O O . TRP B 1 264 ? 14.758 -19.172 7.875 1 98.75 264 TRP B O 1
ATOM 5910 N N . VAL B 1 265 ? 13.242 -20.734 8.562 1 98.94 265 VAL B N 1
ATOM 5911 C CA . VAL B 1 265 ? 12.125 -19.906 8.141 1 98.94 265 VAL B CA 1
ATOM 5912 C C . VAL B 1 265 ? 11.867 -18.812 9.18 1 98.94 265 VAL B C 1
ATOM 5914 O O . VAL B 1 265 ? 11.312 -19.094 10.25 1 98.94 265 VAL B O 1
ATOM 5917 N N . LEU B 1 266 ? 12.203 -17.594 8.766 1 98.81 266 LEU B N 1
ATOM 5918 C CA . LEU B 1 266 ? 12.133 -16.531 9.766 1 98.81 266 LEU B CA 1
ATOM 5919 C C . LEU B 1 266 ? 10.953 -15.602 9.492 1 98.81 266 LEU B C 1
ATOM 5921 O O . LEU B 1 266 ? 10.547 -14.828 10.359 1 98.81 266 LEU B O 1
ATOM 5925 N N . SER B 1 267 ? 10.414 -15.625 8.297 1 98.75 267 SER B N 1
ATOM 5926 C CA . SER B 1 267 ? 9.219 -14.859 7.957 1 98.75 267 SER B CA 1
ATOM 5927 C C . SER B 1 267 ? 8.445 -15.523 6.824 1 98.75 267 SER B C 1
ATOM 5929 O O . SER B 1 267 ? 9.016 -16.281 6.035 1 98.75 267 SER B O 1
ATOM 5931 N N . ILE B 1 268 ? 7.148 -15.273 6.809 1 98.88 268 ILE B N 1
ATOM 5932 C CA . ILE B 1 268 ? 6.242 -15.812 5.801 1 98.88 268 ILE B CA 1
ATOM 5933 C C . ILE B 1 268 ? 5.25 -14.734 5.371 1 98.88 268 ILE B C 1
ATOM 5935 O O . ILE B 1 268 ? 4.719 -14 6.211 1 98.88 268 ILE B O 1
ATOM 5939 N N . SER B 1 269 ? 5.066 -14.555 4.09 1 98.25 269 SER B N 1
ATOM 5940 C CA . SER B 1 269 ? 4.047 -13.648 3.568 1 98.25 269 SER B CA 1
ATOM 5941 C C . SER B 1 269 ? 2.955 -14.422 2.828 1 98.25 269 SER B C 1
ATOM 5943 O O . SER B 1 269 ? 3.197 -15.516 2.32 1 98.25 269 SER B O 1
ATOM 5945 N N . THR B 1 270 ? 1.755 -13.828 2.785 1 98 270 THR B N 1
ATOM 5946 C CA . THR B 1 270 ? 0.644 -14.453 2.074 1 98 270 THR B CA 1
ATOM 5947 C C . THR B 1 270 ? -0.333 -13.398 1.567 1 98 270 THR B C 1
ATOM 5949 O O . THR B 1 270 ? -0.215 -12.219 1.913 1 98 270 THR B O 1
ATOM 5952 N N . SER B 1 271 ? -1.145 -13.836 0.654 1 96.25 271 SER B N 1
ATOM 5953 C CA . SER B 1 271 ? -2.211 -12.984 0.141 1 96.25 271 SER B CA 1
ATOM 5954 C C . SER B 1 271 ? -3.543 -13.305 0.813 1 96.25 271 SER B C 1
ATOM 5956 O O . SER B 1 271 ? -4.117 -14.375 0.597 1 96.25 271 SER B O 1
ATOM 5958 N N . GLY B 1 272 ? -4.039 -12.359 1.48 1 96.25 272 GLY B N 1
ATOM 5959 C CA . GLY B 1 272 ? -5.383 -12.516 2.016 1 96.25 272 GLY B CA 1
ATOM 5960 C C . GLY B 1 272 ? -6.457 -12.453 0.95 1 96.25 272 GLY B C 1
ATOM 5961 O O . GLY B 1 272 ? -7.535 -13.031 1.119 1 96.25 272 GLY B O 1
ATOM 5962 N N . HIS B 1 273 ? -6.168 -11.812 -0.145 1 93.62 273 HIS B N 1
ATOM 5963 C CA . HIS B 1 273 ? -7.195 -11.602 -1.159 1 93.62 273 HIS B CA 1
ATOM 5964 C C . HIS B 1 273 ? -7.094 -12.641 -2.271 1 93.62 273 HIS B C 1
ATOM 5966 O O . HIS B 1 273 ? -7.684 -12.469 -3.342 1 93.62 273 HIS B O 1
ATOM 5972 N N . LYS B 1 274 ? -6.27 -13.609 -2.184 1 94.25 274 LYS B N 1
ATOM 5973 C CA . LYS B 1 274 ? -6.312 -14.805 -3.014 1 94.25 274 LYS B CA 1
ATOM 5974 C C . LYS B 1 274 ? -7.094 -15.922 -2.326 1 94.25 274 LYS B C 1
ATOM 5976 O O . LYS B 1 274 ? -8.312 -15.828 -2.168 1 94.25 274 LYS B O 1
ATOM 5981 N N . TYR B 1 275 ? -6.371 -16.859 -1.743 1 95.81 275 TYR B N 1
ATOM 5982 C CA . TYR B 1 275 ? -7.062 -17.984 -1.125 1 95.81 275 TYR B CA 1
ATOM 5983 C C . TYR B 1 275 ? -7.418 -17.688 0.325 1 95.81 275 TYR B C 1
ATOM 5985 O O . TYR B 1 275 ? -7.996 -18.516 1.021 1 95.81 275 TYR B O 1
ATOM 5993 N N . GLY B 1 276 ? -7.039 -16.484 0.814 1 96.25 276 GLY B N 1
ATOM 5994 C CA . GLY B 1 276 ? -7.605 -15.977 2.055 1 96.25 276 GLY B CA 1
ATOM 5995 C C . GLY B 1 276 ? -9.062 -15.555 1.921 1 96.25 276 GLY B C 1
ATOM 5996 O O . GLY B 1 276 ? -9.734 -15.305 2.922 1 96.25 276 GLY B O 1
ATOM 5997 N N . LEU B 1 277 ? -9.516 -15.43 0.751 1 95.88 277 LEU B N 1
ATOM 5998 C CA . LEU B 1 277 ? -10.922 -15.344 0.376 1 95.88 277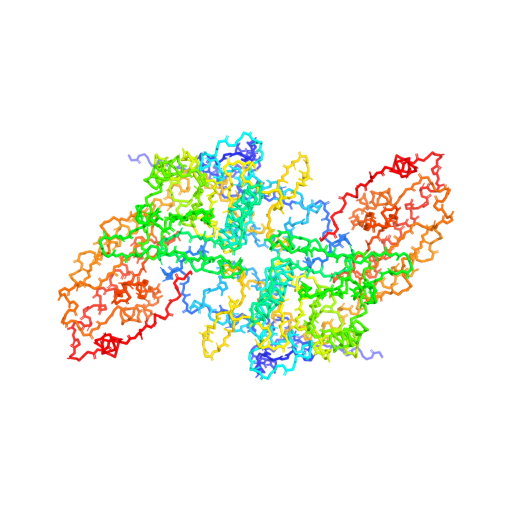 LEU B CA 1
ATOM 5999 C C . LEU B 1 277 ? -11.477 -13.961 0.691 1 95.88 277 LEU B C 1
ATOM 6001 O O . LEU B 1 277 ? -12.641 -13.828 1.094 1 95.88 277 LEU B O 1
ATOM 6005 N N . VAL B 1 278 ? -10.672 -12.945 0.624 1 95.5 278 VAL B N 1
ATOM 6006 C CA . VAL B 1 278 ? -11.086 -11.555 0.817 1 95.5 278 VAL B CA 1
ATOM 6007 C C . VAL B 1 278 ? -10.93 -10.789 -0.491 1 95.5 278 VAL B C 1
ATOM 6009 O O . VAL B 1 278 ? -10.102 -11.133 -1.33 1 95.5 278 VAL B O 1
ATOM 6012 N N . TYR B 1 279 ? -11.789 -9.742 -0.712 1 92.5 279 TYR B N 1
ATOM 6013 C CA . TYR B 1 279 ? -11.648 -8.883 -1.881 1 92.5 279 TYR B CA 1
ATOM 6014 C C . TYR B 1 279 ? -10.25 -8.281 -1.943 1 92.5 279 TYR B C 1
ATOM 6016 O O . TYR B 1 279 ? -9.539 -8.234 -0.937 1 92.5 279 TYR B O 1
ATOM 6024 N N . PRO B 1 280 ? -9.875 -7.738 -3.148 1 90.94 280 PRO B N 1
ATOM 6025 C CA . PRO B 1 280 ? -8.492 -7.285 -3.355 1 90.94 280 PRO B CA 1
ATOM 6026 C C . PRO B 1 280 ? -8.07 -6.215 -2.354 1 90.94 280 PRO B C 1
ATOM 6028 O O . PRO B 1 280 ? -8.859 -5.332 -2.012 1 90.94 280 PRO B O 1
ATOM 6031 N N . GLY B 1 281 ? -6.758 -6.332 -1.991 1 91.62 281 GLY B N 1
ATOM 6032 C CA . GLY B 1 281 ? -6.195 -5.277 -1.166 1 91.62 281 GLY B CA 1
ATOM 6033 C C . GLY B 1 281 ? -5.766 -5.758 0.208 1 91.62 281 GLY B C 1
ATOM 6034 O O . GLY B 1 281 ? -5.816 -5 1.18 1 91.62 281 GLY B O 1
ATOM 6035 N N . LEU B 1 282 ? -5.363 -7.008 0.304 1 94.62 282 LEU B N 1
ATOM 6036 C CA . LEU B 1 282 ? -4.984 -7.516 1.617 1 94.62 282 LEU B CA 1
ATOM 6037 C C . LEU B 1 282 ? -3.83 -8.508 1.503 1 94.62 282 LEU B C 1
ATOM 6039 O O . LEU B 1 282 ? -3.885 -9.438 0.695 1 94.62 282 LEU B O 1
ATOM 6043 N N . GLY B 1 283 ? -2.824 -8.289 2.273 1 95.12 283 GLY B N 1
ATOM 6044 C CA . GLY B 1 283 ? -1.713 -9.211 2.455 1 95.12 283 GLY B CA 1
ATOM 6045 C C . GLY B 1 283 ? -1.219 -9.273 3.889 1 95.12 283 GLY B C 1
ATOM 6046 O O . GLY B 1 283 ? -1.467 -8.359 4.676 1 95.12 283 GLY B O 1
ATOM 6047 N N . TRP B 1 284 ? -0.616 -10.383 4.289 1 97 284 TRP B N 1
ATOM 6048 C CA . TRP B 1 284 ? -0.074 -10.562 5.633 1 97 284 TRP B CA 1
ATOM 6049 C C . TRP B 1 284 ? 1.397 -10.961 5.578 1 97 284 TRP B C 1
ATOM 6051 O O . TRP B 1 284 ? 1.81 -11.719 4.699 1 97 284 TRP B O 1
ATOM 6061 N N . VAL B 1 285 ? 2.172 -10.477 6.438 1 98.12 285 VAL B N 1
ATOM 6062 C CA . VAL B 1 285 ? 3.51 -11 6.699 1 98.12 285 VAL B CA 1
ATOM 6063 C C . VAL B 1 285 ? 3.686 -11.242 8.195 1 98.12 285 VAL B C 1
ATOM 6065 O O . VAL B 1 285 ? 3.234 -10.445 9.016 1 98.12 285 VAL B O 1
ATOM 6068 N N . VAL B 1 286 ? 4.199 -12.367 8.578 1 98.06 286 VAL B N 1
ATOM 6069 C CA . VAL B 1 286 ? 4.441 -12.758 9.961 1 98.06 286 VAL B CA 1
ATOM 6070 C C . VAL B 1 286 ? 5.906 -13.141 10.141 1 98.06 286 VAL B C 1
ATOM 6072 O O . VAL B 1 286 ? 6.504 -13.773 9.266 1 98.06 286 VAL B O 1
ATOM 6075 N N . TRP B 1 287 ? 6.52 -12.695 11.188 1 98.25 287 TRP B N 1
ATOM 6076 C CA . TRP B 1 287 ? 7.867 -13.117 11.555 1 98.25 287 TRP B CA 1
ATOM 6077 C C . TRP B 1 287 ? 7.824 -14.188 12.641 1 98.25 287 TRP B C 1
ATOM 6079 O O . TRP B 1 287 ? 6.906 -14.203 13.469 1 98.25 287 TRP B O 1
ATOM 6089 N N . LYS B 1 288 ? 8.789 -15.039 12.672 1 98.5 288 LYS B N 1
ATOM 6090 C CA . LYS B 1 288 ? 8.883 -16.188 13.57 1 98.5 288 LYS B CA 1
ATOM 6091 C C . LYS B 1 288 ? 8.883 -15.742 15.031 1 98.5 288 LYS B C 1
ATOM 6093 O O . LYS B 1 288 ? 8.383 -16.453 15.898 1 98.5 288 LYS B O 1
ATOM 6098 N N . ASP B 1 289 ? 9.484 -14.656 15.266 1 96.56 289 ASP B N 1
ATOM 6099 C CA . ASP B 1 289 ? 9.609 -14.023 16.578 1 96.56 289 ASP B CA 1
ATOM 6100 C C . ASP B 1 289 ? 9.938 -12.539 16.453 1 96.56 289 ASP B C 1
ATOM 6102 O O . ASP B 1 289 ? 10.477 -12.109 15.43 1 96.56 289 ASP B O 1
ATOM 6106 N N . LYS B 1 290 ? 9.594 -11.766 17.516 1 93.94 290 LYS B N 1
ATOM 6107 C CA . LYS B 1 290 ? 9.867 -10.336 17.516 1 93.94 290 LYS B CA 1
ATOM 6108 C C . LYS B 1 290 ? 11.352 -10.055 17.281 1 93.94 290 LYS B C 1
ATOM 6110 O O . LYS B 1 290 ? 11.703 -9.055 16.656 1 93.94 290 LYS B O 1
ATOM 6115 N N . LYS B 1 291 ? 12.211 -10.898 17.719 1 95.31 291 LYS B N 1
ATOM 6116 C CA . LYS B 1 291 ? 13.656 -10.68 17.625 1 95.31 291 LYS B CA 1
ATOM 6117 C C . LYS B 1 291 ? 14.117 -10.703 16.172 1 95.31 291 LYS B C 1
ATOM 6119 O O . LYS B 1 291 ? 15.211 -10.227 15.852 1 95.31 291 LYS B O 1
ATOM 6124 N N . TYR B 1 292 ? 13.305 -11.219 15.234 1 96.5 292 TYR B N 1
ATOM 6125 C CA . TYR B 1 292 ? 13.695 -11.297 13.828 1 96.5 292 TYR B CA 1
ATOM 6126 C C . TYR B 1 292 ? 13.141 -10.109 13.055 1 96.5 292 TYR B C 1
ATOM 6128 O O . TYR B 1 292 ? 13.375 -9.984 11.844 1 96.5 292 TYR B O 1
ATOM 6136 N N . LEU B 1 293 ? 12.398 -9.219 13.656 1 96 293 LEU B N 1
ATOM 6137 C CA . LEU B 1 293 ? 11.969 -7.941 13.094 1 96 293 LEU B CA 1
ATOM 6138 C C . LEU B 1 293 ? 12.867 -6.805 13.586 1 96 293 LEU B C 1
ATOM 6140 O O . LEU B 1 293 ? 12.859 -6.473 14.773 1 96 293 LEU B O 1
ATOM 6144 N N . PRO B 1 294 ? 13.641 -6.23 12.656 1 95.12 294 PRO B N 1
ATOM 6145 C CA . PRO B 1 294 ? 14.508 -5.125 13.07 1 95.12 294 PRO B CA 1
ATOM 6146 C C . PRO B 1 294 ? 13.734 -3.977 13.711 1 95.12 294 PRO B C 1
ATOM 6148 O O . PRO B 1 294 ? 12.648 -3.627 13.242 1 95.12 294 PRO B O 1
ATOM 6151 N N . ASP B 1 295 ? 14.273 -3.332 14.656 1 89.5 295 ASP B N 1
ATOM 6152 C CA . ASP B 1 295 ? 13.641 -2.244 15.398 1 89.5 295 ASP B CA 1
ATOM 6153 C C . ASP B 1 295 ? 13.406 -1.033 14.5 1 89.5 295 ASP B C 1
ATOM 6155 O O . ASP B 1 295 ? 12.445 -0.282 14.703 1 89.5 295 ASP B O 1
ATOM 6159 N N . GLU B 1 296 ? 14.258 -0.903 13.523 1 89.19 296 GLU B N 1
ATOM 6160 C CA . GLU B 1 296 ? 14.141 0.208 12.586 1 89.19 296 GLU B CA 1
ATOM 6161 C C . GLU B 1 296 ? 12.797 0.183 11.867 1 89.19 296 GLU B C 1
ATOM 6163 O O . GLU B 1 296 ? 12.352 1.205 11.344 1 89.19 296 GLU B O 1
ATOM 6168 N N . MET B 1 297 ? 12.172 -0.995 11.844 1 90 297 MET B N 1
ATOM 6169 C CA . MET B 1 297 ? 10.953 -1.156 11.062 1 90 297 MET B CA 1
ATOM 6170 C C . MET B 1 297 ? 9.719 -1.025 11.945 1 90 297 MET B C 1
ATOM 6172 O O . MET B 1 297 ? 8.594 -0.941 11.438 1 90 297 MET B O 1
ATOM 6176 N N . SER B 1 298 ? 9.93 -1.029 13.219 1 81.5 298 SER B N 1
ATOM 6177 C CA . SER B 1 298 ? 8.75 -1.212 14.062 1 81.5 298 SER B CA 1
ATOM 6178 C C . SER B 1 298 ? 8.609 -0.075 15.062 1 81.5 298 SER B C 1
ATOM 6180 O O . SER B 1 298 ? 9.602 0.549 15.453 1 81.5 298 SER B O 1
ATOM 6182 N N . PHE B 1 299 ? 7.289 0.29 15.234 1 73.56 299 PHE B N 1
ATOM 6183 C CA . PHE B 1 299 ? 6.945 1.162 16.359 1 73.56 299 PHE B CA 1
ATOM 6184 C C . PHE B 1 299 ? 5.832 0.55 17.203 1 73.56 299 PHE B C 1
ATOM 6186 O O . PHE B 1 299 ? 4.93 -0.101 16.672 1 73.56 299 PHE B O 1
ATOM 6193 N N . SER B 1 300 ? 6.016 0.545 18.453 1 68.62 300 SER B N 1
ATOM 6194 C CA . SER B 1 300 ? 5 -0.009 19.344 1 68.62 300 SER B CA 1
ATOM 6195 C C . SER B 1 300 ? 3.928 1.026 19.672 1 68.62 300 SER B C 1
ATOM 6197 O O . SER B 1 300 ? 4.246 2.17 20.016 1 68.62 300 SER B O 1
ATOM 6199 N N . VAL B 1 301 ? 2.68 0.576 19.469 1 65.75 301 VAL B N 1
ATOM 6200 C CA . VAL B 1 301 ? 1.556 1.447 19.797 1 65.75 301 VAL B CA 1
ATOM 6201 C C . VAL B 1 301 ? 0.604 0.728 20.75 1 65.75 301 VAL B C 1
ATOM 6203 O O . VAL B 1 301 ? 0.357 -0.471 20.594 1 65.75 301 VAL B O 1
ATOM 6206 N N . ASN B 1 302 ? 0.201 1.34 21.766 1 65.06 302 ASN B N 1
ATOM 6207 C CA . ASN B 1 302 ? -0.781 0.785 22.688 1 65.06 302 ASN B CA 1
ATOM 6208 C C . ASN B 1 302 ? -2.207 1.105 22.25 1 65.06 302 ASN B C 1
ATOM 6210 O O . ASN B 1 302 ? -2.6 2.273 22.203 1 65.06 302 ASN B O 1
ATOM 6214 N N . TYR B 1 303 ? -2.879 0.06 21.906 1 65.06 303 TYR B N 1
ATOM 6215 C CA . TYR B 1 303 ? -4.285 0.188 21.547 1 65.06 303 TYR B CA 1
ATOM 6216 C C . TYR B 1 303 ? -5.18 -0.441 22.609 1 65.06 303 TYR B C 1
ATOM 6218 O O . TYR B 1 303 ? -5.324 -1.665 22.656 1 65.06 303 TYR B O 1
ATOM 6226 N N . LEU B 1 304 ? -5.969 0.358 23.391 1 64.19 304 LEU B N 1
ATOM 6227 C CA . LEU B 1 304 ? -6.91 -0.13 24.391 1 64.19 304 LEU B CA 1
ATOM 6228 C C . LEU B 1 304 ? -6.254 -1.171 25.297 1 64.19 304 LEU B C 1
ATOM 6230 O O . LEU B 1 304 ? -6.848 -2.215 25.578 1 64.19 304 LEU B O 1
ATOM 6234 N N . GLY B 1 305 ? -4.969 -1.038 25.516 1 64.06 305 GLY B N 1
ATOM 6235 C CA . GLY B 1 305 ? -4.285 -1.964 26.406 1 64.06 305 GLY B CA 1
ATOM 6236 C C . GLY B 1 305 ? -3.5 -3.031 25.672 1 64.06 305 GLY B C 1
ATOM 6237 O O . GLY B 1 305 ? -2.723 -3.768 26.281 1 64.06 305 GLY B O 1
ATOM 6238 N N . ALA B 1 306 ? -3.746 -3.021 24.406 1 68.5 306 ALA B N 1
ATOM 6239 C CA . ALA B 1 306 ? -3.016 -3.982 23.578 1 68.5 306 ALA B CA 1
ATOM 6240 C C . ALA B 1 306 ? -1.768 -3.348 22.969 1 68.5 306 ALA B C 1
ATOM 6242 O O . ALA B 1 306 ? -1.86 -2.369 22.234 1 68.5 306 ALA B O 1
ATOM 6243 N N . ASN B 1 307 ? -0.64 -3.848 23.359 1 74.19 307 ASN B N 1
ATOM 6244 C CA . ASN B 1 307 ? 0.605 -3.385 22.75 1 74.19 307 ASN B CA 1
ATOM 6245 C C . ASN B 1 307 ? 0.877 -4.082 21.422 1 74.19 307 ASN B C 1
ATOM 6247 O O . ASN B 1 307 ? 1.486 -5.152 21.391 1 74.19 307 ASN B O 1
ATOM 6251 N N . ILE B 1 308 ? 0.454 -3.461 20.422 1 72.75 308 ILE B N 1
ATOM 6252 C CA . ILE B 1 308 ? 0.564 -4.051 19.094 1 72.75 308 ILE B CA 1
ATOM 6253 C C . ILE B 1 308 ? 1.697 -3.377 18.328 1 72.75 308 ILE B C 1
ATOM 6255 O O . ILE B 1 308 ? 1.846 -2.154 18.375 1 72.75 308 ILE B O 1
ATOM 6259 N N . THR B 1 309 ? 2.559 -4.227 17.75 1 77 309 THR B N 1
ATOM 6260 C CA . THR B 1 309 ? 3.648 -3.734 16.922 1 77 309 THR B CA 1
ATOM 6261 C C . THR B 1 309 ? 3.127 -3.289 15.555 1 77 309 THR B C 1
ATOM 6263 O O . THR B 1 309 ? 2.41 -4.035 14.883 1 77 309 THR B O 1
ATOM 6266 N N . GLN B 1 310 ? 3.42 -2.061 15.227 1 75.94 310 GLN B N 1
ATOM 6267 C CA . GLN B 1 310 ? 3.016 -1.55 13.922 1 75.94 310 GLN B CA 1
ATOM 6268 C C . GLN B 1 310 ? 4.199 -1.498 12.961 1 75.94 310 GLN B C 1
ATOM 6270 O O . GLN B 1 310 ? 5.262 -0.98 13.305 1 75.94 310 GLN B O 1
ATOM 6275 N N . VAL B 1 311 ? 3.996 -2.293 11.914 1 82.75 311 VAL B N 1
ATOM 6276 C CA . VAL B 1 311 ? 4.961 -2.34 10.82 1 82.75 311 VAL B CA 1
ATOM 6277 C C . VAL B 1 311 ? 4.254 -2.051 9.492 1 82.75 311 VAL B C 1
ATOM 6279 O O . VAL B 1 311 ? 3.119 -2.479 9.281 1 82.75 311 VAL B O 1
ATOM 6282 N N . GLY B 1 312 ? 4.691 -1.104 8.773 1 77.12 312 GLY B N 1
ATOM 6283 C CA . GLY B 1 312 ? 4.059 -0.929 7.473 1 77.12 312 GLY B CA 1
ATOM 6284 C C . GLY B 1 312 ? 4.664 0.201 6.66 1 77.12 312 GLY B C 1
ATOM 6285 O O . GLY B 1 312 ? 5.355 1.065 7.207 1 77.12 312 GLY B O 1
ATOM 6286 N N . LEU B 1 313 ? 4.387 0.081 5.383 1 81.12 313 LEU B N 1
ATOM 6287 C CA . LEU B 1 313 ? 4.805 1.133 4.465 1 81.12 313 LEU B CA 1
ATOM 6288 C C . LEU B 1 313 ? 3.727 2.203 4.336 1 81.12 313 LEU B C 1
ATOM 6290 O O . LEU B 1 313 ? 4.027 3.363 4.047 1 81.12 313 LEU B O 1
ATOM 6294 N N . ASN B 1 314 ? 2.543 1.714 4.59 1 79.25 314 ASN B N 1
ATOM 6295 C CA . ASN B 1 314 ? 1.398 2.602 4.418 1 79.25 314 ASN B CA 1
ATOM 6296 C C . ASN B 1 314 ? 0.656 2.822 5.73 1 79.25 314 ASN B C 1
ATOM 6298 O O . ASN B 1 314 ? 0.611 1.931 6.582 1 79.25 314 ASN B O 1
ATOM 6302 N N . PHE B 1 315 ? 0.105 4.043 5.801 1 79.06 315 PHE B N 1
ATOM 6303 C CA . PHE B 1 315 ? -0.67 4.348 6.996 1 79.06 315 PHE B CA 1
ATOM 6304 C C . PHE B 1 315 ? -2.164 4.336 6.691 1 79.06 315 PHE B C 1
ATOM 6306 O O . PHE B 1 315 ? -2.809 3.289 6.762 1 79.06 315 PHE B O 1
ATOM 6313 N N . SER B 1 316 ? -2.629 5.348 6.035 1 77 316 SER B N 1
ATOM 6314 C CA . SER B 1 316 ? -4.059 5.457 5.766 1 77 316 SER B CA 1
ATOM 6315 C C . SER B 1 316 ? -4.508 4.414 4.75 1 77 316 SER B C 1
ATOM 6317 O O . SER B 1 316 ? -3.875 4.242 3.705 1 77 316 SER B O 1
ATOM 6319 N N . ARG B 1 317 ? -5.516 3.678 5.141 1 83.12 317 ARG B N 1
ATOM 6320 C CA . ARG B 1 317 ? -6.188 2.711 4.277 1 83.12 317 ARG B CA 1
ATOM 6321 C C . ARG B 1 317 ? -7.562 2.35 4.832 1 83.12 317 ARG B C 1
ATOM 6323 O O . ARG B 1 317 ? -7.816 2.506 6.027 1 83.12 317 ARG B O 1
ATOM 6330 N N . PRO B 1 318 ? -8.398 1.85 3.969 1 86.06 318 PRO B N 1
ATOM 6331 C CA . PRO B 1 318 ? -9.695 1.41 4.488 1 86.06 318 PRO B CA 1
ATOM 6332 C C . PRO B 1 318 ? -9.578 0.203 5.418 1 86.06 318 PRO B C 1
ATOM 6334 O O . PRO B 1 318 ? -8.766 -0.693 5.172 1 86.06 318 PRO B O 1
ATOM 6337 N N . ALA B 1 319 ? -10.398 0.153 6.395 1 88.81 319 ALA B N 1
ATOM 6338 C CA . ALA B 1 319 ? -10.453 -0.974 7.324 1 88.81 319 ALA B CA 1
ATOM 6339 C C . ALA B 1 319 ? -11.195 -2.158 6.707 1 88.81 319 ALA B C 1
ATOM 6341 O O . ALA B 1 319 ? -11.148 -3.27 7.238 1 88.81 319 ALA B O 1
ATOM 6342 N N . ALA B 1 320 ? -11.812 -1.962 5.59 1 90.69 320 ALA B N 1
ATOM 6343 C CA . ALA B 1 320 ? -12.758 -2.889 4.977 1 90.69 320 ALA B CA 1
ATOM 6344 C C . ALA B 1 320 ? -12.156 -4.285 4.855 1 90.69 320 ALA B C 1
ATOM 6346 O O . ALA B 1 320 ? -12.789 -5.277 5.227 1 90.69 320 ALA B O 1
ATOM 6347 N N . GLN B 1 321 ? -10.969 -4.438 4.387 1 93.75 321 GLN B N 1
ATOM 6348 C CA . GLN B 1 321 ? -10.375 -5.742 4.113 1 93.75 321 GLN B CA 1
ATOM 6349 C C . GLN B 1 321 ? -10.047 -6.48 5.41 1 93.75 321 GLN B C 1
ATOM 6351 O O . GLN B 1 321 ? -10.141 -7.707 5.469 1 93.75 321 GLN B O 1
ATOM 6356 N N . ILE B 1 322 ? -9.656 -5.754 6.434 1 92.81 322 ILE B N 1
ATOM 6357 C CA . ILE B 1 322 ? -9.398 -6.355 7.738 1 92.81 322 ILE B CA 1
ATOM 6358 C C . ILE B 1 322 ? -10.688 -6.969 8.289 1 92.81 322 ILE B C 1
ATOM 6360 O O . ILE B 1 322 ? -10.688 -8.109 8.758 1 92.81 322 ILE B O 1
ATOM 6364 N N . LEU B 1 323 ? -11.766 -6.195 8.195 1 92.88 323 LEU B N 1
ATOM 6365 C CA . LEU B 1 323 ? -13.055 -6.691 8.664 1 92.88 323 LEU B CA 1
ATOM 6366 C C . LEU B 1 323 ? -13.492 -7.918 7.863 1 92.88 323 LEU B C 1
ATOM 6368 O O . LEU B 1 323 ? -14.008 -8.883 8.43 1 92.88 323 LEU B O 1
ATOM 6372 N N . GLY B 1 324 ? -13.242 -7.836 6.59 1 94 324 GLY B N 1
ATOM 6373 C CA . GLY B 1 324 ? -13.586 -8.969 5.742 1 94 324 GLY B CA 1
ATOM 6374 C C . GLY B 1 324 ? -12.859 -10.242 6.141 1 94 324 GLY B C 1
ATOM 6375 O O . GLY B 1 324 ? -13.477 -11.312 6.199 1 94 324 GLY B O 1
ATOM 6376 N N . GLN B 1 325 ? -11.586 -10.156 6.367 1 96.12 325 GLN B N 1
ATOM 6377 C CA . GLN B 1 325 ? -10.805 -11.336 6.742 1 96.12 325 GLN B CA 1
ATOM 6378 C C . GLN B 1 325 ? -11.25 -11.875 8.102 1 96.12 325 GLN B C 1
ATOM 6380 O O . GLN B 1 325 ? -11.406 -13.094 8.266 1 96.12 325 GLN B O 1
ATOM 6385 N N . TYR B 1 326 ? -11.352 -10.953 9.07 1 94.25 326 TYR B N 1
ATOM 6386 C CA . TYR B 1 326 ? -11.766 -11.375 10.398 1 94.25 326 TYR B CA 1
ATOM 6387 C C . TYR B 1 326 ? -13.141 -12.031 10.359 1 94.25 326 TYR B C 1
ATOM 6389 O O . TYR B 1 326 ? -13.359 -13.062 11 1 94.25 326 TYR B O 1
ATOM 6397 N N . TYR B 1 327 ? -14.07 -11.477 9.594 1 94.06 327 TYR B N 1
ATOM 6398 C CA . TYR B 1 327 ? -15.383 -12.078 9.367 1 94.06 327 TYR B CA 1
ATOM 6399 C C . TYR B 1 327 ? -15.242 -13.508 8.852 1 94.06 327 TYR B C 1
ATOM 6401 O O . TYR B 1 327 ? -15.891 -14.422 9.367 1 94.06 327 TYR B O 1
ATOM 6409 N N . ASN B 1 328 ? -14.414 -13.711 7.832 1 94.56 328 ASN B N 1
ATOM 6410 C CA . ASN B 1 328 ? -14.242 -15.039 7.242 1 94.56 328 ASN B CA 1
ATOM 6411 C C . ASN B 1 328 ? -13.656 -16.031 8.242 1 94.56 328 ASN B C 1
ATOM 6413 O O . ASN B 1 328 ? -14.016 -17.203 8.25 1 94.56 328 ASN B O 1
ATOM 6417 N N . PHE B 1 329 ? -12.68 -15.547 9.008 1 94.62 329 PHE B N 1
ATOM 6418 C CA . PHE B 1 329 ? -12.102 -16.422 10.023 1 94.62 329 PHE B CA 1
ATOM 6419 C C . PHE B 1 329 ? -13.172 -16.922 10.977 1 94.62 329 PHE B C 1
ATOM 6421 O O . PHE B 1 329 ? -13.18 -18.094 11.352 1 94.62 329 PHE B O 1
ATOM 6428 N N . ILE B 1 330 ? -14.055 -16.031 11.367 1 90.38 330 ILE B N 1
ATOM 6429 C CA . ILE B 1 330 ? -15.117 -16.406 12.297 1 90.38 330 ILE B CA 1
ATOM 6430 C C . ILE B 1 330 ? -16.172 -17.25 11.578 1 90.38 330 ILE B C 1
ATOM 6432 O O . ILE B 1 330 ? -16.531 -18.328 12.062 1 90.38 330 ILE B O 1
ATOM 6436 N N . ARG B 1 331 ? -16.688 -16.844 10.445 1 90.62 331 ARG B N 1
ATOM 6437 C CA . ARG B 1 331 ? -17.781 -17.438 9.695 1 90.62 331 ARG B CA 1
ATOM 6438 C C . ARG B 1 331 ? -17.438 -18.844 9.227 1 90.62 331 ARG B C 1
ATOM 6440 O O . ARG B 1 331 ? -18.219 -19.781 9.422 1 90.62 331 ARG B O 1
ATOM 6447 N N . LEU B 1 332 ? -16.25 -18.984 8.594 1 91.31 332 LEU B N 1
ATOM 6448 C CA . LEU B 1 332 ? -15.875 -20.25 7.98 1 91.31 332 LEU B CA 1
ATOM 6449 C C . LEU B 1 332 ? -15.203 -21.172 8.992 1 91.31 332 LEU B C 1
ATOM 6451 O O . LEU B 1 332 ? -15.406 -22.391 8.961 1 91.31 332 LEU B O 1
ATOM 6455 N N . GLY B 1 333 ? -14.438 -20.5 9.938 1 91.62 333 GLY B N 1
ATOM 6456 C CA . GLY B 1 333 ? -13.625 -21.344 10.805 1 91.62 333 GLY B CA 1
ATOM 6457 C C . GLY B 1 333 ? -12.664 -22.234 10.031 1 91.62 333 GLY B C 1
ATOM 6458 O O . GLY B 1 333 ? -12.547 -22.125 8.812 1 91.62 333 GLY B O 1
ATOM 6459 N N . PHE B 1 334 ? -11.969 -23.109 10.75 1 93.88 334 PHE B N 1
ATOM 6460 C CA . PHE B 1 334 ? -10.992 -24.016 10.148 1 93.88 334 PHE B CA 1
ATOM 6461 C C . PHE B 1 334 ? -11.672 -24.953 9.156 1 93.88 334 PHE B C 1
ATOM 6463 O O . PHE B 1 334 ? -11.188 -25.125 8.039 1 93.88 334 PHE B O 1
ATOM 6470 N N . GLU B 1 335 ? -12.742 -25.516 9.516 1 93.31 335 GLU B N 1
ATOM 6471 C CA . GLU B 1 335 ? -13.422 -26.516 8.703 1 93.31 335 GLU B CA 1
ATOM 6472 C C . GLU B 1 335 ? -13.992 -25.891 7.426 1 93.31 335 GLU B C 1
ATOM 6474 O O . GLU B 1 335 ? -13.961 -26.516 6.359 1 93.31 335 GLU B O 1
ATOM 6479 N N . GLY B 1 336 ? -14.594 -24.719 7.602 1 92.69 336 GLY B N 1
ATOM 6480 C CA . GLY B 1 336 ? -15.094 -24.031 6.422 1 92.69 336 GLY B CA 1
ATOM 6481 C C . GLY B 1 336 ? -14.016 -23.719 5.402 1 92.69 336 GLY B C 1
ATOM 6482 O O . GLY B 1 336 ? -14.211 -23.922 4.203 1 92.69 336 GLY B O 1
ATOM 6483 N N . TYR B 1 337 ? -12.875 -23.203 5.871 1 95.06 337 TYR B N 1
ATOM 6484 C CA . TYR B 1 337 ? -11.742 -22.969 4.984 1 95.06 337 TYR B CA 1
ATOM 6485 C C . TYR B 1 337 ? -11.273 -24.281 4.34 1 95.06 337 TYR B C 1
ATOM 6487 O O . TYR B 1 337 ? -11 -24.328 3.139 1 95.06 337 TYR B O 1
ATOM 6495 N N . LYS B 1 338 ? -11.172 -25.312 5.113 1 96.19 338 LYS B N 1
ATOM 6496 C CA . LYS B 1 338 ? -10.742 -26.625 4.602 1 96.19 338 LYS B CA 1
ATOM 6497 C C . LYS B 1 338 ? -11.664 -27.109 3.486 1 96.19 338 LYS B C 1
ATOM 6499 O O . LYS B 1 338 ? -11.195 -27.578 2.451 1 96.19 338 LYS B O 1
ATOM 6504 N N . GLU B 1 339 ? -12.914 -27.016 3.67 1 94.56 339 GLU B N 1
ATOM 6505 C CA . GLU B 1 339 ? -13.898 -27.469 2.686 1 94.56 339 GLU B CA 1
ATOM 6506 C C . GLU B 1 339 ? -13.773 -26.688 1.382 1 94.56 339 GLU B C 1
ATOM 6508 O O . GLU B 1 339 ? -13.781 -27.266 0.297 1 94.56 339 GLU B O 1
ATOM 6513 N N . ILE B 1 340 ? -13.734 -25.406 1.488 1 94 340 ILE B N 1
ATOM 6514 C CA . ILE B 1 340 ? -13.648 -24.547 0.311 1 94 340 ILE B CA 1
ATOM 6515 C C . ILE B 1 340 ? -12.359 -24.828 -0.449 1 94 340 ILE B C 1
ATOM 6517 O O . ILE B 1 340 ? -12.367 -24.969 -1.675 1 94 340 ILE B O 1
ATOM 6521 N N . GLN B 1 341 ? -11.219 -24.906 0.28 1 96.62 341 GLN B N 1
ATOM 6522 C CA . GLN B 1 341 ? -9.93 -25.172 -0.349 1 96.62 341 GLN B CA 1
ATOM 6523 C C . GLN B 1 341 ? -9.906 -26.562 -0.988 1 96.62 341 GLN B C 1
ATOM 6525 O O . GLN B 1 341 ? -9.359 -26.734 -2.08 1 96.62 341 GLN B O 1
ATOM 6530 N N . GLN B 1 342 ? -10.484 -27.516 -0.317 1 96.19 342 GLN B N 1
ATOM 6531 C CA . GLN B 1 342 ? -10.547 -28.875 -0.865 1 96.19 342 GLN B CA 1
ATOM 6532 C C . GLN B 1 342 ? -11.359 -28.906 -2.152 1 96.19 342 GLN B C 1
ATOM 6534 O O . GLN B 1 342 ? -10.992 -29.594 -3.109 1 96.19 342 GLN B O 1
ATOM 6539 N N . ASN B 1 343 ? -12.469 -28.266 -2.119 1 94.38 343 ASN B N 1
ATOM 6540 C CA . ASN B 1 343 ? -13.289 -28.188 -3.324 1 94.38 343 ASN B CA 1
ATOM 6541 C C . ASN B 1 343 ? -12.508 -27.594 -4.496 1 94.38 343 ASN B C 1
ATOM 6543 O O . ASN B 1 343 ? -12.586 -28.109 -5.617 1 94.38 343 ASN B O 1
ATOM 6547 N N . SER B 1 344 ? -11.844 -26.516 -4.266 1 94.81 344 SER B N 1
ATOM 6548 C CA . SER B 1 344 ? -11.016 -25.891 -5.301 1 94.81 344 SER B CA 1
ATOM 6549 C C . SER B 1 344 ? -9.953 -26.859 -5.801 1 94.81 344 SER B C 1
ATOM 6551 O O . SER B 1 344 ? -9.695 -26.938 -7.004 1 94.81 344 SER B O 1
ATOM 6553 N N . MET B 1 345 ? -9.359 -27.578 -4.906 1 96.56 345 MET B N 1
ATOM 6554 C CA . MET B 1 345 ? -8.344 -28.562 -5.246 1 96.56 345 MET B CA 1
ATOM 6555 C C . MET B 1 345 ? -8.93 -29.672 -6.098 1 96.56 345 MET B C 1
ATOM 6557 O O . MET B 1 345 ? -8.312 -30.109 -7.074 1 96.56 345 MET B O 1
ATOM 6561 N N . ASP B 1 346 ? -10.07 -30.172 -5.715 1 96.38 346 ASP B N 1
ATOM 6562 C CA . ASP B 1 346 ? -10.711 -31.266 -6.426 1 96.38 346 ASP B CA 1
ATOM 6563 C C . ASP B 1 346 ? -11.055 -30.875 -7.859 1 96.38 346 ASP B C 1
ATOM 6565 O O . ASP B 1 346 ? -10.859 -31.656 -8.789 1 96.38 346 ASP B O 1
ATOM 6569 N N . VAL B 1 347 ? -11.562 -29.672 -7.98 1 95.81 347 VAL B N 1
ATOM 6570 C CA . VAL B 1 347 ? -11.914 -29.188 -9.305 1 95.81 347 VAL B CA 1
ATOM 6571 C C . VAL B 1 347 ? -10.656 -29.016 -10.148 1 95.81 347 VAL B C 1
ATOM 6573 O O . VAL B 1 347 ? -10.641 -29.359 -11.336 1 95.81 347 VAL B O 1
ATOM 6576 N N . ALA B 1 348 ? -9.633 -28.453 -9.555 1 97 348 ALA B N 1
ATOM 6577 C CA . ALA B 1 348 ? -8.367 -28.312 -10.266 1 97 348 ALA B CA 1
ATOM 6578 C C . ALA B 1 348 ? -7.832 -29.672 -10.711 1 97 348 ALA B C 1
ATOM 6580 O O . ALA B 1 348 ? -7.367 -29.812 -11.844 1 97 348 ALA B O 1
ATOM 6581 N N . LYS B 1 349 ? -7.887 -30.641 -9.883 1 97.44 349 LYS B N 1
ATOM 6582 C CA . LYS B 1 349 ? -7.434 -32 -10.203 1 97.44 349 LYS B CA 1
ATOM 6583 C C . LYS B 1 349 ? -8.258 -32.594 -11.336 1 97.44 349 LYS B C 1
ATOM 6585 O O . LYS B 1 349 ? -7.715 -33.281 -12.203 1 97.44 349 LYS B O 1
ATOM 6590 N N . TYR B 1 350 ? -9.484 -32.375 -11.234 1 97 350 TYR B N 1
ATOM 6591 C CA . TYR B 1 350 ? -10.359 -32.875 -12.297 1 97 350 TYR B CA 1
ATOM 6592 C C . TYR B 1 350 ? -9.961 -32.281 -13.648 1 97 350 TYR B C 1
ATOM 6594 O O . TYR B 1 350 ? -9.828 -33 -14.633 1 97 350 TYR B O 1
ATOM 6602 N N . CYS B 1 351 ? -9.836 -30.953 -13.68 1 97.75 351 CYS B N 1
ATOM 6603 C CA . CYS B 1 351 ? -9.414 -30.297 -14.914 1 97.75 351 CYS B CA 1
ATOM 6604 C C . CYS B 1 351 ? -8.078 -30.844 -15.391 1 97.75 351 CYS B C 1
ATOM 6606 O O . CYS B 1 351 ? -7.891 -31.078 -16.578 1 97.75 351 CYS B O 1
ATOM 6608 N N . HIS B 1 352 ? -7.16 -30.969 -14.469 1 98.25 352 HIS B N 1
ATOM 6609 C CA . HIS B 1 352 ? -5.84 -31.516 -14.758 1 98.25 352 HIS B CA 1
ATOM 6610 C C . HIS B 1 352 ? -5.949 -32.906 -15.406 1 98.25 352 HIS B C 1
ATOM 6612 O O . HIS B 1 352 ? -5.277 -33.156 -16.406 1 98.25 352 HIS B O 1
ATOM 6618 N N . GLN B 1 353 ? -6.762 -33.719 -14.891 1 98 353 GLN B N 1
ATOM 6619 C CA . GLN B 1 353 ? -6.984 -35.062 -15.414 1 98 353 GLN B CA 1
ATOM 6620 C C . GLN B 1 353 ? -7.578 -35.031 -16.812 1 98 353 GLN B C 1
ATOM 6622 O O . GLN B 1 353 ? -7.129 -35.75 -17.703 1 98 353 GLN B O 1
ATOM 6627 N N . GLN B 1 354 ? -8.586 -34.219 -16.953 1 97.88 354 GLN B N 1
ATOM 6628 C CA . GLN B 1 354 ? -9.25 -34.094 -18.25 1 97.88 354 GLN B CA 1
ATOM 6629 C C . GLN B 1 354 ? -8.281 -33.625 -19.328 1 97.88 354 GLN B C 1
ATOM 6631 O O . GLN B 1 354 ? -8.258 -34.156 -20.438 1 97.88 354 GLN B O 1
ATOM 6636 N N . ILE B 1 355 ? -7.488 -32.625 -19.016 1 98.31 355 ILE B N 1
ATOM 6637 C CA . ILE B 1 355 ? -6.48 -32.125 -19.938 1 98.31 355 ILE B CA 1
ATOM 6638 C C . ILE B 1 355 ? -5.5 -33.25 -20.297 1 98.31 355 ILE B C 1
ATOM 6640 O O . ILE B 1 355 ? -5.109 -33.406 -21.453 1 98.31 355 ILE B O 1
ATOM 6644 N N . GLY B 1 356 ? -5.156 -34 -19.312 1 97.25 356 GLY B N 1
ATOM 6645 C CA . GLY B 1 356 ? -4.219 -35.094 -19.5 1 97.25 356 GLY B CA 1
ATOM 6646 C C . GLY B 1 356 ? -4.73 -36.188 -20.438 1 97.25 356 GLY B C 1
ATOM 6647 O O . GLY B 1 356 ? -3.945 -36.938 -21.016 1 97.25 356 GLY B O 1
ATOM 6648 N N . THR B 1 357 ? -6 -36.25 -20.609 1 97.12 357 THR B N 1
ATOM 6649 C CA . THR B 1 357 ? -6.582 -37.281 -21.469 1 97.12 357 THR B CA 1
ATOM 6650 C C . THR B 1 357 ? -6.57 -36.812 -22.922 1 97.12 357 THR B C 1
ATOM 6652 O O . THR B 1 357 ? -6.766 -37.625 -23.844 1 97.12 357 THR B O 1
ATOM 6655 N N . MET B 1 358 ? -6.387 -35.562 -23.125 1 97.19 358 MET B N 1
ATOM 6656 C CA . MET B 1 358 ? -6.336 -35.031 -24.484 1 97.19 358 MET B CA 1
ATOM 6657 C C . MET B 1 358 ? -4.945 -35.219 -25.094 1 97.19 358 MET B C 1
ATOM 6659 O O . MET B 1 358 ? -3.975 -34.656 -24.594 1 97.19 358 MET B O 1
ATOM 6663 N N . LYS B 1 359 ? -4.824 -35.844 -26.203 1 95.94 359 LYS B N 1
ATOM 6664 C CA . LYS B 1 359 ? -3.561 -36.281 -26.781 1 95.94 359 LYS B CA 1
ATOM 6665 C C . LYS B 1 359 ? -2.709 -35.094 -27.219 1 95.94 359 LYS B C 1
ATOM 6667 O O . LYS B 1 359 ? -1.481 -35.188 -27.297 1 95.94 359 LYS B O 1
ATOM 6672 N N . CYS B 1 360 ? -3.314 -34.031 -27.516 1 97.62 360 CYS B N 1
ATOM 6673 C CA . CYS B 1 360 ? -2.594 -32.844 -28.031 1 97.62 360 CYS B CA 1
ATOM 6674 C C . CYS B 1 360 ? -1.913 -32.094 -26.891 1 97.62 360 CYS B C 1
ATOM 6676 O O . CYS B 1 360 ? -1.09 -31.219 -27.141 1 97.62 360 CYS B O 1
ATOM 6678 N N . PHE B 1 361 ? -2.199 -32.469 -25.688 1 98.31 361 PHE B N 1
ATOM 6679 C CA . PHE B 1 361 ? -1.678 -31.719 -24.547 1 98.31 361 PHE B CA 1
ATOM 6680 C C . PHE B 1 361 ? -0.812 -32.625 -23.672 1 98.31 361 PHE B C 1
ATOM 6682 O O . PHE B 1 361 ? -0.889 -33.844 -23.75 1 98.31 361 PHE B O 1
ATOM 6689 N N . LYS B 1 362 ? 0.071 -31.984 -22.906 1 97.12 362 LYS B N 1
ATOM 6690 C CA . LYS B 1 362 ? 0.87 -32.594 -21.859 1 97.12 362 LYS B CA 1
ATOM 6691 C C . LYS B 1 362 ? 0.894 -31.719 -20.609 1 97.12 362 LYS B C 1
ATOM 6693 O O . LYS B 1 362 ? 1.274 -30.547 -20.672 1 97.12 362 LYS B O 1
ATOM 6698 N N . ASN B 1 363 ? 0.449 -32.312 -19.5 1 96.62 363 ASN B N 1
ATOM 6699 C CA . ASN B 1 363 ? 0.56 -31.594 -18.234 1 96.62 363 ASN B CA 1
ATOM 6700 C C . ASN B 1 363 ? 2.018 -31.344 -17.859 1 96.62 363 ASN B C 1
ATOM 6702 O O . ASN B 1 363 ? 2.875 -32.219 -18.078 1 96.62 363 ASN B O 1
ATOM 6706 N N . TYR B 1 364 ? 2.309 -30.156 -17.328 1 94.12 364 TYR B N 1
ATOM 6707 C CA . TYR B 1 364 ? 3.654 -29.781 -16.906 1 94.12 364 TYR B CA 1
ATOM 6708 C C . TYR B 1 364 ? 4.129 -30.656 -15.758 1 94.12 364 TYR B C 1
ATOM 6710 O O . TYR B 1 364 ? 5.312 -31 -15.672 1 94.12 364 TYR B O 1
ATOM 6718 N N . SER B 1 365 ? 3.264 -31 -14.844 1 94.25 365 SER B N 1
ATOM 6719 C CA . SER B 1 365 ? 3.523 -31.859 -13.703 1 94.25 365 SER B CA 1
ATOM 6720 C C . SER B 1 365 ? 2.412 -32.875 -13.523 1 94.25 365 SER B C 1
ATOM 6722 O O . SER B 1 365 ? 1.264 -32.656 -13.898 1 94.25 365 SER B O 1
ATOM 6724 N N . LYS B 1 366 ? 2.816 -34.031 -12.945 1 93.06 366 LYS B N 1
ATOM 6725 C CA . LYS B 1 366 ? 1.837 -35.062 -12.672 1 93.06 366 LYS B CA 1
ATOM 6726 C C . LYS B 1 366 ? 0.971 -34.719 -11.469 1 93.06 366 LYS B C 1
ATOM 6728 O O . LYS B 1 366 ? -0.174 -35.156 -11.367 1 93.06 366 LYS B O 1
ATOM 6733 N N . GLU B 1 367 ? 1.516 -33.875 -10.68 1 92.69 367 GLU B N 1
ATOM 6734 C CA . GLU B 1 367 ? 0.832 -33.594 -9.422 1 92.69 367 GLU B CA 1
ATOM 6735 C C . GLU B 1 367 ? 0.213 -32.188 -9.445 1 92.69 367 GLU B C 1
ATOM 6737 O O . GLU B 1 367 ? 0.743 -31.297 -10.086 1 92.69 367 GLU B O 1
ATOM 6742 N N . VAL B 1 368 ? -0.93 -32.094 -8.836 1 95.88 368 VAL B N 1
ATOM 6743 C CA . VAL B 1 368 ? -1.567 -30.828 -8.539 1 95.88 368 VAL B CA 1
ATOM 6744 C C . VAL B 1 368 ? -1.52 -30.562 -7.031 1 95.88 368 VAL B C 1
ATOM 6746 O O . VAL B 1 368 ? -2.193 -31.25 -6.254 1 95.88 368 VAL B O 1
ATOM 6749 N N . VAL B 1 369 ? -0.728 -29.609 -6.613 1 95.31 369 VAL B N 1
ATOM 6750 C CA . VAL B 1 369 ? -0.496 -29.453 -5.18 1 95.31 369 VAL B CA 1
ATOM 6751 C C . VAL B 1 369 ? -1.143 -28.156 -4.695 1 95.31 369 VAL B C 1
ATOM 6753 O O . VAL B 1 369 ? -1.354 -27.984 -3.492 1 95.31 369 VAL B O 1
ATOM 6756 N N . ASN B 1 370 ? -1.44 -27.25 -5.484 1 96.56 370 ASN B N 1
ATOM 6757 C CA . ASN B 1 370 ? -2.27 -26.062 -5.297 1 96.56 370 ASN B CA 1
ATOM 6758 C C . ASN B 1 370 ? -3.396 -26 -6.324 1 96.56 370 ASN B C 1
ATOM 6760 O O . ASN B 1 370 ? -3.371 -26.719 -7.324 1 96.56 370 ASN B O 1
ATOM 6764 N N . PRO B 1 371 ? -4.414 -25.234 -6.086 1 96.38 371 PRO B N 1
ATOM 6765 C CA . PRO B 1 371 ? -5.555 -25.25 -7.008 1 96.38 371 PRO B CA 1
ATOM 6766 C C . PRO B 1 371 ? -5.27 -24.5 -8.305 1 96.38 371 PRO B C 1
ATOM 6768 O O . PRO B 1 371 ? -6.062 -23.641 -8.711 1 96.38 371 PRO B O 1
ATOM 6771 N N . LEU B 1 372 ? -4.242 -24.812 -8.898 1 96.19 372 LEU B N 1
ATOM 6772 C CA . LEU B 1 372 ? -3.838 -24.312 -10.211 1 96.19 372 LEU B CA 1
ATOM 6773 C C . LEU B 1 372 ? -2.857 -25.281 -10.875 1 96.19 372 LEU B C 1
ATOM 6775 O O . LEU B 1 372 ? -2.193 -26.062 -10.195 1 96.19 372 LEU B O 1
ATOM 6779 N N . PHE B 1 373 ? -2.77 -25.266 -12.141 1 96.25 373 PHE B N 1
ATOM 6780 C CA . PHE B 1 373 ? -1.834 -26.094 -12.891 1 96.25 373 PHE B CA 1
ATOM 6781 C C . PHE B 1 373 ? -1.616 -25.531 -14.289 1 96.25 373 PHE B C 1
ATOM 6783 O O . PHE B 1 373 ? -2.348 -24.641 -14.727 1 96.25 373 PHE B O 1
ATOM 6790 N N . ILE B 1 374 ? -0.578 -25.969 -14.867 1 95.56 374 ILE B N 1
ATOM 6791 C CA . ILE B 1 374 ? -0.271 -25.531 -16.219 1 95.56 374 ILE B CA 1
ATOM 6792 C C . ILE B 1 374 ? -0.085 -26.75 -17.125 1 95.56 374 ILE B C 1
ATOM 6794 O O . ILE B 1 374 ? 0.171 -27.859 -16.641 1 95.56 374 ILE B O 1
ATOM 6798 N N . TRP B 1 375 ? -0.257 -26.531 -18.422 1 97.25 375 TRP B N 1
ATOM 6799 C CA . TRP B 1 375 ? -0.017 -27.578 -19.422 1 97.25 375 TRP B CA 1
ATOM 6800 C C . TRP B 1 375 ? 0.574 -26.969 -20.688 1 97.25 375 TRP B C 1
ATOM 6802 O O . TRP B 1 375 ? 0.598 -25.75 -20.859 1 97.25 375 TRP B O 1
ATOM 6812 N N . MET B 1 376 ? 1.154 -27.781 -21.484 1 96.44 376 MET B N 1
ATOM 6813 C CA . MET B 1 376 ? 1.754 -27.406 -22.766 1 96.44 376 MET B CA 1
ATOM 6814 C C . MET B 1 376 ? 1.282 -28.312 -23.891 1 96.44 376 MET B C 1
ATOM 6816 O O . MET B 1 376 ? 0.542 -29.266 -23.641 1 96.44 376 MET B O 1
ATOM 6820 N N . MET B 1 377 ? 1.607 -27.906 -25.109 1 97 377 MET B N 1
ATOM 6821 C CA . MET B 1 377 ? 1.349 -28.828 -26.219 1 97 377 MET B CA 1
ATOM 6822 C C . MET B 1 377 ? 2.221 -30.078 -26.109 1 97 377 MET B C 1
ATOM 6824 O O . MET B 1 377 ? 3.4 -29.984 -25.766 1 97 377 MET B O 1
ATOM 6828 N N . ASP B 1 378 ? 1.642 -31.203 -26.375 1 97 378 ASP B N 1
ATOM 6829 C CA . ASP B 1 378 ? 2.447 -32.438 -26.438 1 97 378 ASP B CA 1
ATOM 6830 C C . ASP B 1 378 ? 3.572 -32.281 -27.453 1 97 378 ASP B C 1
ATOM 6832 O O . ASP B 1 378 ? 3.336 -31.875 -28.594 1 97 378 ASP B O 1
ATOM 6836 N N . PRO B 1 379 ? 4.75 -32.688 -27.062 1 94 379 PRO B N 1
ATOM 6837 C CA . PRO B 1 379 ? 5.891 -32.469 -27.953 1 94 379 PRO B CA 1
ATOM 6838 C C . PRO B 1 379 ? 5.738 -33.156 -29.297 1 94 379 PRO B C 1
ATOM 6840 O O . PRO B 1 379 ? 6.168 -32.656 -30.328 1 94 379 PRO B O 1
ATOM 6843 N N . GLU B 1 380 ? 5.227 -34.344 -29.359 1 96 380 GLU B N 1
ATOM 6844 C CA . GLU B 1 380 ? 5.039 -35.062 -30.609 1 96 380 GLU B CA 1
ATOM 6845 C C . GLU B 1 380 ? 3.916 -34.469 -31.438 1 96 380 GLU B C 1
ATOM 6847 O O . GLU B 1 380 ? 4 -34.406 -32.656 1 96 380 GLU B O 1
ATOM 6852 N N . TYR B 1 381 ? 2.908 -34.062 -30.781 1 96.62 381 TYR B N 1
ATOM 6853 C CA . TYR B 1 381 ? 1.812 -33.375 -31.469 1 96.62 381 TYR B CA 1
ATOM 6854 C C . TYR B 1 381 ? 2.258 -32.031 -32 1 96.62 381 TYR B C 1
ATOM 6856 O O . TYR B 1 381 ? 1.864 -31.625 -33.094 1 96.62 381 TYR B O 1
ATOM 6864 N N . ASP B 1 382 ? 3.023 -31.312 -31.219 1 95.31 382 ASP B N 1
ATOM 6865 C CA . ASP B 1 382 ? 3.471 -29.953 -31.516 1 95.31 382 ASP B CA 1
ATOM 6866 C C . ASP B 1 382 ? 4.223 -29.906 -32.844 1 95.31 382 ASP B C 1
ATOM 6868 O O . ASP B 1 382 ? 4.16 -28.891 -33.562 1 95.31 382 ASP B O 1
ATOM 6872 N N . LYS B 1 383 ? 4.918 -30.938 -33.219 1 93.75 383 LYS B N 1
ATOM 6873 C CA . LYS B 1 383 ? 5.711 -31 -34.438 1 93.75 383 LYS B CA 1
ATOM 6874 C C . LYS B 1 383 ? 4.836 -30.828 -35.688 1 93.75 383 LYS B C 1
ATOM 6876 O O . LYS B 1 383 ? 5.293 -30.328 -36.719 1 93.75 383 LYS B O 1
ATOM 6881 N N . LYS B 1 384 ? 3.664 -31.25 -35.594 1 94.38 384 LYS B N 1
ATOM 6882 C CA . LYS B 1 384 ? 2.791 -31.25 -36.75 1 94.38 384 LYS B CA 1
ATOM 6883 C C . LYS B 1 384 ? 1.657 -30.25 -36.594 1 94.38 384 LYS B C 1
ATOM 6885 O O . LYS B 1 384 ? 0.878 -30.031 -37.531 1 94.38 384 LYS B O 1
ATOM 6890 N N . ALA B 1 385 ? 1.562 -29.656 -35.469 1 95.69 385 ALA B N 1
ATOM 6891 C CA . ALA B 1 385 ? 0.445 -28.766 -35.156 1 95.69 385 ALA B CA 1
ATOM 6892 C C . ALA B 1 385 ? 0.49 -27.516 -36.031 1 95.69 385 ALA B C 1
ATOM 6894 O O . ALA B 1 385 ? 1.57 -27.016 -36.344 1 95.69 385 ALA B O 1
ATOM 6895 N N . LYS B 1 386 ? -0.678 -26.938 -36.375 1 97.56 386 LYS B N 1
ATOM 6896 C CA . LYS B 1 386 ? -0.811 -25.734 -37.188 1 97.56 386 LYS B CA 1
ATOM 6897 C C . LYS B 1 386 ? -1.302 -24.562 -36.344 1 97.56 386 LYS B C 1
ATOM 6899 O O . LYS B 1 386 ? -1.721 -23.531 -36.875 1 97.56 386 LYS B O 1
ATOM 6904 N N . TRP B 1 387 ? -1.332 -24.703 -35.094 1 97.5 387 TRP B N 1
ATOM 6905 C CA . TRP B 1 387 ? -1.813 -23.719 -34.125 1 97.5 387 TRP B CA 1
ATOM 6906 C C . TRP B 1 387 ? -0.969 -23.734 -32.875 1 97.5 387 TRP B C 1
ATOM 6908 O O . TRP B 1 387 ? -0.101 -24.594 -32.719 1 97.5 387 TRP B O 1
ATOM 6918 N N . THR B 1 388 ? -1.086 -22.734 -32.062 1 96.25 388 THR B N 1
ATOM 6919 C CA . THR B 1 388 ? -0.391 -22.641 -30.766 1 96.25 388 THR B CA 1
ATOM 6920 C C . THR B 1 388 ? -1.387 -22.484 -29.625 1 96.25 388 THR B C 1
ATOM 6922 O O . THR B 1 388 ? -2.59 -22.344 -29.859 1 96.25 388 THR B O 1
ATOM 6925 N N . LEU B 1 389 ? -0.898 -22.469 -28.422 1 96.69 389 LEU B N 1
ATOM 6926 C CA . LEU B 1 389 ? -1.731 -22.25 -27.25 1 96.69 389 LEU B CA 1
ATOM 6927 C C . LEU B 1 389 ? -2.26 -20.828 -27.203 1 96.69 389 LEU B C 1
ATOM 6929 O O . LEU B 1 389 ? -3.268 -20.547 -26.547 1 96.69 389 LEU B O 1
ATOM 6933 N N . PHE B 1 390 ? -1.626 -19.938 -27.922 1 95.12 390 PHE B N 1
ATOM 6934 C CA . PHE B 1 390 ? -2.152 -18.578 -28.031 1 95.12 390 PHE B CA 1
ATOM 6935 C C . PHE B 1 390 ? -3.459 -18.578 -28.812 1 95.12 390 PHE B C 1
ATOM 6937 O O . PHE B 1 390 ? -4.355 -17.781 -28.516 1 95.12 390 PHE B O 1
ATOM 6944 N N . ASP B 1 391 ? -3.518 -19.391 -29.828 1 96.44 391 ASP B N 1
ATOM 6945 C CA . ASP B 1 391 ? -4.758 -19.531 -30.578 1 96.44 391 ASP B CA 1
ATOM 6946 C C . ASP B 1 391 ? -5.879 -20.078 -29.703 1 96.44 391 ASP B C 1
ATOM 6948 O O . ASP B 1 391 ? -7.027 -19.641 -29.812 1 96.44 391 ASP B O 1
ATOM 6952 N N . LEU B 1 392 ? -5.512 -21.062 -28.938 1 97.19 392 LEU B N 1
ATOM 6953 C CA . LEU B 1 392 ? -6.496 -21.641 -28.031 1 97.19 392 LEU B CA 1
ATOM 6954 C C . LEU B 1 392 ? -6.996 -20.594 -27.047 1 97.19 392 LEU B C 1
ATOM 6956 O O . LEU B 1 392 ? -8.195 -20.516 -26.75 1 97.19 392 LEU B O 1
ATOM 6960 N N . GLN B 1 393 ? -6.086 -19.797 -26.422 1 95.31 393 GLN B N 1
ATOM 6961 C CA . GLN B 1 393 ? -6.469 -18.703 -25.547 1 95.31 393 GLN B CA 1
ATOM 6962 C C . GLN B 1 393 ? -7.492 -17.797 -26.219 1 95.31 393 GLN B C 1
ATOM 6964 O O . GLN B 1 393 ? -8.508 -17.453 -25.609 1 95.31 393 GLN B O 1
ATOM 6969 N N . ALA B 1 394 ? -7.207 -17.406 -27.469 1 93.44 394 ALA B N 1
ATOM 6970 C CA . ALA B 1 394 ? -8.086 -16.5 -28.219 1 93.44 394 ALA B CA 1
ATOM 6971 C C . ALA B 1 394 ? -9.461 -17.125 -28.422 1 93.44 394 ALA B C 1
ATOM 6973 O O . ALA B 1 394 ? -10.484 -16.453 -28.297 1 93.44 394 ALA B O 1
ATOM 6974 N N . LYS B 1 395 ? -9.453 -18.344 -28.797 1 95 395 LYS B N 1
ATOM 6975 C CA . LYS B 1 395 ? -10.711 -19.047 -29.031 1 95 395 LYS B CA 1
ATOM 6976 C C . LYS B 1 395 ? -11.547 -19.141 -27.766 1 95 395 LYS B C 1
ATOM 6978 O O . LYS B 1 395 ? -12.766 -18.953 -27.797 1 95 395 LYS B O 1
ATOM 6983 N N . LEU B 1 396 ? -10.914 -19.484 -26.672 1 94.5 396 LEU B N 1
ATOM 6984 C CA . LEU B 1 396 ? -11.609 -19.594 -25.391 1 94.5 396 LEU B CA 1
ATOM 6985 C C . LEU B 1 396 ? -12.148 -18.234 -24.938 1 94.5 396 LEU B C 1
ATOM 6987 O O . LEU B 1 396 ? -13.219 -18.156 -24.328 1 94.5 396 LEU B O 1
ATOM 6991 N N . GLN B 1 397 ? -11.422 -17.188 -25.234 1 90.44 397 GLN B N 1
ATOM 6992 C CA . GLN B 1 397 ? -11.875 -15.836 -24.906 1 90.44 397 GLN B CA 1
ATOM 6993 C C . GLN B 1 397 ? -13.18 -15.516 -25.625 1 90.44 397 GLN B C 1
ATOM 6995 O O . GLN B 1 397 ? -14.039 -14.82 -25.078 1 90.44 397 GLN B O 1
ATOM 7000 N N . GLN B 1 398 ? -13.305 -15.945 -26.844 1 89.81 398 GLN B N 1
ATOM 7001 C CA . GLN B 1 398 ? -14.539 -15.75 -27.609 1 89.81 398 GLN B CA 1
ATOM 7002 C C . GLN B 1 398 ? -15.727 -16.391 -26.906 1 89.81 398 GLN B C 1
ATOM 7004 O O . GLN B 1 398 ? -16.859 -15.922 -27.031 1 89.81 398 GLN B O 1
ATOM 7009 N N . SER B 1 399 ? -15.406 -17.438 -26.203 1 89.62 399 SER B N 1
ATOM 7010 C CA . SER B 1 399 ? -16.453 -18.141 -25.469 1 89.62 399 SER B CA 1
ATOM 7011 C C . SER B 1 399 ? -16.609 -17.578 -24.062 1 89.62 399 SER B C 1
ATOM 7013 O O . SER B 1 399 ? -17.359 -18.109 -23.25 1 89.62 399 SER B O 1
ATOM 7015 N N . GLY B 1 400 ? -15.805 -16.578 -23.734 1 86.94 400 GLY B N 1
ATOM 7016 C CA . GLY B 1 400 ? -15.969 -15.875 -22.469 1 86.94 400 GLY B CA 1
ATOM 7017 C C . GLY B 1 400 ? -14.945 -16.266 -21.422 1 86.94 400 GLY B C 1
ATOM 7018 O O . GLY B 1 400 ? -14.836 -15.625 -20.375 1 86.94 400 GLY B O 1
ATOM 7019 N N . TRP B 1 401 ? -14.164 -17.344 -21.734 1 90.56 401 TRP B N 1
ATOM 7020 C CA . TRP B 1 401 ? -13.172 -17.812 -20.766 1 90.56 401 TRP B CA 1
ATOM 7021 C C . TRP B 1 401 ? -11.898 -16.984 -20.859 1 90.56 401 TRP B C 1
ATOM 7023 O O . TRP B 1 401 ? -11.469 -16.609 -21.953 1 90.56 401 TRP B O 1
ATOM 7033 N N . MET B 1 402 ? -11.383 -16.688 -19.719 1 89.75 402 MET B N 1
ATOM 7034 C CA . MET B 1 402 ? -10.039 -16.125 -19.688 1 89.75 402 MET B CA 1
ATOM 7035 C C . MET B 1 402 ? -9.039 -17.125 -19.125 1 89.75 402 MET B C 1
ATOM 7037 O O . MET B 1 402 ? -8.836 -17.203 -17.906 1 89.75 402 MET B O 1
ATOM 7041 N N . VAL B 1 403 ? -8.375 -17.812 -19.984 1 92.75 403 VAL B N 1
ATOM 7042 C CA . VAL B 1 403 ? -7.312 -18.766 -19.672 1 92.75 403 VAL B CA 1
ATOM 7043 C C . VAL B 1 403 ? -6.008 -18.312 -20.328 1 92.75 403 VAL B C 1
ATOM 7045 O O . VAL B 1 403 ? -5.863 -18.391 -21.547 1 92.75 403 VAL B O 1
ATOM 7048 N N . PRO B 1 404 ? -5.102 -17.953 -19.5 1 92.25 404 PRO B N 1
ATOM 7049 C CA . PRO B 1 404 ? -3.916 -17.297 -20.062 1 92.25 404 PRO B CA 1
ATOM 7050 C C . PRO B 1 404 ? -2.938 -18.297 -20.688 1 92.25 404 PRO B C 1
ATOM 7052 O O . PRO B 1 404 ? -2.748 -19.391 -20.156 1 92.25 404 PRO B O 1
ATOM 7055 N N . ALA B 1 405 ? -2.346 -17.891 -21.828 1 92.94 405 ALA B N 1
ATOM 7056 C CA . ALA B 1 405 ? -1.164 -18.531 -22.422 1 92.94 405 ALA B CA 1
ATOM 7057 C C . ALA B 1 405 ? 0.06 -17.625 -22.281 1 92.94 405 ALA B C 1
ATOM 7059 O O . ALA B 1 405 ? -0.04 -16.406 -22.438 1 92.94 405 ALA B O 1
ATOM 7060 N N . TYR B 1 406 ? 1.146 -18.172 -21.891 1 88.62 406 TYR B N 1
ATOM 7061 C CA . TYR B 1 406 ? 2.363 -17.375 -21.75 1 88.62 406 TYR B CA 1
ATOM 7062 C C . TYR B 1 406 ? 3.602 -18.25 -21.938 1 88.62 406 TYR B C 1
ATOM 7064 O O . TYR B 1 406 ? 3.518 -19.484 -21.906 1 88.62 406 TYR B O 1
ATOM 7072 N N . THR B 1 407 ? 4.68 -17.594 -22.188 1 87.19 407 THR B N 1
ATOM 7073 C CA . THR B 1 407 ? 5.961 -18.281 -22.312 1 87.19 407 THR B CA 1
ATOM 7074 C C . THR B 1 407 ? 6.625 -18.438 -20.953 1 87.19 407 THR B C 1
ATOM 7076 O O . THR B 1 407 ? 6.562 -17.547 -20.109 1 87.19 407 THR B O 1
ATOM 7079 N N . MET B 1 408 ? 7.25 -19.484 -20.766 1 85.69 408 MET B N 1
ATOM 7080 C CA . MET B 1 408 ? 7.945 -19.781 -19.516 1 85.69 408 MET B CA 1
ATOM 7081 C C . MET B 1 408 ? 9.164 -18.875 -19.344 1 85.69 408 MET B C 1
ATOM 7083 O O . MET B 1 408 ? 9.602 -18.234 -20.297 1 85.69 408 MET B O 1
ATOM 7087 N N . PRO B 1 409 ? 9.617 -18.75 -18.109 1 80.06 409 PRO B N 1
ATOM 7088 C CA . PRO B 1 409 ? 10.711 -17.828 -17.844 1 80.06 409 PRO B CA 1
ATOM 7089 C C . PRO B 1 409 ? 12.008 -18.219 -18.547 1 80.06 409 PRO B C 1
ATOM 7091 O O . PRO B 1 409 ? 12.031 -19.203 -19.297 1 80.06 409 PRO B O 1
ATOM 7094 N N . LYS B 1 410 ? 13.055 -17.469 -18.203 1 73.56 410 LYS B N 1
ATOM 7095 C CA . LYS B 1 410 ? 14.344 -17.562 -18.875 1 73.56 410 LYS B CA 1
ATOM 7096 C C . LYS B 1 410 ? 14.867 -19 -18.844 1 73.56 410 LYS B C 1
ATOM 7098 O O . LYS B 1 410 ? 14.672 -19.719 -17.859 1 73.56 410 LYS B O 1
ATOM 7103 N N . ASN B 1 411 ? 15.484 -19.453 -19.766 1 75.44 411 ASN B N 1
ATOM 7104 C CA . ASN B 1 411 ? 16.109 -20.75 -19.984 1 75.44 411 ASN B CA 1
ATOM 7105 C C . ASN B 1 411 ? 15.141 -21.734 -20.625 1 75.44 411 ASN B C 1
ATOM 7107 O O . ASN B 1 411 ? 15.562 -22.75 -21.188 1 75.44 411 ASN B O 1
ATOM 7111 N N . ILE B 1 412 ? 13.797 -21.422 -20.469 1 79.44 412 ILE B N 1
ATOM 7112 C CA . ILE B 1 412 ? 12.828 -22.266 -21.172 1 79.44 412 ILE B CA 1
ATOM 7113 C C . ILE B 1 412 ? 11.773 -21.375 -21.844 1 79.44 412 ILE B C 1
ATOM 7115 O O . ILE B 1 412 ? 10.578 -21.672 -21.781 1 79.44 412 ILE B O 1
ATOM 7119 N N . GLU B 1 413 ? 12.188 -20.359 -22.406 1 78.94 413 GLU B N 1
ATOM 7120 C CA . GLU B 1 413 ? 11.32 -19.344 -22.969 1 78.94 413 GLU B CA 1
ATOM 7121 C C . GLU B 1 413 ? 10.578 -19.859 -24.188 1 78.94 413 GLU B C 1
ATOM 7123 O O . GLU B 1 413 ? 9.578 -19.281 -24.625 1 78.94 413 GLU B O 1
ATOM 7128 N N . ASN B 1 414 ? 11.062 -20.906 -24.719 1 80.94 414 ASN B N 1
ATOM 7129 C CA . ASN B 1 414 ? 10.438 -21.453 -25.922 1 80.94 414 ASN B CA 1
ATOM 7130 C C . ASN B 1 414 ? 9.234 -22.328 -25.578 1 80.94 414 ASN B C 1
ATOM 7132 O O . ASN B 1 414 ? 8.5 -22.75 -26.469 1 80.94 414 ASN B O 1
ATOM 7136 N N . VAL B 1 415 ? 9.039 -22.516 -24.359 1 86.94 415 VAL B N 1
ATOM 7137 C CA . VAL B 1 415 ? 7.902 -23.328 -23.938 1 86.94 415 VAL B CA 1
ATOM 7138 C C . VAL B 1 415 ? 6.699 -22.438 -23.672 1 86.94 415 VAL B C 1
ATOM 7140 O O . VAL B 1 415 ? 6.766 -21.531 -22.828 1 86.94 415 VAL B O 1
ATOM 7143 N N . VAL B 1 416 ? 5.641 -22.672 -24.438 1 92.06 416 VAL B N 1
ATOM 7144 C CA . VAL B 1 416 ? 4.383 -21.969 -24.219 1 92.06 416 VAL B CA 1
ATOM 7145 C C . VAL B 1 416 ? 3.455 -22.828 -23.359 1 92.06 416 VAL B C 1
ATOM 7147 O O . VAL B 1 416 ? 3.275 -24.016 -23.625 1 92.06 416 VAL B O 1
ATOM 7150 N N . VAL B 1 417 ? 2.906 -22.203 -22.344 1 94 417 VAL B N 1
ATOM 7151 C CA . VAL B 1 417 ? 2.031 -22.953 -21.453 1 94 417 VAL B CA 1
ATOM 7152 C C . VAL B 1 417 ? 0.711 -22.203 -21.281 1 94 417 VAL B C 1
ATOM 7154 O O . VAL B 1 417 ? 0.6 -21.031 -21.641 1 94 417 VAL B O 1
ATOM 7157 N N . MET B 1 418 ? -0.225 -22.891 -20.859 1 96.06 418 MET B N 1
ATOM 7158 C CA . MET B 1 418 ? -1.484 -22.328 -20.375 1 96.06 418 MET B CA 1
ATOM 7159 C C . MET B 1 418 ? -1.721 -22.688 -18.922 1 96.06 418 MET B C 1
ATOM 7161 O O . MET B 1 418 ? -1.195 -23.688 -18.422 1 96.06 418 MET B O 1
ATOM 7165 N N . ARG B 1 419 ? -2.451 -21.812 -18.25 1 95.5 419 ARG B N 1
ATOM 7166 C CA . ARG B 1 419 ? -2.652 -22 -16.812 1 95.5 419 ARG B CA 1
ATOM 7167 C C . ARG B 1 419 ? -4.125 -21.859 -16.438 1 95.5 419 ARG B C 1
ATOM 7169 O O . ARG B 1 419 ? -4.812 -20.969 -16.953 1 95.5 419 ARG B O 1
ATOM 7176 N N . ILE B 1 420 ? -4.562 -22.734 -15.594 1 95.69 420 ILE B N 1
ATOM 7177 C CA . ILE B 1 420 ? -5.883 -22.609 -14.984 1 95.69 420 ILE B CA 1
ATOM 7178 C C . ILE B 1 420 ? -5.734 -22.406 -13.477 1 95.69 420 ILE B C 1
ATOM 7180 O O . ILE B 1 420 ? -5.07 -23.203 -12.805 1 95.69 420 ILE B O 1
ATOM 7184 N N . VAL B 1 421 ? -6.25 -21.359 -12.984 1 94.75 421 VAL B N 1
ATOM 7185 C CA . VAL B 1 421 ? -6.379 -21.109 -11.555 1 94.75 421 VAL B CA 1
ATOM 7186 C C . VAL B 1 421 ? -7.816 -21.359 -11.109 1 94.75 421 VAL B C 1
ATOM 7188 O O . VAL B 1 421 ? -8.758 -20.797 -11.688 1 94.75 421 VAL B O 1
ATOM 7191 N N . VAL B 1 422 ? -7.996 -22.234 -10.141 1 94.06 422 VAL B N 1
ATOM 7192 C CA . VAL B 1 422 ? -9.328 -22.531 -9.641 1 94.06 422 VAL B CA 1
ATOM 7193 C C . VAL B 1 422 ? -9.547 -21.844 -8.297 1 94.06 422 VAL B C 1
ATOM 7195 O O . VAL B 1 422 ? -8.789 -22.078 -7.344 1 94.06 422 VAL B O 1
ATOM 7198 N N . ARG B 1 423 ? -10.508 -21.016 -8.219 1 91.12 423 ARG B N 1
ATOM 7199 C CA . ARG B 1 423 ? -10.875 -20.297 -7 1 91.12 423 ARG B CA 1
ATOM 7200 C C . ARG B 1 423 ? -12.281 -20.688 -6.543 1 91.12 423 ARG B C 1
ATOM 7202 O O . ARG B 1 423 ? -12.984 -21.422 -7.238 1 91.12 423 ARG B O 1
ATOM 7209 N N . GLN B 1 424 ? -12.586 -20.094 -5.363 1 89.31 424 GLN B N 1
ATOM 7210 C CA . GLN B 1 424 ? -13.953 -20.297 -4.879 1 89.31 424 GLN B CA 1
ATOM 7211 C C . GLN B 1 424 ? -14.977 -19.812 -5.914 1 89.31 424 GLN B C 1
ATOM 7213 O O . GLN B 1 424 ? -14.82 -18.75 -6.496 1 89.31 424 GLN B O 1
ATOM 7218 N N . GLY B 1 425 ? -15.922 -20.688 -6.25 1 81.12 425 GLY B N 1
ATOM 7219 C CA . GLY B 1 425 ? -16.953 -20.312 -7.199 1 81.12 425 GLY B CA 1
ATOM 7220 C C . GLY B 1 425 ? -16.938 -21.141 -8.469 1 81.12 425 GLY B C 1
ATOM 7221 O O . GLY B 1 425 ? -17.922 -21.188 -9.203 1 81.12 425 GLY B O 1
ATOM 7222 N N . MET B 1 426 ? -15.773 -21.641 -8.805 1 87.44 426 MET B N 1
ATOM 7223 C CA . MET B 1 426 ? -15.719 -22.531 -9.969 1 87.44 426 MET B CA 1
ATOM 7224 C C . MET B 1 426 ? -16.312 -23.891 -9.633 1 87.44 426 MET B C 1
ATOM 7226 O O . MET B 1 426 ? -15.773 -24.625 -8.797 1 87.44 426 MET B O 1
ATOM 7230 N N . SER B 1 427 ? -17.344 -24.219 -10.289 1 87.5 427 SER B N 1
ATOM 7231 C CA . SER B 1 427 ? -18.031 -25.484 -10.031 1 87.5 427 SER B CA 1
ATOM 7232 C C . SER B 1 427 ? -17.562 -26.578 -10.984 1 87.5 427 SER B C 1
ATOM 7234 O O . SER B 1 427 ? -16.891 -26.297 -11.977 1 87.5 427 SER B O 1
ATOM 7236 N N . ARG B 1 428 ? -17.938 -27.75 -10.633 1 90.5 428 ARG B N 1
ATOM 7237 C CA . ARG B 1 428 ? -17.672 -28.891 -11.492 1 90.5 428 ARG B CA 1
ATOM 7238 C C . ARG B 1 428 ? -18.359 -28.75 -12.844 1 90.5 428 ARG B C 1
ATOM 7240 O O . ARG B 1 428 ? -17.797 -29.141 -13.875 1 90.5 428 ARG B O 1
ATOM 7247 N N . ASP B 1 429 ? -19.5 -28.188 -12.812 1 89.69 429 ASP B N 1
ATOM 7248 C CA . ASP B 1 429 ? -20.219 -27.953 -14.055 1 89.69 429 ASP B CA 1
ATOM 7249 C C . ASP B 1 429 ? -19.484 -26.969 -14.953 1 89.69 429 ASP B C 1
ATOM 7251 O O . ASP B 1 429 ? -19.406 -27.156 -16.172 1 89.69 429 ASP B O 1
ATOM 7255 N N . MET B 1 430 ? -19.031 -25.969 -14.336 1 90.5 430 MET B N 1
ATOM 7256 C CA . MET B 1 430 ? -18.25 -24.984 -15.078 1 90.5 430 MET B CA 1
ATOM 7257 C C . MET B 1 430 ? -16.984 -25.609 -15.648 1 90.5 430 MET B C 1
ATOM 7259 O O . MET B 1 430 ? -16.594 -25.312 -16.781 1 90.5 430 MET B O 1
ATOM 7263 N N . ALA B 1 431 ? -16.375 -26.469 -14.875 1 94.12 431 ALA B N 1
ATOM 7264 C CA . ALA B 1 431 ? -15.195 -27.188 -15.336 1 94.12 431 ALA B CA 1
ATOM 7265 C C . ALA B 1 431 ? -15.516 -28.047 -16.562 1 94.12 431 ALA B C 1
ATOM 7267 O O . ALA B 1 431 ? -14.742 -28.094 -17.516 1 94.12 431 ALA B O 1
ATOM 7268 N N . ASP B 1 432 ? -16.625 -28.672 -16.5 1 93.94 432 ASP B N 1
ATOM 7269 C CA . ASP B 1 432 ? -17.062 -29.5 -17.625 1 93.94 432 ASP B CA 1
ATOM 7270 C C . ASP B 1 432 ? -17.281 -28.641 -18.875 1 93.94 432 ASP B C 1
ATOM 7272 O O . ASP B 1 432 ? -16.922 -29.047 -19.984 1 93.94 432 ASP B O 1
ATOM 7276 N N . MET B 1 433 ? -17.906 -27.516 -18.672 1 94.31 433 MET B N 1
ATOM 7277 C CA . MET B 1 433 ? -18.125 -26.594 -19.781 1 94.31 433 MET B CA 1
ATOM 7278 C C . MET B 1 433 ? -16.797 -26.156 -20.391 1 94.31 433 MET B C 1
ATOM 7280 O O . MET B 1 433 ? -16.656 -26.094 -21.609 1 94.31 433 MET B O 1
ATOM 7284 N N . LEU B 1 434 ? -15.875 -25.828 -19.562 1 96.25 434 LEU B N 1
ATOM 7285 C CA . LEU B 1 434 ? -14.555 -25.406 -20.016 1 96.25 434 LEU B CA 1
ATOM 7286 C C . LEU B 1 434 ? -13.891 -26.531 -20.812 1 96.25 434 LEU B C 1
ATOM 7288 O O . LEU B 1 434 ? -13.328 -26.281 -21.891 1 96.25 434 LEU B O 1
ATOM 7292 N N . MET B 1 435 ? -13.93 -27.719 -20.297 1 96.94 435 MET B N 1
ATOM 7293 C CA . MET B 1 435 ? -13.328 -28.859 -20.984 1 96.94 435 MET B CA 1
ATOM 7294 C C . MET B 1 435 ? -13.984 -29.078 -22.344 1 96.94 435 MET B C 1
ATOM 7296 O O . MET B 1 435 ? -13.305 -29.406 -23.312 1 96.94 435 MET B O 1
ATOM 7300 N N . GLY B 1 436 ? -15.273 -28.953 -22.328 1 96.75 436 GLY B N 1
ATOM 7301 C CA . GLY B 1 436 ? -15.977 -29.047 -23.594 1 96.75 436 GLY B CA 1
ATOM 7302 C C . GLY B 1 436 ? -15.523 -28.016 -24.609 1 96.75 436 GLY B C 1
ATOM 7303 O O . GLY B 1 436 ? -15.305 -28.344 -25.781 1 96.75 436 GLY B O 1
ATOM 7304 N N . ASP B 1 437 ? -15.406 -26.797 -24.172 1 97.38 437 ASP B N 1
ATOM 7305 C CA . ASP B 1 437 ? -14.969 -25.719 -25.047 1 97.38 437 ASP B CA 1
ATOM 7306 C C . ASP B 1 437 ? -13.547 -25.969 -25.547 1 97.38 437 ASP B C 1
ATOM 7308 O O . ASP B 1 437 ? -13.227 -25.641 -26.703 1 97.38 437 ASP B O 1
ATOM 7312 N N . ILE B 1 438 ? -12.688 -26.453 -24.719 1 98.12 438 ILE B N 1
ATOM 7313 C CA . ILE B 1 438 ? -11.32 -26.766 -25.109 1 98.12 438 ILE B CA 1
ATOM 7314 C C . ILE B 1 438 ? -11.32 -27.859 -26.188 1 98.12 438 ILE B C 1
ATOM 7316 O O . ILE B 1 438 ? -10.664 -27.734 -27.219 1 98.12 438 ILE B O 1
ATOM 7320 N N . ARG B 1 439 ? -12.062 -28.922 -26 1 97.88 439 ARG B N 1
ATOM 7321 C CA . ARG B 1 439 ? -12.148 -30.016 -26.969 1 97.88 439 ARG B CA 1
ATOM 7322 C C . ARG B 1 439 ? -12.688 -29.516 -28.312 1 97.88 439 ARG B C 1
ATOM 7324 O O . ARG B 1 439 ? -12.195 -29.922 -29.359 1 97.88 439 ARG B O 1
ATOM 7331 N N . ASN B 1 440 ? -13.695 -28.703 -28.234 1 97.56 440 ASN B N 1
ATOM 7332 C CA . ASN B 1 440 ? -14.266 -28.141 -29.469 1 97.56 440 ASN B CA 1
ATOM 7333 C C . ASN B 1 440 ? -13.25 -27.297 -30.219 1 97.56 440 ASN B C 1
ATOM 7335 O O . ASN B 1 440 ? -13.164 -27.359 -31.453 1 97.56 440 ASN B O 1
ATOM 7339 N N . ALA B 1 441 ? -12.594 -26.453 -29.5 1 97.81 441 ALA B N 1
ATOM 7340 C CA . ALA B 1 441 ? -11.578 -25.609 -30.109 1 97.81 441 ALA B CA 1
ATOM 7341 C C . ALA B 1 441 ? -10.5 -26.469 -30.781 1 97.81 441 ALA B C 1
ATOM 7343 O O . ALA B 1 441 ? -10.094 -26.188 -31.922 1 97.81 441 ALA B O 1
ATOM 7344 N N . VAL B 1 442 ? -10.031 -27.484 -30.094 1 97.69 442 VAL B N 1
ATOM 7345 C CA . VAL B 1 442 ? -9 -28.359 -30.625 1 97.69 442 VAL B CA 1
ATOM 7346 C C . VAL B 1 442 ? -9.508 -29.062 -31.891 1 97.69 442 VAL B C 1
ATOM 7348 O O . VAL B 1 442 ? -8.781 -29.172 -32.875 1 97.69 442 VAL B O 1
ATOM 7351 N N . ALA B 1 443 ? -10.711 -29.516 -31.859 1 97.25 443 ALA B N 1
ATOM 7352 C CA . ALA B 1 443 ? -11.312 -30.172 -33.031 1 97.25 443 ALA B CA 1
ATOM 7353 C C . ALA B 1 443 ? -11.32 -29.234 -34.219 1 97.25 443 ALA B C 1
ATOM 7355 O O . ALA B 1 443 ? -11.07 -29.672 -35.344 1 97.25 443 ALA B O 1
ATOM 7356 N N . GLU B 1 444 ? -11.609 -28.047 -33.969 1 97.06 444 GLU B N 1
ATOM 7357 C CA . GLU B 1 444 ? -11.602 -27.047 -35.031 1 97.06 444 GLU B CA 1
ATOM 7358 C C . GLU B 1 444 ? -10.195 -26.812 -35.594 1 97.06 444 GLU B C 1
ATOM 7360 O O . GLU B 1 444 ? -9.992 -26.688 -36.781 1 97.06 444 GLU B O 1
ATOM 7365 N N . PHE B 1 445 ? -9.266 -26.672 -34.688 1 97.5 445 PHE B N 1
ATOM 7366 C CA . PHE B 1 445 ? -7.883 -26.422 -35.094 1 97.5 445 PHE B CA 1
ATOM 7367 C C . PHE B 1 445 ? -7.328 -27.594 -35.906 1 97.5 445 PHE B C 1
ATOM 7369 O O . PHE B 1 445 ? -6.5 -27.391 -36.781 1 97.5 445 PHE B O 1
ATOM 7376 N N . GLU B 1 446 ? -7.75 -28.797 -35.594 1 95.88 446 GLU B N 1
ATOM 7377 C CA . GLU B 1 446 ? -7.285 -30 -36.312 1 95.88 446 GLU B CA 1
ATOM 7378 C C . GLU B 1 446 ? -7.75 -29.984 -37.781 1 95.88 446 GLU B C 1
ATOM 7380 O O . GLU B 1 446 ? -7.18 -30.688 -38.594 1 95.88 446 GLU B O 1
ATOM 7385 N N . GLN B 1 447 ? -8.688 -29.156 -38.062 1 96.44 447 GLN B N 1
ATOM 7386 C CA . GLN B 1 447 ? -9.211 -29.078 -39.438 1 96.44 447 GLN B CA 1
ATOM 7387 C C . GLN B 1 447 ? -8.523 -27.969 -40.219 1 96.44 447 GLN B C 1
ATOM 7389 O O . GLN B 1 447 ? -8.781 -27.797 -41.406 1 96.44 447 GLN B O 1
ATOM 7394 N N . LEU B 1 448 ? -7.656 -27.328 -39.594 1 96.19 448 LEU B N 1
ATOM 7395 C CA . LEU B 1 448 ? -6.953 -26.25 -40.281 1 96.19 448 LEU B CA 1
ATOM 7396 C C . LEU B 1 448 ? -6.152 -26.797 -41.469 1 96.19 448 LEU B C 1
ATOM 7398 O O . LEU B 1 448 ? -5.492 -27.828 -41.344 1 96.19 448 LEU B O 1
ATOM 7402 N N . GLU B 1 449 ? -6.207 -26.141 -42.594 1 95.5 449 GLU B N 1
ATOM 7403 C CA . GLU B 1 449 ? -5.422 -26.5 -43.781 1 95.5 449 GLU B CA 1
ATOM 7404 C C . GLU B 1 449 ? -4.035 -25.859 -43.719 1 95.5 449 GLU B C 1
ATOM 7406 O O . GLU B 1 449 ? -3.061 -26.453 -44.188 1 95.5 449 GLU B O 1
ATOM 7411 N N . TYR B 1 450 ? -3.977 -24.672 -43.219 1 95.75 450 TYR B N 1
ATOM 7412 C CA . TYR B 1 450 ? -2.742 -23.891 -43.156 1 95.75 450 TYR B CA 1
ATOM 7413 C C . TYR B 1 450 ? -2.451 -23.469 -41.719 1 95.75 450 TYR B C 1
ATOM 7415 O O . TYR B 1 450 ? -3.363 -23.375 -40.875 1 95.75 450 TYR B O 1
ATOM 7423 N N . PRO B 1 451 ? -1.197 -23.297 -41.438 1 96.44 451 PRO B N 1
ATOM 7424 C CA . PRO B 1 451 ? -0.844 -22.828 -40.094 1 96.44 451 PRO B CA 1
ATOM 7425 C C . PRO B 1 451 ? -1.393 -21.438 -39.781 1 96.44 451 PRO B C 1
ATOM 7427 O O . PRO B 1 451 ? -1.516 -20.609 -40.656 1 96.44 451 PRO B O 1
ATOM 7430 N N . THR B 1 452 ? -1.709 -21.219 -38.5 1 96.12 452 THR B N 1
ATOM 7431 C CA . THR B 1 452 ? -2.141 -19.906 -38.062 1 96.12 452 THR B CA 1
ATOM 7432 C C . THR B 1 452 ? -0.967 -18.922 -38.031 1 96.12 452 THR B C 1
ATOM 7434 O O . THR B 1 452 ? 0.188 -19.328 -38.188 1 96.12 452 THR B O 1
ATOM 7437 N N . THR B 1 453 ? -1.284 -17.609 -37.875 1 93.81 453 THR B N 1
ATOM 7438 C CA . THR B 1 453 ? -0.244 -16.594 -37.75 1 93.81 453 THR B CA 1
ATOM 7439 C C . THR B 1 453 ? 0.606 -16.844 -36.5 1 93.81 453 THR B C 1
ATOM 7441 O O . THR B 1 453 ? 1.825 -16.672 -36.531 1 93.81 453 THR B O 1
ATOM 7444 N N . SER B 1 454 ? -0.083 -17.219 -35.438 1 93.62 454 SER B N 1
ATOM 7445 C CA . SER B 1 454 ? 0.627 -17.531 -34.188 1 93.62 454 SER B CA 1
ATOM 7446 C C . SER B 1 454 ? 1.6 -18.688 -34.406 1 93.62 454 SER B C 1
ATOM 7448 O O . SER B 1 454 ? 2.709 -18.672 -33.875 1 93.62 454 SER B O 1
ATOM 7450 N N . ARG B 1 455 ? 1.203 -19.641 -35.094 1 95 455 ARG B N 1
ATOM 7451 C CA . ARG B 1 455 ? 2.064 -20.781 -35.344 1 95 455 ARG B CA 1
ATOM 7452 C C . ARG B 1 455 ? 3.271 -20.391 -36.188 1 95 455 ARG B C 1
ATOM 7454 O O . ARG B 1 455 ? 4.391 -20.828 -35.938 1 95 455 ARG B O 1
ATOM 7461 N N . ILE B 1 456 ? 3.025 -19.594 -37.219 1 94.62 456 ILE B N 1
ATOM 7462 C CA . ILE B 1 456 ? 4.109 -19.109 -38.062 1 94.62 456 ILE B CA 1
ATOM 7463 C C . ILE B 1 456 ? 5.133 -18.359 -37.219 1 94.62 456 ILE B C 1
ATOM 7465 O O . ILE B 1 456 ? 6.34 -18.578 -37.344 1 94.62 456 ILE B O 1
ATOM 7469 N N . LYS B 1 457 ? 4.684 -17.516 -36.375 1 92.25 457 LYS B N 1
ATOM 7470 C CA . LYS B 1 457 ? 5.566 -16.766 -35.469 1 92.25 457 LYS B CA 1
ATOM 7471 C C . LYS B 1 457 ? 6.332 -17.703 -34.531 1 92.25 457 LYS B C 1
ATOM 7473 O O . LYS B 1 457 ? 7.52 -17.484 -34.281 1 92.25 457 LYS B O 1
ATOM 7478 N N . TYR B 1 458 ? 5.625 -18.625 -34 1 90.88 458 TYR B N 1
ATOM 7479 C CA . TYR B 1 458 ? 6.223 -19.609 -33.125 1 90.88 458 TYR B CA 1
ATOM 7480 C C . TYR B 1 458 ? 7.328 -20.391 -33.812 1 90.88 458 TYR B C 1
ATOM 7482 O O . TYR B 1 458 ? 8.422 -20.562 -33.281 1 90.88 458 TYR B O 1
ATOM 7490 N N . ASP B 1 459 ? 7.09 -20.781 -35 1 91.31 459 ASP B N 1
ATOM 7491 C CA . ASP B 1 459 ? 8.062 -21.562 -35.781 1 91.31 459 ASP B CA 1
ATOM 7492 C C . ASP B 1 459 ? 9.281 -20.703 -36.125 1 91.31 459 ASP B C 1
ATOM 7494 O O . ASP B 1 459 ? 10.391 -21.219 -36.25 1 91.31 459 ASP B O 1
ATOM 7498 N N . ASN B 1 460 ? 9.031 -19.438 -36.25 1 91.19 460 ASN B N 1
ATOM 7499 C CA . ASN B 1 460 ? 10.109 -18.5 -36.562 1 91.19 460 ASN B CA 1
ATOM 7500 C C . ASN B 1 460 ? 10.812 -18.031 -35.281 1 91.19 460 ASN B C 1
ATOM 7502 O O . ASN B 1 460 ? 11.648 -17.125 -35.344 1 91.19 460 ASN B O 1
ATOM 7506 N N . MET B 1 461 ? 10.445 -18.5 -34.188 1 86.19 461 MET B N 1
ATOM 7507 C CA . MET B 1 461 ? 11.031 -18.172 -32.875 1 86.19 461 MET B CA 1
ATOM 7508 C C . MET B 1 461 ? 10.859 -16.688 -32.562 1 86.19 461 MET B C 1
ATOM 7510 O O . MET B 1 461 ? 11.766 -16.047 -32.031 1 86.19 461 MET B O 1
ATOM 7514 N N . GLU B 1 462 ? 9.711 -16.234 -33 1 85 462 GLU B N 1
ATOM 7515 C CA . GLU B 1 462 ? 9.344 -14.859 -32.656 1 85 462 GLU B CA 1
ATOM 7516 C C . GLU B 1 462 ? 8.609 -14.805 -31.312 1 85 462 GLU B C 1
ATOM 7518 O O . GLU B 1 462 ? 7.754 -15.648 -31.031 1 85 462 GLU B O 1
ATOM 7523 N N . HIS B 1 463 ? 9 -13.922 -30.562 1 80.25 463 HIS B N 1
ATOM 7524 C CA . HIS B 1 463 ? 8.375 -13.773 -29.25 1 80.25 463 HIS B CA 1
ATOM 7525 C C . HIS B 1 463 ? 6.91 -13.367 -29.391 1 80.25 463 HIS B C 1
ATOM 7527 O O . HIS B 1 463 ? 6.566 -12.523 -30.219 1 80.25 463 HIS B O 1
ATOM 7533 N N . GLN B 1 464 ? 6.07 -14.086 -28.672 1 78.19 464 GLN B N 1
ATOM 7534 C CA . GLN B 1 464 ? 4.648 -13.758 -28.609 1 78.19 464 GLN B CA 1
ATOM 7535 C C . GLN B 1 464 ? 4.203 -13.5 -27.172 1 78.19 464 GLN B C 1
ATOM 7537 O O . GLN B 1 464 ? 4.695 -14.141 -26.234 1 78.19 464 GLN B O 1
ATOM 7542 N N . LYS B 1 465 ? 3.416 -12.414 -27.031 1 71 465 LYS B N 1
ATOM 7543 C CA . LYS B 1 465 ? 2.854 -12.102 -25.719 1 71 465 LYS B CA 1
ATOM 7544 C C . LYS B 1 465 ? 1.367 -12.445 -25.656 1 71 465 LYS B C 1
ATOM 7546 O O . LYS B 1 465 ? 0.609 -12.094 -26.562 1 71 465 LYS B O 1
ATOM 7551 N N . GLY B 1 466 ? 1.082 -13.227 -24.562 1 70.56 466 GLY B N 1
ATOM 7552 C CA . GLY B 1 466 ? -0.331 -13.5 -24.359 1 70.56 466 GLY B CA 1
ATOM 7553 C C . GLY B 1 466 ? -1.149 -12.25 -24.094 1 70.56 466 GLY B C 1
ATOM 7554 O O . GLY B 1 466 ? -0.605 -11.219 -23.688 1 70.56 466 GLY B O 1
ATOM 7555 N N . LYS B 1 467 ? -2.438 -12.328 -24.344 1 62.09 467 LYS B N 1
ATOM 7556 C CA . LYS B 1 467 ? -3.324 -11.18 -24.234 1 62.09 467 LYS B CA 1
ATOM 7557 C C . LYS B 1 467 ? -3.979 -11.109 -22.859 1 62.09 467 LYS B C 1
ATOM 7559 O O . LYS B 1 467 ? -4.641 -10.125 -22.531 1 62.09 467 LYS B O 1
ATOM 7564 N N . VAL B 1 468 ? -3.732 -12.148 -22.078 1 59.72 468 VAL B N 1
ATOM 7565 C CA . VAL B 1 468 ? -4.434 -12.242 -20.812 1 59.72 468 VAL B CA 1
ATOM 7566 C C . VAL B 1 468 ? -3.459 -11.992 -19.656 1 59.72 468 VAL B C 1
ATOM 7568 O O . VAL B 1 468 ? -2.332 -12.492 -19.672 1 59.72 468 VAL B O 1
ATOM 7571 N N . PHE B 1 469 ? -3.965 -11.203 -18.688 1 58.94 469 PHE B N 1
ATOM 7572 C CA . PHE B 1 469 ? -3.209 -10.852 -17.484 1 58.94 469 PHE B CA 1
ATOM 7573 C C . PHE B 1 469 ? -2.883 -12.094 -16.672 1 58.94 469 PHE B C 1
ATOM 7575 O O . PHE B 1 469 ? -3.73 -12.977 -16.5 1 58.94 469 PHE B O 1
ATOM 7582 N N . THR B 1 470 ? -1.608 -12.211 -16.266 1 52.59 470 THR B N 1
ATOM 7583 C CA . THR B 1 470 ? -1.193 -13.461 -15.625 1 52.59 470 THR B CA 1
ATOM 7584 C C . THR B 1 470 ? -0.807 -13.219 -14.164 1 52.59 470 THR B C 1
ATOM 7586 O O . THR B 1 470 ? -0.232 -14.102 -13.523 1 52.59 470 THR B O 1
ATOM 7589 N N . HIS B 1 471 ? -1.069 -11.953 -13.609 1 63.97 471 HIS B N 1
ATOM 7590 C CA . HIS B 1 471 ? -0.61 -11.766 -12.234 1 63.97 471 HIS B CA 1
ATOM 7591 C C . HIS B 1 471 ? -1.781 -11.508 -11.297 1 63.97 471 HIS B C 1
ATOM 7593 O O . HIS B 1 471 ? -2.816 -10.984 -11.711 1 63.97 471 HIS B O 1
#

Nearest PDB structures (foldseek):
  7x4l-assembly1_F  TM=9.955E-01  e=2.014E-82  Bacteroides thetaiotaomicron VPI-5482
  7x4l-assembly1_A  TM=9.968E-01  e=1.286E-81  Bacteroides thetaiotaomicron VPI-5482
  7x51-assembly1_D  TM=9.885E-01  e=1.286E-81  Bacteroides thetaiotaomicron VPI-5482
  7x4l-assembly1_E  TM=9.966E-01  e=4.514E-81  Bacteroides thetaiotaomicron VPI-5482
  3hbx-assembly1_E  TM=9.560E-01  e=2.263E-56  Arabidopsis thaliana